Protein 3CQ5 (pdb70)

Nearest PDB structures (foldseek):
  3cq5-assembly2_C  TM=1.002E+00  e=1.050E-75  unclassified
  3cq4-assembly1_A  TM=9.713E-01  e=2.772E-64  unclassified
  3cq4-assembly1_B  TM=9.720E-01  e=6.586E-63  unclassified
  4r8d-assembly1_A  TM=9.903E-01  e=5.812E-59  Mycobacterium tuberculosis H37Rv
  4r5z-assembly2_C  TM=9.223E-01  e=1.295E-32  Mycobacterium tuberculosis H37Rv

Sequence (1094 aa):
KITLSDLPLREELRGEHAYGAPQLNVDIRLNTNENPYPPSEALVADLVATVDKIATELNRYPERDAVELRDELAAYITKQTGVAVTRDNLWAANGSNEILQQLLQAFGGPGRTALGFQPSYSMHPILAKGTHTEFIAVSRGADFRIDMDVALEEIRAKQPDIVFVTTPNNPTGDVTSLDDVERIINVAPGIVIVDEAYAEFSPSPSATTLLEKYPTKLVVSRTMSKAFDFAGGRLGYFVANPAFIDAVMLVRLPYHLSALSQAAAIVALRHSADTLGTVEKLSVERVRVAARLEELGYAVVPSESNFVFFGDFSDQHAAWQAFLDRGVLIRDVGIAGHLRTTIGVPEENDAFLDAAAEIIKLNLMTKITLSDLPLREELRGEHAYGAPQLNVDIRLNTNENPYPPSEALVADLVATVDKIATELNRYPERDAVELRDELAAYITKQTGVAVTRDNLWAANGSNEILQQLLQAFGGPGRTALGFQPSYSMHPILAKGTHTEFIAVSRGADFRIDMDVALEEIRAKQPDIVFVTTPNNPTGDVTSLDDVERIINVAPGIVIVDEAYAEFSPSPSATTLLEKYPTKLVVSRTMSKAFDFAGGRLGYFVANPAFIDAVMLVRLPYHLSALSQAAAIVALRHSADTLGTVEKLSVERVRVAARLEELGYAVVPSESNFVFFGDFSDQHAAWQAFLDRGVLIRDVGIAGHLRTTIGVPEENDAFLDAAAEIIKLNLKITLSDLPLREELRGEHAYGAPQLNVDIRLNTNENPYPPSEALVADLVATVDKIATELNRYPERDAVELRDELAAYITKQTGVAVTRDNLWAANGSNEILQQLLQAFGGPGRTALGFQPSYSMHPILAKGTHTEFIAVSRGADFRIDMDVALEEIRAKQPDIVFVTTPNNPTGDVTSLDDVERIINVAPGIVIVDEAYAEFSPSPSATTLLEKYPTKLVVSRTMSKAFDFAGGRLGYFVANPAFIDAVMLVRLPYHLSALSQAAAIVALRHSADTLGTVEKLSVERVRVAARLEELGYAVVPSESNFVFFGDFSDQHAAWQAFLDRGVLIRDVGIAGHLRTTIGVPEENDAFLDAAAEIIKLNL

Foldseek 3Di:
DDDPVPDPDDPVCPPPDDDDDDPDPFDFEFADQFAFDADDPVLVVQLVVLCVVCVVVQVDQADFQLQVLLQLVQVCCCVVFVQRDGSLQKGKFQALLVVLLLCCLLQFAAPAAEEEEPPFDPVNCVSCVVRRGHYHYHYADPLRHRPLVSLLVCCLVPLGSEYEAEACTPPQAHGDAVVSVVSNQVSRPHAYEYEDQFVLLAPHHDCSVCQVVRQRHYKYKYGCRHLVNPVVLRMIMIGGRSVVVVRSVVPDDGSNAGNSSSSSSSSSSVCRVVSNVSSVVLNVQVVVLQVLCVVLPWAWRDHSGQKTKIFAAQDVVVLQVLLVVLRHHYHDPVDHGITMGGRHHPVSSVSSSVSSNVSVVVRD/DDDDDPVPDPDDPVCPPPDDDDDDPDPFPQEFADQFAFDAPDPQLVVLLVVLCVVCVVPQVDQADFQLQVLLQLVQVVCCVQQVFHDGSLFKGKFQALLVVLLLCCLLQFAAPAAEEEEPPFDPVNCVSCVVRNGHYHYFYDDPLRHRPLVSLLVCCLVPLHSEYEAEACTPPQAHGDALVSVVSNQVSRPHAYEYEDQFVLLAPHHDCSVVQVVRQRHYKYKYGCRHLLNPVVLRMIMIGGRSVVVVSSVVPDDGSRAGNSSSSSSSSSSVCRVVSSVVSVVLNVLQVVLQVLLVVLPWAWNDHSGQKIKIFAAQAVVVLQVLCVVLRHHYHDPVDHGITMGGRHPPVSSVSSSVSSNVSVVVRD/DDDPVPDPDDPVCPPPDDDDDPPDPFDFEFADQFAFDADDPQLVVLLVVLCVVCVVVQVDQADFQLQVLLQLVQVVCCVVQVDHDGSLFKGKFQALLVVLLLLCLLQFAAPAAEEEEPPFDPVNCVSCVVRNGHYDYHYDDPLRHRPLVSLLVCCQVPLGSEYEAEAVTPPQAHGDAVVSVVSNQVSHPHAYEYEDAFVLLAPHHDCVVCQVVRQRHYKYKYGCRHLLNPVVLRMIMIGGRSVVVVSSVVPDDGSRAGPSSSSSSSSSSVCRVVSNVSSVVLNVLVVVLQVLLVVLPWDWNDHSGQKIKIFAAQQVVVLQVLLVVLRHHYHDPVDHGITMGGRYPPVSSVSSSVSSSVSVVVRD

Radius of gyration: 37.48 Å; Cα contacts (8 Å, |Δi|>4): 2319; chains: 3; bounding box: 101×69×91 Å

InterPro domains:
  IPR004839 Aminotransferase, class I/classII, large domain [PF00155] (30-355)
  IPR005861 Histidinol-phosphate aminotransferase family [MF_01023] (10-362)
  IPR005861 Histidinol-phosphate aminotransferase family [TIGR01141] (17-361)
  IPR015421 Pyridoxal phosphate-dependent transferase, major domain [G3DSA:3.40.640.10] (52-272)
  IPR015422 Pyridoxal phosphate-dependent transferase, small domain [G3DSA:3.90.1150.10] (20-358)
  IPR015424 Pyridoxal phosphate-dependent transferase [SSF53383] (30-359)

Structure (mmCIF, N/CA/C/O backbone):
data_3CQ5
#
_entry.id   3CQ5
#
_cell.length_a   195.273
_cell.length_b   85.531
_cell.length_c   89.431
_cell.angle_alpha   90.00
_cell.angle_beta   93.65
_cell.angle_gamma   90.00
#
_symmetry.space_group_name_H-M   'C 1 2 1'
#
loop_
_entity.id
_entity.type
_entity.pdbx_description
1 polymer 'Histidinol-phosphate aminotransferase'
2 non-polymer 'SULFATE ION'
3 non-polymer TRIS-HYDROXYMETHYL-METHYL-AMMONIUM
4 non-polymer "4'-DEOXY-4'-AMINOPYRIDOXAL-5'-PHOSPHATE"
5 water water
#
loop_
_atom_site.group_PDB
_atom_site.id
_atom_site.type_symbol
_atom_site.label_atom_id
_atom_site.label_alt_id
_atom_site.label_comp_id
_atom_site.label_asym_id
_atom_site.label_entity_id
_atom_site.label_seq_id
_atom_site.pdbx_PDB_ins_code
_atom_site.Cartn_x
_atom_site.Cartn_y
_atom_site.Cartn_z
_atom_site.occupancy
_atom_site.B_iso_or_equiv
_atom_site.auth_seq_id
_atom_site.auth_comp_id
_atom_site.auth_asym_id
_atom_site.auth_atom_id
_atom_site.pdbx_PDB_model_num
ATOM 1 N N . LYS A 1 6 ? 26.211 2.656 44.681 1.00 20.00 3 LYS A N 1
ATOM 2 C CA . LYS A 1 6 ? 26.041 1.939 43.423 1.00 20.00 3 LYS A CA 1
ATOM 3 C C . LYS A 1 6 ? 25.267 2.778 42.411 1.00 20.00 3 LYS A C 1
ATOM 4 O O . LYS A 1 6 ? 24.053 2.984 42.581 1.00 42.10 3 LYS A O 1
ATOM 10 N N . ILE A 1 7 ? 25.958 3.318 41.408 1.00 40.15 4 ILE A N 1
ATOM 11 C CA . ILE A 1 7 ? 25.332 4.200 40.422 1.00 39.22 4 ILE A CA 1
ATOM 12 C C . ILE A 1 7 ? 25.197 3.477 39.090 1.00 38.38 4 ILE A C 1
ATOM 13 O O . ILE A 1 7 ? 25.822 2.448 38.860 1.00 38.32 4 ILE A O 1
ATOM 18 N N . THR A 1 8 ? 24.348 4.019 38.228 1.00 37.85 5 THR A N 1
ATOM 19 C CA . THR A 1 8 ? 24.087 3.448 36.913 1.00 37.61 5 THR A CA 1
ATOM 20 C C . THR A 1 8 ? 24.190 4.537 35.865 1.00 36.83 5 THR A C 1
ATOM 21 O O . THR A 1 8 ? 24.325 5.709 36.202 1.00 36.90 5 THR A O 1
ATOM 25 N N . LEU A 1 9 ? 24.084 4.151 34.599 1.00 36.29 6 LEU A N 1
ATOM 26 C CA . LEU A 1 9 ? 24.092 5.119 33.515 1.00 36.30 6 LEU A CA 1
ATOM 27 C C . LEU A 1 9 ? 23.035 6.198 33.733 1.00 36.09 6 LEU A C 1
ATOM 28 O O . LEU A 1 9 ? 23.267 7.351 33.418 1.00 35.64 6 LEU A O 1
ATOM 33 N N . SER A 1 10 ? 21.878 5.836 34.293 1.00 36.40 7 SER A N 1
ATOM 34 C CA . SER A 1 10 ? 20.835 6.835 34.560 1.00 36.29 7 SER A CA 1
ATOM 35 C C . SER A 1 10 ? 21.297 7.946 35.514 1.00 35.94 7 SER A C 1
ATOM 36 O O . SER A 1 10 ? 20.772 9.048 35.451 1.00 36.44 7 SER A O 1
ATOM 39 N N . ASP A 1 11 ? 22.287 7.671 36.367 1.00 35.72 8 ASP A N 1
ATOM 40 C CA . ASP A 1 11 ? 22.828 8.685 37.295 1.00 35.64 8 ASP A CA 1
ATOM 41 C C . ASP A 1 11 ? 23.818 9.692 36.684 1.00 35.60 8 ASP A C 1
ATOM 42 O O . ASP A 1 11 ? 24.137 10.709 37.318 1.00 34.73 8 ASP A O 1
ATOM 47 N N . LEU A 1 12 ? 24.313 9.407 35.477 1.00 34.98 9 LEU A N 1
ATOM 48 C CA . LEU A 1 12 ? 25.252 10.305 34.790 1.00 34.89 9 LEU A CA 1
ATOM 49 C C . LEU A 1 12 ? 24.515 11.281 33.891 1.00 34.66 9 LEU A C 1
ATOM 50 O O . LEU A 1 12 ? 23.476 10.937 33.335 1.00 35.02 9 LEU A O 1
ATOM 55 N N . PRO A 1 13 ? 25.075 12.487 33.688 1.00 34.70 10 PRO A N 1
ATOM 56 C CA . PRO A 1 13 ? 24.403 13.453 32.816 1.00 34.92 10 PRO A CA 1
ATOM 57 C C . PRO A 1 13 ? 24.575 13.186 31.307 1.00 35.06 10 PRO A C 1
ATOM 58 O O . PRO A 1 13 ? 24.981 14.067 30.550 1.00 35.17 10 PRO A O 1
ATOM 62 N N . LEU A 1 14 ? 24.225 11.980 30.880 1.00 34.97 11 LEU A N 1
ATOM 63 C CA . LEU A 1 14 ? 24.225 11.619 29.477 1.00 35.31 11 LEU A CA 1
ATOM 64 C C . LEU A 1 14 ? 23.307 12.530 28.668 1.00 35.87 11 LEU A C 1
ATOM 65 O O . LEU A 1 14 ? 22.295 13.021 29.175 1.00 35.93 11 LEU A O 1
ATOM 70 N N . ARG A 1 15 ? 23.654 12.759 27.409 1.00 36.09 12 ARG A N 1
ATOM 71 C CA . ARG A 1 15 ? 22.762 13.458 26.501 1.00 36.72 12 ARG A CA 1
ATOM 72 C C . ARG A 1 15 ? 21.425 12.713 26.429 1.00 37.48 12 ARG A C 1
ATOM 73 O O . ARG A 1 15 ? 21.400 11.480 26.396 1.00 36.57 12 ARG A O 1
ATOM 81 N N . GLU A 1 16 ? 20.329 13.473 26.393 1.00 38.70 13 GLU A N 1
ATOM 82 C CA . GLU A 1 16 ? 18.975 12.903 26.411 1.00 38.88 13 GLU A CA 1
ATOM 83 C C . GLU A 1 16 ? 18.750 11.944 25.258 1.00 39.04 13 GLU A C 1
ATOM 84 O O . GLU A 1 16 ? 18.224 10.849 25.456 1.00 39.37 13 GLU A O 1
ATOM 90 N N . GLU A 1 17 ? 19.158 12.346 24.059 1.00 39.19 14 GLU A N 1
ATOM 91 C CA . GLU A 1 17 ? 18.941 11.524 22.863 1.00 39.52 14 GLU A CA 1
ATOM 92 C C . GLU A 1 17 ? 19.651 10.169 22.912 1.00 39.24 14 GLU A C 1
ATOM 93 O O . GLU A 1 17 ? 19.376 9.307 22.074 1.00 39.50 14 GLU A O 1
ATOM 99 N N . LEU A 1 18 ? 20.580 9.995 23.852 1.00 38.76 15 LEU A N 1
ATOM 100 C CA . LEU A 1 18 ? 21.274 8.714 24.038 1.00 38.77 15 LEU A CA 1
ATOM 101 C C . LEU A 1 18 ? 20.603 7.792 25.057 1.00 38.61 15 LEU A C 1
ATOM 102 O O . LEU A 1 18 ? 20.945 6.606 25.142 1.00 38.03 15 LEU A O 1
ATOM 107 N N . ARG A 1 19 ? 19.670 8.337 25.833 1.00 38.93 16 ARG A N 1
ATOM 108 C CA . ARG A 1 19 ? 18.878 7.540 26.774 1.00 39.23 16 ARG A CA 1
ATOM 109 C C . ARG A 1 19 ? 18.099 6.497 26.003 1.00 39.33 16 ARG A C 1
ATOM 110 O O . ARG A 1 19 ? 17.516 6.804 24.953 1.00 39.62 16 ARG A O 1
ATOM 118 N N . GLY A 1 20 ? 18.097 5.269 26.515 1.00 39.62 17 GLY A N 1
ATOM 119 C CA . GLY A 1 20 ? 17.371 4.177 25.883 1.00 39.86 17 GLY A CA 1
ATOM 120 C C . GLY A 1 20 ? 17.986 3.623 24.607 1.00 40.26 17 GLY A C 1
ATOM 121 O O . GLY A 1 20 ? 17.333 2.856 23.898 1.00 41.12 17 GLY A O 1
ATOM 122 N N . GLU A 1 21 ? 19.226 4.013 24.294 1.00 40.15 18 GLU A N 1
ATOM 123 C CA . GLU A 1 21 ? 19.902 3.521 23.094 1.00 39.92 18 GLU A CA 1
ATOM 124 C C . GLU A 1 21 ? 20.753 2.323 23.465 1.00 39.48 18 GLU A C 1
ATOM 125 O O . GLU A 1 21 ? 21.014 2.073 24.638 1.00 39.12 18 GLU A O 1
ATOM 131 N N . HIS A 1 22 ? 21.168 1.570 22.456 1.00 39.46 19 HIS A N 1
ATOM 132 C CA . HIS A 1 22 ? 21.955 0.366 22.675 1.00 39.07 19 HIS A CA 1
ATOM 133 C C . HIS A 1 22 ? 23.212 0.431 21.826 1.00 38.19 19 HIS A C 1
ATOM 134 O O . HIS A 1 22 ? 23.222 1.091 20.785 1.00 38.38 19 HIS A O 1
ATOM 141 N N . ALA A 1 23 ? 24.271 -0.235 22.283 1.00 36.93 20 ALA A N 1
ATOM 142 C CA . ALA A 1 23 ? 25.557 -0.212 21.586 1.00 36.19 20 ALA A CA 1
ATOM 143 C C . ALA A 1 23 ? 25.485 -1.082 20.345 1.00 35.57 20 ALA A C 1
ATOM 144 O O . ALA A 1 23 ? 24.970 -2.197 20.397 1.00 35.42 20 ALA A O 1
ATOM 146 N N . TYR A 1 24 ? 26.026 -0.577 19.241 1.00 34.83 21 TYR A N 1
ATOM 147 C CA . TYR A 1 24 ? 25.958 -1.263 17.959 1.00 34.42 21 TYR A CA 1
ATOM 148 C C . TYR A 1 24 ? 26.984 -2.375 17.835 1.00 33.63 21 TYR A C 1
ATOM 149 O O . TYR A 1 24 ? 28.123 -2.235 18.287 1.00 33.44 21 TYR A O 1
ATOM 158 N N . GLY A 1 25 ? 26.574 -3.460 17.178 1.00 32.55 22 GLY A N 1
ATOM 159 C CA . GLY A 1 25 ? 27.484 -4.532 16.807 1.00 32.04 22 GLY A CA 1
ATOM 160 C C . GLY A 1 25 ? 26.849 -5.905 16.935 1.00 31.42 22 GLY A C 1
ATOM 161 O O . GLY A 1 25 ? 26.068 -6.155 17.856 1.00 30.87 22 GLY A O 1
ATOM 162 N N . ALA A 1 26 ? 27.186 -6.795 16.005 1.00 30.71 23 ALA A N 1
ATOM 163 C CA . ALA A 1 26 ? 26.709 -8.172 16.048 1.00 30.46 23 ALA A CA 1
ATOM 164 C C . ALA A 1 26 ? 27.175 -8.848 17.336 1.00 30.21 23 ALA A C 1
ATOM 165 O O . ALA A 1 26 ? 28.245 -8.517 17.854 1.00 29.81 23 ALA A O 1
ATOM 167 N N . PRO A 1 27 ? 26.394 -9.806 17.860 1.00 29.84 24 PRO A N 1
ATOM 168 C CA . PRO A 1 27 ? 26.882 -10.515 19.046 1.00 29.94 24 PRO A CA 1
ATOM 169 C C . PRO A 1 27 ? 28.221 -11.218 18.806 1.00 29.67 24 PRO A C 1
ATOM 170 O O . PRO A 1 27 ? 28.419 -11.836 17.760 1.00 29.24 24 PRO A O 1
ATOM 174 N N . GLN A 1 28 ? 29.137 -11.130 19.770 1.00 30.01 25 GLN A N 1
ATOM 175 C CA . GLN A 1 28 ? 30.457 -11.741 19.612 1.00 30.53 25 GLN A CA 1
ATOM 176 C C . GLN A 1 28 ? 30.408 -13.153 20.174 1.00 30.82 25 GLN A C 1
ATOM 177 O O . GLN A 1 28 ? 30.877 -13.399 21.287 1.00 32.15 25 GLN A O 1
ATOM 183 N N . LEU A 1 29 ? 29.811 -14.067 19.412 1.00 30.32 26 LEU A N 1
ATOM 184 C CA . LEU A 1 29 ? 29.574 -15.428 19.890 1.00 30.34 26 LEU A CA 1
ATOM 185 C C . LEU A 1 29 ? 30.574 -16.428 19.310 1.00 30.19 26 LEU A C 1
ATOM 186 O O . LEU A 1 29 ? 30.702 -16.572 18.093 1.00 30.20 26 LEU A O 1
ATOM 191 N N . ASN A 1 30 ? 31.270 -17.126 20.201 1.00 30.43 27 ASN A N 1
ATOM 192 C CA . ASN A 1 30 ? 32.291 -18.092 19.831 1.00 30.17 27 ASN A CA 1
ATOM 193 C C . ASN A 1 30 ? 31.684 -19.417 19.400 1.00 29.79 27 ASN A C 1
ATOM 194 O O . ASN A 1 30 ? 31.859 -20.423 20.081 1.00 29.79 27 ASN A O 1
ATOM 199 N N . VAL A 1 31 ? 30.930 -19.428 18.306 1.00 28.91 28 VAL A N 1
ATOM 200 C CA . VAL A 1 31 ? 30.455 -20.695 17.749 1.00 28.50 28 VAL A CA 1
ATOM 201 C C . VAL A 1 31 ? 31.386 -21.123 16.613 1.00 28.06 28 VAL A C 1
ATOM 202 O O . VAL A 1 31 ? 32.253 -20.354 16.180 1.00 27.54 28 VAL A O 1
ATOM 206 N N . ASP A 1 32 ? 31.209 -22.354 16.142 1.00 27.92 29 ASP A N 1
ATOM 207 C CA . ASP A 1 32 ? 32.116 -22.953 15.166 1.00 27.88 29 ASP A CA 1
ATOM 208 C C . ASP A 1 32 ? 32.127 -22.232 13.827 1.00 26.64 29 ASP A C 1
ATOM 209 O O . ASP A 1 32 ? 33.173 -22.068 13.211 1.00 26.44 29 ASP A O 1
ATOM 214 N N . ILE A 1 33 ? 30.956 -21.811 13.381 1.00 25.12 30 ILE A N 1
ATOM 215 C CA . ILE A 1 33 ? 30.797 -21.314 12.020 1.00 24.23 30 ILE A CA 1
ATOM 216 C C . ILE A 1 33 ? 30.310 -19.873 12.069 1.00 23.12 30 ILE A C 1
ATOM 217 O O . ILE A 1 33 ? 29.171 -19.606 12.454 1.00 22.96 30 ILE A O 1
ATOM 222 N N . ARG A 1 34 ? 31.183 -18.946 11.682 1.00 22.33 31 ARG A N 1
ATOM 223 C CA . ARG A 1 34 ? 30.889 -17.512 11.800 1.00 22.49 31 ARG A CA 1
ATOM 224 C C . ARG A 1 34 ? 30.817 -16.848 10.448 1.00 21.73 31 ARG A C 1
ATOM 225 O O . ARG A 1 34 ? 31.830 -16.669 9.773 1.00 21.31 31 ARG A O 1
ATOM 233 N N . LEU A 1 35 ? 29.596 -16.486 10.078 1.00 20.96 32 LEU A N 1
ATOM 234 C CA . LEU A 1 35 ? 29.276 -16.037 8.732 1.00 20.29 32 LEU A CA 1
ATOM 235 C C . LEU A 1 35 ? 28.360 -14.833 8.859 1.00 19.67 32 LEU A C 1
ATOM 236 O O . LEU A 1 35 ? 27.338 -14.731 8.172 1.00 20.11 32 LEU A O 1
ATOM 241 N N . ASN A 1 36 ? 28.749 -13.902 9.719 1.00 19.55 33 ASN A N 1
ATOM 242 C CA . ASN A 1 36 ? 27.846 -12.809 10.106 1.00 19.86 33 ASN A CA 1
ATOM 243 C C . ASN A 1 36 ? 28.347 -11.395 9.901 1.00 19.81 33 ASN A C 1
ATOM 244 O O . ASN A 1 36 ? 27.561 -10.478 10.090 1.00 19.49 33 ASN A O 1
ATOM 249 N N . THR A 1 37 ? 29.627 -11.192 9.563 1.00 19.94 34 THR A N 1
ATOM 250 C CA . THR A 1 37 ? 30.152 -9.823 9.431 1.00 20.18 34 THR A CA 1
ATOM 251 C C . THR A 1 37 ? 30.860 -9.511 8.120 1.00 19.79 34 THR A C 1
ATOM 252 O O . THR A 1 37 ? 31.541 -8.492 7.993 1.00 20.02 34 THR A O 1
ATOM 256 N N . ASN A 1 38 ? 30.651 -10.381 7.132 1.00 19.51 35 ASN A N 1
ATOM 257 C CA . ASN A 1 38 ? 31.111 -10.188 5.778 1.00 19.27 35 ASN A CA 1
ATOM 258 C C . ASN A 1 38 ? 32.624 -10.191 5.676 1.00 18.39 35 ASN A C 1
ATOM 259 O O . ASN A 1 38 ? 33.192 -9.674 4.726 1.00 18.07 35 ASN A O 1
ATOM 264 N N . GLU A 1 39 ? 33.278 -10.814 6.650 1.00 18.58 36 GLU A N 1
ATOM 265 C CA . GLU A 1 39 ? 34.713 -10.972 6.598 1.00 19.00 36 GLU A CA 1
ATOM 266 C C . GLU A 1 39 ? 35.072 -11.960 5.507 1.00 18.97 36 GLU A C 1
ATOM 267 O O . GLU A 1 39 ? 34.316 -12.892 5.232 1.00 19.34 36 GLU A O 1
ATOM 273 N N . ASN A 1 40 ? 36.229 -11.755 4.891 1.00 18.41 37 ASN A N 1
ATOM 274 C CA . ASN A 1 40 ? 36.843 -12.753 4.047 1.00 18.40 37 ASN A CA 1
ATOM 275 C C . ASN A 1 40 ? 37.254 -13.914 4.961 1.00 18.32 37 ASN A C 1
ATOM 276 O O . ASN A 1 40 ? 37.922 -13.692 5.972 1.00 18.55 37 ASN A O 1
ATOM 281 N N . PRO A 1 41 ? 36.841 -15.151 4.636 1.00 18.27 38 PRO A N 1
ATOM 282 C CA . PRO A 1 41 ? 37.121 -16.257 5.547 1.00 18.87 38 PRO A CA 1
ATOM 283 C C . PRO A 1 41 ? 38.544 -16.812 5.494 1.00 19.75 38 PRO A C 1
ATOM 284 O O . PRO A 1 41 ? 38.907 -17.645 6.351 1.00 19.34 38 PRO A O 1
ATOM 288 N N . TYR A 1 42 ? 39.337 -16.389 4.513 1.00 20.48 39 TYR A N 1
ATOM 289 C CA . TYR A 1 42 ? 40.705 -16.866 4.376 1.00 20.96 39 TYR A CA 1
ATOM 290 C C . TYR A 1 42 ? 41.665 -16.090 5.271 1.00 21.64 39 TYR A C 1
ATOM 291 O O . TYR A 1 42 ? 41.630 -14.833 5.323 1.00 20.73 39 TYR A O 1
ATOM 300 N N . PRO A 1 43 ? 42.537 -16.817 5.976 1.00 21.65 40 PRO A N 1
ATOM 301 C CA . PRO A 1 43 ? 43.537 -16.101 6.754 1.00 21.74 40 PRO A CA 1
ATOM 302 C C . PRO A 1 43 ? 44.529 -15.381 5.863 1.00 21.22 40 PRO A C 1
ATOM 303 O O . PRO A 1 43 ? 44.753 -15.788 4.724 1.00 21.37 40 PRO A O 1
ATOM 307 N N . PRO A 1 44 ? 45.127 -14.297 6.375 1.00 21.33 41 PRO A N 1
ATOM 308 C CA . PRO A 1 44 ? 46.165 -13.625 5.602 1.00 21.45 41 PRO A CA 1
ATOM 309 C C . PRO A 1 44 ? 47.251 -14.596 5.195 1.00 21.43 41 PRO A C 1
ATOM 310 O O . PRO A 1 44 ? 47.571 -15.517 5.958 1.00 20.77 41 PRO A O 1
ATOM 314 N N . SER A 1 45 ? 47.832 -14.371 4.029 1.00 21.62 42 SER A N 1
ATOM 315 C CA . SER A 1 45 ? 48.832 -15.303 3.484 1.00 22.52 42 SER A CA 1
ATOM 316 C C . SER A 1 45 ? 50.085 -15.345 4.344 1.00 22.88 42 SER A C 1
ATOM 317 O O . SER A 1 45 ? 50.421 -14.368 5.022 1.00 21.36 42 SER A O 1
ATOM 320 N N . GLU A 1 46 ? 50.792 -16.470 4.295 1.00 23.17 43 GLU A N 1
ATOM 321 C CA . GLU A 1 46 ? 52.066 -16.587 4.987 1.00 24.06 43 GLU A CA 1
ATOM 322 C C . GLU A 1 46 ? 53.061 -15.536 4.534 1.00 23.08 43 GLU A C 1
ATOM 323 O O . GLU A 1 46 ? 53.802 -14.989 5.358 1.00 22.37 43 GLU A O 1
ATOM 329 N N . ALA A 1 47 ? 53.083 -15.258 3.233 1.00 22.59 44 ALA A N 1
ATOM 330 C CA . ALA A 1 47 ? 53.989 -14.256 2.682 1.00 22.69 44 ALA A CA 1
ATOM 331 C C . ALA A 1 47 ? 53.664 -12.869 3.264 1.00 22.58 44 ALA A C 1
ATOM 332 O O . ALA A 1 47 ? 54.562 -12.118 3.678 1.00 22.04 44 ALA A O 1
ATOM 334 N N . LEU A 1 48 ? 52.374 -12.550 3.305 1.00 21.65 45 LEU A N 1
ATOM 335 C CA . LEU A 1 48 ? 51.928 -11.262 3.873 1.00 21.59 45 LEU A CA 1
ATOM 336 C C . LEU A 1 48 ? 52.337 -11.181 5.326 1.00 21.53 45 LEU A C 1
ATOM 337 O O . LEU A 1 48 ? 52.923 -10.182 5.754 1.00 21.38 45 LEU A O 1
ATOM 342 N N . VAL A 1 49 ? 52.032 -12.224 6.103 1.00 20.92 46 VAL A N 1
ATOM 343 C CA . VAL A 1 49 ? 52.396 -12.239 7.521 1.00 21.12 46 VAL A CA 1
ATOM 344 C C . VAL A 1 49 ? 53.907 -12.048 7.738 1.00 21.24 46 VAL A C 1
ATOM 345 O O . VAL A 1 49 ? 54.322 -11.233 8.574 1.00 20.17 46 VAL A O 1
ATOM 349 N N . ALA A 1 50 ? 54.736 -12.767 6.985 1.00 21.30 47 ALA A N 1
ATOM 350 C CA . ALA A 1 50 ? 56.186 -12.655 7.155 1.00 21.68 47 ALA A CA 1
ATOM 351 C C . ALA A 1 50 ? 56.665 -11.241 6.860 1.00 21.74 47 ALA A C 1
ATOM 352 O O . ALA A 1 50 ? 57.537 -10.719 7.551 1.00 21.44 47 ALA A O 1
ATOM 354 N N . ASP A 1 51 ? 56.085 -10.639 5.828 1.00 22.10 48 ASP A N 1
ATOM 355 C CA . ASP A 1 51 ? 56.390 -9.256 5.453 1.00 21.97 48 ASP A CA 1
ATOM 356 C C . ASP A 1 51 ? 55.992 -8.310 6.595 1.00 21.55 48 ASP A C 1
ATOM 357 O O . ASP A 1 51 ? 56.754 -7.409 6.976 1.00 22.23 48 ASP A O 1
ATOM 362 N N . LEU A 1 52 ? 54.815 -8.527 7.165 1.00 21.42 49 LEU A N 1
ATOM 363 C CA . LEU A 1 52 ? 54.362 -7.709 8.282 1.00 21.65 49 LEU A CA 1
ATOM 364 C C . LEU A 1 52 ? 55.306 -7.835 9.480 1.00 21.88 49 LEU A C 1
ATOM 365 O O . LEU A 1 52 ? 55.695 -6.843 10.115 1.00 20.34 49 LEU A O 1
ATOM 370 N N . VAL A 1 53 ? 55.673 -9.072 9.809 1.00 21.12 50 VAL A N 1
ATOM 371 C CA . VAL A 1 53 ? 56.550 -9.302 10.941 1.00 21.58 50 VAL A CA 1
ATOM 372 C C . VAL A 1 53 ? 57.889 -8.561 10.763 1.00 21.69 50 VAL A C 1
ATOM 373 O O . VAL A 1 53 ? 58.378 -7.906 11.700 1.00 22.10 50 VAL A O 1
ATOM 377 N N . ALA A 1 54 ? 58.465 -8.650 9.572 1.00 22.16 51 ALA A N 1
ATOM 378 C CA . ALA A 1 54 ? 59.742 -8.011 9.267 1.00 22.35 51 ALA A CA 1
ATOM 379 C C . ALA A 1 54 ? 59.594 -6.480 9.310 1.00 22.96 51 ALA A C 1
ATOM 380 O O . ALA A 1 54 ? 60.447 -5.775 9.826 1.00 21.98 51 ALA A O 1
ATOM 382 N N . THR A 1 55 ? 58.472 -5.996 8.798 1.00 22.47 52 THR A N 1
ATOM 383 C CA . THR A 1 55 ? 58.166 -4.570 8.803 1.00 23.16 52 THR A CA 1
ATOM 384 C C . THR A 1 55 ? 58.054 -4.023 10.233 1.00 23.58 52 THR A C 1
ATOM 385 O O . THR A 1 55 ? 58.682 -3.011 10.561 1.00 23.76 52 THR A O 1
ATOM 389 N N . VAL A 1 56 ? 57.287 -4.698 11.088 1.00 24.22 53 VAL A N 1
ATOM 390 C CA . VAL A 1 56 ? 57.163 -4.284 12.489 1.00 25.04 53 VAL A CA 1
ATOM 391 C C . VAL A 1 56 ? 58.527 -4.272 13.177 1.00 26.02 53 VAL A C 1
ATOM 392 O O . VAL A 1 56 ? 58.836 -3.354 13.955 1.00 25.28 53 VAL A O 1
ATOM 396 N N . ASP A 1 57 ? 59.350 -5.281 12.877 1.00 26.81 54 ASP A N 1
ATOM 397 C CA . ASP A 1 57 ? 60.675 -5.393 13.468 1.00 27.46 54 ASP A CA 1
ATOM 398 C C . ASP A 1 57 ? 61.517 -4.179 13.089 1.00 27.94 54 ASP A C 1
ATOM 399 O O . ASP A 1 57 ? 62.286 -3.689 13.907 1.00 28.30 54 ASP A O 1
ATOM 404 N N . LYS A 1 58 ? 61.342 -3.692 11.865 1.00 27.93 55 LYS A N 1
ATOM 405 C CA . LYS A 1 58 ? 62.061 -2.513 11.379 1.00 28.17 55 LYS A CA 1
ATOM 406 C C . LYS A 1 58 ? 61.549 -1.230 12.025 1.00 27.85 55 LYS A C 1
ATOM 407 O O . LYS A 1 58 ? 62.354 -0.397 12.449 1.00 28.09 55 LYS A O 1
ATOM 413 N N . ILE A 1 59 ? 60.228 -1.052 12.087 1.00 26.35 56 ILE A N 1
ATOM 414 C CA . ILE A 1 59 ? 59.678 0.247 12.527 1.00 26.27 56 ILE A CA 1
ATOM 415 C C . ILE A 1 59 ? 59.388 0.358 14.031 1.00 25.28 56 ILE A C 1
ATOM 416 O O . ILE A 1 59 ? 59.132 1.464 14.533 1.00 24.27 56 ILE A O 1
ATOM 421 N N . ALA A 1 60 ? 59.438 -0.763 14.752 1.00 23.58 57 ALA A N 1
ATOM 422 C CA . ALA A 1 60 ? 59.080 -0.763 16.165 1.00 24.01 57 ALA A CA 1
ATOM 423 C C . ALA A 1 60 ? 59.955 0.175 16.988 1.00 23.11 57 ALA A C 1
ATOM 424 O O . ALA A 1 60 ? 59.488 0.704 17.996 1.00 22.84 57 ALA A O 1
ATOM 426 N N . THR A 1 61 ? 61.198 0.400 16.563 1.00 22.93 58 THR A N 1
ATOM 427 C CA . THR A 1 61 ? 62.105 1.250 17.341 1.00 23.65 58 THR A CA 1
ATOM 428 C C . THR A 1 61 ? 61.731 2.736 17.234 1.00 23.28 58 THR A C 1
ATOM 429 O O . THR A 1 61 ? 62.330 3.575 17.902 1.00 23.56 58 THR A O 1
ATOM 433 N N . GLU A 1 62 ? 60.749 3.055 16.391 1.00 23.05 59 GLU A N 1
ATOM 434 C CA . GLU A 1 62 ? 60.245 4.421 16.292 1.00 22.25 59 GLU A CA 1
ATOM 435 C 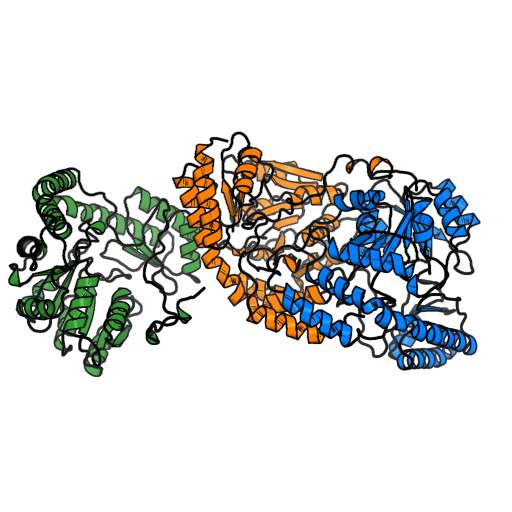C . GLU A 1 62 ? 58.855 4.606 16.902 1.00 20.69 59 GLU A C 1
ATOM 436 O O . GLU A 1 62 ? 58.261 5.676 16.748 1.00 18.96 59 GLU A O 1
ATOM 442 N N . LEU A 1 63 ? 58.351 3.600 17.623 1.00 19.37 60 LEU A N 1
ATOM 443 C CA . LEU A 1 63 ? 56.990 3.658 18.179 1.00 19.03 60 LEU A CA 1
ATOM 444 C C . LEU A 1 63 ? 56.829 4.703 19.298 1.00 18.42 60 LEU A C 1
ATOM 445 O O . LEU A 1 63 ? 55.712 5.048 19.668 1.00 17.26 60 LEU A O 1
ATOM 450 N N . ASN A 1 64 ? 57.943 5.212 19.814 1.00 17.53 61 ASN A N 1
ATOM 451 C CA . ASN A 1 64 ? 57.889 6.331 20.749 1.00 18.18 61 ASN A CA 1
ATOM 452 C C . ASN A 1 64 ? 57.468 7.649 20.098 1.00 17.76 61 ASN A C 1
ATOM 453 O O . ASN A 1 64 ? 57.087 8.587 20.796 1.00 17.81 61 ASN A O 1
ATOM 458 N N . ARG A 1 65 ? 57.558 7.712 18.775 1.00 17.45 62 ARG A N 1
ATOM 459 C CA . ARG A 1 65 ? 57.250 8.918 18.018 1.00 17.83 62 ARG A CA 1
ATOM 460 C C . ARG A 1 65 ? 55.846 8.861 17.465 1.00 17.87 62 ARG A C 1
ATOM 461 O O . ARG A 1 65 ? 55.355 7.782 17.074 1.00 16.06 62 ARG A O 1
ATOM 469 N N . TYR A 1 66 ? 55.194 10.022 17.389 1.00 17.24 63 TYR A N 1
ATOM 470 C CA . TYR A 1 66 ? 53.936 10.093 16.691 1.00 17.82 63 TYR A CA 1
ATOM 471 C C . TYR A 1 66 ? 54.118 9.561 15.257 1.00 17.63 63 TYR A C 1
ATOM 472 O O . TYR A 1 66 ? 55.208 9.702 14.648 1.00 16.42 63 TYR A O 1
ATOM 481 N N . PRO A 1 67 ? 53.057 8.962 14.707 1.00 18.34 64 PRO A N 1
ATOM 482 C CA . PRO A 1 67 ? 53.134 8.471 13.342 1.00 19.08 64 PRO A CA 1
ATOM 483 C C . PRO A 1 67 ? 53.130 9.613 12.354 1.00 20.05 64 PRO A C 1
ATOM 484 O O . PRO A 1 67 ? 52.905 10.756 12.733 1.00 19.97 64 PRO A O 1
ATOM 488 N N . GLU A 1 68 ? 53.365 9.308 11.084 1.00 21.20 65 GLU A N 1
ATOM 489 C CA . GLU A 1 68 ? 53.269 10.329 10.066 1.00 21.13 65 GLU A CA 1
ATOM 490 C C . GLU A 1 68 ? 51.811 10.773 9.989 1.00 20.94 65 GLU A C 1
ATOM 491 O O . GLU A 1 68 ? 50.912 9.976 9.767 1.00 20.40 65 GLU A O 1
ATOM 497 N N . ARG A 1 69 ? 51.575 12.067 10.203 1.00 20.15 66 ARG A N 1
ATOM 498 C CA . ARG A 1 69 ? 50.229 12.548 10.446 1.00 20.05 66 ARG A CA 1
ATOM 499 C C . ARG A 1 69 ? 49.329 12.399 9.235 1.00 19.09 66 ARG A C 1
ATOM 500 O O . ARG A 1 69 ? 48.145 12.130 9.370 1.00 18.61 66 ARG A O 1
ATOM 508 N N . ASP A 1 70 ? 49.894 12.620 8.058 1.00 19.21 67 ASP A N 1
ATOM 509 C CA . ASP A 1 70 ? 49.106 12.629 6.829 1.00 19.49 67 ASP A CA 1
ATOM 510 C C . ASP A 1 70 ? 49.096 11.315 6.071 1.00 19.48 67 ASP A C 1
ATOM 511 O O . ASP A 1 70 ? 48.530 11.243 4.999 1.00 19.08 67 ASP A O 1
ATOM 516 N N . ALA A 1 71 ? 49.754 10.293 6.604 1.00 19.54 68 ALA A N 1
ATOM 517 C CA . ALA A 1 71 ? 49.742 8.955 5.986 1.00 19.58 68 ALA A CA 1
ATOM 518 C C . ALA A 1 71 ? 50.089 8.957 4.497 1.00 19.45 68 ALA A C 1
ATOM 519 O O . ALA A 1 71 ? 49.489 8.237 3.697 1.00 18.38 68 ALA A O 1
ATOM 521 N N . VAL A 1 72 ? 51.097 9.736 4.122 1.00 19.42 69 VAL A N 1
ATOM 522 C CA . VAL A 1 72 ? 51.405 9.950 2.708 1.00 20.48 69 VAL A CA 1
ATOM 523 C C . VAL A 1 72 ? 51.768 8.648 1.984 1.00 20.41 69 VAL A C 1
ATOM 524 O O . VAL A 1 72 ? 51.283 8.390 0.881 1.00 18.91 69 VAL A O 1
ATOM 528 N N . GLU A 1 73 ? 52.598 7.820 2.613 1.00 20.14 70 GLU A N 1
ATOM 529 C CA . GLU A 1 73 ? 53.069 6.608 1.939 1.00 20.21 70 GLU A CA 1
ATOM 530 C C . GLU A 1 73 ? 51.891 5.669 1.706 1.00 18.92 70 GLU A C 1
ATOM 531 O O . GLU A 1 73 ? 51.761 5.095 0.632 1.00 18.52 70 GLU A O 1
ATOM 537 N N . LEU A 1 74 ? 51.051 5.514 2.729 1.00 17.90 71 LEU A N 1
ATOM 538 C CA . LEU A 1 74 ? 49.842 4.700 2.633 1.00 18.02 71 LEU A CA 1
ATOM 539 C C . LEU A 1 74 ? 48.946 5.187 1.511 1.00 17.95 71 LEU A C 1
ATOM 540 O O . LEU A 1 74 ? 48.429 4.407 0.703 1.00 17.48 71 LEU A O 1
ATOM 545 N N . ARG A 1 75 ? 48.751 6.500 1.462 1.00 18.53 72 ARG A N 1
ATOM 546 C CA . ARG A 1 75 ? 47.919 7.084 0.427 1.00 18.59 72 ARG A CA 1
ATOM 547 C C . ARG A 1 75 ? 48.512 6.863 -0.974 1.00 19.14 72 ARG A C 1
ATOM 548 O O . ARG A 1 75 ? 47.756 6.700 -1.927 1.00 18.70 72 ARG A O 1
ATOM 556 N N . ASP A 1 76 ? 49.843 6.845 -1.102 1.00 18.81 73 ASP A N 1
ATOM 557 C CA . ASP A 1 76 ? 50.492 6.567 -2.387 1.00 19.15 73 ASP A CA 1
ATOM 558 C C . ASP A 1 76 ? 50.112 5.148 -2.845 1.00 18.71 73 ASP A C 1
ATOM 559 O O . ASP A 1 76 ? 49.738 4.915 -3.984 1.00 17.56 73 ASP A O 1
ATOM 564 N N . GLU A 1 77 ? 50.235 4.214 -1.925 1.00 18.67 74 GLU A N 1
ATOM 565 C CA . GLU A 1 77 ? 49.966 2.803 -2.221 1.00 19.12 74 GLU A CA 1
ATOM 566 C C . GLU A 1 77 ? 48.480 2.510 -2.420 1.00 18.33 74 GLU A C 1
ATOM 567 O O . GLU A 1 77 ? 48.113 1.732 -3.294 1.00 17.89 74 GLU A O 1
ATOM 573 N N . LEU A 1 78 ? 47.614 3.188 -1.680 1.00 18.64 75 LEU A N 1
ATOM 574 C CA . LEU A 1 78 ? 46.187 3.105 -1.950 1.00 18.09 75 LEU A CA 1
ATOM 575 C C . LEU A 1 78 ? 45.872 3.637 -3.358 1.00 18.41 75 LEU A C 1
ATOM 576 O O . LEU A 1 78 ? 45.076 3.041 -4.091 1.00 18.20 75 LEU A O 1
ATOM 581 N N . ALA A 1 79 ? 46.522 4.735 -3.744 1.00 18.52 76 ALA A N 1
ATOM 582 C CA . ALA A 1 79 ? 46.272 5.341 -5.069 1.00 19.20 76 ALA A CA 1
ATOM 583 C C . ALA A 1 79 ? 46.753 4.418 -6.179 1.00 19.53 76 ALA A C 1
ATOM 584 O O . ALA A 1 79 ? 46.106 4.295 -7.235 1.00 18.99 76 ALA A O 1
ATOM 586 N N . ALA A 1 80 ? 47.874 3.751 -5.929 1.00 19.50 77 ALA A N 1
ATOM 587 C CA . ALA A 1 80 ? 48.411 2.785 -6.886 1.00 19.65 77 ALA A CA 1
ATOM 588 C C . ALA A 1 80 ? 47.448 1.600 -7.059 1.00 19.96 77 ALA A C 1
ATOM 589 O O . ALA A 1 80 ? 47.214 1.153 -8.188 1.00 19.43 77 ALA A O 1
ATOM 591 N N . TYR A 1 81 ? 46.879 1.118 -5.957 1.00 19.57 78 TYR A N 1
ATOM 592 C CA . TYR A 1 81 ? 45.874 0.061 -6.009 1.00 19.92 78 TYR A CA 1
ATOM 593 C C . TYR A 1 81 ? 44.661 0.505 -6.814 1.00 20.47 78 TYR A C 1
ATOM 594 O O . TYR A 1 81 ? 44.214 -0.192 -7.726 1.00 19.62 78 TYR A O 1
ATOM 603 N N . ILE A 1 82 ? 44.116 1.669 -6.478 1.00 19.87 79 ILE A N 1
ATOM 604 C CA . ILE A 1 82 ? 42.915 2.123 -7.143 1.00 20.63 79 ILE A CA 1
ATOM 605 C C . ILE A 1 82 ? 43.173 2.346 -8.629 1.00 21.14 79 ILE A C 1
ATOM 606 O O . ILE A 1 82 ? 42.328 2.002 -9.465 1.00 21.06 79 ILE A O 1
ATOM 611 N N . THR A 1 83 ? 44.337 2.892 -8.964 1.00 21.82 80 THR A N 1
ATOM 612 C CA . THR A 1 83 ? 44.693 3.102 -10.375 1.00 22.97 80 THR A CA 1
ATOM 613 C C . THR A 1 83 ? 44.682 1.772 -11.149 1.00 23.79 80 THR A C 1
ATOM 614 O O . THR A 1 83 ? 44.125 1.685 -12.241 1.00 23.23 80 THR A O 1
ATOM 618 N N . LYS A 1 84 ? 45.278 0.739 -10.557 1.00 25.22 81 LYS A N 1
ATOM 619 C CA . LYS A 1 84 ? 45.339 -0.584 -11.189 1.00 26.02 81 LYS A CA 1
ATOM 620 C C . LYS A 1 84 ? 43.976 -1.276 -11.200 1.00 26.04 81 LYS A C 1
ATOM 621 O O . LYS A 1 84 ? 43.572 -1.863 -12.207 1.00 25.69 81 LYS A O 1
ATOM 627 N N . GLN A 1 85 ? 43.281 -1.218 -10.073 1.00 25.64 82 GLN A N 1
ATOM 628 C CA . GLN A 1 85 ? 42.021 -1.951 -9.885 1.00 26.20 82 GLN A CA 1
ATOM 629 C C . GLN A 1 85 ? 40.880 -1.384 -10.731 1.00 26.20 82 GLN A C 1
ATOM 630 O O . GLN A 1 85 ? 40.104 -2.138 -11.309 1.00 26.40 82 GLN A O 1
ATOM 636 N N . THR A 1 86 ? 40.770 -0.057 -10.783 1.00 26.19 83 THR A N 1
ATOM 637 C CA . THR A 1 86 ? 39.649 0.598 -11.455 1.00 26.45 83 THR A CA 1
ATOM 638 C C . THR A 1 86 ? 39.994 1.210 -12.805 1.00 26.55 83 THR A C 1
ATOM 639 O O . THR A 1 86 ? 39.091 1.586 -13.563 1.00 26.27 83 THR A O 1
ATOM 643 N N . GLY A 1 87 ? 41.286 1.356 -13.096 1.00 26.96 84 GLY A N 1
ATOM 644 C CA . GLY A 1 87 ? 41.749 1.990 -14.337 1.00 27.16 84 GLY A CA 1
ATOM 645 C C . GLY A 1 87 ? 41.677 3.511 -14.378 1.00 27.75 84 GLY A C 1
ATOM 646 O O . GLY A 1 87 ? 41.948 4.127 -15.417 1.00 28.45 84 GLY A O 1
ATOM 647 N N . VAL A 1 88 ? 41.334 4.126 -13.251 1.00 27.20 85 VAL A N 1
ATOM 648 C CA . VAL A 1 88 ? 41.274 5.572 -13.135 1.00 26.52 85 VAL A CA 1
ATOM 649 C C . VAL A 1 88 ? 42.558 6.057 -12.478 1.00 26.44 85 VAL A C 1
ATOM 650 O O . VAL A 1 88 ? 42.840 5.716 -11.325 1.00 25.42 85 VAL A O 1
ATOM 654 N N . ALA A 1 89 ? 43.336 6.860 -13.206 1.00 25.65 86 ALA A N 1
ATOM 655 C CA . ALA A 1 89 ? 44.588 7.388 -12.678 1.00 25.50 86 ALA A CA 1
ATOM 656 C C . ALA A 1 89 ? 44.310 8.324 -11.504 1.00 24.96 86 ALA A C 1
ATOM 657 O O . ALA A 1 89 ? 43.592 9.315 -11.635 1.00 24.07 86 ALA A O 1
ATOM 659 N N . VAL A 1 90 ? 44.833 7.954 -10.333 1.00 23.93 87 VAL A N 1
ATOM 660 C CA . VAL A 1 90 ? 44.751 8.788 -9.136 1.00 23.27 87 VAL A CA 1
ATOM 661 C C . VAL A 1 90 ? 46.094 8.738 -8.411 1.00 22.95 87 VAL A C 1
ATOM 662 O O . VAL A 1 90 ? 46.938 7.885 -8.708 1.00 22.20 87 VAL A O 1
ATOM 666 N N . THR A 1 91 ? 46.287 9.693 -7.508 1.00 22.93 88 THR A N 1
ATOM 667 C CA . THR A 1 91 ? 47.494 9.832 -6.710 1.00 22.91 88 THR A CA 1
ATOM 668 C C . THR A 1 91 ? 47.094 9.976 -5.248 1.00 22.50 88 THR A C 1
ATOM 669 O O . THR A 1 91 ? 45.900 10.011 -4.917 1.00 21.23 88 THR A O 1
ATOM 673 N N . ARG A 1 92 ? 48.082 10.097 -4.368 1.00 22.31 89 ARG A N 1
ATOM 674 C CA . ARG A 1 92 ? 47.809 10.341 -2.966 1.00 23.13 89 ARG A CA 1
ATOM 675 C C . ARG A 1 92 ? 46.920 11.550 -2.742 1.00 22.28 89 ARG A C 1
ATOM 676 O O . ARG A 1 92 ? 46.204 11.593 -1.745 1.00 20.64 89 ARG A O 1
ATOM 684 N N . ASP A 1 93 ? 46.968 12.536 -3.651 1.00 22.28 90 ASP A N 1
ATOM 685 C CA . ASP A 1 93 ? 46.147 13.732 -3.491 1.00 22.48 90 ASP A CA 1
ATOM 686 C C . ASP A 1 93 ? 44.651 13.395 -3.516 1.00 21.99 90 ASP A C 1
ATOM 687 O O . ASP A 1 93 ? 43.860 14.136 -2.956 1.00 21.50 90 ASP A O 1
ATOM 692 N N . ASN A 1 94 ? 44.272 12.294 -4.177 1.00 20.76 91 ASN A N 1
ATOM 693 C CA . ASN A 1 94 ? 42.865 11.867 -4.276 1.00 20.92 91 ASN A CA 1
ATOM 694 C C . ASN A 1 94 ? 42.437 10.871 -3.184 1.00 20.50 91 ASN A C 1
ATOM 695 O O . ASN A 1 94 ? 41.288 10.452 -3.138 1.00 19.66 91 ASN A O 1
ATOM 700 N N . LEU A 1 95 ? 43.365 10.480 -2.326 1.00 19.93 92 LEU A N 1
ATOM 701 C CA . LEU A 1 95 ? 43.113 9.388 -1.375 1.00 19.70 92 LEU A CA 1
ATOM 702 C C . LEU A 1 95 ? 43.186 9.857 0.049 1.00 18.90 92 LEU A C 1
ATOM 703 O O . LEU A 1 95 ? 44.020 10.699 0.395 1.00 18.45 92 LEU A O 1
ATOM 708 N N . TRP A 1 96 ? 42.342 9.273 0.890 1.00 17.68 93 TRP A N 1
ATOM 709 C CA . TRP A 1 96 ? 42.357 9.577 2.293 1.00 17.04 93 TRP A CA 1
ATOM 710 C C . TRP A 1 96 ? 42.017 8.325 3.064 1.00 16.82 93 TRP A C 1
ATOM 711 O O . TRP A 1 96 ? 41.074 7.633 2.672 1.00 15.62 93 TRP A O 1
ATOM 722 N N . ALA A 1 97 ? 42.761 8.059 4.139 1.00 16.37 94 ALA A N 1
ATOM 723 C CA . ALA A 1 97 ? 42.600 6.849 4.957 1.00 17.01 94 ALA A CA 1
ATOM 724 C C . ALA A 1 97 ? 42.247 7.146 6.401 1.00 17.11 94 ALA A C 1
ATOM 725 O O . ALA A 1 97 ? 42.639 8.172 6.965 1.00 16.17 94 ALA A O 1
ATOM 727 N N . ALA A 1 98 ? 41.500 6.233 7.019 1.00 16.62 95 ALA A N 1
ATOM 728 C CA . ALA A 1 98 ? 41.142 6.354 8.421 1.00 17.28 95 ALA A CA 1
ATOM 729 C C . ALA A 1 98 ? 40.934 4.952 9.017 1.00 17.55 95 ALA A C 1
ATOM 730 O O . ALA A 1 98 ? 41.092 3.946 8.296 1.00 17.48 95 ALA A O 1
ATOM 732 N N . ASN A 1 99 ? 40.568 4.910 10.292 1.00 18.04 96 ASN A N 1
ATOM 733 C CA . ASN A 1 99 ? 40.359 3.649 11.024 1.00 18.68 96 ASN A CA 1
ATOM 734 C C . ASN A 1 99 ? 39.027 3.023 10.657 1.00 18.74 96 ASN A C 1
ATOM 735 O O . ASN A 1 99 ? 38.028 3.207 11.346 1.00 18.74 96 ASN A O 1
ATOM 740 N N . GLY A 1 100 ? 39.027 2.285 9.558 1.00 19.13 97 GLY A N 1
ATOM 741 C CA . GLY A 1 100 ? 37.804 1.721 9.007 1.00 19.86 97 GLY A CA 1
ATOM 742 C C . GLY A 1 100 ? 36.991 2.729 8.216 1.00 20.78 97 GLY A C 1
ATOM 743 O O . GLY A 1 100 ? 37.138 3.951 8.387 1.00 19.47 97 GLY A O 1
ATOM 744 N N . SER A 1 101 ? 36.150 2.210 7.316 1.00 21.79 98 SER A N 1
ATOM 745 C CA . SER A 1 101 ? 35.077 3.006 6.698 1.00 22.96 98 SER A CA 1
ATOM 746 C C . SER A 1 101 ? 34.260 3.766 7.681 1.00 23.35 98 SER A C 1
ATOM 747 O O . SER A 1 101 ? 33.770 4.854 7.363 1.00 24.22 98 SER A O 1
ATOM 750 N N . ASN A 1 102 ? 34.059 3.192 8.861 1.00 23.95 99 ASN A N 1
ATOM 751 C CA . ASN A 1 102 ? 33.276 3.870 9.881 1.00 24.07 99 ASN A CA 1
ATOM 752 C C . ASN A 1 102 ? 33.867 5.241 10.207 1.00 23.83 99 ASN A C 1
ATOM 753 O O . ASN A 1 102 ? 33.114 6.215 10.337 1.00 23.57 99 ASN A O 1
ATOM 758 N N . GLU A 1 103 ? 35.192 5.324 10.355 1.00 22.22 100 GLU A N 1
ATOM 759 C CA . GLU A 1 103 ? 35.812 6.626 10.634 1.00 22.11 100 GLU A CA 1
ATOM 760 C C . GLU A 1 103 ? 35.805 7.535 9.398 1.00 21.30 100 GLU A C 1
ATOM 761 O O . GLU A 1 103 ? 35.610 8.741 9.533 1.00 20.74 100 GLU A O 1
ATOM 767 N N . ILE A 1 104 ? 36.009 6.966 8.212 1.00 20.35 101 ILE A N 1
ATOM 768 C CA . ILE A 1 104 ? 35.910 7.722 6.972 1.00 20.57 101 ILE A CA 1
ATOM 769 C C . ILE A 1 104 ? 34.550 8.408 6.874 1.00 21.19 101 ILE A C 1
ATOM 770 O O . ILE A 1 104 ? 34.446 9.615 6.592 1.00 19.21 101 ILE A O 1
ATOM 775 N N . LEU A 1 105 ? 33.508 7.618 7.108 1.00 20.99 102 LEU A N 1
ATOM 776 C CA . LEU A 1 105 ? 32.125 8.117 7.012 1.00 21.56 102 LEU A CA 1
ATOM 777 C C . LEU A 1 105 ? 31.809 9.127 8.109 1.00 21.63 102 LEU A C 1
ATOM 778 O O . LEU A 1 105 ? 31.123 10.147 7.847 1.00 22.05 102 LEU A O 1
ATOM 783 N N . GLN A 1 106 ? 32.303 8.876 9.313 1.00 21.64 103 GLN A N 1
ATOM 784 C CA . GLN A 1 106 ? 32.176 9.842 10.423 1.00 22.13 103 GLN A CA 1
ATOM 785 C C . GLN A 1 106 ? 32.764 11.199 10.029 1.00 22.14 103 GLN A C 1
ATOM 786 O O . GLN A 1 106 ? 32.138 12.241 10.240 1.00 22.55 103 GLN A O 1
ATOM 792 N N . GLN A 1 107 ? 33.982 11.180 9.490 1.00 21.54 104 GLN A N 1
ATOM 793 C CA . GLN A 1 107 ? 34.676 12.400 9.095 1.00 21.41 104 GLN A CA 1
ATOM 794 C C . GLN A 1 107 ? 33.936 13.151 7.990 1.00 22.02 104 GLN A C 1
ATOM 795 O O . GLN A 1 107 ? 33.814 14.376 8.029 1.00 22.57 104 GLN A O 1
ATOM 801 N N . LEU A 1 108 ? 33.430 12.416 7.017 1.00 22.11 105 LEU A N 1
ATOM 802 C CA . LEU A 1 108 ? 32.704 13.017 5.914 1.00 22.13 105 LEU A CA 1
ATOM 803 C C . LEU A 1 108 ? 31.405 13.648 6.422 1.00 22.54 105 LEU A C 1
ATOM 804 O O . LEU A 1 108 ? 31.037 14.735 5.985 1.00 22.22 105 LEU A O 1
ATOM 809 N N . LEU A 1 109 ? 30.717 12.954 7.330 1.00 22.83 106 LEU A N 1
ATOM 810 C CA . LEU A 1 109 ? 29.504 13.496 7.959 1.00 24.21 106 LEU A CA 1
ATOM 811 C C . LEU A 1 109 ? 29.782 14.745 8.783 1.00 24.99 106 LEU A C 1
ATOM 812 O O . LEU A 1 109 ? 28.974 15.680 8.784 1.00 25.64 106 LEU A O 1
ATOM 817 N N . GLN A 1 110 ? 30.915 14.768 9.479 1.00 25.59 107 GLN A N 1
ATOM 818 C CA . GLN A 1 110 ? 31.314 15.952 10.236 1.00 26.19 107 GLN A CA 1
ATOM 819 C C . GLN A 1 110 ? 31.568 17.156 9.349 1.00 26.25 107 GLN A C 1
ATOM 820 O O . GLN A 1 110 ? 31.189 18.275 9.706 1.00 26.44 107 GLN A O 1
ATOM 826 N N . ALA A 1 111 ? 32.234 16.935 8.218 1.00 25.94 108 ALA A N 1
ATOM 827 C CA . ALA A 1 111 ? 32.599 18.021 7.308 1.00 25.91 108 ALA A CA 1
ATOM 828 C C . ALA A 1 111 ? 31.422 18.501 6.444 1.00 25.92 108 ALA A C 1
ATOM 829 O O . ALA A 1 111 ? 31.343 19.689 6.115 1.00 25.15 108 ALA A O 1
ATOM 831 N N . PHE A 1 112 ? 30.527 17.577 6.085 1.00 25.75 109 PHE A N 1
ATOM 832 C CA . PHE A 1 112 ? 29.476 17.839 5.096 1.00 26.20 109 PHE A CA 1
ATOM 833 C C . PHE A 1 112 ? 28.031 17.637 5.572 1.00 26.55 109 PHE A C 1
ATOM 834 O O . PHE A 1 112 ? 27.111 18.036 4.865 1.00 26.27 109 PHE A O 1
ATOM 842 N N . GLY A 1 113 ? 27.856 17.026 6.741 1.00 26.85 110 GLY A N 1
ATOM 843 C CA . GLY A 1 113 ? 26.555 16.827 7.374 1.00 27.44 110 GLY A CA 1
ATOM 844 C C . GLY A 1 113 ? 26.486 17.686 8.617 1.00 27.87 110 GLY A C 1
ATOM 845 O O . GLY A 1 113 ? 26.839 18.862 8.574 1.00 28.47 110 GLY A O 1
ATOM 846 N N . GLY A 1 114 ? 26.048 17.109 9.721 1.00 28.13 111 GLY A N 1
ATOM 847 C CA . GLY A 1 114 ? 26.028 17.811 10.996 1.00 28.80 111 GLY A CA 1
ATOM 848 C C . GLY A 1 114 ? 24.741 18.594 11.231 1.00 29.15 111 GLY A C 1
ATOM 849 O O . GLY A 1 114 ? 23.829 18.555 10.405 1.00 28.36 111 GLY A O 1
ATOM 850 N N . PRO A 1 115 ? 24.671 19.308 12.367 1.00 29.80 112 PRO A N 1
ATOM 851 C CA . PRO A 1 115 ? 23.489 20.076 12.769 1.00 30.26 112 PRO A CA 1
ATOM 852 C C . PRO A 1 115 ? 22.917 20.921 11.648 1.00 30.55 112 PRO A C 1
ATOM 853 O O . PRO A 1 115 ? 23.648 21.645 10.972 1.00 30.79 112 PRO A O 1
ATOM 857 N N . GLY A 1 116 ? 21.607 20.818 11.444 1.00 30.88 113 GLY A N 1
ATOM 858 C CA . GLY A 1 116 ? 20.934 21.587 10.402 1.00 30.77 113 GLY A CA 1
ATOM 859 C C . GLY A 1 116 ? 21.004 20.948 9.029 1.00 30.95 113 GLY A C 1
ATOM 860 O O . GLY A 1 116 ? 20.433 21.461 8.078 1.00 30.77 113 GLY A O 1
ATOM 861 N N . ARG A 1 117 ? 21.703 19.819 8.913 1.00 30.92 114 ARG A N 1
ATOM 862 C CA . ARG A 1 117 ? 21.844 19.151 7.624 1.00 30.35 114 ARG A CA 1
ATOM 863 C C . ARG A 1 117 ? 21.269 17.745 7.649 1.00 30.15 114 ARG A C 1
ATOM 864 O O . ARG A 1 117 ? 20.951 17.202 8.706 1.00 29.23 114 ARG A O 1
ATOM 872 N N . THR A 1 118 ? 21.124 17.176 6.455 1.00 30.02 115 THR A N 1
ATOM 873 C CA . THR A 1 118 ? 20.451 15.907 6.272 1.00 29.98 115 THR A CA 1
ATOM 874 C C . THR A 1 118 ? 21.259 14.962 5.382 1.00 29.91 115 THR A C 1
ATOM 875 O O . THR A 1 118 ? 21.973 15.391 4.474 1.00 29.86 115 THR A O 1
ATOM 879 N N . ALA A 1 119 ? 21.141 13.672 5.666 1.00 29.28 116 ALA A N 1
ATOM 880 C CA . ALA A 1 119 ? 21.698 12.637 4.814 1.00 29.30 116 ALA A CA 1
ATOM 881 C C . ALA A 1 119 ? 20.556 11.715 4.396 1.00 28.75 116 ALA A C 1
ATOM 882 O O . ALA A 1 119 ? 19.735 11.354 5.223 1.00 29.28 116 ALA A O 1
ATOM 884 N N . LEU A 1 120 ? 20.527 11.331 3.124 1.00 28.32 117 LEU A N 1
ATOM 885 C CA . LEU A 1 120 ? 19.483 10.457 2.599 1.00 28.05 117 LEU A CA 1
ATOM 886 C C . LEU A 1 120 ? 20.062 9.104 2.170 1.00 27.57 117 LEU A C 1
ATOM 887 O O . LEU A 1 120 ? 21.112 9.041 1.542 1.00 26.47 117 LEU A O 1
ATOM 892 N N . GLY A 1 121 ? 19.373 8.030 2.537 1.00 26.96 118 GLY A N 1
ATOM 893 C CA . GLY A 1 121 ? 19.774 6.678 2.169 1.00 27.37 118 GLY A CA 1
ATOM 894 C C . GLY A 1 121 ? 18.578 5.888 1.679 1.00 27.59 118 GLY A C 1
ATOM 895 O O . GLY A 1 121 ? 17.427 6.291 1.897 1.00 27.58 118 GLY A O 1
ATOM 896 N N . PHE A 1 122 ? 18.869 4.752 1.054 1.00 27.36 119 PHE A N 1
ATOM 897 C CA . PHE A 1 122 ? 17.871 3.920 0.408 1.00 27.61 119 PHE A CA 1
ATOM 898 C C . PHE A 1 122 ? 17.776 2.614 1.173 1.00 27.81 119 PHE A C 1
ATOM 899 O O . PHE A 1 122 ? 18.601 1.727 1.006 1.00 27.66 119 PHE A O 1
ATOM 907 N N . GLN A 1 123 ? 16.770 2.525 2.040 1.00 27.70 120 GLN A N 1
ATOM 908 C CA . GLN A 1 123 ? 16.642 1.408 2.965 1.00 27.48 120 GLN A CA 1
ATOM 909 C C . GLN A 1 123 ? 15.881 0.235 2.347 1.00 26.85 120 GLN A C 1
ATOM 910 O O . GLN A 1 123 ? 14.913 0.434 1.585 1.00 26.58 120 GLN A O 1
ATOM 916 N N . PRO A 1 124 ? 16.302 -0.993 2.680 1.00 26.11 121 PRO A N 1
ATOM 917 C CA . PRO A 1 124 ? 17.368 -1.304 3.637 1.00 25.11 121 PRO A CA 1
ATOM 918 C C . PRO A 1 124 ? 18.787 -1.198 3.064 1.00 24.96 121 PRO A C 1
ATOM 919 O O . PRO A 1 124 ? 19.050 -1.684 1.977 1.00 23.58 121 PRO A O 1
ATOM 923 N N . SER A 1 125 ? 19.682 -0.572 3.820 1.00 23.95 122 SER A N 1
ATOM 924 C CA . SER A 1 125 ? 21.101 -0.513 3.471 1.00 23.80 122 SER A CA 1
ATOM 925 C C . SER A 1 125 ? 21.943 -0.587 4.746 1.00 23.84 122 SER A C 1
ATOM 926 O O . SER A 1 125 ? 21.448 -0.995 5.787 1.00 23.67 122 SER A O 1
ATOM 929 N N . TYR A 1 126 ? 23.216 -0.220 4.666 1.00 23.64 123 TYR A N 1
ATOM 930 C CA . TYR A 1 126 ? 24.131 -0.446 5.779 1.00 24.19 123 TYR A CA 1
ATOM 931 C C . TYR A 1 126 ? 23.635 0.259 7.029 1.00 24.32 123 TYR A C 1
ATOM 932 O O . TYR A 1 126 ? 23.410 1.462 7.012 1.00 23.99 123 TYR A O 1
ATOM 941 N N . SER A 1 127 ? 23.492 -0.476 8.118 1.00 25.11 124 SER A N 1
ATOM 942 C CA . SER A 1 127 ? 22.893 0.095 9.326 1.00 26.28 124 SER A CA 1
ATOM 943 C C . SER A 1 127 ? 23.753 1.174 9.971 1.00 26.14 124 SER A C 1
ATOM 944 O O . SER A 1 127 ? 23.238 2.019 10.700 1.00 26.40 124 SER A O 1
ATOM 947 N N . MET A 1 128 ? 25.056 1.194 9.699 1.00 25.29 125 MET A N 1
ATOM 948 C CA . MET A 1 128 ? 25.861 2.258 10.284 1.00 25.52 125 MET A CA 1
ATOM 949 C C . MET A 1 128 ? 25.611 3.612 9.617 1.00 24.87 125 MET A C 1
ATOM 950 O O . MET A 1 128 ? 25.891 4.645 10.222 1.00 24.84 125 MET A O 1
ATOM 955 N N . HIS A 1 129 ? 25.050 3.647 8.405 1.00 24.18 126 HIS A N 1
ATOM 956 C CA . HIS A 1 129 ? 24.835 4.945 7.770 1.00 24.33 126 HIS A CA 1
ATOM 957 C C . HIS A 1 129 ? 23.928 5.856 8.636 1.00 24.65 126 HIS A C 1
ATOM 958 O O . HIS A 1 129 ? 24.323 6.965 8.994 1.00 23.25 126 HIS A O 1
ATOM 965 N N . PRO A 1 130 ? 22.717 5.394 8.980 1.00 25.19 127 PRO A N 1
ATOM 966 C CA . PRO A 1 130 ? 21.853 6.227 9.833 1.00 25.39 127 PRO A CA 1
ATOM 967 C C . PRO A 1 130 ? 22.392 6.435 11.262 1.00 25.72 127 PRO A C 1
ATOM 968 O O . PRO A 1 130 ? 22.147 7.488 11.868 1.00 26.25 127 PRO A O 1
ATOM 972 N N . ILE A 1 131 ? 23.128 5.452 11.772 1.00 25.62 128 ILE A N 1
ATOM 973 C CA . ILE A 1 131 ? 23.734 5.518 13.103 1.00 26.17 128 ILE A CA 1
ATOM 974 C C . ILE A 1 131 ? 24.802 6.590 13.146 1.00 26.56 128 ILE A C 1
ATOM 975 O O . ILE A 1 131 ? 24.827 7.403 14.068 1.00 26.05 128 ILE A O 1
ATOM 980 N N . LEU A 1 132 ? 25.672 6.599 12.136 1.00 26.68 129 LEU A N 1
ATOM 981 C CA . LEU A 1 132 ? 26.691 7.625 12.011 1.00 27.14 129 LEU A CA 1
ATOM 982 C C . LEU A 1 132 ? 26.086 8.997 11.752 1.00 27.25 129 LEU A C 1
ATOM 983 O O . LEU A 1 132 ? 26.582 9.989 12.264 1.00 27.03 129 LEU A O 1
ATOM 988 N N . ALA A 1 133 ? 25.014 9.060 10.966 1.00 27.44 130 ALA A N 1
ATOM 989 C CA . ALA A 1 133 ? 24.302 10.321 10.761 1.00 28.40 130 ALA A CA 1
ATOM 990 C C . ALA A 1 133 ? 23.842 10.875 12.117 1.00 29.04 130 ALA A C 1
ATOM 991 O O . ALA A 1 133 ? 24.140 12.016 12.462 1.00 28.76 130 ALA A O 1
ATOM 993 N N . LYS A 1 134 ? 23.131 10.052 12.880 1.00 30.48 131 LYS A N 1
ATOM 994 C CA . LYS A 1 134 ? 22.662 10.460 14.206 1.00 30.83 131 LYS A CA 1
ATOM 995 C C . LYS A 1 134 ? 23.837 10.875 15.099 1.00 31.03 131 LYS A C 1
ATOM 996 O O . LYS A 1 134 ? 23.797 11.929 15.737 1.00 30.51 131 LYS A O 1
ATOM 1002 N N . GLY A 1 135 ? 24.882 10.048 1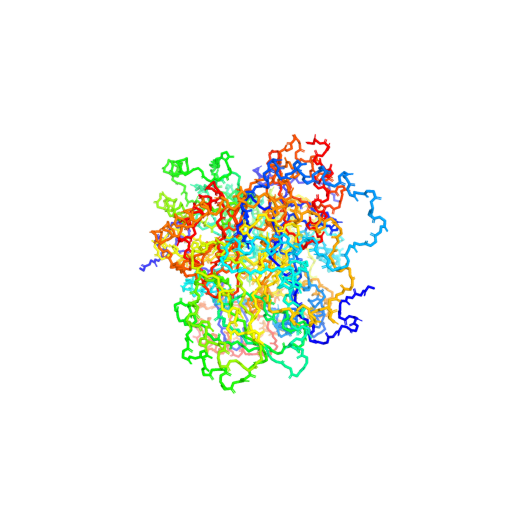5.123 1.00 30.74 132 GLY A N 1
ATOM 1003 C CA . GLY A 1 135 ? 26.062 10.299 15.953 1.00 30.60 132 GLY A CA 1
ATOM 1004 C C . GLY A 1 135 ? 26.773 11.607 15.658 1.00 30.60 132 GLY A C 1
ATOM 1005 O O . GLY A 1 135 ? 27.462 12.143 16.520 1.00 31.60 132 GLY A O 1
ATOM 1006 N N . THR A 1 136 ? 26.626 12.103 14.436 1.00 29.81 133 THR A N 1
ATOM 1007 C CA . THR A 1 136 ? 27.172 13.386 14.028 1.00 29.44 133 THR A CA 1
ATOM 1008 C C . THR A 1 136 ? 26.085 14.477 13.991 1.00 29.47 133 THR A C 1
ATOM 1009 O O . THR A 1 136 ? 26.334 15.577 13.533 1.00 28.47 133 THR A O 1
ATOM 1013 N N . HIS A 1 137 ? 24.892 14.153 14.484 1.00 30.27 134 HIS A N 1
ATOM 1014 C CA . HIS A 1 137 ? 23.753 15.084 14.518 1.00 30.83 134 HIS A CA 1
ATOM 1015 C C . HIS A 1 137 ? 23.287 15.495 13.129 1.00 31.21 134 HIS A C 1
ATOM 1016 O O . HIS A 1 137 ? 22.861 16.620 12.915 1.00 30.96 134 HIS A O 1
ATOM 1023 N N . THR A 1 138 ? 23.391 14.551 12.199 1.00 30.85 135 THR A N 1
ATOM 1024 C CA . THR A 1 138 ? 22.885 14.688 10.861 1.00 31.37 135 THR A CA 1
ATOM 1025 C C . THR A 1 138 ? 21.560 13.939 10.826 1.00 31.67 135 THR A C 1
ATOM 1026 O O . THR A 1 138 ? 21.487 12.783 11.235 1.00 31.29 135 THR A O 1
ATOM 1030 N N . GLU A 1 139 ? 20.513 14.615 10.369 1.00 32.74 136 GLU A N 1
ATOM 1031 C CA . GLU A 1 139 ? 19.193 13.999 10.263 1.00 32.99 136 GLU A CA 1
ATOM 1032 C C . GLU A 1 139 ? 19.260 12.983 9.138 1.00 32.62 136 GLU A C 1
ATOM 1033 O O . GLU A 1 139 ? 19.808 13.278 8.086 1.00 32.56 136 GLU A O 1
ATOM 1039 N N . PHE A 1 140 ? 18.729 11.785 9.363 1.00 32.64 137 PHE A N 1
ATOM 1040 C CA . PHE A 1 140 ? 18.710 10.760 8.326 1.00 32.64 137 PHE A CA 1
ATOM 1041 C C . PHE A 1 140 ? 17.332 10.694 7.657 1.00 32.88 137 PHE A C 1
ATOM 1042 O O . PHE A 1 140 ? 16.310 10.636 8.337 1.00 32.91 137 PHE A O 1
ATOM 1050 N N . ILE A 1 141 ? 17.316 10.752 6.330 1.00 32.54 138 ILE A N 1
ATOM 1051 C CA . ILE A 1 141 ? 16.092 10.550 5.554 1.00 32.58 138 ILE A CA 1
ATOM 1052 C C . ILE A 1 141 ? 16.128 9.185 4.888 1.00 32.45 138 ILE A C 1
ATOM 1053 O O . ILE A 1 141 ? 17.010 8.913 4.061 1.00 31.40 138 ILE A O 1
ATOM 1058 N N . ALA A 1 142 ? 15.165 8.336 5.246 1.00 32.26 139 ALA A N 1
ATOM 1059 C CA . ALA A 1 142 ? 15.058 6.982 4.710 1.00 32.36 139 ALA A CA 1
ATOM 1060 C C . ALA A 1 142 ? 14.105 6.943 3.524 1.00 32.45 139 ALA A C 1
ATOM 1061 O O . ALA A 1 142 ? 12.935 7.287 3.656 1.00 32.96 139 ALA A O 1
ATOM 1063 N N . VAL A 1 143 ? 14.610 6.524 2.372 1.00 32.09 140 VAL A N 1
ATOM 1064 C CA . VAL A 1 143 ? 13.795 6.307 1.181 1.00 31.70 140 VAL A CA 1
ATOM 1065 C C . VAL A 1 143 ? 13.753 4.805 0.950 1.00 31.45 140 VAL A C 1
ATOM 1066 O O . VAL A 1 143 ? 14.795 4.145 0.971 1.00 30.42 140 VAL A O 1
ATOM 1070 N N . SER A 1 144 ? 12.557 4.245 0.763 1.00 30.80 141 SER A N 1
ATOM 1071 C CA . SER A 1 144 ? 12.441 2.798 0.602 1.00 30.52 141 SER A CA 1
ATOM 1072 C C . SER A 1 144 ? 12.929 2.324 -0.760 1.00 29.59 141 SER A C 1
ATOM 1073 O O . SER A 1 144 ? 12.603 2.908 -1.796 1.00 28.68 141 SER A O 1
ATOM 1076 N N . ARG A 1 145 ? 13.716 1.255 -0.751 1.00 28.98 142 ARG A N 1
ATOM 1077 C CA . ARG A 1 145 ? 13.981 0.495 -1.957 1.00 29.04 142 ARG A CA 1
ATOM 1078 C C . ARG A 1 145 ? 12.682 -0.216 -2.407 1.00 29.17 142 ARG A C 1
ATOM 1079 O O . ARG A 1 145 ? 11.718 -0.267 -1.652 1.00 29.33 142 ARG A O 1
ATOM 1087 N N . GLY A 1 146 ? 12.670 -0.735 -3.628 1.00 29.50 143 GLY A N 1
ATOM 1088 C CA . GLY A 1 146 ? 11.475 -1.387 -4.183 1.00 30.38 143 GLY A CA 1
ATOM 1089 C C . GLY A 1 146 ? 11.264 -2.778 -3.621 1.00 30.80 143 GLY A C 1
ATOM 1090 O O . GLY A 1 146 ? 12.079 -3.272 -2.836 1.00 30.69 143 GLY A O 1
ATOM 1091 N N . ALA A 1 147 ? 10.173 -3.431 -4.037 1.00 31.10 144 ALA A N 1
ATOM 1092 C CA . ALA A 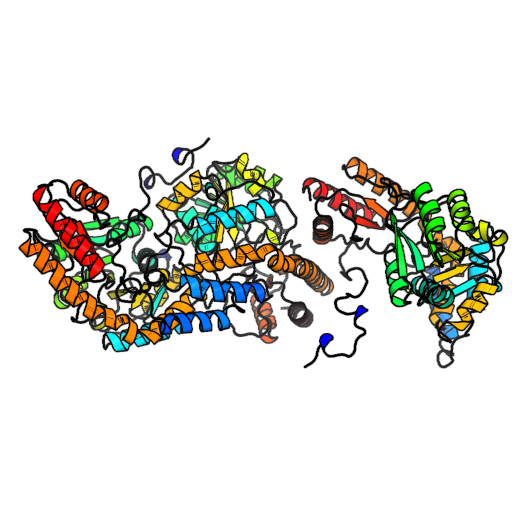1 147 ? 9.860 -4.781 -3.565 1.00 30.97 144 ALA A CA 1
ATOM 1093 C C . ALA A 1 147 ? 10.937 -5.802 -3.929 1.00 30.97 144 ALA A C 1
ATOM 1094 O O . ALA A 1 147 ? 11.086 -6.818 -3.254 1.00 31.86 144 ALA A O 1
ATOM 1096 N N . ASP A 1 148 ? 11.686 -5.543 -4.991 1.00 30.46 145 ASP A N 1
ATOM 1097 C CA . ASP A 1 148 ? 12.808 -6.392 -5.358 1.00 30.00 145 ASP A CA 1
ATOM 1098 C C . ASP A 1 148 ? 14.099 -6.044 -4.581 1.00 29.75 145 ASP A C 1
ATOM 1099 O O . ASP A 1 148 ? 15.157 -6.581 -4.872 1.00 28.50 145 ASP A O 1
ATOM 1104 N N . PHE A 1 149 ? 13.991 -5.123 -3.629 1.00 29.62 146 PHE A N 1
ATOM 1105 C CA . PHE A 1 149 ? 15.121 -4.677 -2.781 1.00 29.89 146 PHE A CA 1
ATOM 1106 C C . PHE A 1 149 ? 16.178 -3.843 -3.509 1.00 29.91 146 PHE A C 1
ATOM 1107 O O . PHE A 1 149 ? 17.193 -3.483 -2.907 1.00 29.24 146 PHE A O 1
ATOM 1115 N N . ARG A 1 150 ? 15.917 -3.507 -4.772 1.00 29.52 147 ARG A N 1
ATOM 1116 C CA . ARG A 1 150 ? 16.752 -2.581 -5.532 1.00 30.34 147 ARG A CA 1
ATOM 1117 C C . ARG A 1 150 ? 16.251 -1.153 -5.346 1.00 30.10 147 ARG A C 1
ATOM 1118 O O . ARG A 1 150 ? 15.125 -0.930 -4.917 1.00 29.62 147 ARG A O 1
ATOM 1126 N N . ILE A 1 151 ? 17.085 -0.175 -5.676 1.00 30.11 148 ILE A N 1
ATOM 1127 C CA . ILE A 1 151 ? 16.664 1.208 -5.594 1.00 30.62 148 ILE A CA 1
ATOM 1128 C C . ILE A 1 151 ? 15.554 1.437 -6.617 1.00 31.36 148 ILE A C 1
ATOM 1129 O O . ILE A 1 151 ? 15.695 1.068 -7.782 1.00 31.53 148 ILE A O 1
ATOM 1134 N N . ASP A 1 152 ? 14.436 1.989 -6.158 1.00 31.96 149 ASP A N 1
ATOM 1135 C CA . ASP A 1 152 ? 13.368 2.411 -7.068 1.00 32.46 149 ASP A CA 1
ATOM 1136 C C . ASP A 1 152 ? 13.737 3.820 -7.508 1.00 32.36 149 ASP A C 1
ATOM 1137 O O . ASP A 1 152 ? 13.619 4.761 -6.739 1.00 31.92 149 ASP A O 1
ATOM 1142 N N . MET A 1 153 ? 14.207 3.947 -8.743 1.00 33.08 150 MET A N 1
ATOM 1143 C CA . MET A 1 153 ? 14.813 5.198 -9.192 1.00 33.84 150 MET A CA 1
ATOM 1144 C C . MET A 1 153 ? 13.812 6.336 -9.261 1.00 34.86 150 MET A C 1
ATOM 1145 O O . MET A 1 153 ? 14.148 7.475 -8.937 1.00 35.21 150 MET A O 1
ATOM 1150 N N . ASP A 1 154 ? 12.579 6.045 -9.660 1.00 35.79 151 ASP A N 1
ATOM 1151 C CA . ASP A 1 154 ? 11.560 7.098 -9.700 1.00 36.10 151 ASP A CA 1
ATOM 1152 C C . ASP A 1 154 ? 11.362 7.720 -8.325 1.00 36.44 151 ASP A C 1
ATOM 1153 O O . ASP A 1 154 ? 11.339 8.946 -8.202 1.00 36.79 151 ASP A O 1
ATOM 1158 N N . VAL A 1 155 ? 11.229 6.883 -7.299 1.00 36.51 152 VAL A N 1
ATOM 1159 C CA . VAL A 1 155 ? 11.041 7.380 -5.932 1.00 36.81 152 VAL A CA 1
ATOM 1160 C C . VAL A 1 155 ? 12.320 8.064 -5.458 1.00 36.85 152 VAL A C 1
ATOM 1161 O O . VAL A 1 155 ? 12.259 9.143 -4.876 1.00 36.19 152 VAL A O 1
ATOM 1165 N N . ALA A 1 156 ? 13.468 7.449 -5.742 1.00 36.70 153 ALA A N 1
ATOM 1166 C CA . ALA A 1 156 ? 14.759 8.009 -5.335 1.00 36.88 153 ALA A CA 1
ATOM 1167 C C . ALA A 1 156 ? 14.924 9.439 -5.833 1.00 36.69 153 ALA A C 1
ATOM 1168 O O . ALA A 1 156 ? 15.222 10.343 -5.056 1.00 35.81 153 ALA A O 1
ATOM 1170 N N . LEU A 1 157 ? 14.729 9.627 -7.134 1.00 36.99 154 LEU A N 1
ATOM 1171 C CA . LEU A 1 157 ? 14.971 10.920 -7.764 1.00 37.65 154 LEU A CA 1
ATOM 1172 C C . LEU A 1 157 ? 13.952 11.954 -7.290 1.00 38.40 154 LEU A C 1
ATOM 1173 O O . LEU A 1 157 ? 14.307 13.101 -7.024 1.00 37.74 154 LEU A O 1
ATOM 1178 N N . GLU A 1 158 ? 12.695 11.536 -7.165 1.00 39.23 155 GLU A N 1
ATOM 1179 C CA . GLU A 1 158 ? 11.637 12.409 -6.641 1.00 39.60 155 GLU A CA 1
ATOM 1180 C C . GLU A 1 158 ? 11.955 12.901 -5.230 1.00 39.69 155 GLU A C 1
ATOM 1181 O O . GLU A 1 158 ? 11.790 14.077 -4.925 1.00 39.32 155 GLU A O 1
ATOM 1187 N N . GLU A 1 159 ? 12.407 11.992 -4.371 1.00 39.79 156 GLU A N 1
ATOM 1188 C CA . GLU A 1 159 ? 12.656 12.319 -2.973 1.00 39.37 156 GLU A CA 1
ATOM 1189 C C . GLU A 1 159 ? 13.906 13.194 -2.809 1.00 38.72 156 GLU A C 1
ATOM 1190 O O . GLU A 1 159 ? 13.924 14.099 -1.975 1.00 38.46 156 GLU A O 1
ATOM 1196 N N . ILE A 1 160 ? 14.938 12.931 -3.601 1.00 38.04 157 ILE A N 1
ATOM 1197 C CA . ILE A 1 160 ? 16.132 13.787 -3.608 1.00 38.07 157 ILE A CA 1
ATOM 1198 C C . ILE A 1 160 ? 15.749 15.199 -4.064 1.00 38.12 157 ILE A C 1
ATOM 1199 O O . ILE A 1 160 ? 16.147 16.199 -3.457 1.00 37.54 157 ILE A O 1
ATOM 1204 N N . ARG A 1 161 ? 14.959 15.269 -5.131 1.00 38.34 158 ARG A N 1
ATOM 1205 C CA . ARG A 1 161 ? 14.486 16.552 -5.648 1.00 38.61 158 ARG A CA 1
ATOM 1206 C C . ARG A 1 161 ? 13.676 17.317 -4.610 1.00 38.36 158 ARG A C 1
ATOM 1207 O O . ARG A 1 161 ? 13.845 18.522 -4.459 1.00 38.99 158 ARG A O 1
ATOM 1215 N N . ALA A 1 162 ? 12.824 16.609 -3.882 1.00 38.14 159 ALA A N 1
ATOM 1216 C CA . ALA A 1 162 ? 11.937 17.229 -2.907 1.00 38.10 159 ALA A CA 1
ATOM 1217 C C . ALA A 1 162 ? 12.648 17.630 -1.615 1.00 38.24 159 ALA A C 1
ATOM 1218 O O . ALA A 1 162 ? 12.332 18.672 -1.033 1.00 38.03 159 ALA A O 1
ATOM 1220 N N . LYS A 1 163 ? 13.590 16.800 -1.163 1.00 37.46 160 LYS A N 1
ATOM 1221 C CA . LYS A 1 163 ? 14.249 17.004 0.135 1.00 36.80 160 LYS A CA 1
ATOM 1222 C C . LYS A 1 163 ? 15.569 17.792 0.046 1.00 35.90 160 LYS A C 1
ATOM 1223 O O . LYS A 1 163 ? 16.011 18.364 1.041 1.00 35.78 160 LYS A O 1
ATOM 1229 N N . GLN A 1 164 ? 16.185 17.825 -1.136 1.00 34.46 161 GLN A N 1
ATOM 1230 C CA . GLN A 1 164 ? 17.474 18.479 -1.325 1.00 33.60 161 GLN A CA 1
ATOM 1231 C C . GLN A 1 164 ? 18.452 18.092 -0.205 1.00 32.47 161 GLN A C 1
ATOM 1232 O O . GLN A 1 164 ? 18.958 18.952 0.508 1.00 31.92 161 GLN A O 1
ATOM 1238 N N . PRO A 1 165 ? 18.721 16.789 -0.047 1.00 30.86 162 PRO A N 1
ATOM 1239 C CA . PRO A 1 165 ? 19.583 16.360 1.064 1.00 29.86 162 PRO A CA 1
ATOM 1240 C C . PRO A 1 165 ? 21.028 16.822 0.870 1.00 28.80 162 PRO A C 1
ATOM 1241 O O . PRO A 1 165 ? 21.496 16.939 -0.253 1.00 28.32 162 PRO A O 1
ATOM 1245 N N . ASP A 1 166 ? 21.715 17.087 1.974 1.00 28.05 163 ASP A N 1
ATOM 1246 C CA . ASP A 1 166 ? 23.103 17.554 1.938 1.00 27.17 163 ASP A CA 1
ATOM 1247 C C . ASP A 1 166 ? 24.059 16.427 1.536 1.00 25.99 163 ASP A C 1
ATOM 1248 O O . ASP A 1 166 ? 25.056 16.648 0.852 1.00 25.49 163 ASP A O 1
ATOM 1253 N N . ILE A 1 167 ? 23.723 15.225 1.967 1.00 24.96 164 ILE A N 1
ATOM 1254 C CA . ILE A 1 167 ? 24.457 14.008 1.594 1.00 24.59 164 ILE A CA 1
ATOM 1255 C C . ILE A 1 167 ? 23.474 12.946 1.105 1.00 24.24 164 ILE A C 1
ATOM 1256 O O . ILE A 1 167 ? 22.432 12.765 1.720 1.00 24.47 164 ILE A O 1
ATOM 1261 N N . VAL A 1 168 ? 23.814 12.243 0.019 1.00 23.74 165 VAL A N 1
ATOM 1262 C CA . VAL A 1 168 ? 23.101 11.021 -0.385 1.00 23.60 165 VAL A CA 1
ATOM 1263 C C . VAL A 1 168 ? 24.059 9.827 -0.299 1.00 23.57 165 VAL A C 1
ATOM 1264 O O . VAL A 1 168 ? 25.151 9.883 -0.862 1.00 22.98 165 VAL A O 1
ATOM 1268 N N . PHE A 1 169 ? 23.645 8.769 0.402 1.00 23.26 166 PHE A N 1
ATOM 1269 C CA . PHE A 1 169 ? 24.397 7.513 0.429 1.00 22.82 166 PHE A CA 1
ATOM 1270 C C . PHE A 1 169 ? 23.843 6.575 -0.643 1.00 22.84 166 PHE A C 1
ATOM 1271 O O . PHE A 1 169 ? 22.633 6.360 -0.705 1.00 22.22 166 PHE A O 1
ATOM 1279 N N . VAL A 1 170 ? 24.730 6.017 -1.462 1.00 22.38 167 VAL A N 1
ATOM 1280 C CA . VAL A 1 170 ? 24.416 4.889 -2.347 1.00 21.97 167 VAL A CA 1
ATOM 1281 C C . VAL A 1 170 ? 25.426 3.778 -2.078 1.00 21.63 167 VAL A C 1
ATOM 1282 O O . VAL A 1 170 ? 26.625 3.948 -2.301 1.00 20.80 167 VAL A O 1
ATOM 1286 N N . THR A 1 171 ? 24.935 2.643 -1.593 1.00 21.36 168 THR A N 1
ATOM 1287 C CA . THR A 1 171 ? 25.793 1.520 -1.292 1.00 21.37 168 THR A CA 1
ATOM 1288 C C . THR A 1 171 ? 25.674 0.525 -2.423 1.00 21.47 168 THR A C 1
ATOM 1289 O O . THR A 1 171 ? 24.582 0.009 -2.688 1.00 21.76 168 THR A O 1
ATOM 1293 N N . THR A 1 172 ? 26.787 0.259 -3.100 1.00 21.09 169 THR A N 1
ATOM 1294 C CA . THR A 1 172 ? 26.776 -0.626 -4.259 1.00 20.82 169 THR A CA 1
ATOM 1295 C C . THR A 1 172 ? 28.094 -1.376 -4.404 1.00 20.56 169 THR A C 1
ATOM 1296 O O . THR A 1 172 ? 29.149 -0.751 -4.491 1.00 20.14 169 THR A O 1
ATOM 1300 N N . PRO A 1 173 ? 28.047 -2.725 -4.376 1.00 20.24 170 PRO A N 1
ATOM 1301 C CA . PRO A 1 173 ? 26.914 -3.609 -4.050 1.00 20.44 170 PRO A CA 1
ATOM 1302 C C . PRO A 1 173 ? 26.290 -3.272 -2.693 1.00 20.98 170 PRO A C 1
ATOM 1303 O O . PRO A 1 173 ? 27.003 -2.876 -1.771 1.00 20.05 170 PRO A O 1
ATOM 1307 N N . ASN A 1 174 ? 24.967 -3.410 -2.570 1.00 21.28 171 ASN A N 1
ATOM 1308 C CA . ASN A 1 174 ? 24.292 -3.047 -1.338 1.00 21.38 171 ASN A CA 1
ATOM 1309 C C . ASN A 1 174 ? 24.457 -4.084 -0.231 1.00 21.67 171 ASN A C 1
ATOM 1310 O O . ASN A 1 174 ? 24.387 -5.274 -0.484 1.00 21.26 171 ASN A O 1
ATOM 1315 N N . ASN A 1 175 ? 24.644 -3.594 0.984 1.00 22.06 172 ASN A N 1
ATOM 1316 C CA . ASN A 1 175 ? 24.513 -4.379 2.204 1.00 21.98 172 ASN A CA 1
ATOM 1317 C C . ASN A 1 175 ? 23.190 -3.955 2.837 1.00 21.76 172 ASN A C 1
ATOM 1318 O O . ASN A 1 175 ? 23.025 -2.778 3.185 1.00 21.86 172 ASN A O 1
ATOM 1323 N N . PRO A 1 176 ? 22.251 -4.896 3.051 1.00 21.97 173 PRO A N 1
ATOM 1324 C CA . PRO A 1 176 ? 22.316 -6.363 3.027 1.00 22.07 173 PRO A CA 1
ATOM 1325 C C . PRO A 1 176 ? 21.857 -7.119 1.779 1.00 22.15 173 PRO A C 1
ATOM 1326 O O . PRO A 1 176 ? 21.986 -8.348 1.738 1.00 22.03 173 PRO A O 1
ATOM 1330 N N . THR A 1 177 ? 21.359 -6.422 0.768 1.00 22.18 174 THR A N 1
ATOM 1331 C CA . THR A 1 177 ? 20.616 -7.081 -0.312 1.00 22.77 174 THR A CA 1
ATOM 1332 C C . THR A 1 177 ? 21.482 -7.661 -1.419 1.00 23.42 174 THR A C 1
ATOM 1333 O O . THR A 1 177 ? 21.094 -8.636 -2.065 1.00 23.83 174 THR A O 1
ATOM 1337 N N . GLY A 1 178 ? 22.641 -7.049 -1.661 1.00 23.44 175 GLY A N 1
ATOM 1338 C CA . GLY A 1 178 ? 23.649 -7.584 -2.569 1.00 23.78 175 GLY A CA 1
ATOM 1339 C C . GLY A 1 178 ? 23.654 -7.021 -3.991 1.00 23.89 175 GLY A C 1
ATOM 1340 O O . GLY A 1 178 ? 24.529 -7.355 -4.777 1.00 23.88 175 GLY A O 1
ATOM 1341 N N . ASP A 1 179 ? 22.685 -6.171 -4.307 1.00 24.17 176 ASP A N 1
ATOM 1342 C CA . ASP A 1 179 ? 22.502 -5.658 -5.664 1.00 24.55 176 ASP A CA 1
ATOM 1343 C C . ASP A 1 179 ? 23.388 -4.447 -5.959 1.00 24.47 176 ASP A C 1
ATOM 1344 O O . ASP A 1 179 ? 23.690 -3.633 -5.072 1.00 23.31 176 ASP A O 1
ATOM 1349 N N . VAL A 1 180 ? 23.784 -4.358 -7.220 1.00 24.36 177 VAL A N 1
ATOM 1350 C CA . VAL A 1 180 ? 24.581 -3.264 -7.735 1.00 24.82 177 VAL A CA 1
ATOM 1351 C C . VAL A 1 180 ? 23.619 -2.237 -8.327 1.00 25.22 177 VAL A C 1
ATOM 1352 O O . VAL A 1 180 ? 22.687 -2.585 -9.061 1.00 25.35 177 VAL A O 1
ATOM 1356 N N . THR A 1 181 ? 23.831 -0.979 -7.983 1.00 24.78 178 THR A N 1
ATOM 1357 C CA . THR A 1 181 ? 23.163 0.121 -8.653 1.00 24.92 178 THR A CA 1
ATOM 1358 C C . THR A 1 181 ? 24.077 0.546 -9.809 1.00 24.93 178 THR A C 1
ATOM 1359 O O . THR A 1 181 ? 25.249 0.847 -9.589 1.00 23.80 178 THR A O 1
ATOM 1363 N N . SER A 1 182 ? 23.568 0.522 -11.044 1.00 24.50 179 SER A N 1
ATOM 1364 C CA . SER A 1 182 ? 24.421 0.732 -12.215 1.00 24.87 179 SER A CA 1
ATOM 1365 C C . SER A 1 182 ? 25.015 2.126 -12.149 1.00 24.53 179 SER A C 1
ATOM 1366 O O . SER A 1 182 ? 24.423 3.010 -11.546 1.00 23.89 179 SER A O 1
ATOM 1369 N N . LEU A 1 183 ? 26.143 2.339 -12.807 1.00 25.55 180 LEU A N 1
ATOM 1370 C CA . LEU A 1 183 ? 26.735 3.680 -12.830 1.00 26.02 180 LEU A CA 1
ATOM 1371 C C . LEU A 1 183 ? 25.800 4.709 -13.488 1.00 26.61 180 LEU A C 1
ATOM 1372 O O . LEU A 1 183 ? 25.772 5.867 -13.073 1.00 26.21 180 LEU A O 1
ATOM 1377 N N . ASP A 1 184 ? 25.027 4.296 -14.494 1.00 27.50 181 ASP A N 1
ATOM 1378 C CA . ASP A 1 184 ? 24.023 5.200 -15.091 1.00 27.74 181 ASP A CA 1
ATOM 1379 C C . ASP A 1 184 ? 23.034 5.682 -14.064 1.00 28.08 181 ASP A C 1
ATOM 1380 O O . ASP A 1 184 ? 22.668 6.862 -14.048 1.00 27.50 181 ASP A O 1
ATOM 1385 N N . ASP A 1 185 ? 22.599 4.778 -13.189 1.00 27.34 182 ASP A N 1
ATOM 1386 C CA . ASP A 1 185 ? 21.678 5.158 -12.138 1.00 27.64 182 ASP A CA 1
ATOM 1387 C C . ASP A 1 185 ? 22.360 6.033 -11.085 1.00 27.38 182 ASP A C 1
ATOM 1388 O O . ASP A 1 185 ? 21.768 6.994 -10.598 1.00 27.13 182 ASP A O 1
ATOM 1393 N N . VAL A 1 186 ? 23.610 5.715 -10.765 1.00 27.21 183 VAL A N 1
ATOM 1394 C CA . VAL A 1 186 ? 24.394 6.553 -9.854 1.00 27.19 183 VAL A CA 1
ATOM 1395 C C . VAL A 1 186 ? 24.511 7.964 -10.431 1.00 27.42 183 VAL A C 1
ATOM 1396 O O . VAL A 1 186 ? 24.354 8.930 -9.704 1.00 27.47 183 VAL A O 1
ATOM 1400 N N . GLU A 1 187 ? 24.764 8.077 -11.730 1.00 27.97 184 GLU A N 1
ATOM 1401 C CA . GLU A 1 187 ? 24.828 9.402 -12.383 1.00 28.96 184 GLU A CA 1
ATOM 1402 C C . GLU A 1 187 ? 23.527 10.185 -12.282 1.00 29.07 184 GLU A C 1
ATOM 1403 O O . GLU A 1 187 ? 23.546 11.405 -12.093 1.00 28.89 184 GLU A O 1
ATOM 1409 N N . ARG A 1 188 ? 22.399 9.492 -12.415 1.00 29.44 185 ARG A N 1
ATOM 1410 C CA . ARG A 1 188 ? 21.090 10.143 -12.300 1.00 29.40 185 ARG A CA 1
ATOM 1411 C C . ARG A 1 188 ? 20.894 10.711 -10.899 1.00 29.19 185 ARG A C 1
ATOM 1412 O O . ARG A 1 188 ? 20.387 11.815 -10.723 1.00 28.97 185 ARG A O 1
ATOM 1420 N N . ILE A 1 189 ? 21.326 9.945 -9.903 1.00 28.43 186 ILE A N 1
ATOM 1421 C CA . ILE A 1 189 ? 21.283 10.364 -8.519 1.00 28.12 186 ILE A CA 1
ATOM 1422 C C . ILE A 1 189 ? 22.220 11.556 -8.255 1.00 28.15 186 ILE A C 1
ATOM 1423 O O . ILE A 1 189 ? 21.818 12.521 -7.604 1.00 27.84 186 ILE A O 1
ATOM 1428 N N . ILE A 1 190 ? 23.446 11.496 -8.765 1.00 28.04 187 ILE A N 1
ATOM 1429 C CA . ILE A 1 190 ? 24.421 12.562 -8.514 1.00 28.77 187 ILE A CA 1
ATOM 1430 C C . ILE A 1 190 ? 23.901 13.865 -9.115 1.00 29.68 187 ILE A C 1
ATOM 1431 O O . ILE A 1 190 ? 24.019 14.921 -8.517 1.00 29.53 187 ILE A O 1
ATOM 1436 N N . ASN A 1 191 ? 23.306 13.769 -10.290 1.00 30.52 188 ASN A N 1
ATOM 1437 C CA . ASN A 1 191 ? 22.824 14.955 -10.984 1.00 31.41 188 ASN A CA 1
ATOM 1438 C C . ASN A 1 191 ? 21.736 15.711 -10.228 1.00 31.69 188 ASN A C 1
ATOM 1439 O O . ASN A 1 191 ? 21.760 16.934 -10.200 1.00 33.05 188 ASN A O 1
ATOM 1444 N N . VAL A 1 192 ? 20.822 15.004 -9.568 1.00 31.64 189 VAL A N 1
ATOM 1445 C CA . VAL A 1 192 ? 19.783 15.664 -8.756 1.00 31.17 189 VAL A CA 1
ATOM 1446 C C . VAL A 1 192 ? 20.258 16.022 -7.345 1.00 31.23 189 VAL A C 1
ATOM 1447 O O . VAL A 1 192 ? 19.724 16.930 -6.726 1.00 30.63 189 VAL A O 1
ATOM 1451 N N . ALA A 1 193 ? 21.258 15.302 -6.833 1.00 30.85 190 ALA A N 1
ATOM 1452 C CA . ALA A 1 193 ? 21.792 15.581 -5.502 1.00 30.33 190 ALA A CA 1
ATOM 1453 C C . ALA A 1 193 ? 22.455 16.962 -5.499 1.00 30.03 190 ALA A C 1
ATOM 1454 O O . ALA A 1 193 ? 23.332 17.219 -6.322 1.00 30.35 190 ALA A O 1
ATOM 1456 N N . PRO A 1 194 ? 22.050 17.842 -4.573 1.00 29.87 191 PRO A N 1
ATOM 1457 C CA . PRO A 1 194 ? 22.601 19.196 -4.509 1.00 29.71 191 PRO A CA 1
ATOM 1458 C C . PRO A 1 194 ? 23.930 19.328 -3.757 1.00 29.77 191 PRO A C 1
ATOM 1459 O O . PRO A 1 194 ? 24.653 20.310 -3.966 1.00 29.71 191 PRO A O 1
ATOM 1463 N N . GLY A 1 195 ? 24.232 18.384 -2.864 1.00 28.74 192 GLY A N 1
ATOM 1464 C CA . GLY A 1 195 ? 25.415 18.495 -1.995 1.00 27.71 192 GLY A CA 1
ATOM 1465 C C . GLY A 1 195 ? 26.528 17.537 -2.394 1.00 26.70 192 GLY A C 1
ATOM 1466 O O . GLY A 1 195 ? 27.206 17.749 -3.392 1.00 26.54 192 GLY A O 1
ATOM 1467 N N . ILE A 1 196 ? 26.706 16.475 -1.610 1.00 25.43 193 ILE A N 1
ATOM 1468 C CA . ILE A 1 196 ? 27.615 15.408 -1.992 1.00 24.62 193 ILE A CA 1
ATOM 1469 C C . ILE A 1 196 ? 26.879 14.072 -2.051 1.00 23.79 193 ILE A C 1
ATOM 1470 O O . ILE A 1 196 ? 25.800 13.895 -1.456 1.00 23.48 193 ILE A O 1
ATOM 1475 N N . VAL A 1 197 ? 27.465 13.159 -2.811 1.00 22.83 194 VAL A N 1
ATOM 1476 C CA . VAL A 1 197 ? 27.025 11.783 -2.854 1.00 22.12 194 VAL A CA 1
ATOM 1477 C C . VAL A 1 197 ? 28.204 10.920 -2.422 1.00 21.57 194 VAL A C 1
ATOM 1478 O O . VAL A 1 197 ? 29.292 11.007 -2.999 1.00 21.14 194 VAL A O 1
ATOM 1482 N N . ILE A 1 198 ? 27.974 10.126 -1.393 1.00 21.14 195 ILE A N 1
ATOM 1483 C CA . ILE A 1 198 ? 28.921 9.107 -0.963 1.00 20.87 195 ILE A CA 1
ATOM 1484 C C . ILE A 1 198 ? 28.485 7.769 -1.533 1.00 20.54 195 ILE A C 1
ATOM 1485 O O . ILE A 1 198 ? 27.474 7.195 -1.095 1.00 20.40 195 ILE A O 1
ATOM 1490 N N . VAL A 1 199 ? 29.251 7.264 -2.493 1.00 20.24 196 VAL A N 1
ATOM 1491 C CA . VAL A 1 199 ? 29.033 5.904 -3.002 1.00 20.01 196 VAL A CA 1
ATOM 1492 C C . VAL A 1 199 ? 29.898 4.951 -2.172 1.00 19.70 196 VAL A C 1
ATOM 1493 O O . VAL A 1 199 ? 31.119 4.997 -2.236 1.00 19.70 196 VAL A O 1
ATOM 1497 N N . ASP A 1 200 ? 29.245 4.121 -1.370 1.00 18.96 197 ASP A N 1
ATOM 1498 C CA . ASP A 1 200 ? 29.924 3.202 -0.465 1.00 18.43 197 ASP A CA 1
ATOM 1499 C C . ASP A 1 200 ? 30.171 1.903 -1.227 1.00 18.48 197 ASP A C 1
ATOM 1500 O O . ASP A 1 200 ? 29.258 1.071 -1.438 1.00 17.87 197 ASP A O 1
ATOM 1505 N N . GLU A 1 201 ? 31.411 1.771 -1.659 1.00 17.49 198 GLU A N 1
ATOM 1506 C CA . GLU A 1 201 ? 31.890 0.632 -2.434 1.00 17.93 198 GLU A CA 1
ATOM 1507 C C . GLU A 1 201 ? 32.662 -0.369 -1.577 1.00 17.33 198 GLU A C 1
ATOM 1508 O O . GLU A 1 201 ? 33.610 -0.987 -2.041 1.00 16.73 198 GLU A O 1
ATOM 1514 N N . ALA A 1 202 ? 32.216 -0.564 -0.340 1.00 17.24 199 ALA A N 1
ATOM 1515 C CA . ALA A 1 202 ? 32.795 -1.574 0.555 1.00 17.53 199 ALA A CA 1
ATOM 1516 C C . ALA A 1 202 ? 32.956 -2.959 -0.108 1.00 17.63 199 ALA A C 1
ATOM 1517 O O . ALA A 1 202 ? 33.916 -3.688 0.185 1.00 17.46 199 ALA A O 1
ATOM 1519 N N . TYR A 1 203 ? 32.013 -3.332 -0.978 1.00 17.80 200 TYR A N 1
ATOM 1520 C CA . TYR A 1 203 ? 32.015 -4.658 -1.626 1.00 18.34 200 TYR A CA 1
ATOM 1521 C C . TYR A 1 203 ? 32.373 -4.641 -3.121 1.00 18.93 200 TYR A C 1
ATOM 1522 O O . TYR A 1 203 ? 32.202 -5.643 -3.813 1.00 19.51 200 TYR A O 1
ATOM 1531 N N . ALA A 1 204 ? 32.938 -3.524 -3.601 1.00 19.49 201 ALA A N 1
ATOM 1532 C CA . ALA A 1 204 ? 33.188 -3.330 -5.029 1.00 19.80 201 ALA A CA 1
ATOM 1533 C C . ALA A 1 204 ? 34.053 -4.417 -5.671 1.00 19.72 201 ALA A C 1
ATOM 1534 O O . ALA A 1 204 ? 33.789 -4.809 -6.804 1.00 20.57 201 ALA A O 1
ATOM 1536 N N . GLU A 1 205 ? 35.050 -4.919 -4.948 1.00 19.86 202 GLU A N 1
ATOM 1537 C CA . GLU A 1 205 ? 35.956 -5.955 -5.481 1.00 20.21 202 GLU A CA 1
ATOM 1538 C C . GLU A 1 205 ? 35.203 -7.242 -5.859 1.00 20.61 202 GLU A C 1
ATOM 1539 O O . GLU A 1 205 ? 35.717 -8.052 -6.637 1.00 19.98 202 GLU A O 1
ATOM 1545 N N . PHE A 1 206 ? 34.018 -7.445 -5.296 1.00 19.68 203 PHE A N 1
ATOM 1546 C CA . PHE A 1 206 ? 33.226 -8.654 -5.619 1.00 21.07 203 PHE A CA 1
ATOM 1547 C C . PHE A 1 206 ? 32.400 -8.523 -6.893 1.00 22.13 203 PHE A C 1
ATOM 1548 O O . PHE A 1 206 ? 31.789 -9.502 -7.334 1.00 22.41 203 PHE A O 1
ATOM 1556 N N . SER A 1 207 ? 32.357 -7.323 -7.463 1.00 22.87 204 SER A N 1
ATOM 1557 C CA . SER A 1 207 ? 31.574 -7.075 -8.667 1.00 23.35 204 SER A CA 1
ATOM 1558 C C . SER A 1 207 ? 32.507 -6.738 -9.810 1.00 24.11 204 SER A C 1
ATOM 1559 O O . SER A 1 207 ? 33.334 -5.853 -9.661 1.00 24.14 204 SER A O 1
ATOM 1562 N N . PRO A 1 208 ? 32.381 -7.441 -10.948 1.00 24.71 205 PRO A N 1
ATOM 1563 C CA . PRO A 1 208 ? 33.215 -7.079 -12.105 1.00 24.97 205 PRO A CA 1
ATOM 1564 C C . PRO A 1 208 ? 32.845 -5.770 -12.806 1.00 24.94 205 PRO A C 1
ATOM 1565 O O . PRO A 1 208 ? 33.578 -5.333 -13.681 1.00 25.06 205 PRO A O 1
ATOM 1569 N N . SER A 1 209 ? 31.711 -5.175 -12.463 1.00 25.11 206 SER A N 1
ATOM 1570 C CA . SER A 1 209 ? 31.294 -3.933 -13.103 1.00 25.42 206 SER A CA 1
ATOM 1571 C C . SER A 1 209 ? 32.143 -2.754 -12.587 1.00 25.42 206 SER A C 1
ATOM 1572 O O . SER A 1 209 ? 32.769 -2.858 -11.520 1.00 24.12 206 SER A O 1
ATOM 1575 N N . PRO A 1 210 ? 32.245 -1.679 -13.391 1.00 24.65 207 PRO A N 1
ATOM 1576 C CA . PRO A 1 210 ? 33.171 -0.584 -13.069 1.00 24.59 207 PRO A CA 1
ATOM 1577 C C . PRO A 1 210 ? 32.876 0.195 -11.775 1.00 23.71 207 PRO A C 1
ATOM 1578 O O . PRO A 1 210 ? 31.728 0.351 -11.376 1.00 22.94 207 PRO A O 1
ATOM 1582 N N . SER A 1 211 ? 33.942 0.668 -11.143 1.00 23.09 208 SER A N 1
ATOM 1583 C CA . SER A 1 211 ? 33.848 1.466 -9.935 1.00 23.44 208 SER A CA 1
ATOM 1584 C C . SER A 1 211 ? 33.307 2.853 -10.259 1.00 23.36 208 SER A C 1
ATOM 1585 O O . SER A 1 211 ? 33.533 3.367 -11.363 1.00 23.02 208 SER A O 1
ATOM 1588 N N . ALA A 1 212 ? 32.600 3.442 -9.297 1.00 23.80 209 ALA A N 1
ATOM 1589 C CA . ALA A 1 212 ? 32.231 4.862 -9.350 1.00 23.41 209 ALA A CA 1
ATOM 1590 C C . ALA A 1 212 ? 33.438 5.806 -9.393 1.00 23.82 209 ALA A C 1
ATOM 1591 O O . ALA A 1 212 ? 33.258 7.009 -9.641 1.00 22.92 209 ALA A O 1
ATOM 1593 N N . THR A 1 213 ? 34.651 5.296 -9.176 1.00 23.39 210 THR A N 1
ATOM 1594 C CA . THR A 1 213 ? 35.853 6.112 -9.414 1.00 23.39 210 THR A CA 1
ATOM 1595 C C . THR A 1 213 ? 35.880 6.635 -10.856 1.00 23.55 210 THR A C 1
ATOM 1596 O O . THR A 1 213 ? 36.462 7.691 -11.130 1.00 22.58 210 THR A O 1
ATOM 1600 N N . THR A 1 214 ? 35.233 5.908 -11.771 1.00 23.65 211 THR A N 1
ATOM 1601 C CA . THR A 1 214 ? 35.201 6.309 -13.180 1.00 23.80 211 THR A CA 1
ATOM 1602 C C . THR A 1 214 ? 34.343 7.557 -13.412 1.00 24.42 211 THR A C 1
ATOM 1603 O O . THR A 1 214 ? 34.380 8.133 -14.506 1.00 24.26 211 THR A O 1
ATOM 1607 N N . LEU A 1 215 ? 33.572 7.960 -12.404 1.00 24.13 212 LEU A N 1
ATOM 1608 C CA . LEU A 1 215 ? 32.702 9.147 -12.501 1.00 24.42 212 LEU A CA 1
ATOM 1609 C C . LEU A 1 215 ? 33.307 10.382 -11.828 1.00 24.82 212 LEU A C 1
ATOM 1610 O O . LEU A 1 215 ? 32.720 11.464 -11.881 1.00 24.42 212 LEU A O 1
ATOM 1615 N N . LEU A 1 216 ? 34.459 10.219 -11.176 1.00 25.00 213 LEU A N 1
ATOM 1616 C CA . LEU A 1 216 ? 35.023 11.289 -10.352 1.00 26.16 213 LEU A CA 1
ATOM 1617 C C . LEU A 1 216 ? 35.414 12.524 -11.166 1.00 27.29 213 LEU A C 1
ATOM 1618 O O . LEU A 1 216 ? 35.209 13.658 -10.729 1.00 27.57 213 LEU A O 1
ATOM 1623 N N . GLU A 1 217 ? 35.987 12.283 -12.337 1.00 29.21 214 GLU A N 1
ATOM 1624 C CA . GLU A 1 217 ? 36.385 13.355 -13.253 1.00 30.09 214 GLU A CA 1
ATOM 1625 C C . GLU A 1 217 ? 35.199 14.227 -13.656 1.00 30.34 214 GLU A C 1
ATOM 1626 O O . GLU A 1 217 ? 35.353 15.433 -13.807 1.00 29.77 214 GLU A O 1
ATOM 1632 N N . LYS A 1 218 ? 34.031 13.605 -13.812 1.00 30.60 215 LYS A N 1
ATOM 1633 C CA . LYS A 1 218 ? 32.802 14.282 -14.251 1.00 30.57 215 LYS A CA 1
ATOM 1634 C C . LYS A 1 218 ? 32.060 15.018 -13.125 1.00 30.49 215 LYS A C 1
ATOM 1635 O O . LYS A 1 218 ? 31.381 16.022 -13.385 1.00 29.74 215 LYS A O 1
ATOM 1641 N N . TYR A 1 219 ? 32.188 14.550 -11.878 1.00 29.19 216 TYR A N 1
ATOM 1642 C CA . TYR A 1 219 ? 31.439 15.135 -10.758 1.00 28.89 216 TYR A CA 1
ATOM 1643 C C . TYR A 1 219 ? 32.333 15.482 -9.556 1.00 28.17 216 TYR A C 1
ATOM 1644 O O . TYR A 1 219 ? 32.059 15.053 -8.442 1.00 26.66 216 TYR A O 1
ATOM 1653 N N . PRO A 1 220 ? 33.379 16.303 -9.777 1.00 27.73 217 PRO A N 1
ATOM 1654 C CA . PRO A 1 220 ? 34.368 16.531 -8.715 1.00 27.56 217 PRO A CA 1
ATOM 1655 C C . PRO A 1 220 ? 33.846 17.243 -7.473 1.00 27.34 217 PRO A C 1
ATOM 1656 O O . PRO A 1 220 ? 34.379 17.035 -6.378 1.00 26.27 217 PRO A O 1
ATOM 1660 N N . THR A 1 221 ? 32.812 18.068 -7.611 1.00 26.86 218 THR A N 1
ATOM 1661 C CA . THR A 1 221 ? 32.295 18.792 -6.453 1.00 26.53 218 THR A CA 1
ATOM 1662 C C . THR A 1 221 ? 31.296 17.987 -5.624 1.00 26.45 218 THR A C 1
ATOM 1663 O O . THR A 1 221 ? 30.916 18.422 -4.538 1.00 26.39 218 THR A O 1
ATOM 1667 N N . LYS A 1 222 ? 30.888 16.816 -6.123 1.00 25.98 219 LYS A N 1
ATOM 1668 C CA . LYS A 1 222 ? 29.811 16.031 -5.508 1.00 25.42 219 LYS A CA 1
ATOM 1669 C C . LYS A 1 222 ? 30.239 14.658 -4.999 1.00 24.56 219 LYS A C 1
ATOM 1670 O O . LYS A 1 222 ? 29.832 14.243 -3.921 1.00 24.63 219 LYS A O 1
ATOM 1676 N N . LEU A 1 223 ? 31.060 13.967 -5.779 1.00 23.48 220 LEU A N 1
ATOM 1677 C CA . LEU A 1 223 ? 31.235 12.512 -5.611 1.00 22.82 220 LEU A CA 1
ATOM 1678 C C . LEU A 1 223 ? 32.436 12.116 -4.755 1.00 21.83 220 LEU A C 1
ATOM 1679 O O . LEU A 1 223 ? 33.574 12.514 -5.035 1.00 20.53 220 LEU A O 1
ATOM 1684 N N . VAL A 1 224 ? 32.159 11.303 -3.741 1.00 21.13 221 VAL A N 1
ATOM 1685 C CA . VAL A 1 224 ? 33.189 10.666 -2.908 1.00 21.08 221 VAL A CA 1
ATOM 1686 C C . VAL A 1 224 ? 32.924 9.162 -2.941 1.00 20.38 221 VAL A C 1
ATOM 1687 O O . VAL A 1 224 ? 31.805 8.745 -2.714 1.00 20.29 221 VAL A O 1
ATOM 1691 N N . VAL A 1 225 ? 33.946 8.372 -3.242 1.00 19.03 222 VAL A N 1
ATOM 1692 C CA . VAL A 1 225 ? 33.807 6.913 -3.320 1.00 18.75 222 VAL A CA 1
ATOM 1693 C C . VAL A 1 225 ? 34.516 6.298 -2.099 1.00 18.42 222 VAL A C 1
ATOM 1694 O O . VAL A 1 225 ? 35.720 6.453 -1.942 1.00 17.24 222 VAL A O 1
ATOM 1698 N N . SER A 1 226 ? 33.746 5.615 -1.255 1.00 18.10 223 SER A N 1
ATOM 1699 C CA . SER A 1 226 ? 34.237 5.026 -0.011 1.00 17.87 223 SER A CA 1
ATOM 1700 C C . SER A 1 226 ? 34.570 3.555 -0.245 1.00 18.02 223 SER A C 1
ATOM 1701 O O . SER A 1 226 ? 33.814 2.835 -0.925 1.00 16.43 223 SER A O 1
ATOM 1704 N N . ARG A 1 227 ? 35.693 3.129 0.335 1.00 17.04 224 ARG A N 1
ATOM 1705 C CA . ARG A 1 227 ? 36.222 1.785 0.132 1.00 17.27 224 ARG A CA 1
ATOM 1706 C C . ARG A 1 227 ? 36.776 1.273 1.470 1.00 16.59 224 ARG A C 1
ATOM 1707 O O . ARG A 1 227 ? 37.001 2.043 2.415 1.00 15.52 224 ARG A O 1
ATOM 1715 N N . THR A 1 228 ? 37.033 -0.017 1.548 1.00 16.78 225 THR A N 1
ATOM 1716 C CA . THR A 1 228 ? 37.576 -0.584 2.772 1.00 17.16 225 THR A CA 1
ATOM 1717 C C . THR A 1 228 ? 38.524 -1.729 2.469 1.00 16.87 225 THR A C 1
ATOM 1718 O O . THR A 1 228 ? 38.451 -2.345 1.421 1.00 16.59 225 THR A O 1
ATOM 1722 N N . MET A 1 229 ? 39.386 -2.021 3.426 1.00 16.91 226 MET A N 1
ATOM 1723 C CA . MET A 1 229 ? 40.223 -3.213 3.362 1.00 17.49 226 MET A CA 1
ATOM 1724 C C . MET A 1 229 ? 39.652 -4.377 4.188 1.00 16.87 226 MET A C 1
ATOM 1725 O O . MET A 1 229 ? 40.294 -5.411 4.321 1.00 18.41 226 MET A O 1
ATOM 1730 N N . SER A 1 230 ? 38.450 -4.211 4.711 1.00 16.99 227 SER A N 1
ATOM 1731 C CA . SER A 1 230 ? 37.850 -5.171 5.640 1.00 17.78 227 SER A CA 1
ATOM 1732 C C . SER A 1 230 ? 37.221 -6.402 5.018 1.00 18.00 227 SER A C 1
ATOM 1733 O O . SER A 1 230 ? 37.027 -7.414 5.710 1.00 17.72 227 SER A O 1
ATOM 1736 N N . LYS A 1 231 ? 36.861 -6.313 3.743 1.00 17.70 228 LYS A N 1
ATOM 1737 C CA . LYS A 1 231 ? 36.018 -7.329 3.134 1.00 18.18 228 LYS A CA 1
ATOM 1738 C C . LYS A 1 231 ? 36.839 -8.175 2.175 1.00 17.69 228 LYS A C 1
ATOM 1739 O O . LYS A 1 231 ? 37.601 -9.025 2.622 1.00 16.89 228 LYS A O 1
ATOM 1745 N N . ALA A 1 232 ? 36.737 -7.935 0.867 1.00 18.35 229 ALA A N 1
ATOM 1746 C CA . ALA A 1 232 ? 37.572 -8.669 -0.101 1.00 18.37 229 ALA A CA 1
ATOM 1747 C C . ALA A 1 232 ? 39.057 -8.610 0.261 1.00 18.46 229 ALA A C 1
ATOM 1748 O O . ALA A 1 232 ? 39.777 -9.606 0.130 1.00 17.60 229 ALA A O 1
ATOM 1750 N N . PHE A 1 233 ? 39.506 -7.437 0.724 1.00 18.68 230 PHE A N 1
ATOM 1751 C CA . PHE A 1 233 ? 40.905 -7.222 1.062 1.00 18.14 230 PHE A CA 1
ATOM 1752 C C . PHE A 1 233 ? 41.384 -7.960 2.329 1.00 18.20 230 PHE A C 1
ATOM 1753 O O . PHE A 1 233 ? 42.573 -7.909 2.652 1.00 19.18 230 PHE A O 1
ATOM 1761 N N . ASP A 1 234 ? 40.487 -8.658 3.032 1.00 18.29 231 ASP A N 1
ATOM 1762 C CA . ASP A 1 234 ? 40.904 -9.715 3.958 1.00 18.21 231 ASP A CA 1
ATOM 1763 C C . ASP A 1 234 ? 41.673 -9.119 5.145 1.00 18.06 231 ASP A C 1
ATOM 1764 O O . ASP A 1 234 ? 42.624 -9.724 5.652 1.00 18.10 231 ASP A O 1
ATOM 1769 N N . PHE A 1 235 ? 41.265 -7.930 5.579 1.00 17.60 232 PHE A N 1
ATOM 1770 C CA . PHE A 1 235 ? 42.059 -7.169 6.537 1.00 17.55 232 PHE A CA 1
ATOM 1771 C C . PHE A 1 235 ? 41.204 -6.347 7.516 1.00 17.51 232 PHE A C 1
ATOM 1772 O O . PHE A 1 235 ? 41.613 -5.263 7.957 1.00 16.97 232 PHE A O 1
ATOM 1780 N N . ALA A 1 236 ? 40.049 -6.886 7.907 1.00 16.74 233 ALA A N 1
ATOM 1781 C CA . ALA A 1 236 ? 39.155 -6.194 8.827 1.00 17.08 233 ALA A CA 1
ATOM 1782 C C . ALA A 1 236 ? 39.808 -5.878 10.158 1.00 16.85 233 ALA A C 1
ATOM 1783 O O . ALA A 1 236 ? 39.487 -4.869 10.773 1.00 17.24 233 ALA A O 1
ATOM 1785 N N . GLY A 1 237 ? 40.701 -6.744 10.608 1.00 16.81 234 GLY A N 1
ATOM 1786 C CA . GLY A 1 237 ? 41.415 -6.531 11.860 1.00 16.79 234 GLY A CA 1
ATOM 1787 C C . GLY A 1 237 ? 42.353 -5.326 11.847 1.00 16.84 234 GLY A C 1
ATOM 1788 O O . GLY A 1 237 ? 42.693 -4.792 12.908 1.00 17.16 234 GLY A O 1
ATOM 1789 N N . GLY A 1 238 ? 42.766 -4.925 10.651 1.00 17.30 235 GLY A N 1
ATOM 1790 C CA . GLY A 1 238 ? 43.649 -3.782 10.434 1.00 17.72 235 GLY A CA 1
ATOM 1791 C C . GLY A 1 238 ? 42.934 -2.439 10.458 1.00 18.12 235 GLY A C 1
ATOM 1792 O O . GLY A 1 238 ? 43.584 -1.420 10.558 1.00 18.30 235 GLY A O 1
ATOM 1793 N N . ARG A 1 239 ? 41.601 -2.459 10.432 1.00 17.95 236 ARG A N 1
ATOM 1794 C CA . ARG A 1 239 ? 40.760 -1.256 10.484 1.00 17.36 236 ARG A CA 1
ATOM 1795 C C . ARG A 1 239 ? 41.284 -0.159 9.562 1.00 17.75 236 ARG A C 1
ATOM 1796 O O . ARG A 1 239 ? 41.821 0.864 10.022 1.00 17.64 236 ARG A O 1
ATOM 1804 N N . LEU A 1 240 ? 41.110 -0.362 8.262 1.00 16.93 237 LEU A N 1
ATOM 1805 C CA . LEU A 1 240 ? 41.599 0.593 7.281 1.00 16.75 237 LEU A CA 1
ATOM 1806 C C . LEU A 1 240 ? 40.533 0.830 6.235 1.00 16.72 237 LEU A C 1
ATOM 1807 O O . LEU A 1 240 ? 40.299 -0.020 5.375 1.00 16.40 237 LEU A O 1
ATOM 1812 N N . GLY A 1 241 ? 39.898 1.999 6.322 1.00 16.37 238 GLY A N 1
ATOM 1813 C CA . GLY A 1 241 ? 38.974 2.456 5.326 1.00 16.65 238 GLY A CA 1
ATOM 1814 C C . GLY A 1 241 ? 39.589 3.619 4.597 1.00 16.48 238 GLY A C 1
ATOM 1815 O O . GLY A 1 241 ? 40.508 4.260 5.107 1.00 16.32 238 GLY A O 1
ATOM 1816 N N . TYR A 1 242 ? 39.076 3.906 3.416 1.00 16.21 239 TYR A N 1
ATOM 1817 C CA . TYR A 1 242 ? 39.594 5.020 2.659 1.00 16.64 239 TYR A CA 1
ATOM 1818 C C . TYR A 1 242 ? 38.558 5.550 1.691 1.00 17.37 239 TYR A C 1
ATOM 1819 O O . TYR A 1 242 ? 37.521 4.912 1.455 1.00 16.39 239 TYR A O 1
ATOM 1828 N N . PHE A 1 243 ? 38.788 6.761 1.199 1.00 17.48 240 PHE A N 1
ATOM 1829 C CA . PHE A 1 243 ? 38.008 7.271 0.086 1.00 17.42 240 PHE A CA 1
ATOM 1830 C C . PHE A 1 243 ? 38.884 7.791 -1.032 1.00 17.80 240 PHE A C 1
ATOM 1831 O O . PHE A 1 243 ? 40.073 8.074 -0.837 1.00 18.18 240 PHE A O 1
ATOM 1839 N N . VAL A 1 244 ? 38.279 7.858 -2.214 1.00 18.32 241 VAL A N 1
ATOM 1840 C CA . VAL A 1 244 ? 38.884 8.393 -3.426 1.00 18.46 241 VAL A CA 1
ATOM 1841 C C . VAL A 1 244 ? 37.977 9.553 -3.876 1.00 19.18 241 VAL A C 1
ATOM 1842 O O . VAL A 1 244 ? 36.775 9.386 -4.037 1.00 18.29 241 VAL A O 1
ATOM 1846 N N . ALA A 1 245 ? 38.556 10.730 -4.075 1.00 19.59 242 ALA A N 1
ATOM 1847 C CA . ALA A 1 245 ? 37.761 11.892 -4.460 1.00 19.98 242 ALA A CA 1
ATOM 1848 C C . ALA A 1 245 ? 38.656 12.966 -5.041 1.00 20.59 242 ALA A C 1
ATOM 1849 O O . ALA A 1 245 ? 39.861 12.788 -5.142 1.00 19.67 242 ALA A O 1
ATOM 1851 N N . ASN A 1 246 ? 38.058 14.073 -5.450 1.00 20.84 243 ASN A N 1
ATOM 1852 C CA . ASN A 1 246 ? 38.850 15.242 -5.852 1.00 21.13 243 ASN A CA 1
ATOM 1853 C C . ASN A 1 246 ? 39.692 15.684 -4.656 1.00 20.83 243 ASN A C 1
ATOM 1854 O O . ASN A 1 246 ? 39.255 15.548 -3.529 1.00 20.19 243 ASN A O 1
ATOM 1859 N N . PRO A 1 247 ? 40.919 16.188 -4.888 1.00 21.33 244 PRO A N 1
ATOM 1860 C CA . PRO A 1 247 ? 41.771 16.542 -3.745 1.00 21.38 244 PRO A CA 1
ATOM 1861 C C . PRO A 1 247 ? 41.174 17.570 -2.785 1.00 21.77 244 PRO A C 1
ATOM 1862 O O . PRO A 1 247 ? 41.572 17.632 -1.629 1.00 21.13 244 PRO A O 1
ATOM 1866 N N . ALA A 1 248 ? 40.204 18.354 -3.248 1.00 21.79 245 ALA A N 1
ATOM 1867 C CA . ALA A 1 248 ? 39.501 19.273 -2.373 1.00 22.21 245 ALA A CA 1
ATOM 1868 C C . ALA A 1 248 ? 38.892 18.554 -1.166 1.00 22.41 245 ALA A C 1
ATOM 1869 O O . ALA A 1 248 ? 38.853 19.105 -0.063 1.00 22.00 245 ALA A O 1
ATOM 1871 N N . PHE A 1 249 ? 38.434 17.310 -1.363 1.00 22.14 246 PHE A N 1
ATOM 1872 C CA . PHE A 1 249 ? 37.845 16.548 -0.258 1.00 21.98 246 PHE A CA 1
ATOM 1873 C C . PHE A 1 249 ? 38.853 16.173 0.828 1.00 21.45 246 PHE A C 1
ATOM 1874 O O . PHE A 1 249 ? 38.487 16.021 1.986 1.00 21.13 246 PHE A O 1
ATOM 1882 N N . ILE A 1 250 ? 40.123 16.034 0.463 1.00 21.93 247 ILE A N 1
ATOM 1883 C CA . ILE A 1 250 ? 41.147 15.755 1.453 1.00 22.24 247 ILE A CA 1
ATOM 1884 C C . ILE A 1 250 ? 41.312 17.003 2.317 1.00 22.37 247 ILE A C 1
ATOM 1885 O O . ILE A 1 250 ? 41.392 16.910 3.538 1.00 22.03 247 ILE A O 1
ATOM 1890 N N . ASP A 1 251 ? 41.346 18.175 1.684 1.00 23.50 248 ASP A N 1
ATOM 1891 C CA . ASP A 1 251 ? 41.442 19.420 2.452 1.00 23.32 248 ASP A CA 1
ATOM 1892 C C . ASP A 1 251 ? 40.295 19.516 3.454 1.00 23.25 248 ASP A C 1
ATOM 1893 O O . ASP A 1 251 ? 40.493 19.907 4.608 1.00 23.18 248 ASP A O 1
ATOM 1898 N N . ALA A 1 252 ? 39.102 19.118 3.021 1.00 22.65 249 ALA A N 1
ATOM 1899 C CA . ALA A 1 252 ? 37.918 19.181 3.867 1.00 22.67 249 ALA A CA 1
ATOM 1900 C C . ALA A 1 252 ? 38.068 18.322 5.135 1.00 22.33 249 ALA A C 1
ATOM 1901 O O . ALA A 1 252 ? 37.938 18.802 6.260 1.00 20.82 249 ALA A O 1
ATOM 1903 N N . VAL A 1 253 ? 38.384 17.051 4.950 1.00 22.22 250 VAL A N 1
ATOM 1904 C CA . VAL A 1 253 ? 38.427 16.127 6.085 1.00 22.60 250 VAL A CA 1
ATOM 1905 C C . VAL A 1 253 ? 39.625 16.382 6.996 1.00 22.39 250 VAL A C 1
ATOM 1906 O O . VAL A 1 253 ? 39.572 16.062 8.176 1.00 21.79 250 VAL A O 1
ATOM 1910 N N . MET A 1 254 ? 40.684 17.000 6.469 1.00 23.20 251 MET A N 1
ATOM 1911 C CA . MET A 1 254 ? 41.811 17.402 7.313 1.00 23.63 251 MET A CA 1
ATOM 1912 C C . MET A 1 254 ? 41.411 18.407 8.414 1.00 23.02 251 MET A C 1
ATOM 1913 O O . MET A 1 254 ? 42.084 18.515 9.439 1.00 21.49 251 MET A O 1
ATOM 1918 N N . LEU A 1 255 ? 40.303 19.112 8.198 1.00 22.63 252 LEU A N 1
ATOM 1919 C CA . LEU A 1 255 ? 39.742 20.041 9.179 1.00 23.01 252 LEU A CA 1
ATOM 1920 C C . LEU A 1 255 ? 38.976 19.381 10.333 1.00 23.34 252 LEU A C 1
ATOM 1921 O O . LEU A 1 255 ? 38.755 20.002 11.389 1.00 23.62 252 LEU A O 1
ATOM 1926 N N . VAL A 1 256 ? 38.547 18.136 10.142 1.00 22.21 253 VAL A N 1
ATOM 1927 C CA . VAL A 1 256 ? 37.755 17.443 11.152 1.00 21.73 253 VAL A CA 1
ATOM 1928 C C . VAL A 1 256 ? 38.445 16.179 11.702 1.00 21.19 253 VAL A C 1
ATOM 1929 O O . VAL A 1 256 ? 38.133 15.733 12.802 1.00 20.02 253 VAL A O 1
ATOM 1933 N N . ARG A 1 257 ? 39.383 15.614 10.953 1.00 20.68 254 ARG A N 1
ATOM 1934 C CA . ARG A 1 257 ? 40.078 14.420 11.426 1.00 20.63 254 ARG A CA 1
ATOM 1935 C C . ARG A 1 257 ? 40.819 14.706 12.730 1.00 20.62 254 ARG A C 1
ATOM 1936 O O . ARG A 1 257 ? 41.334 15.814 12.942 1.00 20.48 254 ARG A O 1
ATOM 1944 N N . LEU A 1 258 ? 40.865 13.715 13.608 1.00 20.34 255 LEU A N 1
ATOM 1945 C CA . LEU A 1 258 ? 41.687 13.806 14.811 1.00 20.08 255 LEU A CA 1
ATOM 1946 C C . LEU A 1 258 ? 43.161 13.743 14.393 1.00 20.06 255 LEU A C 1
ATOM 1947 O O . LEU A 1 258 ? 43.535 12.880 13.583 1.00 19.21 255 LEU A O 1
ATOM 1952 N N . PRO A 1 259 ? 43.996 14.644 14.930 1.00 20.26 256 PRO A N 1
ATOM 1953 C CA . PRO A 1 259 ? 45.390 14.626 14.501 1.00 20.25 256 PRO A CA 1
ATOM 1954 C C . PRO A 1 259 ? 46.032 13.293 14.892 1.00 19.32 256 PRO A C 1
ATOM 1955 O O . PRO A 1 259 ? 45.856 12.861 16.012 1.00 19.25 256 PRO A O 1
ATOM 1959 N N . TYR A 1 260 ? 46.763 12.695 13.958 1.00 18.72 257 TYR A N 1
ATOM 1960 C CA . TYR A 1 260 ? 47.442 11.411 14.125 1.00 19.20 257 TYR A CA 1
ATOM 1961 C C . TYR A 1 260 ? 46.428 10.286 14.373 1.00 18.64 257 TYR A C 1
ATOM 1962 O O . TYR A 1 260 ? 46.676 9.384 15.151 1.00 19.83 257 TYR A O 1
ATOM 1971 N N . HIS A 1 261 ? 45.303 10.355 13.690 1.00 18.71 258 HIS A N 1
ATOM 1972 C CA . HIS A 1 261 ? 44.218 9.386 13.886 1.00 18.80 258 HIS A CA 1
ATOM 1973 C C . HIS A 1 261 ? 44.619 7.954 13.502 1.00 19.00 258 HIS A C 1
ATOM 1974 O O . HIS A 1 261 ? 44.033 6.997 14.001 1.00 19.71 258 HIS A O 1
ATOM 1981 N N . LEU A 1 262 ? 45.613 7.825 12.629 1.00 18.99 259 LEU A N 1
ATOM 1982 C CA . LEU A 1 262 ? 46.050 6.539 12.100 1.00 18.90 259 LEU A CA 1
ATOM 1983 C C . LEU A 1 262 ? 47.431 6.167 12.669 1.00 18.73 259 LEU A C 1
ATOM 1984 O O . LEU A 1 262 ? 48.430 6.862 12.453 1.00 17.02 259 LEU A O 1
ATOM 1989 N N . SER A 1 263 ? 47.486 5.088 13.434 1.00 17.28 260 SER A N 1
ATOM 1990 C CA . SER A 1 263 ? 48.732 4.684 14.085 1.00 17.80 260 SER A CA 1
ATOM 1991 C C . SER A 1 263 ? 49.821 4.282 13.088 1.00 17.63 260 SER A C 1
ATOM 1992 O O . SER A 1 263 ? 49.552 3.982 11.919 1.00 16.37 260 SER A O 1
ATOM 1995 N N . ALA A 1 264 ? 51.053 4.243 13.591 1.00 17.62 261 ALA A N 1
ATOM 1996 C CA . ALA A 1 264 ? 52.198 3.823 12.816 1.00 17.78 261 ALA A CA 1
ATOM 1997 C C . ALA A 1 264 ? 51.997 2.380 12.331 1.00 18.00 261 ALA A C 1
ATOM 1998 O O . ALA A 1 264 ? 52.254 2.076 11.169 1.00 17.57 261 ALA A O 1
ATOM 2000 N N . LEU A 1 265 ? 51.542 1.505 13.220 1.00 18.16 262 LEU A N 1
ATOM 2001 C CA . LEU A 1 265 ? 51.357 0.104 12.847 1.00 18.69 262 LEU A CA 1
ATOM 2002 C C . LEU A 1 265 ? 50.196 -0.049 11.878 1.00 18.36 262 LEU A C 1
ATOM 2003 O O . LEU A 1 265 ? 50.277 -0.876 10.993 1.00 17.98 262 LEU A O 1
ATOM 2008 N N . SER A 1 266 ? 49.127 0.737 12.043 1.00 17.90 263 SER A N 1
ATOM 2009 C CA . SER A 1 266 ? 47.993 0.693 11.111 1.00 18.34 263 SER A CA 1
ATOM 2010 C C . SER A 1 266 ? 48.421 1.051 9.715 1.00 18.36 263 SER A C 1
ATOM 2011 O O . SER A 1 266 ? 48.053 0.367 8.739 1.00 17.91 263 SER A O 1
ATOM 2014 N N . GLN A 1 267 ? 49.207 2.126 9.605 1.00 17.41 264 GLN A N 1
ATOM 2015 C CA . GLN A 1 267 ? 49.742 2.523 8.318 1.00 17.22 264 GLN A CA 1
ATOM 2016 C C . GLN A 1 267 ? 50.690 1.464 7.726 1.00 17.15 264 GLN A C 1
ATOM 2017 O O . GLN A 1 267 ? 50.571 1.098 6.568 1.00 16.72 264 GLN A O 1
ATOM 2023 N N . ALA A 1 268 ? 51.611 0.965 8.535 1.00 16.95 265 ALA A N 1
ATOM 2024 C CA . ALA A 1 268 ? 52.643 0.066 8.028 1.00 17.25 265 ALA A CA 1
ATOM 2025 C C . ALA A 1 268 ? 52.010 -1.279 7.623 1.00 17.45 265 ALA A C 1
ATOM 2026 O O . ALA A 1 268 ? 52.363 -1.853 6.590 1.00 17.26 265 ALA A O 1
ATOM 2028 N N . ALA A 1 269 ? 51.032 -1.727 8.407 1.00 16.53 266 ALA A N 1
ATOM 2029 C CA . ALA A 1 269 ? 50.346 -3.003 8.125 1.00 17.03 266 ALA A CA 1
ATOM 2030 C C . ALA A 1 269 ? 49.559 -2.948 6.829 1.00 17.12 266 ALA A C 1
ATOM 2031 O O . ALA A 1 269 ? 49.565 -3.899 6.044 1.00 17.01 266 ALA A O 1
ATOM 2033 N N . ALA A 1 270 ? 48.846 -1.843 6.616 1.00 16.57 267 ALA A N 1
ATOM 2034 C CA . ALA A 1 270 ? 48.080 -1.662 5.399 1.00 16.93 267 ALA A CA 1
ATOM 2035 C C . ALA A 1 270 ? 48.974 -1.582 4.162 1.00 17.05 267 ALA A C 1
ATOM 2036 O O . ALA A 1 270 ? 48.627 -2.096 3.091 1.00 17.18 267 ALA A O 1
ATOM 2038 N N . ILE A 1 271 ? 50.113 -0.914 4.298 1.00 16.74 268 ILE A N 1
ATOM 2039 C CA . ILE A 1 271 ? 51.104 -0.846 3.224 1.00 17.27 268 ILE A CA 1
ATOM 2040 C C . ILE A 1 271 ? 51.558 -2.266 2.868 1.00 18.06 268 ILE A C 1
ATOM 2041 O O . ILE A 1 271 ? 51.562 -2.652 1.691 1.00 19.11 268 ILE A O 1
ATOM 2046 N N . VAL A 1 272 ? 51.869 -3.050 3.889 1.00 17.80 269 VAL A N 1
ATOM 2047 C CA . VAL A 1 272 ? 52.224 -4.449 3.651 1.00 17.45 269 VAL A CA 1
ATOM 2048 C C . VAL A 1 272 ? 51.081 -5.175 2.914 1.00 17.40 269 VAL A C 1
ATOM 2049 O O . VAL A 1 272 ? 51.304 -5.804 1.879 1.00 18.24 269 VAL A O 1
ATOM 2053 N N . ALA A 1 273 ? 49.857 -5.071 3.419 1.00 17.51 270 ALA A N 1
ATOM 2054 C CA . ALA A 1 273 ? 48.730 -5.759 2.794 1.00 17.43 270 ALA A CA 1
ATOM 2055 C C . ALA A 1 273 ? 48.594 -5.332 1.331 1.00 17.83 270 ALA A C 1
ATOM 2056 O O . ALA A 1 273 ? 48.387 -6.155 0.422 1.00 17.04 270 ALA A O 1
ATOM 2058 N N . LEU A 1 274 ? 48.776 -4.039 1.073 1.00 17.44 271 LEU A N 1
ATOM 2059 C CA . LEU A 1 274 ? 48.646 -3.534 -0.284 1.00 18.96 271 LEU A CA 1
ATOM 2060 C C . LEU A 1 274 ? 49.660 -4.138 -1.272 1.00 19.53 271 LEU A C 1
ATOM 2061 O O . LEU A 1 274 ? 49.329 -4.399 -2.428 1.00 19.64 271 LEU A O 1
ATOM 2066 N N . ARG A 1 275 ? 50.890 -4.372 -0.833 1.00 20.78 272 ARG A N 1
ATOM 2067 C CA . ARG A 1 275 ? 51.857 -4.969 -1.747 1.00 21.88 272 ARG A CA 1
ATOM 2068 C C . ARG A 1 275 ? 51.665 -6.469 -1.971 1.00 22.37 272 ARG A C 1
ATOM 2069 O O . ARG A 1 275 ? 52.385 -7.049 -2.775 1.00 22.11 272 ARG A O 1
ATOM 2077 N N . HIS A 1 276 ? 50.684 -7.069 -1.289 1.00 21.75 273 HIS A N 1
ATOM 2078 C CA . HIS A 1 276 ? 50.294 -8.464 -1.502 1.00 22.10 273 HIS A CA 1
ATOM 2079 C C . HIS A 1 276 ? 48.865 -8.579 -2.072 1.00 21.91 273 HIS A C 1
ATOM 2080 O O . HIS A 1 276 ? 48.242 -9.643 -2.015 1.00 22.11 273 HIS A O 1
ATOM 2087 N N . SER A 1 277 ? 48.363 -7.486 -2.642 1.00 22.31 274 SER A N 1
ATOM 2088 C CA . SER A 1 277 ? 46.979 -7.409 -3.079 1.00 22.36 274 SER A CA 1
ATOM 2089 C C . SER A 1 277 ? 46.626 -8.440 -4.145 1.00 22.70 274 SER A C 1
ATOM 2090 O O . SER A 1 277 ? 45.558 -9.025 -4.082 1.00 21.50 274 SER A O 1
ATOM 2093 N N . ALA A 1 278 ? 47.489 -8.655 -5.133 1.00 23.01 275 ALA A N 1
ATOM 2094 C CA . ALA A 1 278 ? 47.119 -9.592 -6.215 1.00 23.63 275 ALA A CA 1
ATOM 2095 C C . ALA A 1 278 ? 46.863 -11.005 -5.678 1.00 23.94 275 ALA A C 1
ATOM 2096 O O . ALA A 1 278 ? 45.842 -11.636 -5.999 1.00 24.06 275 ALA A O 1
ATOM 2098 N N . ASP A 1 279 ? 47.765 -11.493 -4.835 1.00 24.37 276 ASP A N 1
ATOM 2099 C CA . ASP A 1 279 ? 47.595 -12.802 -4.228 1.00 23.96 276 ASP A CA 1
ATOM 2100 C C . ASP A 1 279 ? 46.356 -12.844 -3.326 1.00 23.50 276 ASP A C 1
ATOM 2101 O O . ASP A 1 279 ? 45.530 -13.731 -3.447 1.00 22.93 276 ASP A O 1
ATOM 2106 N N . THR A 1 280 ? 46.248 -11.896 -2.401 1.00 21.49 277 THR A N 1
ATOM 2107 C CA . THR A 1 280 ? 45.103 -11.860 -1.486 1.00 21.27 277 THR A CA 1
ATOM 2108 C C . THR A 1 280 ? 43.782 -11.824 -2.231 1.00 20.82 277 THR A C 1
ATOM 2109 O O . THR A 1 280 ? 42.855 -12.584 -1.917 1.00 21.08 277 THR A O 1
ATOM 2113 N N . LEU A 1 281 ? 43.672 -10.949 -3.219 1.00 20.76 278 LEU A N 1
ATOM 2114 C CA . LEU A 1 281 ? 42.374 -10.728 -3.872 1.00 21.34 278 LEU A CA 1
ATOM 2115 C C . LEU A 1 281 ? 41.974 -11.868 -4.804 1.00 21.26 278 LEU A C 1
ATOM 2116 O O . LEU A 1 281 ? 40.847 -11.925 -5.272 1.00 20.94 278 LEU A O 1
ATOM 2121 N N . GLY A 1 282 ? 42.900 -12.786 -5.045 1.00 21.61 279 GLY A N 1
ATOM 2122 C CA . GLY A 1 282 ? 42.590 -14.031 -5.727 1.00 21.92 279 GLY A CA 1
ATOM 2123 C C . GLY A 1 282 ? 41.464 -14.785 -5.051 1.00 22.44 279 GLY A C 1
ATOM 2124 O O . GLY A 1 282 ? 40.731 -15.525 -5.714 1.00 22.10 279 GLY A O 1
ATOM 2125 N N . THR A 1 283 ? 41.326 -14.592 -3.735 1.00 21.69 280 THR A N 1
ATOM 2126 C CA . THR A 1 283 ? 40.237 -15.188 -2.974 1.00 21.94 280 THR A CA 1
ATOM 2127 C C . THR A 1 283 ? 38.845 -14.766 -3.434 1.00 22.26 280 THR A C 1
ATOM 2128 O O . THR A 1 283 ? 37.894 -15.481 -3.187 1.00 22.10 280 THR A O 1
ATOM 2132 N N . VAL A 1 284 ? 38.713 -13.628 -4.109 1.00 21.56 281 VAL A N 1
ATOM 2133 C CA . VAL A 1 284 ? 37.407 -13.203 -4.624 1.00 22.15 281 VAL A CA 1
ATOM 2134 C C . VAL A 1 284 ? 36.808 -14.229 -5.611 1.00 22.03 281 VAL A C 1
ATOM 2135 O O . VAL A 1 284 ? 35.591 -14.408 -5.649 1.00 21.32 281 VAL A O 1
ATOM 2139 N N . GLU A 1 285 ? 37.672 -14.897 -6.373 1.00 22.40 282 GLU A N 1
ATOM 2140 C CA . GLU A 1 285 ? 37.257 -15.874 -7.390 1.00 23.17 282 GLU A CA 1
ATOM 2141 C C . GLU A 1 285 ? 36.610 -17.079 -6.682 1.00 22.91 282 GLU A C 1
ATOM 2142 O O . GLU A 1 285 ? 35.491 -17.498 -6.999 1.00 22.38 282 GLU A O 1
ATOM 2148 N N . LYS A 1 286 ? 37.320 -17.611 -5.694 1.00 22.64 283 LYS A N 1
ATOM 2149 C CA . LYS A 1 286 ? 36.799 -18.714 -4.895 1.00 23.32 283 LYS A CA 1
ATOM 2150 C C . LYS A 1 286 ? 35.488 -18.359 -4.234 1.00 22.09 283 LYS A C 1
ATOM 2151 O O . LYS A 1 286 ? 34.543 -19.148 -4.253 1.00 20.56 283 LYS A O 1
ATOM 2157 N N . LEU A 1 287 ? 35.425 -17.167 -3.644 1.00 21.16 284 LEU A N 1
ATOM 2158 C CA . LEU A 1 287 ? 34.213 -16.742 -2.949 1.00 21.37 284 LEU A CA 1
ATOM 2159 C C . LEU A 1 287 ? 33.035 -16.570 -3.900 1.00 21.38 284 LEU A C 1
ATOM 2160 O O . LEU A 1 287 ? 31.893 -16.910 -3.559 1.00 20.48 284 LEU A O 1
ATOM 2165 N N . SER A 1 288 ? 33.295 -16.047 -5.097 1.00 21.37 285 SER A N 1
ATOM 2166 C CA . SER A 1 288 ? 32.213 -15.895 -6.083 1.00 22.11 285 SER A CA 1
ATOM 2167 C C . SER A 1 288 ? 31.609 -17.251 -6.474 1.00 21.66 285 SER A C 1
ATOM 2168 O O . SER A 1 288 ? 30.387 -17.376 -6.599 1.00 22.18 285 SER A O 1
ATOM 2171 N N . VAL A 1 289 ? 32.455 -18.262 -6.646 1.00 20.89 286 VAL A N 1
ATOM 2172 C CA . VAL A 1 289 ? 31.988 -19.610 -7.007 1.00 21.47 286 VAL A CA 1
ATOM 2173 C C . VAL A 1 289 ? 31.148 -20.225 -5.861 1.00 21.01 286 VAL A C 1
ATOM 2174 O O . VAL A 1 289 ? 30.100 -20.831 -6.085 1.00 20.24 286 VAL A O 1
ATOM 2178 N N . GLU A 1 290 ? 31.595 -20.046 -4.626 1.00 20.86 287 GLU A N 1
ATOM 2179 C CA . GLU A 1 290 ? 30.822 -20.502 -3.477 1.00 21.60 287 GLU A CA 1
ATOM 2180 C C . GLU A 1 290 ? 29.525 -19.708 -3.296 1.00 21.55 287 GLU A C 1
ATOM 2181 O O . GLU A 1 290 ? 28.511 -20.273 -2.887 1.00 21.59 287 GLU A O 1
ATOM 2187 N N . ARG A 1 291 ? 29.526 -18.418 -3.630 1.00 21.37 288 ARG A N 1
ATOM 2188 C CA . ARG A 1 291 ? 28.283 -17.653 -3.577 1.00 21.49 288 ARG A CA 1
ATOM 2189 C C . ARG A 1 291 ? 27.242 -18.257 -4.514 1.00 20.70 288 ARG A C 1
ATOM 2190 O O . ARG A 1 291 ? 26.062 -18.371 -4.168 1.00 19.94 288 ARG A O 1
ATOM 2198 N N . VAL A 1 292 ? 27.688 -18.595 -5.719 1.00 20.67 289 VAL A N 1
ATOM 2199 C CA . VAL A 1 292 ? 26.808 -19.219 -6.718 1.00 20.95 289 VAL A CA 1
ATOM 2200 C C . VAL A 1 292 ? 26.251 -20.534 -6.180 1.00 21.27 289 VAL A C 1
ATOM 2201 O O . VAL A 1 292 ? 25.039 -20.780 -6.258 1.00 21.51 289 VAL A O 1
ATOM 2205 N N . ARG A 1 293 ? 27.124 -21.356 -5.606 1.00 21.60 290 ARG A N 1
ATOM 2206 C CA . ARG A 1 293 ? 26.700 -22.646 -5.053 1.00 21.92 290 ARG A CA 1
ATOM 2207 C C . ARG A 1 293 ? 25.722 -22.494 -3.889 1.00 21.61 290 ARG A C 1
ATOM 2208 O O . ARG A 1 293 ? 24.698 -23.214 -3.811 1.00 20.89 290 ARG A O 1
ATOM 2216 N N . VAL A 1 294 ? 26.030 -21.585 -2.965 1.00 20.96 291 VAL A N 1
ATOM 2217 C CA . VAL A 1 294 ? 25.157 -21.369 -1.812 1.00 21.14 291 VAL A CA 1
ATOM 2218 C C . VAL A 1 294 ? 23.790 -20.847 -2.202 1.00 21.19 291 VAL A C 1
ATOM 2219 O O . VAL A 1 294 ? 22.756 -21.362 -1.729 1.00 21.17 291 VAL A O 1
ATOM 2223 N N . ALA A 1 295 ? 23.770 -19.848 -3.075 1.00 21.54 292 ALA A N 1
ATOM 2224 C CA . ALA A 1 295 ? 22.521 -19.269 -3.556 1.00 22.08 292 ALA A CA 1
ATOM 2225 C C . ALA A 1 295 ? 21.647 -20.336 -4.248 1.00 22.39 292 ALA A C 1
ATOM 2226 O O . ALA A 1 295 ? 20.438 -20.421 -3.991 1.00 23.72 292 ALA A O 1
ATOM 2228 N N . ALA A 1 296 ? 22.263 -21.136 -5.110 1.00 23.28 293 ALA A N 1
ATOM 2229 C CA . ALA A 1 296 ? 21.540 -22.173 -5.849 1.00 23.77 293 ALA A CA 1
ATOM 2230 C C . ALA A 1 296 ? 20.996 -23.226 -4.864 1.00 24.49 293 ALA A C 1
ATOM 2231 O O . ALA A 1 296 ? 19.850 -23.661 -4.986 1.00 24.88 293 ALA A O 1
ATOM 2233 N N . ARG A 1 297 ? 21.807 -23.627 -3.890 1.00 24.78 294 ARG A N 1
ATOM 2234 C CA . ARG A 1 297 ? 21.343 -24.625 -2.910 1.00 24.80 294 ARG A CA 1
ATOM 2235 C C . ARG A 1 297 ? 20.189 -24.092 -2.057 1.00 24.93 294 ARG A C 1
ATOM 2236 O O . ARG A 1 297 ? 19.191 -24.799 -1.830 1.00 25.16 294 ARG A O 1
ATOM 2244 N N . LEU A 1 298 ? 20.282 -22.847 -1.597 1.00 24.32 295 LEU A N 1
ATOM 2245 C CA . LEU A 1 298 ? 19.163 -22.233 -0.884 1.00 24.61 295 LEU A CA 1
ATOM 2246 C C . LEU A 1 298 ? 17.865 -22.231 -1.703 1.00 25.79 295 LEU A C 1
ATOM 2247 O O . LEU A 1 298 ? 16.772 -22.489 -1.168 1.00 24.69 295 LEU A O 1
ATOM 2252 N N . GLU A 1 299 ? 17.991 -21.940 -2.997 1.00 26.52 296 GLU A N 1
ATOM 2253 C CA . GLU A 1 299 ? 16.830 -21.932 -3.892 1.00 27.80 296 GLU A CA 1
ATOM 2254 C C . GLU A 1 299 ? 16.265 -23.341 -4.052 1.00 28.01 296 GLU A C 1
ATOM 2255 O O . GLU A 1 299 ? 15.049 -23.522 -4.021 1.00 29.04 296 GLU A O 1
ATOM 2261 N N . GLU A 1 300 ? 17.148 -24.320 -4.193 1.00 28.97 297 GLU A N 1
ATOM 2262 C CA . GLU A 1 300 ? 16.758 -25.737 -4.319 1.00 29.76 297 GLU A CA 1
ATOM 2263 C C . GLU A 1 300 ? 16.012 -26.212 -3.078 1.00 29.90 297 GLU A C 1
ATOM 2264 O O . GLU A 1 300 ? 15.036 -26.975 -3.165 1.00 29.96 297 GLU A O 1
ATOM 2270 N N . LEU A 1 301 ? 16.476 -25.749 -1.921 1.00 29.08 298 LEU A N 1
ATOM 2271 C CA . LEU A 1 301 ? 15.858 -26.075 -0.633 1.00 29.05 298 LEU A CA 1
ATOM 2272 C C . LEU A 1 301 ? 14.452 -25.528 -0.498 1.00 28.55 298 LEU A C 1
ATOM 2273 O O . LEU A 1 301 ? 13.619 -26.122 0.193 1.00 28.87 298 LEU A O 1
ATOM 2278 N N . GLY A 1 302 ? 14.190 -24.395 -1.140 1.00 28.02 299 GLY A N 1
ATOM 2279 C CA . GLY A 1 302 ? 12.900 -23.733 -1.066 1.00 27.67 299 GLY A CA 1
ATOM 2280 C C . GLY A 1 302 ? 12.928 -22.288 -0.622 1.00 27.63 299 GLY A C 1
ATOM 2281 O O . GLY A 1 302 ? 11.878 -21.661 -0.498 1.00 27.40 299 GLY A O 1
ATOM 2282 N N . TYR A 1 303 ? 14.117 -21.731 -0.377 1.00 27.23 300 TYR A N 1
ATOM 2283 C CA . TYR A 1 303 ? 14.202 -20.362 0.119 1.00 26.54 300 TYR A CA 1
ATOM 2284 C C . TYR A 1 303 ? 14.035 -19.341 -1.000 1.00 26.45 300 TYR A C 1
ATOM 2285 O O . TYR A 1 303 ? 14.383 -19.619 -2.146 1.00 26.99 300 TYR A O 1
ATOM 2294 N N . ALA A 1 304 ? 13.507 -18.169 -0.650 1.00 26.52 301 ALA A N 1
ATOM 2295 C CA . ALA A 1 304 ? 13.503 -17.021 -1.546 1.00 26.69 301 ALA A CA 1
ATOM 2296 C C . ALA A 1 304 ? 14.859 -16.329 -1.399 1.00 27.01 301 ALA A C 1
ATOM 2297 O O . ALA A 1 304 ? 15.194 -15.857 -0.302 1.00 27.94 301 ALA A O 1
ATOM 2299 N N . VAL A 1 305 ? 15.644 -16.310 -2.472 1.00 26.77 302 VAL A N 1
ATOM 2300 C CA . VAL A 1 305 ? 17.004 -15.756 -2.441 1.00 26.11 302 VAL A CA 1
ATOM 2301 C C . VAL A 1 305 ? 17.064 -14.506 -3.299 1.00 26.38 302 VAL A C 1
ATOM 2302 O O . VAL A 1 305 ? 16.641 -14.534 -4.449 1.00 26.59 302 VAL A O 1
ATOM 2306 N N . VAL A 1 306 ? 17.598 -13.415 -2.747 1.00 25.87 303 VAL A N 1
ATOM 2307 C CA . VAL A 1 306 ? 17.818 -12.183 -3.514 1.00 25.57 303 VAL A CA 1
ATOM 2308 C C . VAL A 1 306 ? 19.163 -12.282 -4.246 1.00 25.33 303 VAL A C 1
ATOM 2309 O O . VAL A 1 306 ? 20.170 -12.672 -3.643 1.00 24.14 303 VAL A O 1
ATOM 2313 N N . PRO A 1 307 ? 19.181 -12.002 -5.574 1.00 25.28 304 PRO A N 1
ATOM 2314 C CA . PRO A 1 307 ? 20.429 -12.073 -6.331 1.00 24.74 304 PRO A CA 1
ATOM 2315 C C . PRO A 1 307 ? 21.485 -11.146 -5.754 1.00 24.46 304 PRO A C 1
ATOM 2316 O O . PRO A 1 307 ? 21.162 -10.034 -5.342 1.00 24.98 304 PRO A O 1
ATOM 2320 N N . SER A 1 308 ? 22.716 -11.624 -5.676 1.00 24.17 305 SER A N 1
ATOM 2321 C CA . SER A 1 308 ? 23.794 -10.866 -5.036 1.00 23.91 305 SER A CA 1
ATOM 2322 C C . SER A 1 308 ? 25.053 -10.794 -5.876 1.00 23.58 305 SER A C 1
ATOM 2323 O O . SER A 1 308 ? 25.433 -11.770 -6.533 1.00 23.10 305 SER A O 1
ATOM 2326 N N . GLU A 1 309 ? 25.713 -9.635 -5.810 1.00 23.36 306 GLU A N 1
ATOM 2327 C CA . GLU A 1 309 ? 27.025 -9.426 -6.421 1.00 24.63 306 GLU A CA 1
ATOM 2328 C C . GLU A 1 309 ? 28.084 -9.173 -5.331 1.00 24.11 306 GLU A C 1
ATOM 2329 O O . GLU A 1 309 ? 29.109 -8.532 -5.577 1.00 24.71 306 GLU A O 1
ATOM 2335 N N . SER A 1 310 ? 27.831 -9.666 -4.120 1.00 23.54 307 SER A N 1
ATOM 2336 C CA . SER A 1 310 ? 28.738 -9.423 -2.981 1.00 22.97 307 SER A CA 1
ATOM 2337 C C . SER A 1 310 ? 29.317 -10.716 -2.423 1.00 22.34 307 SER A C 1
ATOM 2338 O O . SER A 1 310 ? 29.373 -11.735 -3.120 1.00 22.35 307 SER A O 1
ATOM 2341 N N . ASN A 1 311 ? 29.783 -10.685 -1.168 1.00 20.53 308 ASN A N 1
ATOM 2342 C CA . ASN A 1 311 ? 30.246 -11.917 -0.521 1.00 20.79 308 ASN A CA 1
ATOM 2343 C C . ASN A 1 311 ? 29.236 -12.394 0.525 1.00 20.29 308 ASN A C 1
ATOM 2344 O O . ASN A 1 311 ? 29.611 -13.062 1.499 1.00 18.51 308 ASN A O 1
ATOM 2349 N N . PHE A 1 312 ? 27.966 -12.047 0.294 1.00 20.36 309 PHE A N 1
ATOM 2350 C CA . PHE A 1 312 ? 26.872 -12.466 1.165 1.00 20.79 309 PHE A CA 1
ATOM 2351 C C . PHE A 1 312 ? 25.586 -12.652 0.373 1.00 20.98 309 PHE A C 1
ATOM 2352 O O . PHE A 1 312 ? 25.433 -12.128 -0.756 1.00 21.23 309 PHE A O 1
ATOM 2360 N N . VAL A 1 313 ? 24.656 -13.383 0.985 1.00 20.55 310 VAL A N 1
ATOM 2361 C CA . VAL A 1 313 ? 23.381 -13.692 0.366 1.00 20.68 310 VAL A CA 1
ATOM 2362 C C . VAL A 1 313 ? 22.257 -13.378 1.343 1.00 20.85 310 VAL A C 1
ATOM 2363 O O . VAL A 1 313 ? 22.300 -13.762 2.511 1.00 21.15 310 VAL A O 1
ATOM 2367 N N . PHE A 1 314 ? 21.278 -12.650 0.843 1.00 21.04 311 PHE A N 1
ATOM 2368 C CA . PHE A 1 314 ? 20.118 -12.202 1.581 1.00 21.37 311 PHE A CA 1
ATOM 2369 C C . PHE A 1 314 ? 18.984 -13.150 1.182 1.00 21.90 311 PHE A C 1
ATOM 2370 O O . PHE A 1 314 ? 18.684 -13.294 -0.012 1.00 21.26 311 PHE A O 1
ATOM 2378 N N . PHE A 1 315 ? 18.382 -13.820 2.162 1.00 21.85 312 PHE A N 1
ATOM 2379 C CA . PHE A 1 315 ? 17.396 -14.850 1.869 1.00 22.73 312 PHE A CA 1
ATOM 2380 C C . PHE A 1 315 ? 16.269 -14.881 2.898 1.00 23.69 312 PHE A C 1
ATOM 2381 O O . PHE A 1 315 ? 16.414 -14.385 4.021 1.00 23.07 312 PHE A O 1
ATOM 2389 N N . GLY A 1 316 ? 15.159 -15.486 2.479 1.00 24.75 313 GLY A N 1
ATOM 2390 C CA . GLY A 1 316 ? 13.902 -15.508 3.231 1.00 25.28 313 GLY A CA 1
ATOM 2391 C C . GLY A 1 316 ? 13.066 -16.712 2.826 1.00 26.49 313 GLY A C 1
ATOM 2392 O O . GLY A 1 316 ? 13.574 -17.583 2.139 1.00 25.59 313 GLY A O 1
ATOM 2393 N N . ASP A 1 317 ? 11.786 -16.786 3.210 1.00 28.23 314 ASP A N 1
ATOM 2394 C CA . ASP A 1 317 ? 11.061 -15.765 3.940 1.00 30.03 314 ASP A CA 1
ATOM 2395 C C . ASP A 1 317 ? 10.463 -16.330 5.222 1.00 30.42 314 ASP A C 1
ATOM 2396 O O . ASP A 1 317 ? 9.494 -17.082 5.176 1.00 31.80 314 ASP A O 1
ATOM 2401 N N . PHE A 1 318 ? 11.024 -15.958 6.363 1.00 30.09 315 PHE A N 1
ATOM 2402 C CA . PHE A 1 318 ? 10.580 -16.491 7.646 1.00 30.21 315 PHE A CA 1
ATOM 2403 C C . PHE A 1 318 ? 9.443 -15.657 8.225 1.00 30.40 315 PHE A C 1
ATOM 2404 O O . PHE A 1 318 ? 9.358 -14.462 7.972 1.00 30.63 315 PHE A O 1
ATOM 2412 N N . SER A 1 319 ? 8.571 -16.284 9.013 1.00 30.96 316 SER A N 1
ATOM 2413 C CA . SER A 1 319 ? 7.577 -15.527 9.781 1.00 31.22 316 SER A CA 1
ATOM 2414 C C . SER A 1 319 ? 8.241 -14.761 10.900 1.00 31.17 316 SER A C 1
ATOM 2415 O O . SER A 1 319 ? 7.857 -13.640 11.197 1.00 31.68 316 SER A O 1
ATOM 2418 N N . ASP A 1 320 ? 9.234 -15.382 11.530 1.00 31.07 317 ASP A N 1
ATOM 2419 C CA . ASP A 1 320 ? 9.997 -14.760 12.591 1.00 30.73 317 ASP A CA 1
ATOM 2420 C C . ASP A 1 320 ? 11.463 -15.007 12.260 1.00 30.16 317 ASP A C 1
ATOM 2421 O O . ASP A 1 320 ? 11.977 -16.096 12.533 1.00 29.81 317 ASP A O 1
ATOM 2426 N N . GLN A 1 321 ? 12.119 -14.008 11.649 1.00 29.71 318 GLN A N 1
ATOM 2427 C CA . GLN A 1 321 ? 13.521 -14.149 11.199 1.00 29.58 318 GLN A CA 1
ATOM 2428 C C . GLN A 1 321 ? 14.419 -14.393 12.375 1.00 28.18 318 GLN A C 1
ATOM 2429 O O . GLN A 1 321 ? 15.408 -15.100 12.259 1.00 27.24 318 GLN A O 1
ATOM 2435 N N . HIS A 1 322 ? 14.117 -13.738 13.489 1.00 27.68 319 HIS A N 1
ATOM 2436 C CA . HIS A 1 322 ? 14.988 -13.857 14.645 1.00 27.30 319 HIS A CA 1
ATOM 2437 C C . HIS A 1 322 ? 14.935 -15.240 15.272 1.00 27.02 319 HIS A C 1
ATOM 2438 O O . HIS A 1 322 ? 15.925 -15.682 15.853 1.00 26.29 319 HIS A O 1
ATOM 2445 N N . ALA A 1 323 ? 13.783 -15.902 15.188 1.00 25.90 320 ALA A N 1
ATOM 2446 C CA . ALA A 1 323 ? 13.678 -17.295 15.602 1.00 25.24 320 ALA A CA 1
ATOM 2447 C C . ALA A 1 323 ? 14.513 -18.177 14.686 1.00 24.15 320 ALA A C 1
ATOM 2448 O O . ALA A 1 323 ? 15.199 -19.086 15.138 1.00 23.73 320 ALA A O 1
ATOM 2450 N N . ALA A 1 324 ? 14.452 -17.900 13.384 1.00 23.56 321 ALA A N 1
ATOM 2451 C CA . ALA A 1 324 ? 15.241 -18.635 12.392 1.00 23.38 321 ALA A CA 1
ATOM 2452 C C . ALA A 1 324 ? 16.730 -18.440 12.678 1.00 22.12 321 ALA A C 1
ATOM 2453 O O . ALA A 1 324 ? 17.522 -19.384 12.611 1.00 22.04 321 ALA A O 1
ATOM 2455 N N . TRP A 1 325 ? 17.102 -17.195 12.951 1.00 22.46 322 TRP A N 1
ATOM 2456 C CA . TRP A 1 325 ? 18.473 -16.847 13.319 1.00 22.38 322 TRP A CA 1
ATOM 2457 C C . TRP A 1 325 ? 18.943 -17.680 14.521 1.00 21.84 322 TRP A C 1
ATOM 2458 O O . TRP A 1 325 ? 19.998 -18.290 14.486 1.00 21.81 322 TRP A O 1
ATOM 2469 N N . GLN A 1 326 ? 18.137 -17.704 15.572 1.00 22.29 323 GLN A N 1
ATOM 2470 C CA . GLN A 1 326 ? 18.451 -18.543 16.757 1.00 22.32 323 GLN A CA 1
ATOM 2471 C C . GLN A 1 326 ? 18.541 -20.010 16.394 1.00 21.96 323 GLN A C 1
ATOM 2472 O O . GLN A 1 326 ? 19.401 -20.712 16.911 1.00 22.56 323 GLN A O 1
ATOM 2478 N N . ALA A 1 327 ? 17.693 -20.480 15.470 1.00 22.60 324 ALA A N 1
ATOM 2479 C CA . ALA A 1 327 ? 17.760 -21.872 15.030 1.00 21.74 324 ALA A CA 1
ATOM 2480 C C . ALA A 1 327 ? 19.070 -22.190 14.315 1.00 21.55 324 ALA A C 1
ATOM 2481 O O . ALA A 1 327 ? 19.627 -23.268 14.493 1.00 21.33 324 ALA A O 1
ATOM 2483 N N . PHE A 1 328 ? 19.580 -21.260 13.504 1.00 21.07 325 PHE A N 1
ATOM 2484 C CA . PHE A 1 328 ? 20.920 -21.438 12.931 1.00 21.30 325 PHE A CA 1
ATOM 2485 C C . PHE A 1 328 ? 21.970 -21.471 14.044 1.00 20.78 325 PHE A C 1
ATOM 2486 O O . PHE A 1 328 ? 22.875 -22.309 14.033 1.00 20.34 325 PHE A O 1
ATOM 2494 N N . LEU A 1 329 ? 21.843 -20.549 14.986 1.00 21.56 326 LEU A N 1
ATOM 2495 C CA . LEU A 1 329 ? 22.807 -20.411 16.083 1.00 21.99 326 LEU A CA 1
ATOM 2496 C C . LEU A 1 329 ? 22.856 -21.685 16.948 1.00 22.22 326 LEU A C 1
ATOM 2497 O O . LEU A 1 329 ? 23.952 -22.159 17.300 1.00 22.96 326 LEU A O 1
ATOM 2502 N N . ASP A 1 330 ? 21.683 -22.250 17.246 1.00 23.28 327 ASP A N 1
ATOM 2503 C CA . ASP A 1 330 ? 21.579 -23.536 17.961 1.00 22.93 327 ASP A CA 1
ATOM 2504 C C . ASP A 1 330 ? 22.365 -24.631 17.253 1.00 23.71 327 ASP A C 1
ATOM 2505 O O . ASP A 1 330 ? 22.857 -25.564 17.902 1.00 24.46 327 ASP A O 1
ATOM 2510 N N . ARG A 1 331 ? 22.498 -24.514 15.928 1.00 23.04 328 ARG A N 1
ATOM 2511 C CA . ARG A 1 331 ? 23.211 -25.498 15.109 1.00 23.25 328 ARG A CA 1
ATOM 2512 C C . ARG A 1 331 ? 24.671 -25.148 14.874 1.00 22.63 328 ARG A C 1
ATOM 2513 O O . ARG A 1 331 ? 25.337 -25.787 14.083 1.00 23.66 328 ARG A O 1
ATOM 2521 N N . GLY A 1 332 ? 25.164 -24.135 15.585 1.00 22.41 329 GLY A N 1
ATOM 2522 C CA . GLY A 1 332 ? 26.564 -23.739 15.544 1.00 22.18 329 GLY A CA 1
ATOM 2523 C C . GLY A 1 332 ? 26.898 -22.772 14.417 1.00 21.82 329 GLY A C 1
ATOM 2524 O O . GLY A 1 332 ? 28.066 -22.602 14.091 1.00 21.42 329 GLY A O 1
ATOM 2525 N N . VAL A 1 333 ? 25.871 -22.165 13.818 1.00 21.42 330 VAL A N 1
ATOM 2526 C CA . VAL A 1 333 ? 26.048 -21.277 12.653 1.00 20.84 330 VAL A CA 1
ATOM 2527 C C . VAL A 1 333 ? 25.569 -19.862 12.973 1.00 20.76 330 VAL A C 1
ATOM 2528 O O . VAL A 1 333 ? 24.382 -19.635 13.241 1.00 22.32 330 VAL A O 1
ATOM 2532 N N . LEU A 1 334 ? 26.494 -18.907 12.952 1.00 20.33 331 LEU A N 1
ATOM 2533 C CA . LEU A 1 334 ? 26.196 -17.523 13.310 1.00 19.89 331 LEU A CA 1
ATOM 2534 C C . LEU A 1 334 ? 26.087 -16.711 12.017 1.00 20.16 331 LEU A C 1
ATOM 2535 O O . LEU A 1 334 ? 27.089 -16.483 11.326 1.00 19.16 331 LEU A O 1
ATOM 2540 N N . ILE A 1 335 ? 24.869 -16.296 11.689 1.00 19.86 332 ILE A N 1
ATOM 2541 C CA . ILE A 1 335 ? 24.643 -15.419 10.541 1.00 20.12 332 ILE A CA 1
ATOM 2542 C C . ILE A 1 335 ? 24.070 -14.122 11.079 1.00 20.82 332 ILE A C 1
ATOM 2543 O O . ILE A 1 335 ? 24.154 -13.871 12.283 1.00 20.00 332 ILE A O 1
ATOM 2548 N N . ARG A 1 336 ? 23.566 -13.258 10.202 1.00 22.08 333 ARG A N 1
ATOM 2549 C CA . ARG A 1 336 ? 23.268 -11.904 10.590 1.00 22.60 333 ARG A CA 1
ATOM 2550 C C . ARG A 1 336 ? 21.774 -11.651 10.459 1.00 23.18 333 ARG A C 1
ATOM 2551 O O . ARG A 1 336 ? 21.173 -11.857 9.395 1.00 23.06 333 ARG A O 1
ATOM 2559 N N . ASP A 1 337 ? 21.181 -11.224 11.564 1.00 24.07 334 ASP A N 1
ATOM 2560 C CA . ASP A 1 337 ? 19.820 -10.726 11.556 1.00 24.61 334 ASP A CA 1
ATOM 2561 C C . ASP A 1 337 ? 19.986 -9.238 11.400 1.00 25.35 334 ASP A C 1
ATOM 2562 O O . ASP A 1 337 ? 20.441 -8.550 12.314 1.00 26.36 334 ASP A O 1
ATOM 2567 N N . VAL A 1 338 ? 19.604 -8.735 10.235 1.00 26.09 335 VAL A N 1
ATOM 2568 C CA . VAL A 1 338 ? 19.807 -7.340 9.884 1.00 26.65 335 VAL A CA 1
ATOM 2569 C C . VAL A 1 338 ? 18.560 -6.492 10.172 1.00 27.36 335 VAL A C 1
ATOM 2570 O O . VAL A 1 338 ? 18.428 -5.366 9.672 1.00 27.73 335 VAL A O 1
ATOM 2574 N N . GLY A 1 339 ? 17.666 -7.012 11.005 1.00 27.62 336 GLY A N 1
ATOM 2575 C CA . GLY A 1 339 ? 16.489 -6.264 11.424 1.00 28.29 336 GLY A CA 1
ATOM 2576 C C . GLY A 1 339 ? 15.451 -6.086 10.327 1.00 28.57 336 GLY A C 1
ATOM 2577 O O . GLY A 1 339 ? 14.634 -5.176 10.405 1.00 29.85 336 GLY A O 1
ATOM 2578 N N . ILE A 1 340 ? 15.474 -6.967 9.329 1.00 28.96 337 ILE A N 1
ATOM 2579 C CA . ILE A 1 340 ? 14.540 -6.922 8.199 1.00 28.63 337 ILE A CA 1
ATOM 2580 C C . ILE A 1 340 ? 13.583 -8.099 8.237 1.00 28.51 337 ILE A C 1
ATOM 2581 O O . ILE A 1 340 ? 13.995 -9.258 8.185 1.00 27.98 337 ILE A O 1
ATOM 2586 N N . ALA A 1 341 ? 12.290 -7.781 8.295 1.00 28.69 338 ALA A N 1
ATOM 2587 C CA . ALA A 1 341 ? 11.225 -8.781 8.336 1.00 28.30 338 ALA A CA 1
ATOM 2588 C C . ALA A 1 341 ? 11.384 -9.880 7.303 1.00 28.33 338 ALA A C 1
ATOM 2589 O O . ALA A 1 341 ? 11.602 -9.625 6.115 1.00 29.14 338 ALA A O 1
ATOM 2591 N N . GLY A 1 342 ? 11.268 -11.118 7.780 1.00 27.41 339 GLY A N 1
ATOM 2592 C CA . GLY A 1 342 ? 11.381 -12.311 6.966 1.00 26.53 339 GLY A CA 1
ATOM 2593 C C . GLY A 1 342 ? 12.728 -12.744 6.430 1.00 25.74 339 GLY A C 1
ATOM 2594 O O . GLY A 1 342 ? 12.802 -13.802 5.815 1.00 25.95 339 GLY A O 1
ATOM 2595 N N . HIS A 1 343 ? 13.786 -11.954 6.637 1.00 24.90 340 HIS A N 1
ATOM 2596 C CA . HIS A 1 343 ? 15.061 -12.210 5.951 1.00 24.13 340 HIS A CA 1
ATOM 2597 C C . HIS A 1 343 ? 16.268 -12.280 6.889 1.00 23.03 340 HIS A C 1
ATOM 2598 O O . HIS A 1 343 ? 16.277 -11.645 7.919 1.00 23.88 340 HIS A O 1
ATOM 2605 N N . LEU A 1 344 ? 17.286 -13.036 6.487 1.00 21.75 341 LEU A N 1
ATOM 2606 C CA . LEU A 1 344 ? 18.598 -13.046 7.157 1.00 21.53 341 LEU A CA 1
ATOM 2607 C C . LEU A 1 344 ? 19.699 -12.919 6.090 1.00 20.54 341 LEU A C 1
ATOM 2608 O O . LEU A 1 344 ? 19.444 -13.115 4.897 1.00 20.07 341 LEU A O 1
ATOM 2613 N N . ARG A 1 345 ? 20.908 -12.611 6.542 1.00 19.27 342 ARG A N 1
ATOM 2614 C CA . ARG A 1 345 ? 22.040 -12.391 5.664 1.00 19.37 342 ARG A CA 1
ATOM 2615 C C . ARG A 1 345 ? 23.161 -13.328 6.082 1.00 19.75 342 ARG A C 1
ATOM 2616 O O . ARG A 1 345 ? 23.631 -13.278 7.227 1.00 20.09 342 ARG A O 1
ATOM 2624 N N . THR A 1 346 ? 23.576 -14.180 5.152 1.00 19.15 343 THR A N 1
ATOM 2625 C CA . THR A 1 346 ? 24.698 -15.074 5.359 1.00 19.34 343 THR A CA 1
ATOM 2626 C C . THR A 1 346 ? 25.903 -14.642 4.539 1.00 19.33 343 THR A C 1
ATOM 2627 O O . THR A 1 346 ? 25.790 -14.314 3.356 1.00 18.84 343 THR A O 1
ATOM 2631 N N . THR A 1 347 ? 27.056 -14.624 5.194 1.00 18.06 344 THR A N 1
ATOM 2632 C CA . THR A 1 347 ? 28.309 -14.351 4.531 1.00 18.62 344 THR A CA 1
ATOM 2633 C C . THR A 1 347 ? 28.828 -15.627 3.878 1.00 18.71 344 THR A C 1
ATOM 2634 O O . THR A 1 347 ? 28.692 -16.703 4.440 1.00 19.06 344 THR A O 1
ATOM 2638 N N . ILE A 1 348 ? 29.444 -15.512 2.703 1.00 19.02 345 ILE A N 1
ATOM 2639 C CA . ILE A 1 348 ? 30.078 -16.664 2.058 1.00 19.47 345 ILE A CA 1
ATOM 2640 C C . ILE A 1 348 ? 31.409 -16.954 2.748 1.00 20.19 345 ILE A C 1
ATOM 2641 O O . ILE A 1 348 ? 32.276 -16.063 2.862 1.00 20.36 345 ILE A O 1
ATOM 2646 N N . GLY A 1 349 ? 31.561 -18.196 3.217 1.00 20.46 346 GLY A N 1
ATOM 2647 C CA . GLY A 1 349 ? 32.767 -18.651 3.908 1.00 20.62 346 GLY A CA 1
ATOM 2648 C C . GLY A 1 349 ? 33.603 -19.589 3.044 1.00 20.77 346 GLY A C 1
ATOM 2649 O O . GLY A 1 349 ? 33.477 -19.611 1.810 1.00 20.72 346 GLY A O 1
ATOM 2650 N N . VAL A 1 350 ? 34.464 -20.366 3.684 1.00 21.62 347 VAL A N 1
ATOM 2651 C CA . VAL A 1 350 ? 35.182 -21.428 2.980 1.00 21.93 347 VAL A CA 1
ATOM 2652 C C . VAL A 1 350 ? 34.167 -22.569 2.773 1.00 22.23 347 VAL A C 1
ATOM 2653 O O . VAL A 1 350 ? 33.139 -22.602 3.447 1.00 21.25 347 VAL A O 1
ATOM 2657 N N . PRO A 1 351 ? 34.429 -23.472 1.819 1.00 22.97 348 PRO A N 1
ATOM 2658 C CA . PRO A 1 351 ? 33.463 -24.544 1.518 1.00 23.83 348 PRO A CA 1
ATOM 2659 C C . PRO A 1 351 ? 32.902 -25.301 2.728 1.00 24.24 348 PRO A C 1
ATOM 2660 O O . PRO A 1 351 ? 31.695 -25.465 2.818 1.00 23.54 348 PRO A O 1
ATOM 2664 N N . GLU A 1 352 ? 33.752 -25.717 3.660 1.00 24.94 349 GLU A N 1
ATOM 2665 C CA . GLU A 1 352 ? 33.288 -26.411 4.865 1.00 25.25 349 GLU A CA 1
ATOM 2666 C C . GLU A 1 352 ? 32.290 -25.582 5.711 1.00 24.32 349 GLU A C 1
ATOM 2667 O O . GLU A 1 352 ? 31.355 -26.134 6.292 1.00 23.38 349 GLU A O 1
ATOM 2673 N N . GLU A 1 353 ? 32.496 -24.268 5.792 1.00 22.74 350 GLU A N 1
ATOM 2674 C CA . GLU A 1 353 ? 31.567 -23.370 6.487 1.00 22.25 350 GLU A CA 1
ATOM 2675 C C . GLU A 1 353 ? 30.237 -23.274 5.749 1.00 21.21 350 GLU A C 1
ATOM 2676 O O . GLU A 1 353 ? 29.166 -23.314 6.360 1.00 20.14 350 GLU A O 1
ATOM 2682 N N . ASN A 1 354 ? 30.309 -23.113 4.431 1.00 20.90 351 ASN A N 1
ATOM 2683 C CA . ASN A 1 354 ? 29.106 -23.004 3.630 1.00 21.23 351 ASN A CA 1
ATOM 2684 C C . ASN A 1 354 ? 28.267 -24.276 3.711 1.00 21.03 351 ASN A C 1
ATOM 2685 O O . ASN A 1 354 ? 27.054 -24.203 3.821 1.00 21.15 351 ASN A O 1
ATOM 2690 N N . ASP A 1 355 ? 28.937 -25.421 3.686 1.00 21.75 352 ASP A N 1
ATOM 2691 C CA . ASP A 1 355 ? 28.277 -26.726 3.866 1.00 22.23 352 ASP A CA 1
ATOM 2692 C C . ASP A 1 355 ? 27.540 -26.828 5.198 1.00 22.11 352 ASP A C 1
ATOM 2693 O O . ASP A 1 355 ? 26.401 -27.304 5.264 1.00 22.50 352 ASP A O 1
ATOM 2698 N N . ALA A 1 356 ? 28.186 -26.378 6.266 1.00 21.62 353 ALA A N 1
ATOM 2699 C CA . ALA A 1 356 ? 27.552 -26.369 7.576 1.00 21.44 353 ALA A CA 1
ATOM 2700 C C . ALA A 1 356 ? 26.343 -25.438 7.576 1.00 21.01 353 ALA A C 1
ATOM 2701 O O . ALA A 1 356 ? 25.284 -25.772 8.102 1.00 21.05 353 ALA A O 1
ATOM 2703 N N . PHE A 1 357 ? 26.471 -24.281 6.937 1.00 21.00 354 PHE A N 1
ATOM 2704 C CA . PHE A 1 357 ? 25.344 -23.357 6.813 1.00 20.97 354 PHE A CA 1
ATOM 2705 C C . PHE A 1 357 ? 24.181 -23.994 6.047 1.00 21.13 354 PHE A C 1
ATOM 2706 O O . PHE A 1 357 ? 23.024 -23.887 6.464 1.00 21.41 354 PHE A O 1
ATOM 2714 N N . LEU A 1 358 ? 24.508 -24.636 4.930 1.00 21.67 355 LEU A N 1
ATOM 2715 C CA . LEU A 1 358 ? 23.508 -25.258 4.071 1.00 22.36 355 LEU A CA 1
ATOM 2716 C C . LEU A 1 358 ? 22.836 -26.457 4.772 1.00 23.07 355 LEU A C 1
ATOM 2717 O O . LEU A 1 358 ? 21.624 -26.662 4.637 1.00 22.99 355 LEU A O 1
ATOM 2722 N N . ASP A 1 359 ? 23.624 -27.237 5.503 1.00 23.55 356 ASP A N 1
ATOM 2723 C CA . ASP A 1 359 ? 23.072 -28.326 6.330 1.00 24.35 356 ASP A CA 1
ATOM 2724 C C . ASP A 1 359 ? 22.045 -27.795 7.331 1.00 24.68 356 ASP A C 1
ATOM 2725 O O . ASP A 1 359 ? 20.954 -28.371 7.509 1.00 25.34 356 ASP A O 1
ATOM 2730 N N . ALA A 1 360 ? 22.387 -26.697 8.003 1.00 24.07 357 ALA A N 1
ATOM 2731 C CA . ALA A 1 360 ? 21.473 -26.077 8.940 1.00 23.93 357 ALA A CA 1
ATOM 2732 C C . ALA A 1 360 ? 20.254 -25.523 8.217 1.00 23.75 357 ALA A C 1
ATOM 2733 O O . ALA A 1 360 ? 19.136 -25.647 8.699 1.00 23.96 357 ALA A O 1
ATOM 2735 N N . ALA A 1 361 ? 20.463 -24.913 7.053 1.00 23.41 358 ALA A N 1
ATOM 2736 C CA . ALA A 1 361 ? 19.359 -24.302 6.314 1.00 23.97 358 ALA A CA 1
ATOM 2737 C C . ALA A 1 361 ? 18.365 -25.384 5.882 1.00 23.77 358 ALA A C 1
ATOM 2738 O O . ALA A 1 361 ? 17.164 -25.141 5.877 1.00 24.18 358 ALA A O 1
ATOM 2740 N N . ALA A 1 362 ? 18.880 -26.561 5.531 1.00 24.17 359 ALA A N 1
ATOM 2741 C CA . ALA A 1 362 ? 18.035 -27.698 5.130 1.00 25.36 359 ALA A CA 1
ATOM 2742 C C . ALA A 1 362 ? 17.131 -28.147 6.291 1.00 26.23 359 ALA A C 1
ATOM 2743 O O . ALA A 1 362 ? 15.943 -28.397 6.097 1.00 27.08 359 ALA A O 1
ATOM 2745 N N . GLU A 1 363 ? 17.698 -28.237 7.491 1.00 26.52 360 GLU A N 1
ATOM 2746 C CA . GLU A 1 363 ? 16.914 -28.568 8.690 1.00 26.79 360 GLU A CA 1
ATOM 2747 C C . GLU A 1 363 ? 15.903 -27.484 8.993 1.00 26.57 360 GLU A C 1
ATOM 2748 O O . GLU A 1 363 ? 14.740 -27.774 9.294 1.00 27.52 360 GLU A O 1
ATOM 2754 N N . ILE A 1 364 ? 16.322 -26.228 8.887 1.00 26.09 361 ILE A N 1
ATOM 2755 C CA . ILE A 1 364 ? 15.502 -25.119 9.362 1.00 26.52 361 ILE A CA 1
ATOM 2756 C C . ILE A 1 364 ? 14.272 -24.842 8.482 1.00 26.79 361 ILE A C 1
ATOM 2757 O O . ILE A 1 364 ? 13.227 -24.424 8.997 1.00 26.92 361 ILE A O 1
ATOM 2762 N N . ILE A 1 365 ? 14.360 -25.092 7.177 1.00 27.11 362 ILE A N 1
ATOM 2763 C CA . ILE A 1 365 ? 13.218 -24.789 6.313 1.00 28.19 362 ILE A CA 1
ATOM 2764 C C . ILE A 1 365 ? 12.029 -25.688 6.676 1.00 28.88 362 ILE A C 1
ATOM 2765 O O . ILE A 1 365 ? 10.886 -25.278 6.549 1.00 28.66 362 ILE A O 1
ATOM 2770 N N . LYS A 1 366 ? 12.318 -26.886 7.175 1.00 30.21 363 LYS A N 1
ATOM 2771 C CA . LYS A 1 366 ? 11.271 -27.822 7.618 1.00 31.65 363 LYS A CA 1
ATOM 2772 C C . LYS A 1 366 ? 10.555 -27.409 8.904 1.00 32.19 363 LYS A C 1
ATOM 2773 O O . LYS A 1 366 ? 9.458 -27.887 9.179 1.00 33.26 363 LYS A O 1
ATOM 2779 N N . LEU A 1 367 ? 11.158 -26.518 9.689 1.00 33.13 364 LEU A N 1
ATOM 2780 C CA . LEU A 1 367 ? 10.558 -26.029 10.925 1.00 33.13 364 LEU A CA 1
ATOM 2781 C C . LEU A 1 367 ? 9.531 -24.941 10.656 1.00 33.90 364 LEU A C 1
ATOM 2782 O O . LEU A 1 367 ? 8.782 -24.548 11.558 1.00 33.67 364 LEU A O 1
ATOM 2787 N N . ASN A 1 368 ? 9.511 -24.437 9.423 1.00 34.78 365 ASN A N 1
ATOM 2788 C CA . ASN A 1 368 ? 8.540 -23.441 9.007 1.00 35.05 365 ASN A CA 1
ATOM 2789 C C . ASN A 1 368 ? 8.482 -22.289 10.012 1.00 35.08 365 ASN A C 1
ATOM 2790 O O . ASN A 1 368 ? 7.439 -22.019 10.588 1.00 35.61 365 ASN A O 1
ATOM 2795 N N . LEU A 1 369 ? 9.620 -21.616 10.213 1.00 35.14 366 LEU A N 1
ATOM 2796 C CA . LEU A 1 369 ? 9.763 -20.552 11.222 1.00 35.09 366 LEU A CA 1
ATOM 2797 C C . LEU A 1 369 ? 9.393 -19.161 10.704 1.00 35.51 366 LEU A C 1
ATOM 2798 O O . LEU A 1 369 ? 9.385 -18.208 11.491 1.00 35.62 366 LEU A O 1
ATOM 2804 N N . MET B 1 4 ? 38.819 17.131 -16.122 1.00 20.00 1 MET B N 1
ATOM 2805 C CA . MET B 1 4 ? 38.061 17.441 -14.916 1.00 20.00 1 MET B CA 1
ATOM 2806 C C . MET B 1 4 ? 38.109 18.947 -14.727 1.00 20.00 1 MET B C 1
ATOM 2807 O O . MET B 1 4 ? 39.180 19.548 -14.842 1.00 20.00 1 MET B O 1
ATOM 2812 N N . THR B 1 5 ? 36.958 19.537 -14.430 1.00 20.00 2 THR B N 1
ATOM 2813 C CA . THR B 1 5 ? 36.944 20.901 -13.976 1.00 20.00 2 THR B CA 1
ATOM 2814 C C . THR B 1 5 ? 37.765 21.208 -12.752 1.00 20.00 2 THR B C 1
ATOM 2815 O O . THR B 1 5 ? 37.870 20.411 -11.824 1.00 33.91 2 THR B O 1
ATOM 2819 N N . LYS B 1 6 ? 38.426 22.341 -12.805 1.00 33.19 3 LYS B N 1
ATOM 2820 C CA . LYS B 1 6 ? 39.414 22.684 -11.775 1.00 32.88 3 LYS B CA 1
ATOM 2821 C C . LYS B 1 6 ? 38.730 23.329 -10.571 1.00 32.31 3 LYS B C 1
ATOM 2822 O O . LYS B 1 6 ? 38.143 24.411 -10.680 1.00 31.74 3 LYS B O 1
ATOM 2828 N N . ILE B 1 7 ? 38.788 22.661 -9.420 1.00 31.74 4 ILE B N 1
ATOM 2829 C CA . ILE B 1 7 ? 38.066 23.119 -8.245 1.00 31.08 4 ILE B CA 1
ATOM 2830 C C . ILE B 1 7 ? 38.970 23.140 -7.025 1.00 30.79 4 ILE B C 1
ATOM 2831 O O . ILE B 1 7 ? 40.074 22.612 -7.065 1.00 29.71 4 ILE B O 1
ATOM 2836 N N . THR B 1 8 ? 38.482 23.762 -5.962 1.00 30.56 5 THR B N 1
ATOM 2837 C CA . THR B 1 8 ? 39.148 23.758 -4.661 1.00 30.38 5 THR B CA 1
ATOM 2838 C C . THR B 1 8 ? 38.112 23.582 -3.566 1.00 30.33 5 THR B C 1
ATOM 2839 O O . THR B 1 8 ? 36.924 23.473 -3.848 1.00 29.79 5 THR B O 1
ATOM 2843 N N . LEU B 1 9 ? 38.560 23.572 -2.315 1.00 30.11 6 LEU B N 1
ATOM 2844 C CA . LEU B 1 9 ? 37.662 23.428 -1.170 1.00 30.32 6 LEU B CA 1
ATOM 2845 C C . LEU B 1 9 ? 36.501 24.434 -1.191 1.00 30.90 6 LEU B C 1
ATOM 2846 O O . LEU B 1 9 ? 35.421 24.137 -0.717 1.00 29.56 6 LEU B O 1
ATOM 2851 N N . SER B 1 10 ? 36.735 25.624 -1.740 1.00 31.35 7 SER B N 1
ATOM 2852 C CA . SER B 1 10 ? 35.677 26.640 -1.843 1.00 31.60 7 SER B CA 1
ATOM 2853 C C . SER B 1 10 ? 34.456 26.165 -2.624 1.00 31.59 7 SER B C 1
ATOM 2854 O O . SER B 1 10 ? 33.343 26.616 -2.366 1.00 31.68 7 SER B O 1
ATOM 2857 N N . ASP B 1 11 ? 34.675 25.251 -3.561 1.00 31.47 8 ASP B N 1
ATOM 2858 C CA . ASP B 1 11 ? 33.615 24.709 -4.420 1.00 31.26 8 ASP B CA 1
ATOM 2859 C C . ASP B 1 11 ? 32.832 23.561 -3.794 1.00 31.54 8 ASP B C 1
ATOM 2860 O O . ASP B 1 11 ? 31.835 23.110 -4.362 1.00 31.20 8 ASP B O 1
ATOM 2865 N N . LEU B 1 12 ? 33.270 23.088 -2.633 1.00 30.84 9 LEU B N 1
ATOM 2866 C CA . LEU B 1 12 ? 32.568 22.006 -1.951 1.00 30.55 9 LEU B CA 1
ATOM 2867 C C . LEU B 1 12 ? 31.602 22.563 -0.921 1.00 30.45 9 LEU B C 1
ATOM 2868 O O . LEU B 1 12 ? 31.878 23.582 -0.320 1.00 29.74 9 LEU B O 1
ATOM 2873 N N . PRO B 1 13 ? 30.484 21.859 -0.668 1.00 30.60 10 PRO B N 1
ATOM 2874 C CA . PRO B 1 13 ? 29.486 22.302 0.314 1.00 31.12 10 PRO B CA 1
ATOM 2875 C C . PRO B 1 13 ? 29.896 22.066 1.776 1.00 31.27 10 PRO B C 1
ATOM 2876 O O . PRO B 1 13 ? 29.153 21.470 2.545 1.00 30.76 10 PRO B O 1
ATOM 2880 N N . LEU B 1 14 ? 31.066 22.558 2.152 1.00 31.42 11 LEU B N 1
ATOM 2881 C CA . LEU B 1 14 ? 31.597 22.404 3.503 1.00 31.71 11 LEU B CA 1
ATOM 2882 C C . LEU B 1 14 ? 30.717 23.127 4.525 1.00 32.66 11 LEU B C 1
ATOM 2883 O O . LEU B 1 14 ? 30.099 24.132 4.188 1.00 32.94 11 LEU B O 1
ATOM 2888 N N . ARG B 1 15 ? 30.660 22.640 5.764 1.00 33.27 12 ARG B N 1
ATOM 2889 C CA . ARG B 1 15 ? 29.944 23.367 6.830 1.00 33.80 12 ARG B CA 1
ATOM 2890 C C . ARG B 1 15 ? 30.536 24.768 6.960 1.00 34.38 12 ARG B C 1
ATOM 2891 O O . ARG B 1 15 ? 31.750 24.941 6.883 1.00 33.02 12 ARG B O 1
ATOM 2899 N N . GLU B 1 16 ? 29.673 25.762 7.148 1.00 35.38 13 GLU B N 1
ATOM 2900 C CA . GLU B 1 16 ? 30.123 27.158 7.193 1.00 36.11 13 GLU B CA 1
ATOM 2901 C C . GLU B 1 16 ? 31.167 27.405 8.269 1.00 36.05 13 GLU B C 1
ATOM 2902 O O . GLU B 1 16 ? 32.158 28.068 8.016 1.00 35.64 13 GLU B O 1
ATOM 2908 N N . GLU B 1 17 ? 30.949 26.849 9.453 1.00 36.25 14 GLU B N 1
ATOM 2909 C CA . GLU B 1 17 ? 31.860 27.038 10.583 1.00 37.01 14 GLU B CA 1
ATOM 2910 C C . GLU B 1 17 ? 33.285 26.528 10.336 1.00 36.69 14 GLU B C 1
ATOM 2911 O O . GLU B 1 17 ? 34.194 26.840 11.103 1.00 36.49 14 GLU B O 1
ATOM 2917 N N . LEU B 1 18 ? 33.464 25.710 9.297 1.00 36.29 15 LEU B N 1
ATOM 2918 C CA . LEU B 1 18 ? 34.778 25.168 8.945 1.00 36.05 15 LEU B CA 1
ATOM 2919 C C . LEU B 1 18 ? 35.515 26.023 7.925 1.00 36.16 15 LEU B C 1
ATOM 2920 O O . LEU B 1 18 ? 36.688 25.780 7.657 1.00 35.78 15 LEU B O 1
ATOM 2925 N N . ARG B 1 19 ? 34.833 27.021 7.355 1.00 36.32 16 ARG B N 1
ATOM 2926 C CA . ARG B 1 19 ? 35.461 27.928 6.400 1.00 36.49 16 ARG B CA 1
ATOM 2927 C C . ARG B 1 19 ? 36.539 28.747 7.109 1.00 36.60 16 ARG B C 1
ATOM 2928 O O . ARG B 1 19 ? 36.312 29.246 8.203 1.00 36.14 16 ARG B O 1
ATOM 2936 N N . GLY B 1 20 ? 37.706 28.859 6.483 1.00 37.04 17 GLY B N 1
ATOM 2937 C CA . GLY B 1 20 ? 38.834 29.602 7.058 1.00 37.46 17 GLY B CA 1
ATOM 2938 C C . GLY B 1 20 ? 39.549 28.917 8.222 1.00 37.96 17 GLY B C 1
ATOM 2939 O O . GLY B 1 20 ? 40.401 29.531 8.875 1.00 38.06 17 GLY B O 1
ATOM 2940 N N . GLU B 1 21 ? 39.209 27.658 8.499 1.00 37.78 18 GLU B N 1
ATOM 2941 C CA . GLU B 1 21 ? 39.900 26.897 9.539 1.00 37.64 18 GLU B CA 1
ATOM 2942 C C . GLU B 1 21 ? 41.159 26.275 8.955 1.00 36.97 18 GLU B C 1
ATOM 2943 O O . GLU B 1 21 ? 41.329 26.222 7.743 1.00 37.16 18 GLU B O 1
ATOM 2949 N N . HIS B 1 22 ? 42.055 25.827 9.828 1.00 36.66 19 HIS B N 1
ATOM 2950 C CA . HIS B 1 22 ? 43.316 25.222 9.405 1.00 36.18 19 HIS B CA 1
ATOM 2951 C C . HIS B 1 22 ? 43.485 23.884 10.098 1.00 35.03 19 HIS B C 1
ATOM 2952 O O . HIS B 1 22 ? 43.086 23.729 11.259 1.00 34.87 19 HIS B O 1
ATOM 2959 N N . ALA B 1 23 ? 44.076 22.930 9.383 1.00 33.39 20 ALA B N 1
ATOM 2960 C CA . ALA B 1 23 ? 44.372 21.606 9.925 1.00 32.47 20 ALA B CA 1
ATOM 2961 C C . ALA B 1 23 ? 45.329 21.739 11.096 1.00 31.58 20 ALA B C 1
ATOM 2962 O O . ALA B 1 23 ? 46.332 22.451 11.015 1.00 30.66 20 ALA B O 1
ATOM 2964 N N . TYR B 1 24 ? 45.013 21.056 12.183 1.00 30.32 21 TYR B N 1
ATOM 2965 C CA . TYR B 1 24 ? 45.837 21.115 13.376 1.00 30.16 21 TYR B CA 1
ATOM 2966 C C . TYR B 1 24 ? 47.080 20.233 13.263 1.00 29.13 21 TYR B C 1
ATOM 2967 O O . TYR B 1 24 ? 47.039 19.175 12.661 1.00 28.17 21 TYR B O 1
ATOM 2976 N N . GLY B 1 25 ? 48.167 20.672 13.895 1.00 28.30 22 GLY B N 1
ATOM 2977 C CA . GLY B 1 25 ? 49.353 19.851 14.066 1.00 28.21 22 GLY B CA 1
ATOM 2978 C C . GLY B 1 25 ? 50.644 20.605 13.810 1.00 27.57 22 GLY B C 1
ATOM 2979 O O . GLY B 1 25 ? 50.727 21.444 12.902 1.00 26.51 22 GLY B O 1
ATOM 2980 N N . ALA B 1 26 ? 51.655 20.306 14.619 1.00 26.81 23 ALA B N 1
ATOM 2981 C CA . ALA B 1 26 ? 52.961 20.939 14.476 1.00 27.29 23 ALA B CA 1
ATOM 2982 C C . ALA B 1 26 ? 53.510 20.644 13.083 1.00 27.44 23 ALA B C 1
ATOM 2983 O O . ALA B 1 26 ? 53.200 19.602 12.490 1.00 26.36 23 ALA B O 1
ATOM 2985 N N . PRO B 1 27 ? 54.329 21.549 12.540 1.00 27.85 24 PRO B N 1
ATOM 2986 C CA . PRO B 1 27 ? 54.869 21.259 11.215 1.00 27.77 24 PRO B CA 1
ATOM 2987 C C . PRO B 1 27 ? 55.792 20.044 11.260 1.00 27.73 24 PRO B C 1
ATOM 2988 O O . PRO B 1 27 ? 56.509 19.826 12.239 1.00 26.13 24 PRO B O 1
ATOM 2992 N N . GLN B 1 28 ? 55.712 19.225 10.219 1.00 28.07 25 GLN B N 1
ATOM 2993 C CA . GLN B 1 28 ? 56.449 17.986 10.163 1.00 28.52 25 GLN B CA 1
ATOM 2994 C C . GLN B 1 28 ? 57.760 18.277 9.455 1.00 29.09 25 GLN B C 1
ATOM 2995 O O . GLN B 1 28 ? 57.945 17.925 8.303 1.00 29.52 25 GLN B O 1
ATOM 3001 N N . LEU B 1 29 ? 58.652 18.962 10.160 1.00 29.04 26 LEU B N 1
ATOM 3002 C CA . LEU B 1 29 ? 59.947 19.352 9.615 1.00 28.98 26 LEU B CA 1
ATOM 3003 C C . LEU B 1 29 ? 60.980 18.331 10.026 1.00 29.54 26 LEU B C 1
ATOM 3004 O O . LEU B 1 29 ? 61.074 17.956 11.195 1.00 29.71 26 LEU B O 1
ATOM 3009 N N . ASN B 1 30 ? 61.766 17.886 9.057 1.00 30.31 27 ASN B N 1
ATOM 3010 C CA . ASN B 1 30 ? 62.776 16.870 9.278 1.00 29.90 27 ASN B CA 1
ATOM 3011 C C . ASN B 1 30 ? 64.065 17.466 9.848 1.00 29.97 27 ASN B C 1
ATOM 3012 O O . ASN B 1 30 ? 65.080 17.542 9.162 1.00 29.60 27 ASN B O 1
ATOM 3017 N N . VAL B 1 31 ? 64.020 17.890 11.111 1.00 29.73 28 VAL B N 1
ATOM 3018 C CA . VAL B 1 31 ? 65.177 18.460 11.785 1.00 29.25 28 VAL B CA 1
ATOM 3019 C C . VAL B 1 31 ? 65.796 17.355 12.629 1.00 29.10 28 VAL B C 1
ATOM 3020 O O . VAL B 1 31 ? 65.104 16.461 13.074 1.00 27.96 28 VAL B O 1
ATOM 3024 N N . ASP B 1 32 ? 67.098 17.422 12.867 1.00 28.94 29 ASP B N 1
ATOM 3025 C CA . ASP B 1 32 ? 67.759 16.357 13.601 1.00 28.90 29 ASP B CA 1
ATOM 3026 C C . ASP B 1 32 ? 67.437 16.361 15.104 1.00 27.87 29 ASP B C 1
ATOM 3027 O O . ASP B 1 32 ? 67.514 15.315 15.742 1.00 27.95 29 ASP B O 1
ATOM 3032 N N . ILE B 1 33 ? 67.067 17.512 15.670 1.00 25.65 30 ILE B N 1
ATOM 3033 C CA . ILE B 1 33 ? 66.702 17.582 17.087 1.00 25.00 30 ILE B CA 1
ATOM 3034 C C . ILE B 1 33 ? 65.229 18.015 17.189 1.00 23.83 30 ILE B C 1
ATOM 3035 O O . ILE B 1 33 ? 64.917 19.168 16.977 1.00 22.51 30 ILE B O 1
ATOM 3040 N N . ARG B 1 34 ? 64.351 17.066 17.491 1.00 22.79 31 ARG B N 1
ATOM 3041 C CA . ARG B 1 34 ? 62.904 17.303 17.566 1.00 23.23 31 ARG B CA 1
ATOM 3042 C C . ARG B 1 34 ? 62.421 17.218 19.011 1.00 21.76 31 ARG B C 1
ATOM 3043 O O . ARG B 1 34 ? 62.474 16.150 19.659 1.00 21.06 31 ARG B O 1
ATOM 3051 N N . LEU B 1 35 ? 61.983 18.372 19.518 1.00 19.77 32 LEU B N 1
ATOM 3052 C CA . LEU B 1 35 ? 61.612 18.530 20.911 1.00 18.79 32 LEU B CA 1
ATOM 3053 C C . LEU B 1 35 ? 60.297 19.309 20.989 1.00 18.13 32 LEU B C 1
ATOM 3054 O O . LEU B 1 35 ? 60.167 20.250 21.765 1.00 16.96 32 LEU B O 1
ATOM 3059 N N . ASN B 1 36 ? 59.325 18.876 20.205 1.00 17.69 33 ASN B N 1
ATOM 3060 C CA . ASN B 1 36 ? 58.110 19.662 19.983 1.00 17.55 33 ASN B CA 1
ATOM 3061 C C . ASN B 1 36 ? 56.765 19.001 20.240 1.00 17.59 33 ASN B C 1
ATOM 3062 O O . ASN B 1 36 ? 55.755 19.686 20.176 1.00 18.26 33 ASN B O 1
ATOM 3067 N N . THR B 1 37 ? 56.718 17.688 20.472 1.00 17.60 34 THR B N 1
ATOM 3068 C CA . THR B 1 37 ? 55.429 17.012 20.655 1.00 17.73 34 THR B CA 1
ATOM 3069 C C . THR B 1 37 ? 55.346 16.195 21.950 1.00 17.54 34 THR B C 1
ATOM 3070 O O . THR B 1 37 ? 54.457 15.362 22.119 1.00 17.94 34 THR B O 1
ATOM 3074 N N . ASN B 1 38 ? 56.261 16.467 22.878 1.00 17.14 35 ASN B N 1
ATOM 3075 C CA . ASN B 1 38 ? 56.223 15.903 24.209 1.00 17.80 35 ASN B CA 1
ATOM 3076 C C . ASN B 1 38 ? 56.396 14.383 24.207 1.00 17.43 35 ASN B C 1
ATOM 3077 O O . ASN B 1 38 ? 56.019 13.700 25.156 1.00 17.96 35 ASN B O 1
ATOM 3082 N N . GLU B 1 39 ? 57.035 13.871 23.155 1.00 17.61 36 GLU B N 1
ATOM 3083 C CA . GLU B 1 39 ? 57.336 12.452 23.051 1.00 17.66 36 GLU B CA 1
ATOM 3084 C C . GLU B 1 39 ? 58.462 12.098 24.016 1.00 17.93 36 GLU B C 1
ATOM 3085 O O . GLU B 1 39 ? 59.356 12.904 24.261 1.00 17.75 36 GLU B O 1
ATOM 3091 N N . ASN B 1 40 ? 58.409 10.888 24.555 1.00 17.80 37 ASN B N 1
ATOM 3092 C CA . ASN B 1 40 ? 59.559 10.288 25.219 1.00 18.27 37 ASN B CA 1
ATOM 3093 C C . ASN B 1 40 ? 60.650 10.040 24.167 1.00 18.70 37 ASN B C 1
ATOM 3094 O O . ASN B 1 40 ? 60.387 9.406 23.151 1.00 19.04 37 ASN B O 1
ATOM 3099 N N . PRO B 1 41 ? 61.861 10.584 24.379 1.00 18.86 38 PRO B N 1
ATOM 3100 C CA . PRO B 1 41 ? 62.878 10.520 23.361 1.00 19.62 38 PRO B CA 1
ATOM 3101 C C . PRO B 1 41 ? 63.561 9.166 23.230 1.00 20.01 38 PRO B C 1
ATOM 3102 O O . PRO B 1 41 ? 64.304 8.971 22.269 1.00 20.60 38 PRO B O 1
ATOM 3106 N N . TYR B 1 42 ? 63.345 8.259 24.187 1.00 20.62 39 TYR B N 1
ATOM 3107 C CA . TYR B 1 42 ? 64.049 6.978 24.192 1.00 21.18 39 TYR B CA 1
ATOM 3108 C C . TYR B 1 42 ? 63.314 6.010 23.283 1.00 21.44 39 TYR B C 1
ATOM 3109 O O . TYR B 1 42 ? 62.094 5.931 23.345 1.00 20.71 39 TYR B O 1
ATOM 3118 N N . PRO B 1 43 ? 64.051 5.263 22.453 1.00 21.59 40 PRO B N 1
ATOM 3119 C CA . PRO B 1 43 ? 63.361 4.267 21.625 1.00 21.76 40 PRO B CA 1
ATOM 3120 C C . PRO B 1 43 ? 62.827 3.139 22.486 1.00 21.98 40 PRO B C 1
ATOM 3121 O O . PRO B 1 43 ? 63.358 2.889 23.573 1.00 21.96 40 PRO B O 1
ATOM 3125 N N . PRO B 1 44 ? 61.768 2.465 22.034 1.00 21.83 41 PRO B N 1
ATOM 3126 C CA . PRO B 1 44 ? 61.284 1.303 22.762 1.00 22.26 41 PRO B CA 1
ATOM 3127 C C . PRO B 1 44 ? 62.414 0.298 22.971 1.00 22.21 41 PRO B C 1
ATOM 3128 O O . PRO B 1 44 ? 63.293 0.185 22.120 1.00 22.66 41 PRO B O 1
ATOM 3132 N N . SER B 1 45 ? 62.399 -0.389 24.098 1.00 22.69 42 SER B N 1
ATOM 3133 C CA . SER B 1 45 ? 63.475 -1.314 24.468 1.00 24.06 42 SER B CA 1
ATOM 3134 C C . SER B 1 45 ? 63.590 -2.507 23.514 1.00 24.34 42 SER B C 1
ATOM 3135 O O . SER B 1 45 ? 62.613 -2.898 22.864 1.00 23.92 42 SER B O 1
ATOM 3138 N N . GLU B 1 46 ? 64.786 -3.084 23.425 1.00 25.09 43 GLU B N 1
ATOM 3139 C CA . GLU B 1 46 ? 64.980 -4.273 22.586 1.00 26.14 43 GLU B CA 1
ATOM 3140 C C . GLU B 1 46 ? 64.027 -5.384 23.000 1.00 25.46 43 GLU B C 1
ATOM 3141 O O . GLU B 1 46 ? 63.458 -6.063 22.148 1.00 25.39 43 GLU B O 1
ATOM 3147 N N . ALA B 1 47 ? 63.846 -5.537 24.306 1.00 25.24 44 ALA B N 1
ATOM 3148 C CA . ALA B 1 47 ? 62.991 -6.576 24.885 1.00 25.04 44 ALA B CA 1
ATOM 3149 C C . ALA B 1 47 ? 61.526 -6.350 24.510 1.00 24.86 44 ALA B C 1
ATOM 3150 O O . ALA B 1 47 ? 60.819 -7.296 24.134 1.00 25.53 44 ALA B O 1
ATOM 3152 N N . LEU B 1 48 ? 61.074 -5.103 24.594 1.00 23.63 45 LEU B N 1
ATOM 3153 C CA . LEU B 1 48 ? 59.716 -4.755 24.148 1.00 23.44 45 LEU B CA 1
ATOM 3154 C C . LEU B 1 48 ? 59.536 -5.076 22.661 1.00 22.72 45 LEU B C 1
ATOM 3155 O O . LEU B 1 48 ? 58.558 -5.709 22.287 1.00 22.76 45 LEU B O 1
ATOM 3160 N N . VAL B 1 49 ? 60.474 -4.637 21.824 1.00 22.71 46 VAL B N 1
ATOM 3161 C CA . VAL B 1 49 ? 60.406 -4.851 20.370 1.00 22.83 46 VAL B CA 1
ATOM 3162 C C . VAL B 1 49 ? 60.358 -6.337 19.997 1.00 22.92 46 VAL B C 1
ATOM 3163 O O . VAL B 1 49 ? 59.553 -6.750 19.169 1.00 22.15 46 VAL B O 1
ATOM 3167 N N . ALA B 1 50 ? 61.221 -7.126 20.629 1.00 22.97 47 ALA B N 1
ATOM 3168 C CA . ALA B 1 50 ? 61.260 -8.577 20.404 1.00 23.36 47 ALA B CA 1
ATOM 3169 C C . ALA B 1 50 ? 59.907 -9.223 20.727 1.00 23.22 47 ALA B C 1
ATOM 3170 O O . ALA B 1 50 ? 59.414 -10.078 19.990 1.00 23.17 47 ALA B O 1
ATOM 3172 N N . ASP B 1 51 ? 59.316 -8.796 21.834 1.00 24.15 48 ASP B N 1
ATOM 3173 C CA . ASP B 1 51 ? 58.017 -9.270 22.274 1.00 23.34 48 ASP B CA 1
ATOM 3174 C C . ASP B 1 51 ? 56.936 -8.836 21.282 1.00 23.49 48 ASP B C 1
ATOM 3175 O O . ASP B 1 51 ? 56.054 -9.622 20.910 1.00 22.80 48 ASP B O 1
ATOM 3180 N N . LEU B 1 52 ? 56.998 -7.583 20.840 1.00 22.88 49 LEU B N 1
ATOM 3181 C CA . LEU B 1 52 ? 56.033 -7.103 19.849 1.00 23.05 49 LEU B CA 1
ATOM 3182 C C . LEU B 1 52 ? 56.125 -7.930 18.560 1.00 22.89 49 LEU B C 1
ATOM 3183 O O . LEU B 1 52 ? 55.110 -8.330 17.999 1.00 22.24 49 LEU B O 1
ATOM 3188 N N . VAL B 1 53 ? 57.347 -8.199 18.114 1.00 22.80 50 VAL B N 1
ATOM 3189 C CA . VAL B 1 53 ? 57.572 -8.915 16.848 1.00 23.22 50 VAL B CA 1
ATOM 3190 C C . VAL B 1 53 ? 56.987 -10.328 16.906 1.00 22.94 50 VAL B C 1
ATOM 3191 O O . VAL B 1 53 ? 56.298 -10.765 15.980 1.00 22.59 50 VAL B O 1
ATOM 3195 N N . ALA B 1 54 ? 57.254 -11.023 18.007 1.00 23.14 51 ALA B N 1
ATOM 3196 C CA . ALA B 1 54 ? 56.728 -12.371 18.248 1.00 23.60 51 ALA B CA 1
ATOM 3197 C C . ALA B 1 54 ? 55.204 -12.362 18.318 1.00 23.96 51 ALA B C 1
ATOM 3198 O O . ALA B 1 54 ? 54.534 -13.239 17.760 1.00 23.61 51 ALA B O 1
ATOM 3200 N N . THR B 1 55 ? 54.660 -11.348 18.984 1.00 23.11 52 THR B N 1
ATOM 3201 C CA . THR B 1 55 ? 53.222 -11.231 19.160 1.00 23.51 52 THR B CA 1
ATOM 3202 C C . THR B 1 55 ? 52.509 -11.001 17.831 1.00 23.73 52 THR B C 1
ATOM 3203 O O . THR B 1 55 ? 51.493 -11.633 17.540 1.00 23.72 52 THR B O 1
ATOM 3207 N N . VAL B 1 56 ? 53.047 -10.106 17.013 1.00 24.13 53 VAL B N 1
ATOM 3208 C CA . VAL B 1 56 ? 52.492 -9.883 15.690 1.00 24.48 53 VAL B CA 1
ATOM 3209 C C . VAL B 1 56 ? 52.529 -11.149 14.825 1.00 25.36 53 VAL B C 1
ATOM 3210 O O . VAL B 1 56 ? 51.568 -11.431 14.110 1.00 24.87 53 VAL B O 1
ATOM 3214 N N . ASP B 1 57 ? 53.624 -11.906 14.892 1.00 26.18 54 ASP B N 1
ATOM 3215 C CA . ASP B 1 57 ? 53.748 -13.171 14.136 1.00 26.97 54 ASP B CA 1
ATOM 3216 C C . ASP B 1 57 ? 52.631 -14.149 14.540 1.00 28.33 54 ASP B C 1
ATOM 3217 O O . ASP B 1 57 ? 52.125 -14.929 13.713 1.00 28.44 54 ASP B O 1
ATOM 3222 N N . LYS B 1 58 ? 52.245 -14.092 15.812 1.00 28.90 55 LYS B N 1
ATOM 3223 C CA . LYS B 1 58 ? 51.191 -14.935 16.346 1.00 28.94 55 LYS B CA 1
ATOM 3224 C C . LYS B 1 58 ? 49.805 -14.437 15.915 1.00 28.79 55 LYS B C 1
ATOM 3225 O O . LYS B 1 58 ? 49.021 -15.210 15.386 1.00 29.50 55 LYS B O 1
ATOM 3231 N N . ILE B 1 59 ? 49.499 -13.152 16.098 1.00 27.86 56 ILE B N 1
ATOM 3232 C CA . ILE B 1 59 ? 48.136 -12.665 15.849 1.00 27.50 56 ILE B CA 1
ATOM 3233 C C . ILE B 1 59 ? 47.848 -12.241 14.397 1.00 26.13 56 ILE B C 1
ATOM 3234 O O . ILE B 1 59 ? 46.694 -12.088 14.037 1.00 25.19 56 ILE B O 1
ATOM 3239 N N . ALA B 1 60 ? 48.881 -12.050 13.577 1.00 25.09 57 ALA B N 1
ATOM 3240 C CA . ALA B 1 60 ? 48.680 -11.605 12.194 1.00 24.87 57 ALA B CA 1
ATOM 3241 C C . ALA B 1 60 ? 47.827 -12.575 11.383 1.00 24.19 57 ALA B C 1
ATOM 3242 O O . ALA B 1 60 ? 47.149 -12.158 10.447 1.00 23.46 57 ALA B O 1
ATOM 3244 N N . THR B 1 61 ? 47.834 -13.857 11.749 1.00 23.55 58 THR B N 1
ATOM 3245 C CA . THR B 1 61 ? 47.032 -14.852 11.029 1.00 24.03 58 THR B CA 1
ATOM 3246 C C . THR B 1 61 ? 45.533 -14.659 11.233 1.00 23.70 58 THR B C 1
ATOM 3247 O O . THR B 1 61 ? 44.734 -15.313 10.568 1.00 23.81 58 THR B O 1
ATOM 3251 N N . GLU B 1 62 ? 45.153 -13.756 12.139 1.00 23.16 59 GLU B N 1
ATOM 3252 C CA . GLU B 1 62 ? 43.746 -13.470 12.390 1.00 22.89 59 GLU B CA 1
ATOM 3253 C C . GLU B 1 62 ? 43.297 -12.096 11.867 1.00 21.23 59 GLU B C 1
ATOM 3254 O O . GLU B 1 62 ? 42.164 -11.699 12.122 1.00 19.18 59 GLU B O 1
ATOM 3260 N N . LEU B 1 63 ? 44.147 -11.391 11.115 1.00 20.24 60 LEU B N 1
ATOM 3261 C CA . LEU B 1 63 ? 43.808 -10.015 10.688 1.00 19.90 60 LEU B CA 1
ATOM 3262 C C . LEU B 1 63 ? 42.684 -9.913 9.662 1.00 19.38 60 LEU B C 1
ATOM 3263 O O . LEU B 1 63 ? 42.171 -8.819 9.395 1.00 18.34 60 LEU B O 1
ATOM 3268 N N . ASN B 1 64 ? 42.258 -11.041 9.096 1.00 18.32 61 ASN B N 1
ATOM 3269 C CA . ASN B 1 64 ? 41.039 -11.020 8.280 1.00 18.33 61 ASN B CA 1
ATOM 3270 C C . ASN B 1 64 ? 39.770 -10.806 9.114 1.00 17.83 61 ASN B C 1
ATOM 3271 O O . ASN B 1 64 ? 38.730 -10.418 8.572 1.00 17.98 61 ASN B O 1
ATOM 3276 N N . ARG B 1 65 ? 39.837 -11.056 10.423 1.00 17.52 62 ARG B N 1
ATOM 3277 C CA . ARG B 1 65 ? 38.676 -10.888 11.288 1.00 17.90 62 ARG B CA 1
ATOM 3278 C C . ARG B 1 65 ? 38.643 -9.533 11.972 1.00 18.16 62 ARG B C 1
ATOM 3279 O O . ARG B 1 65 ? 39.692 -8.986 12.313 1.00 17.95 62 ARG B O 1
ATOM 3287 N N . TYR B 1 66 ? 37.434 -9.020 12.209 1.00 18.33 63 TYR B N 1
ATOM 3288 C CA . TYR B 1 66 ? 37.279 -7.824 13.045 1.00 18.59 63 TYR B CA 1
ATOM 3289 C C . TYR B 1 66 ? 37.942 -8.100 14.398 1.00 18.79 63 TYR B C 1
ATOM 3290 O O . TYR B 1 66 ? 37.974 -9.243 14.862 1.00 17.78 63 TYR B O 1
ATOM 3299 N N . PRO B 1 67 ? 38.513 -7.065 15.018 1.00 19.51 64 PRO B N 1
ATOM 3300 C CA . PRO B 1 67 ? 39.178 -7.282 16.284 1.00 20.22 64 PRO B CA 1
ATOM 3301 C C . PRO B 1 67 ? 38.152 -7.443 17.392 1.00 21.01 64 PRO B C 1
ATOM 3302 O O . PRO B 1 67 ? 36.954 -7.291 17.162 1.00 20.23 64 PRO B O 1
ATOM 3306 N N . GLU B 1 68 ? 38.615 -7.742 18.598 1.00 22.67 65 GLU B N 1
ATOM 3307 C CA . GLU B 1 68 ? 37.692 -7.848 19.721 1.00 22.80 65 GLU B CA 1
ATOM 3308 C C . GLU B 1 68 ? 37.143 -6.460 19.991 1.00 22.89 65 GLU B C 1
ATOM 3309 O O . GLU B 1 68 ? 37.894 -5.531 20.258 1.00 22.70 65 GLU B O 1
ATOM 3315 N N . ARG B 1 69 ? 35.829 -6.325 19.920 1.00 22.86 66 ARG B N 1
ATOM 3316 C CA . ARG B 1 69 ? 35.192 -5.026 19.856 1.00 23.73 66 ARG B CA 1
ATOM 3317 C C . ARG B 1 69 ? 35.364 -4.202 21.119 1.00 22.97 66 ARG B C 1
ATOM 3318 O O . ARG B 1 69 ? 35.487 -2.985 21.035 1.00 22.35 66 ARG B O 1
ATOM 3326 N N . ASP B 1 70 ? 35.354 -4.858 22.280 1.00 22.87 67 ASP B N 1
ATOM 3327 C CA . ASP B 1 70 ? 35.378 -4.152 23.560 1.00 23.48 67 ASP B CA 1
ATOM 3328 C C . ASP B 1 70 ? 36.775 -4.107 24.215 1.00 23.29 67 ASP B C 1
ATOM 3329 O O . ASP B 1 70 ? 36.904 -3.612 25.327 1.00 23.41 67 ASP B O 1
ATOM 3334 N N . ALA B 1 71 ? 37.803 -4.607 23.526 1.00 23.06 68 ALA B N 1
ATOM 3335 C CA . ALA B 1 71 ? 39.198 -4.560 24.012 1.00 23.16 68 ALA B CA 1
ATOM 3336 C C . ALA B 1 71 ? 39.343 -4.983 25.473 1.00 23.09 68 ALA B C 1
ATOM 3337 O O . ALA B 1 71 ? 39.988 -4.302 26.281 1.00 21.85 68 ALA B O 1
ATOM 3339 N N . VAL B 1 72 ? 38.745 -6.123 25.814 1.00 23.60 69 VAL B N 1
ATOM 3340 C CA . VAL B 1 72 ? 38.676 -6.535 27.202 1.00 23.95 69 VAL B CA 1
ATOM 3341 C C . VAL B 1 72 ? 40.049 -6.843 27.813 1.00 23.63 69 VAL B C 1
ATOM 3342 O O . VAL B 1 72 ? 40.329 -6.403 28.933 1.00 23.79 69 VAL B O 1
ATOM 3346 N N . GLU B 1 73 ? 40.908 -7.547 27.081 1.00 23.49 70 GLU B N 1
ATOM 3347 C CA . GLU B 1 73 ? 42.233 -7.926 27.597 1.00 23.33 70 GLU B CA 1
ATOM 3348 C C . GLU B 1 73 ? 43.084 -6.673 27.811 1.00 22.63 70 GLU B C 1
ATOM 3349 O O . GLU B 1 73 ? 43.740 -6.508 28.851 1.00 21.45 70 GLU B O 1
ATOM 3355 N N . LEU B 1 74 ? 43.060 -5.788 26.821 1.00 21.61 71 LEU B N 1
ATOM 3356 C CA . LEU B 1 74 ? 43.758 -4.510 26.933 1.00 21.31 71 LEU B CA 1
ATOM 3357 C C . LEU B 1 74 ? 43.265 -3.783 28.156 1.00 20.94 71 LEU B C 1
ATOM 3358 O O . LEU B 1 74 ? 44.054 -3.283 28.940 1.00 20.56 71 LEU B O 1
ATOM 3363 N N . ARG B 1 75 ? 41.947 -3.718 28.325 1.00 21.59 72 ARG B N 1
ATOM 3364 C CA . ARG B 1 75 ? 41.387 -3.007 29.475 1.00 22.09 72 ARG B CA 1
ATOM 3365 C C . ARG B 1 75 ? 41.761 -3.665 30.826 1.00 22.72 72 ARG B C 1
ATOM 3366 O O . ARG B 1 75 ? 42.002 -2.951 31.815 1.00 22.98 72 ARG B O 1
ATOM 3374 N N . ASP B 1 76 ? 41.856 -5.001 30.866 1.00 23.01 73 ASP B N 1
ATOM 3375 C CA . ASP B 1 76 ? 42.422 -5.693 32.042 1.00 23.40 73 ASP B CA 1
ATOM 3376 C C . ASP B 1 76 ? 43.824 -5.169 32.375 1.00 23.71 73 ASP B C 1
ATOM 3377 O O . ASP B 1 76 ? 44.105 -4.839 33.531 1.00 23.83 73 ASP B O 1
ATOM 3382 N N . GLU B 1 77 ? 44.694 -5.086 31.366 1.00 23.06 74 GLU B N 1
ATOM 3383 C CA . GLU B 1 77 ? 46.091 -4.758 31.598 1.00 23.26 74 GLU B CA 1
ATOM 3384 C C . GLU B 1 77 ? 46.291 -3.272 31.883 1.00 22.83 74 GLU B C 1
ATOM 3385 O O . GLU B 1 77 ? 47.183 -2.911 32.645 1.00 22.77 74 GLU B O 1
ATOM 3391 N N . LEU B 1 78 ? 45.460 -2.408 31.296 1.00 22.65 75 LEU B N 1
ATOM 3392 C CA . LEU B 1 78 ? 45.469 -0.993 31.697 1.00 22.62 75 LEU B CA 1
ATOM 3393 C C . LEU B 1 78 ? 45.019 -0.859 33.147 1.00 22.71 75 LEU B C 1
ATOM 3394 O O . LEU B 1 78 ? 45.522 -0.016 33.881 1.00 21.99 75 LEU B O 1
ATOM 3399 N N . ALA B 1 79 ? 44.073 -1.705 33.559 1.00 23.02 76 ALA B N 1
ATOM 3400 C CA . ALA B 1 79 ? 43.544 -1.643 34.927 1.00 23.08 76 ALA B CA 1
ATOM 3401 C C . ALA B 1 79 ? 44.615 -2.110 35.896 1.00 23.10 76 ALA B C 1
ATOM 3402 O O . ALA B 1 79 ? 44.768 -1.528 36.969 1.00 23.69 76 ALA B O 1
ATOM 3404 N N . ALA B 1 80 ? 45.397 -3.114 35.497 1.00 23.05 77 ALA B N 1
ATOM 3405 C CA . ALA B 1 80 ? 46.503 -3.608 36.316 1.00 23.23 77 ALA B CA 1
ATOM 3406 C C . ALA B 1 80 ? 47.543 -2.499 36.490 1.00 23.51 77 ALA B C 1
ATOM 3407 O O . ALA B 1 80 ? 48.057 -2.257 37.597 1.00 23.75 77 ALA B O 1
ATOM 3409 N N . TYR B 1 81 ? 47.842 -1.810 35.394 1.00 23.38 78 TYR B N 1
ATOM 3410 C CA . TYR B 1 81 ? 48.817 -0.720 35.431 1.00 23.28 78 TYR B CA 1
ATOM 3411 C C . TYR B 1 81 ? 48.387 0.396 36.382 1.00 23.57 78 TYR B C 1
ATOM 3412 O O . TYR B 1 81 ? 49.177 0.836 37.210 1.00 23.45 78 TYR B O 1
ATOM 3421 N N . ILE B 1 82 ? 47.147 0.853 36.233 1.00 23.76 79 ILE B N 1
ATOM 3422 C CA . ILE B 1 82 ? 46.616 1.963 37.020 1.00 24.44 79 ILE B CA 1
ATOM 3423 C C . ILE B 1 82 ? 46.588 1.629 38.509 1.00 25.48 79 ILE B C 1
ATOM 3424 O O . ILE B 1 82 ? 46.937 2.468 39.357 1.00 24.94 79 ILE B O 1
ATOM 3429 N N . THR B 1 83 ? 46.171 0.402 38.817 1.00 25.90 80 THR B N 1
ATOM 3430 C CA . THR B 1 83 ? 46.184 -0.102 40.191 1.00 26.11 80 THR B CA 1
ATOM 3431 C C . THR B 1 83 ? 47.579 0.010 40.810 1.00 26.99 80 THR B C 1
ATOM 3432 O O . THR B 1 83 ? 47.729 0.511 41.924 1.00 26.96 80 THR B O 1
ATOM 3436 N N . LYS B 1 84 ? 48.589 -0.446 40.077 1.00 27.63 81 LYS B N 1
ATOM 3437 C CA . LYS B 1 84 ? 49.972 -0.380 40.519 1.00 28.17 81 LYS B CA 1
ATOM 3438 C C . LYS B 1 84 ? 50.493 1.051 40.570 1.00 28.62 81 LYS B C 1
ATOM 3439 O O . LYS B 1 84 ? 51.140 1.471 41.541 1.00 28.08 81 LYS B O 1
ATOM 3445 N N . GLN B 1 85 ? 50.230 1.791 39.501 1.00 27.75 82 GLN B N 1
ATOM 3446 C CA . GLN B 1 85 ? 50.806 3.114 39.316 1.00 27.97 82 GLN B CA 1
ATOM 3447 C C . GLN B 1 85 ? 50.222 4.136 40.284 1.00 27.96 82 GLN B C 1
ATOM 3448 O O . GLN B 1 85 ? 50.958 4.965 40.806 1.00 27.70 82 GLN B O 1
ATOM 3454 N N . THR B 1 86 ? 48.907 4.088 40.512 1.00 28.04 83 THR B N 1
ATOM 3455 C CA . THR B 1 86 ? 48.240 5.103 41.318 1.00 28.84 83 THR B CA 1
ATOM 3456 C C . THR B 1 86 ? 47.805 4.604 42.692 1.00 29.53 83 THR B C 1
ATOM 3457 O O . THR B 1 86 ? 47.346 5.401 43.513 1.00 30.39 83 THR B O 1
ATOM 3461 N N . GLY B 1 87 ? 47.921 3.299 42.928 1.00 29.73 84 GLY B N 1
ATOM 3462 C CA . GLY B 1 87 ? 47.500 2.709 44.194 1.00 30.00 84 GLY B CA 1
ATOM 3463 C C . GLY B 1 87 ? 45.997 2.597 44.365 1.00 30.30 84 GLY B C 1
ATOM 3464 O O . GLY B 1 87 ? 45.514 2.336 45.469 1.00 31.49 84 GLY B O 1
ATOM 3465 N N . VAL B 1 88 ? 45.240 2.781 43.286 1.00 30.21 85 VAL B N 1
ATOM 3466 C CA . VAL B 1 88 ? 43.798 2.708 43.358 1.00 29.81 85 VAL B CA 1
ATOM 3467 C C . VAL B 1 88 ? 43.274 1.477 42.625 1.00 29.90 85 VAL B C 1
ATOM 3468 O O . VAL B 1 88 ? 43.424 1.376 41.407 1.00 29.35 85 VAL B O 1
ATOM 3472 N N . ALA B 1 89 ? 42.638 0.564 43.364 1.00 29.36 86 ALA B N 1
ATOM 3473 C CA . ALA B 1 89 ? 42.119 -0.678 42.789 1.00 29.35 86 ALA B CA 1
ATOM 3474 C C . ALA B 1 89 ? 41.045 -0.392 41.748 1.00 29.11 86 ALA B C 1
ATOM 3475 O O . ALA B 1 89 ? 40.018 0.213 42.048 1.00 29.56 86 ALA B O 1
ATOM 3477 N N . VAL B 1 90 ? 41.320 -0.796 40.510 1.00 29.04 87 VAL B N 1
ATOM 3478 C CA . VAL B 1 90 ? 40.353 -0.735 39.414 1.00 28.26 87 VAL B CA 1
ATOM 3479 C C . VAL B 1 90 ? 40.402 -2.025 38.603 1.00 27.91 87 VAL B C 1
ATOM 3480 O O . VAL B 1 90 ? 41.334 -2.813 38.709 1.00 27.79 87 VAL B O 1
ATOM 3484 N N . THR B 1 91 ? 39.373 -2.236 37.795 1.00 27.73 88 THR B N 1
ATOM 3485 C CA . THR B 1 91 ? 39.304 -3.394 36.928 1.00 27.99 88 THR B CA 1
ATOM 3486 C C . THR B 1 91 ? 38.944 -2.888 35.535 1.00 27.88 88 THR B C 1
ATOM 3487 O O . THR B 1 91 ? 38.672 -1.703 35.352 1.00 27.09 88 THR B O 1
ATOM 3491 N N . ARG B 1 92 ? 38.924 -3.808 34.577 1.00 28.56 89 ARG B N 1
ATOM 3492 C CA . ARG B 1 92 ? 38.434 -3.549 33.217 1.00 28.86 89 ARG B CA 1
ATOM 3493 C C . ARG B 1 92 ? 37.152 -2.721 33.192 1.00 27.92 89 ARG B C 1
ATOM 3494 O O . ARG B 1 92 ? 36.960 -1.879 32.308 1.00 27.12 89 ARG B O 1
ATOM 3502 N N . ASP B 1 93 ? 36.270 -2.957 34.167 1.00 27.27 90 ASP B N 1
ATOM 3503 C CA . ASP B 1 93 ? 34.986 -2.267 34.203 1.00 27.26 90 ASP B CA 1
ATOM 3504 C C . ASP B 1 93 ? 35.112 -0.745 34.305 1.00 26.28 90 ASP B C 1
ATOM 3505 O O . ASP B 1 93 ? 34.200 -0.022 33.892 1.00 26.29 90 ASP B O 1
ATOM 3510 N N . ASN B 1 94 ? 36.240 -0.290 34.854 1.00 25.48 91 ASN B N 1
ATOM 3511 C CA . ASN B 1 94 ? 36.554 1.120 35.044 1.00 24.94 91 ASN B CA 1
ATOM 3512 C C . ASN B 1 94 ? 37.404 1.730 33.928 1.00 24.47 91 ASN B C 1
ATOM 3513 O O . ASN B 1 94 ? 37.697 2.918 33.967 1.00 24.60 91 ASN B O 1
ATOM 3518 N N . LEU B 1 95 ? 37.803 0.915 32.959 1.00 23.84 92 LEU B N 1
ATOM 3519 C CA . LEU B 1 95 ? 38.761 1.340 31.936 1.00 23.53 92 LEU B CA 1
ATOM 3520 C C . LEU B 1 95 ? 38.151 1.322 30.551 1.00 22.71 92 LEU B C 1
ATOM 3521 O O . LEU B 1 95 ? 37.351 0.432 30.219 1.00 22.45 92 LEU B O 1
ATOM 3526 N N . TRP B 1 96 ? 38.527 2.318 29.752 1.00 21.55 93 TRP B N 1
ATOM 3527 C CA . TRP B 1 96 ? 38.088 2.416 28.360 1.00 21.06 93 TRP B CA 1
ATOM 3528 C C . TRP B 1 96 ? 39.260 2.945 27.553 1.00 20.81 93 TRP B C 1
ATOM 3529 O O . TRP B 1 96 ? 39.903 3.913 27.972 1.00 20.10 93 TRP B O 1
ATOM 3540 N N . ALA B 1 97 ? 39.534 2.309 26.414 1.00 19.69 94 ALA B N 1
ATOM 3541 C CA . ALA B 1 97 ? 40.642 2.715 25.541 1.00 19.56 94 ALA B CA 1
ATOM 3542 C C . ALA B 1 97 ? 40.129 3.180 24.182 1.00 18.82 94 ALA B C 1
ATOM 3543 O O . ALA B 1 97 ? 39.075 2.752 23.731 1.00 18.88 94 ALA B O 1
ATOM 3545 N N . ALA B 1 98 ? 40.914 4.043 23.536 1.00 19.05 95 ALA B N 1
ATOM 3546 C CA . ALA B 1 98 ? 40.645 4.493 22.193 1.00 19.42 95 ALA B CA 1
ATOM 3547 C C . ALA B 1 98 ? 41.969 4.897 21.506 1.00 19.43 95 ALA B C 1
ATOM 3548 O O . ALA B 1 98 ? 43.053 4.778 22.099 1.00 18.79 95 ALA B O 1
ATOM 3550 N N . ASN B 1 99 ? 41.853 5.329 20.258 1.00 19.54 96 ASN B N 1
ATOM 3551 C CA . ASN B 1 99 ? 43.005 5.741 19.433 1.00 19.86 96 ASN B CA 1
ATOM 3552 C C . ASN B 1 99 ? 43.527 7.106 19.861 1.00 19.94 96 ASN B C 1
ATOM 3553 O O . ASN B 1 99 ? 43.172 8.143 19.287 1.00 20.47 96 ASN B O 1
ATOM 3558 N N . GLY B 1 100 ? 44.376 7.085 20.877 1.00 19.71 97 GLY B N 1
ATOM 3559 C CA . GLY B 1 100 ? 44.874 8.297 21.514 1.00 20.46 97 GLY B CA 1
ATOM 3560 C C . GLY B 1 100 ? 43.863 8.907 22.472 1.00 20.74 97 GLY B C 1
ATOM 3561 O O . GLY B 1 100 ? 42.643 8.669 22.356 1.00 19.74 97 GLY B O 1
ATOM 3562 N N . SER B 1 101 ? 44.370 9.697 23.427 1.00 21.51 98 SER B N 1
ATOM 3563 C CA . SER B 1 101 ? 43.527 10.558 24.269 1.00 22.75 98 SER B CA 1
ATOM 3564 C C . SER B 1 101 ? 42.620 11.428 23.454 1.00 22.07 98 SER B C 1
ATOM 3565 O O . SER B 1 101 ? 41.515 11.746 23.898 1.00 22.56 98 SER B O 1
ATOM 3568 N N . ASN B 1 102 ? 43.080 11.860 22.283 1.00 22.01 99 ASN B N 1
ATOM 3569 C CA . ASN B 1 102 ? 42.244 12.663 21.395 1.00 22.01 99 ASN B CA 1
ATOM 3570 C C . ASN B 1 102 ? 40.887 11.992 21.124 1.00 22.11 99 ASN B C 1
ATOM 3571 O O . ASN B 1 102 ? 39.834 12.645 21.217 1.00 22.21 99 ASN B O 1
ATOM 3576 N N . GLU B 1 103 ? 40.901 10.698 20.795 1.00 21.44 100 GLU B N 1
ATOM 3577 C CA . GLU B 1 103 ? 39.646 9.985 20.562 1.00 21.22 100 GLU B CA 1
ATOM 3578 C C . GLU B 1 103 ? 38.868 9.744 21.865 1.00 20.72 100 GLU B C 1
ATOM 3579 O O . GLU B 1 103 ? 37.636 9.797 21.868 1.00 21.02 100 GLU B O 1
ATOM 3585 N N . ILE B 1 104 ? 39.566 9.499 22.969 1.00 20.14 101 ILE B N 1
ATOM 3586 C CA . ILE B 1 104 ? 38.907 9.420 24.272 1.00 20.52 101 ILE B CA 1
ATOM 3587 C C . ILE B 1 104 ? 38.096 10.697 24.569 1.00 20.99 101 ILE B C 1
ATOM 3588 O O . ILE B 1 104 ? 36.927 10.651 24.994 1.00 19.60 101 ILE B O 1
ATOM 3593 N N . LEU B 1 105 ? 38.741 11.827 24.352 1.00 21.29 102 LEU B N 1
ATOM 3594 C CA . LEU B 1 105 ? 38.144 13.146 24.612 1.00 22.24 102 LEU B CA 1
ATOM 3595 C C . LEU B 1 105 ? 36.991 13.423 23.658 1.00 22.57 102 LEU B C 1
ATOM 3596 O O . LEU B 1 105 ? 35.955 13.994 24.061 1.00 22.75 102 LEU B O 1
ATOM 3601 N N . GLN B 1 106 ? 37.160 13.019 22.400 1.00 22.86 103 GLN B N 1
ATOM 3602 C CA . GLN B 1 106 ? 36.106 13.150 21.400 1.00 22.94 103 GLN B CA 1
ATOM 3603 C C . GLN B 1 106 ? 34.851 12.380 21.815 1.00 22.79 103 GLN B C 1
ATOM 3604 O O . GLN B 1 106 ? 33.736 12.904 21.725 1.00 22.06 103 GLN B O 1
ATOM 3610 N N . GLN B 1 107 ? 35.043 11.146 22.271 1.00 21.91 104 GLN B N 1
ATOM 3611 C CA . GLN B 1 107 ? 33.933 10.299 22.696 1.00 22.57 104 GLN B CA 1
ATOM 3612 C C . GLN B 1 107 ? 33.241 10.847 23.941 1.00 22.90 104 GLN B C 1
ATOM 3613 O O . GLN B 1 107 ? 32.017 10.854 24.014 1.00 23.52 104 GLN B O 1
ATOM 3619 N N . LEU B 1 108 ? 34.006 11.310 24.914 1.00 23.54 105 LEU B N 1
ATOM 3620 C CA . LEU B 1 108 ? 33.410 11.873 26.122 1.00 24.11 105 LEU B CA 1
ATOM 3621 C C . LEU B 1 108 ? 32.604 13.133 25.794 1.00 24.76 105 LEU B C 1
ATOM 3622 O O . LEU B 1 108 ? 31.511 13.344 26.336 1.00 24.72 105 LEU B O 1
ATOM 3627 N N . LEU B 1 109 ? 33.140 13.962 24.902 1.00 25.34 106 LEU B N 1
ATOM 3628 C CA . LEU B 1 109 ? 32.443 15.148 24.451 1.00 25.90 106 LEU B CA 1
ATOM 3629 C C . LEU B 1 109 ? 31.161 14.784 23.716 1.00 26.84 106 LEU B C 1
ATOM 3630 O O . LEU B 1 109 ? 30.148 15.455 23.884 1.00 26.84 106 LEU B O 1
ATOM 3635 N N . GLN B 1 110 ? 31.191 13.724 22.917 1.00 26.77 107 GLN B N 1
ATOM 3636 C CA . GLN B 1 110 ? 29.967 13.251 22.243 1.00 27.93 107 GLN B CA 1
ATOM 3637 C C . GLN B 1 110 ? 28.854 12.813 23.209 1.00 27.88 107 GLN B C 1
ATOM 3638 O O . GLN B 1 110 ? 27.688 13.117 22.986 1.00 28.64 107 GLN B O 1
ATOM 3644 N N . ALA B 1 111 ? 29.221 12.086 24.257 1.00 28.16 108 ALA B N 1
ATOM 3645 C CA . ALA B 1 111 ? 28.247 11.535 25.203 1.00 28.41 108 ALA B CA 1
ATOM 3646 C C . ALA B 1 111 ? 27.748 12.561 26.229 1.00 28.81 108 ALA B C 1
ATOM 3647 O O . ALA B 1 111 ? 26.596 12.463 26.691 1.00 28.49 108 ALA B O 1
ATOM 3649 N N . PHE B 1 112 ? 28.620 13.504 26.608 1.00 28.66 109 PHE B N 1
ATOM 3650 C CA . PHE B 1 112 ? 28.330 14.458 27.691 1.00 28.97 109 PHE B CA 1
ATOM 3651 C C . PHE B 1 112 ? 28.381 15.928 27.301 1.00 29.42 109 PHE B C 1
ATOM 3652 O O . PHE B 1 112 ? 28.002 16.797 28.104 1.00 29.51 109 PHE B O 1
ATOM 3660 N N . GLY B 1 113 ? 28.861 16.217 26.096 1.00 28.96 110 GLY B N 1
ATOM 3661 C CA . GLY B 1 113 ? 28.886 17.572 25.574 1.00 29.39 110 GLY B CA 1
ATOM 3662 C C . GLY B 1 113 ? 27.895 17.669 24.440 1.00 29.53 110 GLY B C 1
ATOM 3663 O O . GLY B 1 113 ? 26.790 17.128 24.537 1.00 29.66 110 GLY B O 1
ATOM 3664 N N . GLY B 1 114 ? 28.284 18.350 23.371 1.00 29.52 111 GLY B N 1
ATOM 3665 C CA . GLY B 1 114 ? 27.494 18.378 22.158 1.00 30.11 111 GLY B CA 1
ATOM 3666 C C . GLY B 1 114 ? 26.532 19.546 22.090 1.00 30.32 111 GLY B C 1
ATOM 3667 O O . GLY B 1 114 ? 26.541 20.412 22.967 1.00 30.00 111 GLY B O 1
ATOM 3668 N N . PRO B 1 115 ? 25.694 19.576 21.043 1.00 30.74 112 PRO B N 1
ATOM 3669 C CA . PRO B 1 115 ? 24.840 20.734 20.796 1.00 31.07 112 PRO B CA 1
ATOM 3670 C C . PRO B 1 115 ? 24.038 21.117 22.036 1.00 31.25 112 PRO B C 1
ATOM 3671 O O . PRO B 1 115 ? 23.505 20.246 22.730 1.00 30.84 112 PRO B O 1
ATOM 3675 N N . GLY B 1 116 ? 24.004 22.413 22.333 1.00 31.62 113 GLY B N 1
ATOM 3676 C CA . GLY B 1 116 ? 23.284 22.925 23.484 1.00 31.80 113 GLY B CA 1
ATOM 3677 C C . GLY B 1 116 ? 24.010 22.785 24.810 1.00 32.24 113 GLY B C 1
ATOM 3678 O O . GLY B 1 116 ? 23.472 23.183 25.851 1.00 32.57 113 GLY B O 1
ATOM 3679 N N . ARG B 1 117 ? 25.222 22.221 24.791 1.00 31.72 114 ARG B N 1
ATOM 3680 C CA . ARG B 1 117 ? 26.022 22.055 26.003 1.00 31.52 114 ARG B CA 1
ATOM 3681 C C . ARG B 1 117 ? 27.362 22.764 25.887 1.00 30.92 114 ARG B C 1
ATOM 3682 O O . ARG B 1 117 ? 27.762 23.182 24.804 1.00 30.27 114 ARG B O 1
ATOM 3690 N N . THR B 1 118 ? 28.036 22.896 27.025 1.00 30.83 115 THR B N 1
ATOM 3691 C CA . THR B 1 118 ? 29.255 23.685 27.129 1.00 30.87 115 THR B CA 1
ATOM 3692 C C . THR B 1 118 ? 30.370 22.911 27.823 1.00 30.53 115 THR B C 1
ATOM 3693 O O . THR B 1 118 ? 30.114 22.043 28.665 1.00 30.37 115 THR B O 1
ATOM 3697 N N . ALA B 1 119 ? 31.609 23.257 27.477 1.00 30.20 116 ALA B N 1
ATOM 3698 C CA . ALA B 1 119 ? 32.782 22.722 28.167 1.00 30.10 116 ALA B CA 1
ATOM 3699 C C . ALA B 1 119 ? 33.650 23.884 28.607 1.00 29.55 116 ALA B C 1
ATOM 3700 O O . ALA B 1 119 ? 33.876 24.800 27.843 1.00 30.01 116 ALA B O 1
ATOM 3702 N N . LEU B 1 120 ? 34.155 23.816 29.828 1.00 29.57 117 LEU B N 1
ATOM 3703 C CA . LEU B 1 120 ? 34.902 24.915 30.416 1.00 29.32 117 LEU B CA 1
ATOM 3704 C C . LEU B 1 120 ? 36.350 24.510 30.639 1.00 28.90 117 LEU B C 1
ATOM 3705 O O . LEU B 1 120 ? 36.617 23.460 31.210 1.00 28.49 117 LEU B O 1
ATOM 3710 N N . GLY B 1 121 ? 37.275 25.350 30.180 1.00 28.65 118 GLY B N 1
ATOM 3711 C CA . GLY B 1 121 ? 38.706 25.092 30.346 1.00 28.77 118 GLY B CA 1
ATOM 3712 C C . GLY B 1 121 ? 39.457 26.277 30.904 1.00 28.71 118 GLY B C 1
ATOM 3713 O O . GLY B 1 121 ? 38.981 27.412 30.843 1.00 29.00 118 GLY B O 1
ATOM 3714 N N . PHE B 1 122 ? 40.642 26.011 31.446 1.00 28.22 119 PHE B N 1
ATOM 3715 C CA . PHE B 1 122 ? 41.463 27.045 32.062 1.00 27.89 119 PHE B CA 1
ATOM 3716 C C . PHE B 1 122 ? 42.652 27.351 31.168 1.00 28.17 119 PHE B C 1
ATOM 3717 O O . PHE B 1 122 ? 43.630 26.605 31.143 1.00 27.97 119 PHE B O 1
ATOM 3725 N N . GLN B 1 123 ? 42.558 28.446 30.420 1.00 27.32 120 GLN B N 1
ATOM 3726 C CA . GLN B 1 123 ? 43.532 28.732 29.378 1.00 27.73 120 GLN B CA 1
ATOM 3727 C C . GLN B 1 123 ? 44.711 29.528 29.925 1.00 27.28 120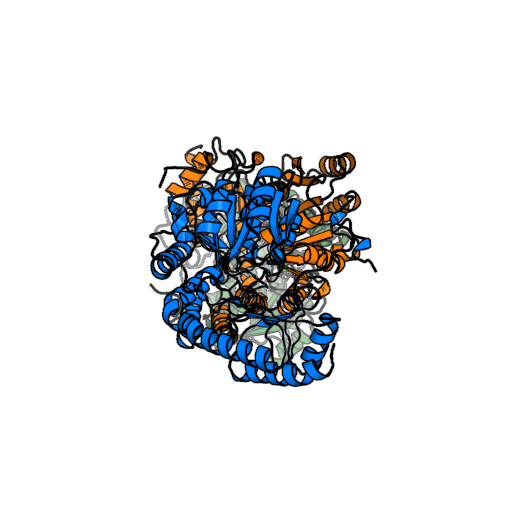 GLN B C 1
ATOM 3728 O O . GLN B 1 123 ? 44.534 30.339 30.832 1.00 27.86 120 GLN B O 1
ATOM 3734 N N . PRO B 1 124 ? 45.924 29.306 29.381 1.00 26.39 121 PRO B N 1
ATOM 3735 C CA . PRO B 1 124 ? 46.257 28.405 28.284 1.00 25.22 121 PRO B CA 1
ATOM 3736 C C . PRO B 1 124 ? 46.360 26.960 28.756 1.00 24.56 121 PRO B C 1
ATOM 3737 O O . PRO B 1 124 ? 47.025 26.670 29.764 1.00 22.50 121 PRO B O 1
ATOM 3741 N N . SER B 1 125 ? 45.680 26.071 28.041 1.00 23.54 122 SER B N 1
ATOM 3742 C CA . SER B 1 125 ? 45.828 24.654 28.266 1.00 23.87 122 SER B CA 1
ATOM 3743 C C . SER B 1 125 ? 45.858 23.949 26.902 1.00 23.66 122 SER B C 1
ATOM 3744 O O . SER B 1 125 ? 46.119 24.579 25.882 1.00 23.32 122 SER B O 1
ATOM 3747 N N . TYR B 1 126 ? 45.605 22.652 26.891 1.00 23.33 123 TYR B N 1
ATOM 3748 C CA . TYR B 1 126 ? 45.844 21.847 25.697 1.00 23.64 123 TYR B CA 1
ATOM 3749 C C . TYR B 1 126 ? 44.983 22.358 24.556 1.00 24.15 123 TYR B C 1
ATOM 3750 O O . TYR B 1 126 ? 43.772 22.483 24.694 1.00 23.74 123 TYR B O 1
ATOM 3759 N N . SER B 1 127 ? 45.613 22.670 23.440 1.00 25.06 124 SER B N 1
ATOM 3760 C CA . SER B 1 127 ? 44.901 23.317 22.355 1.00 25.85 124 SER B CA 1
ATOM 3761 C C . SER B 1 127 ? 43.822 22.433 21.726 1.00 25.84 124 SER B C 1
ATOM 3762 O O . SER B 1 127 ? 42.905 22.962 21.095 1.00 26.36 124 SER B O 1
ATOM 3765 N N . MET B 1 128 ? 43.882 21.108 21.907 1.00 25.05 125 MET B N 1
ATOM 3766 C CA . MET B 1 128 ? 42.827 20.253 21.342 1.00 24.60 125 MET B CA 1
ATOM 3767 C C . MET B 1 128 ? 41.535 20.233 22.170 1.00 24.25 125 MET B C 1
ATOM 3768 O O . MET B 1 128 ? 40.516 19.775 21.677 1.00 23.74 125 MET B O 1
ATOM 3773 N N . HIS B 1 129 ? 41.564 20.701 23.419 1.00 23.78 126 HIS B N 1
ATOM 3774 C CA . HIS B 1 129 ? 40.334 20.733 24.216 1.00 23.60 126 HIS B CA 1
ATOM 3775 C C . HIS B 1 129 ? 39.269 21.603 23.512 1.00 23.39 126 HIS B C 1
ATOM 3776 O O . HIS B 1 129 ? 38.192 21.103 23.196 1.00 22.97 126 HIS B O 1
ATOM 3783 N N . PRO B 1 130 ? 39.576 22.885 23.241 1.00 24.32 127 PRO B N 1
ATOM 3784 C CA . PRO B 1 130 ? 38.619 23.714 22.484 1.00 24.41 127 PRO B CA 1
ATOM 3785 C C . PRO B 1 130 ? 38.335 23.238 21.052 1.00 24.93 127 PRO B C 1
ATOM 3786 O O . PRO B 1 130 ? 37.209 23.402 20.562 1.00 25.25 127 PRO B O 1
ATOM 3790 N N . ILE B 1 131 ? 39.338 22.667 20.379 1.00 24.47 128 ILE B N 1
ATOM 3791 C CA . ILE B 1 131 ? 39.155 22.150 19.019 1.00 24.79 128 ILE B CA 1
ATOM 3792 C C . ILE B 1 131 ? 38.179 20.974 18.988 1.00 25.03 128 ILE B C 1
ATOM 3793 O O . ILE B 1 131 ? 37.256 20.947 18.165 1.00 24.76 128 ILE B O 1
ATOM 3798 N N . LEU B 1 132 ? 38.366 20.028 19.902 1.00 24.54 129 LEU B N 1
ATOM 3799 C CA . LEU B 1 132 ? 37.467 18.900 20.032 1.00 25.75 129 LEU B CA 1
ATOM 3800 C C . LEU B 1 132 ? 36.064 19.338 20.470 1.00 26.03 129 LEU B C 1
ATOM 3801 O O . LEU B 1 132 ? 35.055 18.790 20.008 1.00 24.91 129 LEU B O 1
ATOM 3806 N N . ALA B 1 133 ? 36.014 20.336 21.345 1.00 26.30 130 ALA B N 1
ATOM 3807 C CA . ALA B 1 133 ? 34.746 20.930 21.746 1.00 27.40 130 ALA B CA 1
ATOM 3808 C C . ALA B 1 133 ? 34.024 21.401 20.498 1.00 27.91 130 ALA B C 1
ATOM 3809 O O . ALA B 1 133 ? 32.914 20.945 20.224 1.00 28.52 130 ALA B O 1
ATOM 3811 N N . LYS B 1 134 ? 34.677 22.259 19.719 1.00 29.07 131 LYS B N 1
ATOM 3812 C CA . LYS B 1 134 ? 34.080 22.792 18.500 1.00 29.60 131 LYS B CA 1
ATOM 3813 C C . LYS B 1 134 ? 33.685 21.664 17.553 1.00 29.94 131 LYS B C 1
ATOM 3814 O O . LYS B 1 134 ? 32.570 21.649 17.023 1.00 29.70 131 LYS B O 1
ATOM 3820 N N . GLY B 1 135 ? 34.600 20.720 17.339 1.00 29.48 132 GLY B N 1
ATOM 3821 C CA . GLY B 1 135 ? 34.323 19.576 16.483 1.00 29.61 132 GLY B CA 1
ATOM 3822 C C . GLY B 1 135 ? 33.109 18.765 16.885 1.00 29.77 132 GLY B C 1
ATOM 3823 O O . GLY B 1 135 ? 32.456 18.182 16.027 1.00 30.78 132 GLY B O 1
ATOM 3824 N N . THR B 1 136 ? 32.801 18.718 18.180 1.00 29.14 133 THR B N 1
ATOM 3825 C CA . THR B 1 136 ? 31.637 17.978 18.665 1.00 29.02 133 THR B CA 1
ATOM 3826 C C . THR B 1 136 ? 30.431 18.898 18.918 1.00 29.50 133 THR B C 1
ATOM 3827 O O . THR B 1 136 ? 29.452 18.478 19.509 1.00 28.77 133 THR B O 1
ATOM 3831 N N . HIS B 1 137 ? 30.518 20.137 18.441 1.00 30.24 134 HIS B N 1
ATOM 3832 C CA . HIS B 1 137 ? 29.459 21.153 18.600 1.00 30.83 134 HIS B CA 1
ATOM 3833 C C . HIS B 1 137 ? 29.176 21.490 20.045 1.00 31.11 134 HIS B C 1
ATOM 3834 O O . HIS B 1 137 ? 28.040 21.830 20.414 1.00 31.38 134 HIS B O 1
ATOM 3841 N N . THR B 1 138 ? 30.234 21.414 20.851 1.00 30.86 135 THR B N 1
ATOM 3842 C CA . THR B 1 138 ? 30.207 21.809 22.244 1.00 30.85 135 THR B CA 1
ATOM 3843 C C . THR B 1 138 ? 30.782 23.221 22.337 1.00 31.55 135 THR B C 1
ATOM 3844 O O . THR B 1 138 ? 31.901 23.487 21.875 1.00 31.15 135 THR B O 1
ATOM 3848 N N . GLU B 1 139 ? 30.017 24.134 22.930 1.00 32.25 136 GLU B N 1
ATOM 3849 C CA . GLU B 1 139 ? 30.504 25.484 23.156 1.00 32.44 136 GLU B CA 1
ATOM 3850 C C . GLU B 1 139 ? 31.615 25.430 24.202 1.00 32.23 136 GLU B C 1
ATOM 3851 O O . GLU B 1 139 ? 31.474 24.775 25.219 1.00 32.99 136 GLU B O 1
ATOM 3857 N N . PHE B 1 140 ? 32.717 26.114 23.944 1.00 31.77 137 PHE B N 1
ATOM 3858 C CA . PHE B 1 140 ? 33.838 26.119 24.859 1.00 31.93 137 PHE B CA 1
ATOM 3859 C C . PHE B 1 140 ? 33.887 27.445 25.607 1.00 32.07 137 PHE B C 1
ATOM 3860 O O . PHE B 1 140 ? 33.791 28.499 24.983 1.00 31.73 137 PHE B O 1
ATOM 3868 N N . ILE B 1 141 ? 34.056 27.373 26.924 1.00 32.34 138 ILE B N 1
ATOM 3869 C CA . ILE B 1 141 ? 34.218 28.555 27.764 1.00 32.54 138 ILE B CA 1
ATOM 3870 C C . ILE B 1 141 ? 35.648 28.607 28.284 1.00 32.49 138 ILE B C 1
ATOM 3871 O O . ILE B 1 141 ? 36.084 27.730 29.046 1.00 31.57 138 ILE B O 1
ATOM 3876 N N . ALA B 1 142 ? 36.371 29.642 27.874 1.00 32.08 139 ALA B N 1
ATOM 3877 C CA . ALA B 1 142 ? 37.749 29.823 28.291 1.00 32.55 139 ALA B CA 1
ATOM 3878 C C . ALA B 1 142 ? 37.774 30.665 29.561 1.00 32.77 139 ALA B C 1
ATOM 3879 O O . ALA B 1 142 ? 37.273 31.791 29.557 1.00 33.61 139 ALA B O 1
ATOM 3881 N N . VAL B 1 143 ? 38.302 30.105 30.646 1.00 32.69 140 VAL B N 1
ATOM 3882 C CA . VAL B 1 143 ? 38.557 30.850 31.879 1.00 32.45 140 VAL B CA 1
ATOM 3883 C C . VAL B 1 143 ? 40.063 31.052 31.984 1.00 32.55 140 VAL B C 1
ATOM 3884 O O . VAL B 1 143 ? 40.823 30.107 31.798 1.00 32.19 140 VAL B O 1
ATOM 3888 N N . SER B 1 144 ? 40.508 32.275 32.267 1.00 32.03 141 SER B N 1
ATOM 3889 C CA . SER B 1 144 ? 41.943 32.554 32.259 1.00 31.55 141 SER B CA 1
ATOM 3890 C C . SER B 1 144 ? 42.661 32.062 33.510 1.00 31.05 141 SER B C 1
ATOM 3891 O O . SER B 1 144 ? 42.213 32.273 34.643 1.00 30.74 141 SER B O 1
ATOM 3894 N N . ARG B 1 145 ? 43.795 31.404 33.297 1.00 29.66 142 ARG B N 1
ATOM 3895 C CA . ARG B 1 145 ? 44.728 31.145 34.373 1.00 29.64 142 ARG B CA 1
ATOM 3896 C C . ARG B 1 145 ? 45.327 32.464 34.863 1.00 29.30 142 ARG B C 1
ATOM 3897 O O . ARG B 1 145 ? 45.245 33.470 34.176 1.00 29.37 142 ARG B O 1
ATOM 3905 N N . GLY B 1 146 ? 45.945 32.445 36.035 1.00 30.06 143 GLY B N 1
ATOM 3906 C CA . GLY B 1 146 ? 46.538 33.650 36.612 1.00 30.33 143 GLY B CA 1
ATOM 3907 C C . GLY B 1 146 ? 47.837 34.071 35.961 1.00 30.96 143 GLY B C 1
ATOM 3908 O O . GLY B 1 146 ? 48.332 33.411 35.036 1.00 30.21 143 GLY B O 1
ATOM 3909 N N . ALA B 1 147 ? 48.389 35.184 36.450 1.00 30.95 144 ALA B N 1
ATOM 3910 C CA . ALA B 1 147 ? 49.669 35.704 35.982 1.00 30.84 144 ALA B CA 1
ATOM 3911 C C . ALA B 1 147 ? 50.802 34.683 36.112 1.00 30.68 144 ALA B C 1
ATOM 3912 O O . ALA B 1 147 ? 51.735 34.707 35.323 1.00 31.25 144 ALA B O 1
ATOM 3914 N N . ASP B 1 148 ? 50.721 33.802 37.108 1.00 30.25 145 ASP B N 1
ATOM 3915 C CA . ASP B 1 148 ? 51.735 32.758 37.301 1.00 30.03 145 ASP B CA 1
ATOM 3916 C C . ASP B 1 148 ? 51.438 31.511 36.445 1.00 29.67 145 ASP B C 1
ATOM 3917 O O . ASP B 1 148 ? 52.039 30.458 36.645 1.00 29.24 145 ASP B O 1
ATOM 3922 N N . PHE B 1 149 ? 50.487 31.647 35.523 1.00 29.41 146 PHE B N 1
ATOM 3923 C CA . PHE B 1 149 ? 50.048 30.557 34.637 1.00 29.73 146 PHE B CA 1
ATOM 3924 C C . PHE B 1 149 ? 49.374 29.366 35.333 1.00 30.14 146 PHE B C 1
ATOM 3925 O O . PHE B 1 149 ? 48.991 28.398 34.665 1.00 29.19 146 PHE B O 1
ATOM 3933 N N . ARG B 1 150 ? 49.187 29.446 36.653 1.00 30.54 147 ARG B N 1
ATOM 3934 C CA . ARG B 1 150 ? 48.420 28.453 37.390 1.00 31.44 147 ARG B CA 1
ATOM 3935 C C . ARG B 1 150 ? 46.931 28.825 37.383 1.00 31.37 147 ARG B C 1
ATOM 3936 O O . ARG B 1 150 ? 46.560 29.944 37.033 1.00 31.40 147 ARG B O 1
ATOM 3944 N N . ILE B 1 151 ? 46.078 27.874 37.752 1.00 31.25 148 ILE B N 1
ATOM 3945 C CA . ILE B 1 151 ? 44.652 28.144 37.838 1.00 31.75 148 ILE B CA 1
ATOM 3946 C C . ILE B 1 151 ? 44.435 29.117 38.999 1.00 32.15 148 ILE B C 1
ATOM 3947 O O . ILE B 1 151 ? 45.000 28.936 40.068 1.00 31.51 148 ILE B O 1
ATOM 3952 N N . ASP B 1 152 ? 43.680 30.176 38.740 1.00 33.43 149 ASP B N 1
ATOM 3953 C CA . ASP B 1 152 ? 43.259 31.107 39.788 1.00 33.81 149 ASP B CA 1
ATOM 3954 C C . ASP B 1 152 ? 41.928 30.571 40.293 1.00 34.07 149 ASP B C 1
ATOM 3955 O O . ASP B 1 152 ? 40.916 30.664 39.599 1.00 34.15 149 ASP B O 1
ATOM 3960 N N . MET B 1 153 ? 41.945 29.984 41.485 1.00 34.81 150 MET B N 1
ATOM 3961 C CA . MET B 1 153 ? 40.798 29.229 41.995 1.00 35.56 150 MET B CA 1
ATOM 3962 C C . MET B 1 153 ? 39.575 30.097 42.281 1.00 36.15 150 MET B C 1
ATOM 3963 O O . MET B 1 153 ? 38.453 29.671 42.049 1.00 36.40 150 MET B O 1
ATOM 3968 N N . ASP B 1 154 ? 39.774 31.317 42.766 1.00 37.05 151 ASP B N 1
ATOM 3969 C CA . ASP B 1 154 ? 38.628 32.215 42.972 1.00 37.48 151 ASP B CA 1
ATOM 3970 C C . ASP B 1 154 ? 37.877 32.443 41.665 1.00 37.78 151 ASP B C 1
ATOM 3971 O O . ASP B 1 154 ? 36.651 32.291 41.614 1.00 37.82 151 ASP B O 1
ATOM 3976 N N . VAL B 1 155 ? 38.610 32.774 40.603 1.00 37.62 152 VAL B N 1
ATOM 3977 C CA . VAL B 1 155 ? 37.996 32.984 39.288 1.00 37.78 152 VAL B CA 1
ATOM 3978 C C . VAL B 1 155 ? 37.381 31.690 38.757 1.00 37.52 152 VAL B C 1
ATOM 3979 O O . VAL B 1 155 ? 36.280 31.703 38.219 1.00 36.77 152 VAL B O 1
ATOM 3983 N N . ALA B 1 156 ? 38.078 30.571 38.940 1.00 37.78 153 ALA B N 1
ATOM 3984 C CA . ALA B 1 156 ? 37.600 29.281 38.438 1.00 37.86 153 ALA B CA 1
ATOM 3985 C C . ALA B 1 156 ? 36.273 28.869 39.081 1.00 37.92 153 ALA B C 1
ATOM 3986 O O . ALA B 1 156 ? 35.309 28.564 38.378 1.00 37.12 153 ALA B O 1
ATOM 3988 N N . LEU B 1 157 ? 36.232 28.865 40.412 1.00 38.30 154 LEU B N 1
ATOM 3989 C CA . LEU B 1 157 ? 35.036 28.424 41.135 1.00 38.80 154 LEU B CA 1
ATOM 3990 C C . LEU B 1 157 ? 33.868 29.368 40.857 1.00 39.31 154 LEU B C 1
ATOM 3991 O O . LEU B 1 157 ? 32.731 28.930 40.737 1.00 39.25 154 LEU B O 1
ATOM 3996 N N . GLU B 1 158 ? 34.171 30.657 40.731 1.00 40.25 155 GLU B N 1
ATOM 3997 C CA . GLU B 1 158 ? 33.180 31.677 40.409 1.00 40.43 155 GLU B CA 1
ATOM 3998 C C . GLU B 1 158 ? 32.548 31.445 39.041 1.00 40.43 155 GLU B C 1
ATOM 3999 O O . GLU B 1 158 ? 31.324 31.503 38.893 1.00 39.86 155 GLU B O 1
ATOM 4005 N N . GLU B 1 159 ? 33.383 31.171 38.039 1.00 40.25 156 GLU B N 1
ATOM 4006 C CA . GLU B 1 159 ? 32.893 30.976 36.672 1.00 40.08 156 GLU B CA 1
ATOM 4007 C C . GLU B 1 159 ? 32.120 29.668 36.518 1.00 39.69 156 GLU B C 1
ATOM 4008 O O . GLU B 1 159 ? 31.123 29.618 35.791 1.00 39.82 156 GLU B O 1
ATOM 4014 N N . ILE B 1 160 ? 32.567 28.614 37.195 1.00 38.91 157 ILE B N 1
ATOM 4015 C CA . ILE B 1 160 ? 31.855 27.337 37.150 1.00 38.77 157 ILE B CA 1
ATOM 4016 C C . ILE B 1 160 ? 30.468 27.516 37.777 1.00 39.03 157 ILE B C 1
ATOM 4017 O O . ILE B 1 160 ? 29.464 27.086 37.210 1.00 38.82 157 ILE B O 1
ATOM 4022 N N . ARG B 1 161 ? 30.418 28.179 38.932 1.00 39.30 158 ARG B N 1
ATOM 4023 C CA . ARG B 1 161 ? 29.137 28.486 39.592 1.00 39.45 158 ARG B CA 1
ATOM 4024 C C . ARG B 1 161 ? 28.229 29.299 38.678 1.00 39.21 158 ARG B C 1
ATOM 4025 O O . ARG B 1 161 ? 27.054 28.986 38.522 1.00 39.37 158 ARG B O 1
ATOM 4033 N N . ALA B 1 162 ? 28.787 30.332 38.061 1.00 39.21 159 ALA B N 1
ATOM 4034 C CA . ALA B 1 162 ? 28.020 31.223 37.205 1.00 38.93 159 ALA B CA 1
ATOM 4035 C C . ALA B 1 162 ? 27.525 30.525 35.950 1.00 39.00 159 ALA B C 1
ATOM 4036 O O . ALA B 1 162 ? 26.369 30.692 35.570 1.00 39.25 159 ALA B O 1
ATOM 4038 N N . LYS B 1 163 ? 28.395 29.739 35.310 1.00 38.31 160 LYS B N 1
ATOM 4039 C CA . LYS B 1 163 ? 28.101 29.207 33.975 1.00 37.60 160 LYS B CA 1
ATOM 4040 C C . LYS B 1 163 ? 27.467 27.826 33.973 1.00 36.51 160 LYS B C 1
ATOM 4041 O O . LYS B 1 163 ? 26.833 27.455 32.993 1.00 36.83 160 LYS B O 1
ATOM 4047 N N . GLN B 1 164 ? 27.656 27.069 35.045 1.00 35.10 161 GLN B N 1
ATOM 4048 C CA . GLN B 1 164 ? 27.125 25.715 35.147 1.00 34.46 161 GLN B CA 1
ATOM 4049 C C . GLN B 1 164 ? 27.506 24.848 33.937 1.00 33.57 161 GLN B C 1
ATOM 4050 O O . GLN B 1 164 ? 26.644 24.259 33.273 1.00 33.26 161 GLN B O 1
ATOM 4056 N N . PRO B 1 165 ? 28.816 24.744 33.667 1.00 32.31 162 PRO B N 1
ATOM 4057 C CA . PRO B 1 165 ? 29.259 24.047 32.460 1.00 31.44 162 PRO B CA 1
ATOM 4058 C C . PRO B 1 165 ? 28.938 22.554 32.519 1.00 30.27 162 PRO B C 1
ATOM 4059 O O . PRO B 1 165 ? 29.012 21.938 33.582 1.00 30.26 162 PRO B O 1
ATOM 4063 N N . ASP B 1 166 ? 28.583 21.973 31.381 1.00 29.79 163 ASP B N 1
ATOM 4064 C CA . ASP B 1 166 ? 28.323 20.529 31.311 1.00 29.03 163 ASP B CA 1
ATOM 4065 C C . ASP B 1 166 ? 29.594 19.691 31.515 1.00 28.47 163 ASP B C 1
ATOM 4066 O O . ASP B 1 166 ? 29.555 18.595 32.093 1.00 27.90 163 ASP B O 1
ATOM 4071 N N . ILE B 1 167 ? 30.714 20.226 31.039 1.00 27.49 164 ILE B N 1
ATOM 4072 C CA . ILE B 1 167 ? 32.024 19.594 31.190 1.00 27.08 164 ILE B CA 1
ATOM 4073 C C . ILE B 1 167 ? 33.042 20.609 31.687 1.00 25.93 164 ILE B C 1
ATOM 4074 O O . ILE B 1 167 ? 33.061 21.730 31.237 1.00 26.45 164 ILE B O 1
ATOM 4079 N N . VAL B 1 168 ? 33.882 20.211 32.623 1.00 25.67 165 VAL B N 1
ATOM 4080 C CA . VAL B 1 168 ? 35.046 21.005 32.998 1.00 25.42 165 VAL B CA 1
ATOM 4081 C C . VAL B 1 168 ? 36.307 20.190 32.700 1.00 25.28 165 VAL B C 1
ATOM 4082 O O . VAL B 1 168 ? 36.411 19.040 33.135 1.00 24.52 165 VAL B O 1
ATOM 4086 N N . PHE B 1 169 ? 37.247 20.796 31.968 1.00 24.92 166 PHE B N 1
ATOM 4087 C CA . PHE B 1 169 ? 38.586 20.218 31.741 1.00 24.83 166 PHE B CA 1
ATOM 4088 C C . PHE B 1 169 ? 39.592 20.744 32.768 1.00 24.57 166 PHE B C 1
ATOM 4089 O O . PHE B 1 169 ? 39.748 21.956 32.926 1.00 25.17 166 PHE B O 1
ATOM 4097 N N . VAL B 1 170 ? 40.287 19.851 33.447 1.00 24.59 167 VAL B N 1
ATOM 4098 C CA . VAL B 1 170 ? 41.428 20.237 34.260 1.00 24.22 167 VAL B CA 1
ATOM 4099 C C . VAL B 1 170 ? 42.614 19.400 33.799 1.00 23.60 167 VAL B C 1
ATOM 4100 O O . VAL B 1 170 ? 42.584 18.195 33.932 1.00 23.03 167 VAL B O 1
ATOM 4104 N N . THR B 1 171 ? 43.638 20.053 33.254 1.00 23.43 168 THR B N 1
ATOM 4105 C CA . THR B 1 171 ? 44.828 19.346 32.764 1.00 23.06 168 THR B CA 1
ATOM 4106 C C . THR B 1 171 ? 45.922 19.475 33.799 1.00 22.88 168 THR B C 1
ATOM 4107 O O . THR B 1 171 ? 46.301 20.587 34.151 1.00 23.16 168 THR B O 1
ATOM 4111 N N . THR B 1 172 ? 46.450 18.354 34.263 1.00 21.97 169 THR B N 1
ATOM 4112 C CA . THR B 1 172 ? 47.426 18.374 35.353 1.00 22.56 169 THR B CA 1
ATOM 4113 C C . THR B 1 172 ? 48.320 17.138 35.340 1.00 22.04 169 THR B C 1
ATOM 4114 O O . THR B 1 172 ? 47.828 16.005 35.436 1.00 22.43 169 THR B O 1
ATOM 4118 N N . PRO B 1 173 ? 49.642 17.333 35.161 1.00 22.10 170 PRO B N 1
ATOM 4119 C CA . PRO B 1 173 ? 50.351 18.558 34.817 1.00 21.74 170 PRO B CA 1
ATOM 4120 C C . PRO B 1 173 ? 49.774 19.250 33.576 1.00 22.11 170 PRO B C 1
ATOM 4121 O O . PRO B 1 173 ? 49.322 18.580 32.644 1.00 21.67 170 PRO B O 1
ATOM 4125 N N . ASN B 1 174 ? 49.772 20.584 33.577 1.00 21.50 171 ASN B N 1
ATOM 4126 C CA . ASN B 1 174 ? 49.189 21.318 32.468 1.00 21.36 171 ASN B CA 1
ATOM 4127 C C . ASN B 1 174 ? 50.124 21.360 31.266 1.00 20.99 171 ASN B C 1
ATOM 4128 O O . ASN B 1 174 ? 51.329 21.493 31.424 1.00 20.78 171 ASN B O 1
ATOM 4133 N N . ASN B 1 175 ? 49.530 21.251 30.084 1.00 20.92 172 ASN B N 1
ATOM 4134 C CA . ASN B 1 175 ? 50.175 21.550 28.819 1.00 21.07 172 ASN B CA 1
ATOM 4135 C C . ASN B 1 175 ? 49.571 22.868 28.366 1.00 21.02 172 ASN B C 1
ATOM 4136 O O . ASN B 1 175 ? 48.364 22.924 28.155 1.00 20.70 172 ASN B O 1
ATOM 4141 N N . PRO B 1 176 ? 50.395 23.900 28.131 1.00 21.27 173 PRO B N 1
ATOM 4142 C CA . PRO B 1 176 ? 51.860 23.932 27.986 1.00 21.52 173 PRO B CA 1
ATOM 4143 C C . PRO B 1 176 ? 52.711 24.399 29.169 1.00 21.53 173 PRO B C 1
ATOM 4144 O O . PRO B 1 176 ? 53.946 24.407 29.060 1.00 20.33 173 PRO B O 1
ATOM 4148 N N . THR B 1 177 ? 52.084 24.751 30.283 1.00 22.02 174 THR B N 1
ATOM 4149 C CA . THR B 1 177 ? 52.772 25.466 31.356 1.00 22.52 174 THR B CA 1
ATOM 4150 C C . THR B 1 177 ? 53.514 24.566 32.345 1.00 23.34 174 THR B C 1
ATOM 4151 O O . THR B 1 177 ? 54.518 24.990 32.947 1.00 23.43 174 THR B O 1
ATOM 4155 N N . GLY B 1 178 ? 53.028 23.332 32.516 1.00 23.67 175 GLY B N 1
ATOM 4156 C CA . GLY B 1 178 ? 53.741 22.297 33.289 1.00 24.05 175 GLY B CA 1
ATOM 4157 C C . GLY B 1 178 ? 53.319 22.141 34.753 1.00 24.59 175 GLY B C 1
ATOM 4158 O O . GLY B 1 178 ? 53.660 21.152 35.401 1.00 23.93 175 GLY B O 1
ATOM 4159 N N . ASP B 1 179 ? 52.571 23.105 35.277 1.00 25.25 176 ASP B N 1
ATOM 4160 C CA . ASP B 1 179 ? 52.158 23.068 36.684 1.00 25.65 176 ASP B CA 1
ATOM 4161 C C . ASP B 1 179 ? 51.082 22.022 36.990 1.00 26.03 176 ASP B C 1
ATOM 4162 O O . ASP B 1 179 ? 50.144 21.805 36.206 1.00 26.00 176 ASP B O 1
ATOM 4167 N N . VAL B 1 180 ? 51.218 21.398 38.154 1.00 26.22 177 VAL B N 1
ATOM 4168 C CA . VAL B 1 180 ? 50.192 20.524 38.685 1.00 26.53 177 VAL B CA 1
ATOM 4169 C C . VAL B 1 180 ? 49.164 21.311 39.495 1.00 26.90 177 VAL B C 1
ATOM 4170 O O . VAL B 1 180 ? 49.520 22.184 40.288 1.00 26.26 177 VAL B O 1
ATOM 4174 N N . THR B 1 181 ? 47.890 20.994 39.278 1.00 26.78 178 THR B N 1
ATOM 4175 C CA . THR B 1 181 ? 46.799 21.483 40.106 1.00 26.95 178 THR B CA 1
ATOM 4176 C C . THR B 1 181 ? 46.586 20.467 41.228 1.00 27.52 178 THR B C 1
ATOM 4177 O O . THR B 1 181 ? 46.280 19.296 40.968 1.00 27.01 178 THR B O 1
ATOM 4181 N N . SER B 1 182 ? 46.757 20.914 42.476 1.00 28.10 179 SER B N 1
ATOM 4182 C CA . SER B 1 182 ? 46.692 20.024 43.634 1.00 28.37 179 SER B CA 1
ATOM 4183 C C . SER B 1 182 ? 45.352 19.309 43.681 1.00 28.34 179 SER B C 1
ATOM 4184 O O . SER B 1 182 ? 44.357 19.828 43.196 1.00 27.15 179 SER B O 1
ATOM 4187 N N . LEU B 1 183 ? 45.338 18.126 44.278 1.00 29.09 180 LEU B N 1
ATOM 4188 C CA . LEU B 1 183 ? 44.115 17.343 44.381 1.00 29.91 180 LEU B CA 1
ATOM 4189 C C . LEU B 1 183 ? 43.049 18.081 45.184 1.00 30.28 180 LEU B C 1
ATOM 4190 O O . LEU B 1 183 ? 41.868 17.982 44.878 1.00 30.43 180 LEU B O 1
ATOM 4195 N N . ASP B 1 184 ? 43.462 18.848 46.193 1.00 31.11 181 ASP B N 1
ATOM 4196 C CA . ASP B 1 184 ? 42.502 19.687 46.918 1.00 31.19 181 ASP B CA 1
ATOM 4197 C C . ASP B 1 184 ? 41.809 20.680 46.001 1.00 31.00 181 ASP B C 1
ATOM 4198 O O . ASP B 1 184 ? 40.597 20.857 46.096 1.00 30.54 181 ASP B O 1
ATOM 4203 N N . ASP B 1 185 ? 42.560 21.314 45.100 1.00 30.46 182 ASP B N 1
ATOM 4204 C CA . ASP B 1 185 ? 41.962 22.240 44.149 1.00 30.56 182 ASP B CA 1
ATOM 4205 C C . ASP B 1 185 ? 41.097 21.546 43.101 1.00 30.57 182 ASP B C 1
ATOM 4206 O O . ASP B 1 185 ? 40.085 22.105 42.667 1.00 30.49 182 ASP B O 1
ATOM 4211 N N . VAL B 1 186 ? 41.500 20.343 42.688 1.00 30.14 183 VAL B N 1
ATOM 4212 C CA . VAL B 1 186 ? 40.672 19.541 41.800 1.00 30.22 183 VAL B CA 1
ATOM 4213 C C . VAL B 1 186 ? 39.360 19.186 42.509 1.00 30.58 183 VAL B C 1
ATOM 4214 O O . VAL B 1 186 ? 38.290 19.273 41.907 1.00 30.24 183 VAL B O 1
ATOM 4218 N N . GLU B 1 187 ? 39.451 18.797 43.780 1.00 31.46 184 GLU B N 1
ATOM 4219 C CA . GLU B 1 187 ? 38.245 18.496 44.571 1.00 32.29 184 GLU B CA 1
ATOM 4220 C C . GLU B 1 187 ? 37.310 19.693 44.664 1.00 32.38 184 GLU B C 1
ATOM 4221 O O . GLU B 1 187 ? 36.097 19.533 44.601 1.00 32.71 184 GLU B O 1
ATOM 4227 N N . ARG B 1 188 ? 37.867 20.890 44.813 1.00 32.62 185 ARG B N 1
ATOM 4228 C CA . ARG B 1 188 ? 37.042 22.093 44.904 1.00 32.52 185 ARG B CA 1
ATOM 4229 C C . ARG B 1 188 ? 36.312 22.346 43.601 1.00 32.38 185 ARG B C 1
ATOM 4230 O O . ARG B 1 188 ? 35.152 22.757 43.607 1.00 31.87 185 ARG B O 1
ATOM 4238 N N . ILE B 1 189 ? 36.990 22.090 42.481 1.00 31.37 186 ILE B N 1
ATOM 4239 C CA . ILE B 1 189 ? 36.389 22.272 41.167 1.00 31.57 186 ILE B CA 1
ATOM 4240 C C . ILE B 1 189 ? 35.277 21.242 40.926 1.00 31.48 186 ILE B C 1
ATOM 4241 O O . ILE B 1 189 ? 34.211 21.584 40.409 1.00 31.50 186 ILE B O 1
ATOM 4246 N N . ILE B 1 190 ? 35.529 19.991 41.300 1.00 31.72 187 ILE B N 1
ATOM 4247 C CA . ILE B 1 190 ? 34.562 18.914 41.083 1.00 32.23 187 ILE B CA 1
ATOM 4248 C C . ILE B 1 190 ? 33.270 19.175 41.864 1.00 32.87 187 ILE B C 1
ATOM 4249 O O . ILE B 1 190 ? 32.162 18.985 41.349 1.00 32.55 187 ILE B O 1
ATOM 4254 N N . ASN B 1 191 ? 33.424 19.648 43.096 1.00 33.58 188 ASN B N 1
ATOM 4255 C CA . ASN B 1 191 ? 32.263 19.914 43.948 1.00 34.17 188 ASN B CA 1
ATOM 4256 C C . ASN B 1 191 ? 31.333 20.988 43.402 1.00 34.33 188 ASN B C 1
ATOM 4257 O O . ASN B 1 191 ? 30.120 20.870 43.552 1.00 35.58 188 ASN B O 1
ATOM 4262 N N . VAL B 1 192 ? 31.872 22.014 42.748 1.00 34.21 189 VAL B N 1
ATOM 4263 C CA . VAL B 1 192 ? 31.018 23.046 42.136 1.00 33.70 189 VAL B CA 1
ATOM 4264 C C . VAL B 1 192 ? 30.543 22.683 40.726 1.00 33.39 189 VAL B C 1
ATOM 4265 O O . VAL B 1 192 ? 29.543 23.220 40.249 1.00 33.56 189 VAL B O 1
ATOM 4269 N N . ALA B 1 193 ? 31.271 21.808 40.039 1.00 32.81 190 ALA B N 1
ATOM 4270 C CA . ALA B 1 193 ? 30.866 21.372 38.696 1.00 32.59 190 ALA B CA 1
ATOM 4271 C C . ALA B 1 193 ? 29.572 20.552 38.745 1.00 32.05 190 ALA B C 1
ATOM 4272 O O . ALA B 1 193 ? 29.493 19.576 39.489 1.00 32.27 190 ALA B O 1
ATOM 4274 N N . PRO B 1 194 ? 28.565 20.938 37.945 1.00 31.73 191 PRO B N 1
ATOM 4275 C CA . PRO B 1 194 ? 27.267 20.259 37.901 1.00 31.69 191 PRO B CA 1
ATOM 4276 C C . PRO B 1 194 ? 27.217 18.992 37.041 1.00 31.75 191 PRO B C 1
ATOM 4277 O O . PRO B 1 194 ? 26.383 18.114 37.287 1.00 32.31 191 PRO B O 1
ATOM 4281 N N . GLY B 1 195 ? 28.082 18.904 36.032 1.00 31.19 192 GLY B N 1
ATOM 4282 C CA . GLY B 1 195 ? 28.050 17.786 35.080 1.00 30.00 192 GLY B CA 1
ATOM 4283 C C . GLY B 1 195 ? 29.162 16.794 35.338 1.00 29.11 192 GLY B C 1
ATOM 4284 O O . GLY B 1 195 ? 29.135 16.043 36.322 1.00 29.24 192 GLY B O 1
ATOM 4285 N N . ILE B 1 196 ? 30.144 16.781 34.441 1.00 28.37 193 ILE B N 1
ATOM 4286 C CA . ILE B 1 196 ? 31.328 15.973 34.647 1.00 27.39 193 ILE B CA 1
ATOM 4287 C C . ILE B 1 196 ? 32.558 16.873 34.673 1.00 26.42 193 ILE B C 1
ATOM 4288 O O . ILE B 1 196 ? 32.537 18.000 34.174 1.00 25.27 193 ILE B O 1
ATOM 4293 N N . VAL B 1 197 ? 33.616 16.355 35.279 1.00 25.69 194 VAL B N 1
ATOM 4294 C CA . VAL B 1 197 ? 34.934 16.947 35.197 1.00 25.20 194 VAL B CA 1
ATOM 4295 C C . VAL B 1 197 ? 35.889 15.918 34.573 1.00 24.18 194 VAL B C 1
ATOM 4296 O O . VAL B 1 197 ? 35.993 14.813 35.067 1.00 24.03 194 VAL B O 1
ATOM 4300 N N . ILE B 1 198 ? 36.563 16.296 33.486 1.00 23.92 195 ILE B N 1
ATOM 4301 C CA . ILE B 1 198 ? 37.583 15.449 32.873 1.00 23.48 195 ILE B CA 1
ATOM 4302 C C . ILE B 1 198 ? 38.938 15.959 33.338 1.00 23.06 195 ILE B C 1
ATOM 4303 O O . ILE B 1 198 ? 39.348 17.063 32.975 1.00 23.51 195 ILE B O 1
ATOM 4308 N N . VAL B 1 199 ? 39.616 15.178 34.171 1.00 22.93 196 VAL B N 1
ATOM 4309 C CA . VAL B 1 199 ? 40.956 15.536 34.608 1.00 22.91 196 VAL B CA 1
ATOM 4310 C C . VAL B 1 199 ? 41.885 14.858 33.606 1.00 22.51 196 VAL B C 1
ATOM 4311 O O . VAL B 1 199 ? 41.904 13.632 33.511 1.00 22.56 196 VAL B O 1
ATOM 4315 N N . ASP B 1 200 ? 42.580 15.680 32.815 1.00 22.19 197 ASP B N 1
ATOM 4316 C CA . ASP B 1 200 ? 43.468 15.198 31.770 1.00 21.34 197 ASP B CA 1
ATOM 4317 C C . ASP B 1 200 ? 44.872 15.036 32.352 1.00 20.67 197 ASP B C 1
ATOM 4318 O O . ASP B 1 200 ? 45.612 16.009 32.522 1.00 19.73 197 ASP B O 1
ATOM 4323 N N . GLU B 1 201 ? 45.207 13.790 32.664 1.00 19.94 198 GLU B N 1
ATOM 4324 C CA . GLU B 1 201 ? 46.480 13.396 33.263 1.00 20.23 198 GLU B CA 1
ATOM 4325 C C . GLU B 1 201 ? 47.451 12.796 32.225 1.00 19.24 198 GLU B C 1
ATOM 4326 O O . GLU B 1 201 ? 48.211 11.884 32.512 1.00 17.89 198 GLU B O 1
ATOM 4332 N N . ALA B 1 202 ? 47.451 13.363 31.027 1.00 18.78 199 ALA B N 1
ATOM 4333 C CA . ALA B 1 202 ? 48.379 12.944 29.991 1.00 19.07 199 ALA B CA 1
ATOM 4334 C C . ALA B 1 202 ? 49.825 12.848 30.500 1.00 19.06 199 ALA B C 1
ATOM 4335 O O . ALA B 1 202 ? 50.558 11.928 30.102 1.00 19.05 199 ALA B O 1
ATOM 4337 N N . TYR B 1 203 ? 50.219 13.769 31.389 1.00 18.99 200 TYR B N 1
ATOM 4338 C CA . TYR B 1 203 ? 51.607 13.878 31.872 1.00 19.34 200 TYR B CA 1
ATOM 4339 C C . TYR B 1 203 ? 51.782 13.423 33.295 1.00 19.69 200 TYR B C 1
ATOM 4340 O O . TYR B 1 203 ? 52.825 13.675 33.875 1.00 19.38 200 TYR B O 1
ATOM 4349 N N . ALA B 1 204 ? 50.800 12.685 33.826 1.00 20.72 201 ALA B N 1
ATOM 4350 C CA . ALA B 1 204 ? 50.779 12.331 35.252 1.00 20.68 201 ALA B CA 1
ATOM 4351 C C . ALA B 1 204 ? 52.016 11.574 35.698 1.00 21.19 201 ALA B C 1
ATOM 4352 O O . ALA B 1 204 ? 52.509 11.801 36.809 1.00 21.26 201 ALA B O 1
ATOM 4354 N N . GLU B 1 205 ? 52.505 10.667 34.850 1.00 20.93 202 GLU B N 1
ATOM 4355 C CA . GLU B 1 205 ? 53.667 9.855 35.192 1.00 21.38 202 GLU B CA 1
ATOM 4356 C C . GLU B 1 205 ? 54.900 10.706 35.489 1.00 21.13 202 GLU B C 1
ATOM 4357 O O . GLU B 1 205 ? 55.801 10.255 36.180 1.00 21.72 202 GLU B O 1
ATOM 4363 N N . PHE B 1 206 ? 54.954 11.917 34.955 1.00 21.20 203 PHE B N 1
ATOM 4364 C CA . PHE B 1 206 ? 56.125 12.762 35.143 1.00 21.75 203 PHE B CA 1
ATOM 4365 C C . PHE B 1 206 ? 56.143 13.527 36.465 1.00 22.87 203 PHE B C 1
ATOM 4366 O O . PHE B 1 206 ? 57.153 14.154 36.775 1.00 22.27 203 PHE B O 1
ATOM 4374 N N . SER B 1 207 ? 55.043 13.490 37.220 1.00 23.47 204 SER B N 1
ATOM 4375 C CA . SER B 1 207 ? 54.963 14.175 38.517 1.00 25.07 204 SER B CA 1
ATOM 4376 C C . SER B 1 207 ? 54.757 13.164 39.640 1.00 25.94 204 SER B C 1
ATOM 4377 O O . SER B 1 207 ? 53.883 12.298 39.550 1.00 25.70 204 SER B O 1
ATOM 4380 N N . PRO B 1 208 ? 55.575 13.243 40.704 1.00 27.06 205 PRO B N 1
ATOM 4381 C CA . PRO B 1 208 ? 55.428 12.231 41.763 1.00 27.71 205 PRO B CA 1
ATOM 4382 C C . PRO B 1 208 ? 54.074 12.287 42.516 1.00 28.68 205 PRO B C 1
ATOM 4383 O O . PRO B 1 208 ? 53.714 11.338 43.217 1.00 30.62 205 PRO B O 1
ATOM 4387 N N . SER B 1 209 ? 53.335 13.365 42.330 1.00 28.43 206 SER B N 1
ATOM 4388 C CA . SER B 1 209 ? 52.100 13.653 43.045 1.00 28.49 206 SER B CA 1
ATOM 4389 C C . SER B 1 209 ? 50.961 12.658 42.794 1.00 28.32 206 SER B C 1
ATOM 4390 O O . SER B 1 209 ? 50.980 11.931 41.792 1.00 27.59 206 SER B O 1
ATOM 4393 N N . PRO B 1 210 ? 49.965 12.624 43.704 1.00 27.63 207 PRO B N 1
ATOM 4394 C CA . PRO B 1 210 ? 48.896 11.633 43.557 1.00 27.48 207 PRO B CA 1
ATOM 4395 C C . PRO B 1 210 ? 47.972 11.884 42.369 1.00 27.15 207 PRO B C 1
ATOM 4396 O O . PRO B 1 210 ? 47.703 13.038 42.006 1.00 26.17 207 PRO B O 1
ATOM 4400 N N . SER B 1 211 ? 47.498 10.795 41.769 1.00 26.49 208 SER B N 1
ATOM 4401 C CA . SER B 1 211 ? 46.559 10.871 40.658 1.00 26.37 208 SER B CA 1
ATOM 4402 C C . SER B 1 211 ? 45.143 11.184 41.124 1.00 26.29 208 SER B C 1
ATOM 4403 O O . SER B 1 211 ? 44.751 10.832 42.232 1.00 26.64 208 SER B O 1
ATOM 4406 N N . ALA B 1 212 ? 44.367 11.811 40.248 1.00 26.21 209 ALA B N 1
ATOM 4407 C CA . ALA B 1 212 ? 42.963 12.047 40.511 1.00 26.16 209 ALA B CA 1
ATOM 4408 C C . ALA B 1 212 ? 42.165 10.748 40.527 1.00 26.14 209 ALA B C 1
ATOM 4409 O O . ALA B 1 212 ? 41.013 10.761 40.920 1.00 26.50 209 ALA B O 1
ATOM 4411 N N . THR B 1 213 ? 42.762 9.628 40.126 1.00 26.16 210 THR B N 1
ATOM 4412 C CA . THR B 1 213 ? 42.098 8.328 40.311 1.00 26.36 210 THR B CA 1
ATOM 4413 C C . THR B 1 213 ? 41.760 8.084 41.800 1.00 26.43 210 THR B C 1
ATOM 4414 O O . THR B 1 213 ? 40.810 7.365 42.122 1.00 26.40 210 THR B O 1
ATOM 4418 N N . THR B 1 214 ? 42.549 8.664 42.699 1.00 27.08 211 THR B N 1
ATOM 4419 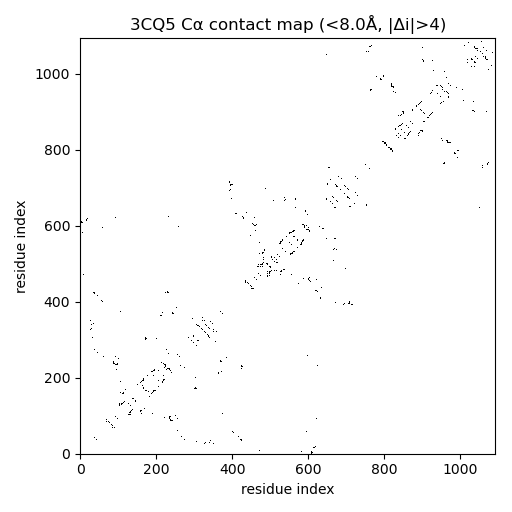C CA . THR B 1 214 ? 42.251 8.596 44.137 1.00 27.66 211 THR B CA 1
ATOM 4420 C C . THR B 1 214 ? 40.972 9.353 44.537 1.00 28.08 211 THR B C 1
ATOM 4421 O O . THR B 1 214 ? 40.539 9.237 45.676 1.00 28.94 211 THR B O 1
ATOM 4425 N N . LEU B 1 215 ? 40.389 10.143 43.638 1.00 28.53 212 LEU B N 1
ATOM 4426 C CA . LEU B 1 215 ? 39.115 10.835 43.907 1.00 28.81 212 LEU B CA 1
ATOM 4427 C C . LEU B 1 215 ? 37.897 10.160 43.263 1.00 29.06 212 LEU B C 1
ATOM 4428 O O . LEU B 1 215 ? 36.776 10.633 43.427 1.00 28.89 212 LEU B O 1
ATOM 4433 N N . LEU B 1 216 ? 38.106 9.061 42.543 1.00 29.27 213 LEU B N 1
ATOM 4434 C CA . LEU B 1 216 ? 37.018 8.414 41.809 1.00 29.99 213 LEU B CA 1
ATOM 4435 C C . LEU B 1 216 ? 35.941 7.824 42.719 1.00 31.18 213 LEU B C 1
ATOM 4436 O O . LEU B 1 216 ? 34.762 7.806 42.366 1.00 30.89 213 LEU B O 1
ATOM 4441 N N . GLU B 1 217 ? 36.344 7.346 43.884 1.00 32.67 214 GLU B N 1
ATOM 4442 C CA . GLU B 1 217 ? 35.380 6.739 44.802 1.00 33.65 214 GLU B CA 1
ATOM 4443 C C . GLU B 1 217 ? 34.417 7.775 45.338 1.00 33.94 214 GLU B C 1
ATOM 4444 O O . GLU B 1 217 ? 33.229 7.508 45.462 1.00 34.00 214 GLU B O 1
ATOM 4450 N N . LYS B 1 218 ? 34.941 8.960 45.634 1.00 34.51 215 LYS B N 1
ATOM 4451 C CA . LYS B 1 218 ? 34.167 10.023 46.248 1.00 34.47 215 LYS B CA 1
ATOM 4452 C C . LYS B 1 218 ? 33.251 10.730 45.246 1.00 34.43 215 LYS B C 1
ATOM 4453 O O . LYS B 1 218 ? 32.197 11.232 45.628 1.00 33.49 215 LYS B O 1
ATOM 4459 N N . TYR B 1 219 ? 33.634 10.765 43.965 1.00 33.80 216 TYR B N 1
ATOM 4460 C CA . TYR B 1 219 ? 32.865 11.499 42.961 1.00 33.77 216 TYR B CA 1
ATOM 4461 C C . TYR B 1 219 ? 32.534 10.657 41.711 1.00 33.45 216 TYR B C 1
ATOM 4462 O O . TYR B 1 219 ? 32.817 11.072 40.583 1.00 33.53 216 TYR B O 1
ATOM 4471 N N . PRO B 1 220 ? 31.873 9.503 41.905 1.00 32.64 217 PRO B N 1
ATOM 4472 C CA . PRO B 1 220 ? 31.608 8.569 40.816 1.00 32.21 217 PRO B CA 1
ATOM 4473 C C . PRO B 1 220 ? 30.743 9.103 39.685 1.00 31.69 217 PRO B C 1
ATOM 4474 O O . PRO B 1 220 ? 30.898 8.641 38.552 1.00 31.98 217 PRO B O 1
ATOM 4478 N N . THR B 1 221 ? 29.846 10.052 39.957 1.00 31.07 218 THR B N 1
ATOM 4479 C CA . THR B 1 221 ? 28.961 10.578 38.905 1.00 30.81 218 THR B CA 1
ATOM 4480 C C . THR B 1 221 ? 29.522 11.777 38.139 1.00 29.88 218 THR B C 1
ATOM 4481 O O . THR B 1 221 ? 28.880 12.248 37.204 1.00 29.88 218 THR B O 1
ATOM 4485 N N . LYS B 1 222 ? 30.702 12.273 38.533 1.00 29.51 219 LYS B N 1
ATOM 4486 C CA . LYS B 1 222 ? 31.271 13.482 37.942 1.00 29.17 219 LYS B CA 1
ATOM 4487 C C . LYS B 1 222 ? 32.661 13.303 37.295 1.00 28.56 219 LYS B C 1
ATOM 4488 O O . LYS B 1 222 ? 32.922 13.892 36.253 1.00 28.58 219 LYS B O 1
ATOM 4494 N N . LEU B 1 223 ? 33.538 12.521 37.921 1.00 27.47 220 LEU B N 1
ATOM 4495 C CA . LEU B 1 223 ? 34.965 12.522 37.563 1.00 26.97 220 LEU B CA 1
ATOM 4496 C C . LEU B 1 223 ? 35.338 11.441 36.548 1.00 26.28 220 LEU B C 1
ATOM 4497 O O . LEU B 1 223 ? 35.002 10.269 36.716 1.00 25.38 220 LEU B O 1
ATOM 4502 N N . VAL B 1 224 ? 36.052 11.858 35.503 1.00 25.59 221 VAL B N 1
ATOM 4503 C CA . VAL B 1 224 ? 36.665 10.935 34.545 1.00 25.13 221 VAL B CA 1
ATOM 4504 C C . VAL B 1 224 ? 38.144 11.325 34.493 1.00 24.14 221 VAL B C 1
ATOM 4505 O O . VAL B 1 224 ? 38.458 12.506 34.433 1.00 24.53 221 VAL B O 1
ATOM 4509 N N . VAL B 1 225 ? 39.047 10.353 34.570 1.00 23.31 222 VAL B N 1
ATOM 4510 C CA . VAL B 1 225 ? 40.476 10.649 34.508 1.00 23.14 222 VAL B CA 1
ATOM 4511 C C . VAL B 1 225 ? 41.007 10.123 33.177 1.00 22.73 222 VAL B C 1
ATOM 4512 O O . VAL B 1 225 ? 40.945 8.936 32.914 1.00 22.01 222 VAL B O 1
ATOM 4516 N N . SER B 1 226 ? 41.497 11.035 32.351 1.00 22.50 223 SER B N 1
ATOM 4517 C CA . SER B 1 226 ? 42.049 10.707 31.050 1.00 22.18 223 SER B CA 1
ATOM 4518 C C . SER B 1 226 ? 43.561 10.549 31.118 1.00 21.60 223 SER B C 1
ATOM 4519 O O . SER B 1 226 ? 44.251 11.335 31.771 1.00 21.31 223 SER B O 1
ATOM 4522 N N . ARG B 1 227 ? 44.060 9.530 30.424 1.00 20.73 224 ARG B N 1
ATOM 4523 C CA . ARG B 1 227 ? 45.464 9.163 30.443 1.00 20.09 224 ARG B CA 1
ATOM 4524 C C . ARG B 1 227 ? 45.915 8.751 29.030 1.00 19.12 224 ARG B C 1
ATOM 4525 O O . ARG B 1 227 ? 45.092 8.476 28.147 1.00 18.36 224 ARG B O 1
ATOM 4533 N N . THR B 1 228 ? 47.219 8.653 28.825 1.00 18.97 225 THR B N 1
ATOM 4534 C CA . THR B 1 228 ? 47.713 8.234 27.514 1.00 18.76 225 THR B CA 1
ATOM 4535 C C . THR B 1 228 ? 48.986 7.409 27.597 1.00 19.00 225 THR B C 1
ATOM 4536 O O . THR B 1 228 ? 49.715 7.456 28.596 1.00 18.47 225 THR B O 1
ATOM 4540 N N . MET B 1 229 ? 49.229 6.647 26.532 1.00 18.36 226 MET B N 1
ATOM 4541 C CA . MET B 1 229 ? 50.492 5.941 26.365 1.00 18.97 226 MET B CA 1
ATOM 4542 C C . MET B 1 229 ? 51.496 6.708 25.503 1.00 18.13 226 MET B C 1
ATOM 4543 O O . MET B 1 229 ? 52.583 6.202 25.242 1.00 18.1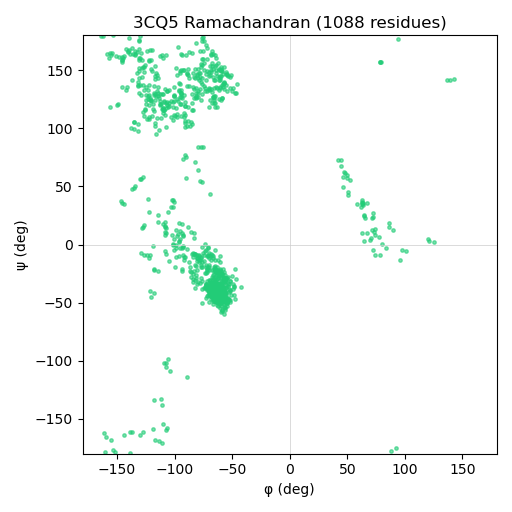9 226 MET B O 1
ATOM 4548 N N . SER B 1 230 ? 51.151 7.934 25.091 1.00 18.02 227 SER B N 1
ATOM 4549 C CA . SER B 1 230 ? 51.976 8.704 24.141 1.00 18.22 227 SER B CA 1
ATOM 4550 C C . SER B 1 230 ? 53.178 9.450 24.713 1.00 18.35 227 SER B C 1
ATOM 4551 O O . SER B 1 230 ? 54.076 9.856 23.964 1.00 18.22 227 SER B O 1
ATOM 4554 N N . LYS B 1 231 ? 53.192 9.665 26.017 1.00 18.18 228 LYS B N 1
ATOM 4555 C CA . LYS B 1 231 ? 54.166 10.562 26.631 1.00 18.56 228 LYS B CA 1
ATOM 4556 C C . LYS B 1 231 ? 55.171 9.734 27.437 1.00 18.56 228 LYS B C 1
ATOM 4557 O O . LYS B 1 231 ? 56.048 9.099 26.829 1.00 18.16 228 LYS B O 1
ATOM 4563 N N . ALA B 1 232 ? 55.053 9.668 28.757 1.00 18.19 229 ALA B N 1
ATOM 4564 C CA . ALA B 1 232 ? 56.012 8.876 29.552 1.00 18.56 229 ALA B CA 1
ATOM 4565 C C . ALA B 1 232 ? 56.069 7.430 29.071 1.00 18.92 229 ALA B C 1
ATOM 4566 O O . ALA B 1 232 ? 57.136 6.801 29.062 1.00 19.21 229 ALA B O 1
ATOM 4568 N N . PHE B 1 233 ? 54.909 6.907 28.677 1.00 18.66 230 PHE B N 1
ATOM 4569 C CA . PHE B 1 233 ? 54.802 5.501 28.241 1.00 19.14 230 PHE B CA 1
ATOM 4570 C C . PHE B 1 233 ? 55.464 5.207 26.881 1.00 18.77 230 PHE B C 1
ATOM 4571 O O . PHE B 1 233 ? 55.479 4.048 26.430 1.00 18.64 230 PHE B O 1
ATOM 4579 N N . ASP B 1 234 ? 56.019 6.227 26.212 1.00 18.96 231 ASP B N 1
ATOM 4580 C CA . ASP B 1 234 ? 56.989 5.991 25.148 1.00 18.76 231 ASP B CA 1
ATOM 4581 C C . ASP B 1 234 ? 56.357 5.225 23.993 1.00 18.34 231 ASP B C 1
ATOM 4582 O O . ASP B 1 234 ? 57.018 4.372 23.353 1.00 18.26 231 ASP B O 1
ATOM 4587 N N . PHE B 1 235 ? 55.084 5.533 23.710 1.00 17.30 232 PHE B N 1
ATOM 4588 C CA . PHE B 1 235 ? 54.313 4.776 22.725 1.00 17.33 232 PHE B CA 1
ATOM 4589 C C . PHE B 1 235 ? 53.355 5.646 21.910 1.00 17.15 232 PHE B C 1
ATOM 4590 O O . PHE B 1 235 ? 52.289 5.195 21.504 1.00 16.87 232 PHE B O 1
ATOM 4598 N N . ALA B 1 236 ? 53.762 6.877 21.621 1.00 15.82 233 ALA B N 1
ATOM 4599 C CA . ALA B 1 236 ? 52.942 7.771 20.812 1.00 16.29 233 ALA B CA 1
ATOM 4600 C C . ALA B 1 236 ? 52.511 7.131 19.486 1.00 16.32 233 ALA B C 1
ATOM 4601 O O . ALA B 1 236 ? 51.379 7.322 19.043 1.00 16.57 233 ALA B O 1
ATOM 4603 N N . GLY B 1 237 ? 53.412 6.402 18.843 1.00 16.39 234 GLY B N 1
ATOM 4604 C CA . GLY B 1 237 ? 53.136 5.784 17.534 1.00 16.75 234 GLY B CA 1
ATOM 4605 C C . GLY B 1 237 ? 52.037 4.728 17.600 1.00 16.85 234 GLY B C 1
ATOM 4606 O O . GLY B 1 237 ? 51.421 4.385 16.578 1.00 17.19 234 GLY B O 1
ATOM 4607 N N . GLY B 1 238 ? 51.808 4.191 18.788 1.00 17.10 235 GLY B N 1
ATOM 4608 C CA . GLY B 1 238 ? 50.747 3.212 19.016 1.00 17.62 235 GLY B CA 1
ATOM 4609 C C . GLY B 1 238 ? 49.350 3.788 19.194 1.00 18.20 235 GLY B C 1
ATOM 4610 O O . GLY B 1 238 ? 48.383 3.032 19.201 1.00 20.15 235 GLY B O 1
ATOM 4611 N N . ARG B 1 239 ? 49.233 5.110 19.312 1.00 18.18 236 ARG B N 1
ATOM 4612 C CA . ARG B 1 239 ? 47.929 5.790 19.452 1.00 17.92 236 ARG B CA 1
ATOM 4613 C C . ARG B 1 239 ? 46.985 5.097 20.439 1.00 18.19 236 ARG B C 1
ATOM 4614 O O . ARG B 1 239 ? 45.945 4.556 20.056 1.00 18.60 236 ARG B O 1
ATOM 4622 N N . LEU B 1 240 ? 47.339 5.120 21.716 1.00 18.31 237 LEU B N 1
ATOM 4623 C CA . LEU B 1 240 ? 46.522 4.451 22.738 1.00 18.19 237 LEU B CA 1
ATOM 4624 C C . LEU B 1 240 ? 46.278 5.385 23.912 1.00 18.88 237 LEU B C 1
ATOM 4625 O O . LEU B 1 240 ? 47.170 5.653 24.724 1.00 19.31 237 LEU B O 1
ATOM 4630 N N . GLY B 1 241 ? 45.066 5.919 23.963 1.00 18.53 238 GLY B N 1
ATOM 4631 C CA . GLY B 1 241 ? 44.623 6.700 25.090 1.00 19.01 238 GLY B CA 1
ATOM 4632 C C . GLY B 1 241 ? 43.555 5.939 25.845 1.00 19.10 238 GLY B C 1
ATOM 4633 O O . GLY B 1 241 ? 42.946 5.005 25.314 1.00 18.47 238 GLY B O 1
ATOM 4634 N N . TYR B 1 242 ? 43.309 6.358 27.078 1.00 19.25 239 TYR B N 1
ATOM 4635 C CA . TYR B 1 242 ? 42.345 5.665 27.904 1.00 19.54 239 TYR B CA 1
ATOM 4636 C C . TYR B 1 242 ? 41.833 6.555 29.026 1.00 20.15 239 TYR B C 1
ATOM 4637 O O . TYR B 1 242 ? 42.403 7.635 29.323 1.00 19.42 239 TYR B O 1
ATOM 4646 N N . PHE B 1 243 ? 40.723 6.133 29.621 1.00 20.54 240 PHE B N 1
ATOM 4647 C CA . PHE B 1 243 ? 40.230 6.813 30.811 1.00 21.19 240 PHE B CA 1
ATOM 4648 C C . PHE B 1 243 ? 39.904 5.827 31.920 1.00 21.94 240 PHE B C 1
ATOM 4649 O O . PHE B 1 243 ? 39.743 4.637 31.670 1.00 22.06 240 PHE B O 1
ATOM 4657 N N . VAL B 1 244 ? 39.883 6.344 33.143 1.00 22.29 241 VAL B N 1
ATOM 4658 C CA . VAL B 1 244 ? 39.547 5.584 34.332 1.00 22.84 241 VAL B CA 1
ATOM 4659 C C . VAL B 1 244 ? 38.371 6.324 34.979 1.00 23.08 241 VAL B C 1
ATOM 4660 O O . VAL B 1 244 ? 38.424 7.539 35.186 1.00 22.53 241 VAL B O 1
ATOM 4664 N N . ALA B 1 245 ? 37.302 5.591 35.254 1.00 23.86 242 ALA B N 1
ATOM 4665 C CA . ALA B 1 245 ? 36.089 6.159 35.817 1.00 24.24 242 ALA B CA 1
ATOM 4666 C C . ALA B 1 245 ? 35.206 5.045 36.394 1.00 25.24 242 ALA B C 1
ATOM 4667 O O . ALA B 1 245 ? 35.558 3.858 36.348 1.00 24.92 242 ALA B O 1
ATOM 4669 N N . ASN B 1 246 ? 34.066 5.449 36.946 1.00 26.05 243 ASN B N 1
ATOM 4670 C CA . ASN B 1 246 ? 33.014 4.513 37.324 1.00 26.44 243 ASN B CA 1
ATOM 4671 C C . ASN B 1 246 ? 32.536 3.754 36.079 1.00 26.77 243 ASN B C 1
ATOM 4672 O O . ASN B 1 246 ? 32.440 4.348 35.001 1.00 26.34 243 ASN B O 1
ATOM 4677 N N . PRO B 1 247 ? 32.236 2.448 36.214 1.00 26.96 244 PRO B N 1
ATOM 4678 C CA . PRO B 1 247 ? 31.777 1.649 35.068 1.00 27.03 244 PRO B CA 1
ATOM 4679 C C . PRO B 1 247 ? 30.632 2.247 34.262 1.00 26.88 244 PRO B C 1
ATOM 4680 O O . PRO B 1 247 ? 30.497 1.962 33.065 1.00 26.61 244 PRO B O 1
ATOM 4684 N N . ALA B 1 248 ? 29.809 3.067 34.905 1.00 26.95 245 ALA B N 1
ATOM 4685 C CA . ALA B 1 248 ? 28.724 3.735 34.216 1.00 27.05 245 ALA B CA 1
ATOM 4686 C C . ALA B 1 248 ? 29.205 4.561 33.021 1.00 27.04 245 ALA B C 1
ATOM 4687 O O . ALA B 1 248 ? 28.482 4.709 32.037 1.00 26.76 245 ALA B O 1
ATOM 4689 N N . PHE B 1 249 ? 30.413 5.116 33.114 1.00 27.38 246 PHE B N 1
ATOM 4690 C CA . PHE B 1 249 ? 30.987 5.860 31.990 1.00 27.20 246 PHE B CA 1
ATOM 4691 C C . PHE B 1 249 ? 31.374 4.966 30.794 1.00 27.15 246 PHE B C 1
ATOM 4692 O O . PHE B 1 249 ? 31.307 5.407 29.640 1.00 27.43 246 PHE B O 1
ATOM 4700 N N . ILE B 1 250 ? 31.760 3.720 31.045 1.00 27.26 247 ILE B N 1
ATOM 4701 C CA . ILE B 1 250 ? 32.034 2.800 29.926 1.00 27.38 247 ILE B CA 1
ATOM 4702 C C . ILE B 1 250 ? 30.722 2.602 29.182 1.00 27.47 247 ILE B C 1
ATOM 4703 O O . ILE B 1 250 ? 30.665 2.682 27.960 1.00 27.07 247 ILE B O 1
ATOM 4708 N N . ASP B 1 251 ? 29.641 2.388 29.933 1.00 28.15 248 ASP B N 1
ATOM 4709 C CA . ASP B 1 251 ? 28.327 2.244 29.318 1.00 28.36 248 ASP B CA 1
ATOM 4710 C C . ASP B 1 251 ? 27.976 3.444 28.456 1.00 27.38 248 ASP B C 1
ATOM 4711 O O . ASP B 1 251 ? 27.439 3.290 27.360 1.00 28.14 248 ASP B O 1
ATOM 4716 N N . ALA B 1 252 ? 28.284 4.636 28.944 1.00 26.85 249 ALA B N 1
ATOM 4717 C CA . ALA B 1 252 ? 28.020 5.858 28.211 1.00 26.88 249 ALA B CA 1
ATOM 4718 C C . ALA B 1 252 ? 28.794 5.923 26.885 1.00 26.61 249 ALA B C 1
ATOM 4719 O O . ALA B 1 252 ? 28.218 6.204 25.835 1.00 25.93 249 ALA B O 1
ATOM 4721 N N . VAL B 1 253 ? 30.099 5.683 26.925 1.00 27.18 250 VAL B N 1
ATOM 4722 C CA . VAL B 1 253 ? 30.893 5.841 25.687 1.00 27.07 250 VAL B CA 1
ATOM 4723 C C . VAL B 1 253 ? 30.632 4.740 24.675 1.00 26.96 250 VAL B C 1
ATOM 4724 O O . VAL B 1 253 ? 30.855 4.926 23.479 1.00 27.16 250 VAL B O 1
ATOM 4728 N N . MET B 1 254 ? 30.125 3.597 25.126 1.00 27.63 251 MET B N 1
ATOM 4729 C CA . MET B 1 254 ? 29.773 2.533 24.193 1.00 28.13 251 MET B CA 1
ATOM 4730 C C . MET B 1 254 ? 28.622 2.921 23.284 1.00 27.40 251 MET B C 1
ATOM 4731 O O . MET B 1 254 ? 28.480 2.372 22.193 1.00 27.22 251 MET B O 1
ATOM 4736 N N . LEU B 1 255 ? 27.838 3.910 23.698 1.00 27.28 252 LEU B N 1
ATOM 4737 C CA . LEU B 1 255 ? 26.783 4.438 22.843 1.00 26.70 252 LEU B CA 1
ATOM 4738 C C . LEU B 1 255 ? 27.284 5.348 21.718 1.00 25.91 252 LEU B C 1
ATOM 4739 O O . LEU B 1 255 ? 26.563 5.548 20.750 1.00 26.31 252 LEU B O 1
ATOM 4744 N N . VAL B 1 256 ? 28.504 5.889 21.825 1.00 24.68 253 VAL B N 1
ATOM 4745 C CA . VAL B 1 256 ? 29.030 6.842 20.828 1.00 24.10 253 VAL B CA 1
ATOM 4746 C C . VAL B 1 256 ? 30.307 6.378 20.077 1.00 23.67 253 VAL B C 1
ATOM 4747 O O . VAL B 1 256 ? 30.613 6.877 19.003 1.00 23.02 253 VAL B O 1
ATOM 4751 N N . ARG B 1 257 ? 31.040 5.435 20.646 1.00 23.09 254 ARG B N 1
ATOM 4752 C CA . ARG B 1 257 ? 32.271 4.928 20.014 1.00 22.62 254 ARG B CA 1
ATOM 4753 C C . ARG B 1 257 ? 31.946 4.254 18.701 1.00 22.63 254 ARG B C 1
ATOM 4754 O O . ARG B 1 257 ? 30.889 3.651 18.560 1.00 20.88 254 ARG B O 1
ATOM 4762 N N . LEU B 1 258 ? 32.841 4.379 17.732 1.00 22.24 255 LEU B N 1
ATOM 4763 C CA . LEU B 1 258 ? 32.680 3.711 16.466 1.00 22.29 255 LEU B CA 1
ATOM 4764 C C . LEU B 1 258 ? 32.930 2.242 16.717 1.00 22.41 255 LEU B C 1
ATOM 4765 O O . LEU B 1 258 ? 33.904 1.899 17.377 1.00 21.57 255 LEU B O 1
ATOM 4770 N N . PRO B 1 259 ? 32.039 1.361 16.224 1.00 22.85 256 PRO B N 1
ATOM 4771 C CA . PRO B 1 259 ? 32.276 -0.054 16.484 1.00 22.54 256 PRO B CA 1
ATOM 4772 C C . PRO B 1 259 ? 33.600 -0.538 15.892 1.00 21.58 256 PRO B C 1
ATOM 4773 O O . PRO B 1 259 ? 33.898 -0.265 14.735 1.00 21.32 256 PRO B O 1
ATOM 4777 N N . TYR B 1 260 ? 34.344 -1.301 16.688 1.00 21.01 257 TYR B N 1
ATOM 4778 C CA . TYR B 1 260 ? 35.659 -1.830 16.311 1.00 21.16 257 TYR B CA 1
ATOM 4779 C C . TYR B 1 260 ? 36.662 -0.713 16.068 1.00 20.49 257 TYR B C 1
ATOM 4780 O O . TYR B 1 260 ? 37.537 -0.831 15.213 1.00 20.15 257 TYR B O 1
ATOM 4789 N N . HIS B 1 261 ? 36.540 0.358 16.840 1.00 19.94 258 HIS B N 1
ATOM 4790 C CA . HIS B 1 261 ? 37.426 1.512 16.694 1.00 20.39 258 HIS B CA 1
ATOM 4791 C C . HIS B 1 261 ? 38.892 1.209 16.951 1.00 20.51 258 HIS B C 1
ATOM 4792 O O . HIS B 1 261 ? 39.766 1.902 16.437 1.00 21.66 258 HIS B O 1
ATOM 4799 N N . LEU B 1 262 ? 39.174 0.194 17.754 1.00 20.31 259 LEU B N 1
ATOM 4800 C CA . LEU B 1 262 ? 40.532 -0.146 18.101 1.00 20.13 259 LEU B CA 1
ATOM 4801 C C . LEU B 1 262 ? 40.978 -1.406 17.327 1.00 19.13 259 LEU B C 1
ATOM 4802 O O . LEU B 1 262 ? 40.415 -2.481 17.498 1.00 18.16 259 LEU B O 1
ATOM 4807 N N . SER B 1 263 ? 42.011 -1.266 16.505 1.00 18.39 260 SER B N 1
ATOM 4808 C CA . SER B 1 263 ? 42.486 -2.376 15.669 1.00 18.38 260 SER B CA 1
ATOM 4809 C C . SER B 1 263 ? 43.123 -3.500 16.485 1.00 18.22 260 SER B C 1
ATOM 4810 O O . SER B 1 263 ? 43.505 -3.307 17.650 1.00 17.60 260 SER B O 1
ATOM 4813 N N . ALA B 1 264 ? 43.246 -4.671 15.857 1.00 18.69 261 ALA B N 1
ATOM 4814 C CA . ALA B 1 264 ? 43.849 -5.840 16.481 1.00 18.82 261 ALA B CA 1
ATOM 4815 C C . ALA B 1 264 ? 45.291 -5.551 16.889 1.00 19.06 261 ALA B C 1
ATOM 4816 O O . ALA B 1 264 ? 45.719 -5.890 18.008 1.00 19.05 261 ALA B O 1
ATOM 4818 N N . LEU B 1 265 ? 46.036 -4.913 15.992 1.00 19.52 262 LEU B N 1
ATOM 4819 C CA . LEU B 1 265 ? 47.438 -4.601 16.261 1.00 19.63 262 LEU B CA 1
ATOM 4820 C C . LEU B 1 265 ? 47.560 -3.515 17.321 1.00 19.45 262 LEU B C 1
ATOM 4821 O O . LEU B 1 265 ? 48.444 -3.581 18.167 1.00 19.50 262 LEU B O 1
ATOM 4826 N N . SER B 1 266 ? 46.679 -2.517 17.297 1.00 19.24 263 SER B N 1
ATOM 4827 C CA . SER B 1 266 ? 46.700 -1.497 18.354 1.00 18.97 263 SER B CA 1
ATOM 4828 C C . SER B 1 266 ? 46.502 -2.133 19.734 1.00 18.74 263 SER B C 1
ATOM 4829 O O . SER B 1 266 ? 47.203 -1.816 20.695 1.00 17.85 263 SER B O 1
ATOM 4832 N N . GLN B 1 267 ? 45.553 -3.054 19.840 1.00 18.86 264 GLN B N 1
ATOM 4833 C CA . GLN B 1 267 ? 45.293 -3.693 21.117 1.00 19.04 264 GLN B CA 1
ATOM 4834 C C . GLN B 1 267 ? 46.468 -4.561 21.541 1.00 19.20 264 GLN B C 1
ATOM 4835 O O . GLN B 1 267 ? 46.930 -4.483 22.691 1.00 19.11 264 GLN B O 1
ATOM 4841 N N . ALA B 1 268 ? 46.970 -5.371 20.616 1.00 19.05 265 ALA B N 1
ATOM 4842 C CA . ALA B 1 268 ? 48.054 -6.293 20.927 1.00 18.96 265 ALA B CA 1
ATOM 4843 C C . ALA B 1 268 ? 49.338 -5.544 21.255 1.00 19.26 265 ALA B C 1
ATOM 4844 O O . ALA B 1 268 ? 50.032 -5.892 22.218 1.00 18.71 265 ALA B O 1
ATOM 4846 N N . ALA B 1 269 ? 49.637 -4.490 20.497 1.00 18.31 266 ALA B N 1
ATOM 4847 C CA . ALA B 1 269 ? 50.868 -3.729 20.733 1.00 18.38 266 ALA B CA 1
ATOM 4848 C C . ALA B 1 269 ? 50.846 -3.009 22.088 1.00 18.94 266 ALA B C 1
ATOM 4849 O O . ALA B 1 269 ? 51.839 -2.993 22.810 1.00 18.91 266 ALA B O 1
ATOM 4851 N N . ALA B 1 270 ? 49.710 -2.408 22.425 1.00 18.10 267 ALA B N 1
ATOM 4852 C CA . ALA B 1 270 ? 49.538 -1.759 23.723 1.00 18.70 267 ALA B CA 1
ATOM 4853 C C . ALA B 1 270 ? 49.685 -2.773 24.880 1.00 19.33 267 ALA B C 1
ATOM 4854 O O . ALA B 1 270 ? 50.305 -2.480 25.899 1.00 19.18 267 ALA B O 1
ATOM 4856 N N . ILE B 1 271 ? 49.149 -3.981 24.694 1.00 19.54 268 ILE B N 1
ATOM 4857 C CA . ILE B 1 271 ? 49.291 -5.047 25.690 1.00 19.31 268 ILE B CA 1
ATOM 4858 C C . ILE B 1 271 ? 50.762 -5.391 25.901 1.00 19.13 268 ILE B C 1
ATOM 4859 O O . ILE B 1 271 ? 51.220 -5.498 27.046 1.00 19.84 268 ILE B O 1
ATOM 4864 N N . VAL B 1 272 ? 51.502 -5.525 24.808 1.00 19.29 269 VAL B N 1
ATOM 4865 C CA . VAL B 1 272 ? 52.933 -5.786 24.883 1.00 19.62 269 VAL B CA 1
ATOM 4866 C C . VAL B 1 272 ? 53.618 -4.673 25.650 1.00 19.71 269 VAL B C 1
ATOM 4867 O O . VAL B 1 272 ? 54.383 -4.929 26.582 1.00 20.24 269 VAL B O 1
ATOM 4871 N N . ALA B 1 273 ? 53.339 -3.424 25.270 1.00 19.71 270 ALA B N 1
ATOM 4872 C CA . ALA B 1 273 ? 53.927 -2.279 25.961 1.00 19.98 270 ALA B CA 1
ATOM 4873 C C . ALA B 1 273 ? 53.643 -2.329 27.455 1.00 20.12 270 ALA B C 1
ATOM 4874 O O . ALA B 1 273 ? 54.530 -2.096 28.276 1.00 20.50 270 ALA B O 1
ATOM 4876 N N . LEU B 1 274 ? 52.407 -2.659 27.818 1.00 21.61 271 LEU B N 1
ATOM 4877 C CA . LEU B 1 274 ? 51.994 -2.670 29.223 1.00 21.71 271 LEU B CA 1
ATOM 4878 C C . LEU B 1 274 ? 52.783 -3.687 30.054 1.00 22.78 271 LEU B C 1
ATOM 4879 O O . LEU B 1 274 ? 53.114 -3.432 31.224 1.00 22.59 271 LEU B O 1
ATOM 4884 N N . ARG B 1 275 ? 53.143 -4.809 29.451 1.00 23.48 272 ARG B N 1
ATOM 4885 C CA . ARG B 1 275 ? 53.884 -5.813 30.185 1.00 24.55 272 ARG B CA 1
ATOM 4886 C C . ARG B 1 275 ? 55.354 -5.449 30.348 1.00 24.68 272 ARG B C 1
ATOM 4887 O O . ARG B 1 275 ? 56.056 -6.090 31.133 1.00 25.00 272 ARG B O 1
ATOM 4895 N N . HIS B 1 276 ? 55.815 -4.414 29.647 1.00 23.88 273 HIS B N 1
ATOM 4896 C CA . HIS B 1 276 ? 57.171 -3.890 29.840 1.00 24.27 273 HIS B CA 1
ATOM 4897 C C . HIS B 1 276 ? 57.221 -2.516 30.543 1.00 23.84 273 HIS B C 1
ATOM 4898 O O . HIS B 1 276 ? 58.240 -1.825 30.480 1.00 23.65 273 HIS B O 1
ATOM 4905 N N . SER B 1 277 ? 56.140 -2.146 31.233 1.00 24.12 274 SER B N 1
ATOM 4906 C CA . SER B 1 277 ? 55.975 -0.778 31.765 1.00 24.38 274 SER B CA 1
ATOM 4907 C C . SER B 1 277 ? 57.053 -0.339 32.752 1.00 24.96 274 SER B C 1
ATOM 4908 O O . SER B 1 277 ? 57.537 0.798 32.675 1.00 24.52 274 SER B O 1
ATOM 4911 N N . ALA B 1 278 ? 57.423 -1.230 33.675 1.00 25.56 275 ALA B N 1
ATOM 4912 C CA . ALA B 1 278 ? 58.394 -0.895 34.719 1.00 25.32 275 ALA B CA 1
ATOM 4913 C C . ALA B 1 278 ? 59.726 -0.492 34.087 1.00 25.83 275 ALA B C 1
ATOM 4914 O O . ALA B 1 278 ? 60.314 0.529 34.460 1.00 26.18 275 ALA B O 1
ATOM 4916 N N . ASP B 1 279 ? 60.190 -1.270 33.112 1.00 25.78 276 ASP B N 1
ATOM 4917 C CA . ASP B 1 279 ? 61.421 -0.944 32.423 1.00 25.43 276 ASP B CA 1
ATOM 4918 C C . ASP B 1 279 ? 61.309 0.368 31.657 1.00 25.02 276 ASP B C 1
ATOM 4919 O O . ASP B 1 279 ? 62.188 1.217 31.742 1.00 24.33 276 ASP B O 1
ATOM 4924 N N . THR B 1 280 ? 60.237 0.497 30.878 1.00 23.28 277 THR B N 1
ATOM 4925 C CA . THR B 1 280 ? 60.047 1.672 30.023 1.00 23.07 277 THR B CA 1
ATOM 4926 C C . THR B 1 280 ? 59.946 2.956 30.838 1.00 22.49 277 THR B C 1
ATOM 4927 O O . THR B 1 280 ? 60.633 3.944 30.544 1.00 22.44 277 THR B O 1
ATOM 4931 N N . LEU B 1 281 ? 59.098 2.925 31.858 1.00 22.08 278 LEU B N 1
ATOM 4932 C CA . LEU B 1 281 ? 58.866 4.082 32.732 1.00 22.51 278 LEU B CA 1
ATOM 4933 C C . LEU B 1 281 ? 60.049 4.421 33.638 1.00 22.41 278 LEU B C 1
ATOM 4934 O O . LEU B 1 281 ? 60.043 5.466 34.293 1.00 21.94 278 LEU B O 1
ATOM 4939 N N . GLY B 1 282 ? 61.073 3.569 33.650 1.00 22.48 279 GLY B N 1
ATOM 4940 C CA . GLY B 1 282 ? 62.368 3.934 34.237 1.00 23.11 279 GLY B CA 1
ATOM 4941 C C . GLY B 1 282 ? 62.955 5.207 33.643 1.00 23.43 279 GLY B C 1
ATOM 4942 O O . GLY B 1 282 ? 63.637 5.965 34.331 1.00 24.28 279 GLY B O 1
ATOM 4943 N N . THR B 1 283 ? 62.652 5.479 32.377 1.00 22.40 280 THR B N 1
ATOM 4944 C CA . THR B 1 283 ? 63.162 6.662 31.713 1.00 22.29 280 THR B CA 1
ATOM 4945 C C . THR B 1 283 ? 62.631 7.971 32.327 1.00 22.07 280 THR B C 1
ATOM 4946 O O . THR B 1 283 ? 63.225 9.026 32.123 1.00 22.17 280 THR B O 1
ATOM 4950 N N . VAL B 1 284 ? 61.518 7.898 33.046 1.00 21.69 281 VAL B N 1
ATOM 4951 C CA . VAL B 1 284 ? 60.919 9.077 33.671 1.00 22.69 281 VAL B CA 1
ATOM 4952 C C . VAL B 1 284 ? 61.919 9.756 34.627 1.00 23.06 281 VAL B C 1
ATOM 4953 O O . VAL B 1 284 ? 61.982 10.986 34.696 1.00 22.43 281 VAL B O 1
ATOM 4957 N N . GLU B 1 285 ? 62.734 8.962 35.318 1.00 23.61 282 GLU B N 1
ATOM 4958 C CA . GLU B 1 285 ? 63.670 9.520 36.302 1.00 24.78 282 GLU B CA 1
ATOM 4959 C C . GLU B 1 285 ? 64.696 10.408 35.609 1.00 23.60 282 GLU B C 1
ATOM 4960 O O . GLU B 1 285 ? 64.933 11.528 36.032 1.00 23.38 282 GLU B O 1
ATOM 4966 N N . LYS B 1 286 ? 65.283 9.917 34.528 1.00 23.20 283 LYS B N 1
ATOM 4967 C CA . LYS B 1 286 ? 66.284 10.685 33.813 1.00 22.79 283 LYS B CA 1
ATOM 4968 C C . LYS B 1 286 ? 65.654 11.918 33.171 1.00 21.98 283 LYS B C 1
ATOM 4969 O O . LYS B 1 286 ? 66.234 12.999 33.237 1.00 21.12 283 LYS B O 1
ATOM 4975 N N . LEU B 1 287 ? 64.478 11.753 32.558 1.00 21.08 284 LEU B N 1
ATOM 4976 C CA . LEU B 1 287 ? 63.759 12.882 31.942 1.00 20.74 284 LEU B CA 1
ATOM 4977 C C . LEU B 1 287 ? 63.435 13.989 32.950 1.00 20.93 284 LEU B C 1
ATOM 4978 O O . LEU B 1 287 ? 63.557 15.180 32.643 1.00 19.81 284 LEU B O 1
ATOM 4983 N N . SER B 1 288 ? 63.020 13.594 34.148 1.00 20.85 285 SER B N 1
ATOM 4984 C CA . SER B 1 288 ? 62.647 14.551 35.168 1.00 20.94 285 SER B CA 1
ATOM 4985 C C . SER B 1 288 ? 63.840 15.375 35.664 1.00 21.04 285 SER B C 1
ATOM 4986 O O . SER B 1 288 ? 63.701 16.568 35.902 1.00 20.87 285 SER B O 1
ATOM 4989 N N . VAL B 1 289 ? 65.005 14.749 35.817 1.00 20.76 286 VAL B N 1
ATOM 4990 C CA . VAL B 1 289 ? 66.215 15.453 36.237 1.00 21.30 286 VAL B CA 1
ATOM 4991 C C . VAL B 1 289 ? 66.773 16.310 35.106 1.00 20.85 286 VAL B C 1
ATOM 4992 O O . VAL B 1 289 ? 67.244 17.406 35.359 1.00 20.91 286 VAL B O 1
ATOM 4996 N N . GLU B 1 290 ? 66.691 15.832 33.861 1.00 19.82 287 GLU B N 1
ATOM 4997 C CA . GLU B 1 290 ? 67.090 16.653 32.707 1.00 20.28 287 GLU B CA 1
ATOM 4998 C C . GLU B 1 290 ? 66.185 17.869 32.600 1.00 19.53 287 GLU B C 1
ATOM 4999 O O . GLU B 1 290 ? 66.635 18.946 32.230 1.00 20.31 287 GLU B O 1
ATOM 5005 N N . ARG B 1 291 ? 64.909 17.700 32.907 1.00 19.59 288 ARG B N 1
ATOM 5006 C CA . ARG B 1 291 ? 63.999 18.853 32.888 1.00 19.61 288 ARG B CA 1
ATOM 5007 C C . ARG B 1 291 ? 64.472 19.895 33.886 1.00 19.30 288 ARG B C 1
ATOM 5008 O O . ARG B 1 291 ? 64.490 21.080 33.601 1.00 18.88 288 ARG B O 1
ATOM 5016 N N . VAL B 1 292 ? 64.865 19.448 35.065 1.00 19.41 289 VAL B N 1
ATOM 5017 C CA . VAL B 1 292 ? 65.330 20.385 36.091 1.00 19.23 289 VAL B CA 1
ATOM 5018 C C . VAL B 1 292 ? 66.579 21.107 35.589 1.00 19.13 289 VAL B C 1
ATOM 5019 O O . VAL B 1 292 ? 66.691 22.332 35.716 1.00 19.08 289 VAL B O 1
ATOM 5023 N N . ARG B 1 293 ? 67.492 20.356 34.981 1.00 19.06 290 ARG B N 1
ATOM 5024 C CA . ARG B 1 293 ? 68.738 20.907 34.446 1.00 19.05 290 ARG B CA 1
ATOM 5025 C C . ARG B 1 293 ? 68.471 21.922 33.354 1.00 18.99 290 ARG B C 1
ATOM 5026 O O . ARG B 1 293 ? 69.045 23.022 33.351 1.00 18.55 290 ARG B O 1
ATOM 5034 N N . VAL B 1 294 ? 67.575 21.569 32.444 1.00 18.46 291 VAL B N 1
ATOM 5035 C CA . VAL B 1 294 ? 67.236 22.454 31.340 1.00 18.78 291 VAL B CA 1
ATOM 5036 C C . VAL B 1 294 ? 66.598 23.763 31.842 1.00 18.43 291 VAL B C 1
ATOM 5037 O O . VAL B 1 294 ? 67.012 24.854 31.446 1.00 18.34 291 VAL B O 1
ATOM 5041 N N . ALA B 1 295 ? 65.617 23.656 32.725 1.00 19.08 292 ALA B N 1
ATOM 5042 C CA . ALA B 1 295 ? 64.946 24.844 33.264 1.00 19.79 292 ALA B CA 1
ATOM 5043 C C . ALA B 1 295 ? 65.923 25.735 34.044 1.00 20.50 292 ALA B C 1
ATOM 5044 O O . ALA B 1 295 ? 65.899 26.963 33.905 1.00 20.45 292 ALA B O 1
ATOM 5046 N N . ALA B 1 296 ? 66.807 25.117 34.825 1.00 21.30 293 ALA B N 1
ATOM 5047 C CA . ALA B 1 296 ? 67.834 25.877 35.568 1.00 21.59 293 ALA B CA 1
ATOM 5048 C C . ALA B 1 296 ? 68.785 26.627 34.635 1.00 22.08 293 ALA B C 1
ATOM 5049 O O . ALA B 1 296 ? 69.137 27.775 34.894 1.00 22.29 293 ALA B O 1
ATOM 5051 N N . ARG B 1 297 ? 69.219 25.987 33.559 1.00 22.22 294 ARG B N 1
ATOM 5052 C CA . ARG B 1 297 ? 70.103 26.663 32.604 1.00 22.68 294 ARG B CA 1
ATOM 5053 C C . ARG B 1 297 ? 69.379 27.811 31.878 1.00 22.34 294 ARG B C 1
ATOM 5054 O O . ARG B 1 297 ? 69.943 28.893 31.715 1.00 21.29 294 ARG B O 1
ATOM 5062 N N . LEU B 1 298 ? 68.125 27.590 31.476 1.00 22.43 295 LEU B N 1
ATOM 5063 C CA . LEU B 1 298 ? 67.337 28.656 30.850 1.00 22.81 295 LEU B CA 1
ATOM 5064 C C . LEU B 1 298 ? 67.252 29.886 31.762 1.00 23.32 295 LEU B C 1
ATOM 5065 O O . LEU B 1 298 ? 67.434 31.024 31.317 1.00 22.61 295 LEU B O 1
ATOM 5070 N N . GLU B 1 299 ? 66.983 29.644 33.035 1.00 24.51 296 GLU B N 1
ATOM 5071 C CA . GLU B 1 299 ? 66.957 30.722 34.030 1.00 26.20 296 GLU B CA 1
ATOM 5072 C C . GLU B 1 299 ? 68.300 31.417 34.198 1.00 26.59 296 GLU B C 1
ATOM 5073 O O . GLU B 1 299 ? 68.349 32.650 34.220 1.00 27.05 296 GLU B O 1
ATOM 5079 N N . GLU B 1 300 ? 69.373 30.636 34.299 1.00 27.36 297 GLU B N 1
ATOM 5080 C CA . GLU B 1 300 ? 70.735 31.166 34.412 1.00 27.67 297 GLU B CA 1
ATOM 5081 C C . GLU B 1 300 ? 71.047 32.051 33.213 1.00 27.65 297 GLU B C 1
ATOM 5082 O O . GLU B 1 300 ? 71.634 33.105 33.353 1.00 27.47 297 GLU B O 1
ATOM 5088 N N . LEU B 1 301 ? 70.645 31.598 32.032 1.00 26.56 298 LEU B N 1
ATOM 5089 C CA . LEU B 1 301 ? 70.809 32.360 30.807 1.00 26.68 298 LEU B CA 1
ATOM 5090 C C . LEU B 1 301 ? 70.054 33.697 30.792 1.00 26.13 298 LEU B C 1
ATOM 5091 O O . LEU B 1 301 ? 70.475 34.633 30.101 1.00 26.48 298 LEU B O 1
ATOM 5096 N N . GLY B 1 302 ? 68.944 33.776 31.513 1.00 25.55 299 GLY B N 1
ATOM 5097 C CA . GLY B 1 302 ? 68.155 35.001 31.608 1.00 25.40 299 GLY B CA 1
ATOM 5098 C C . GLY B 1 302 ? 66.714 34.891 31.152 1.00 25.21 299 GLY B C 1
ATOM 5099 O O . GLY B 1 302 ? 65.986 35.887 31.143 1.00 23.83 299 GLY B O 1
ATOM 5100 N N . TYR B 1 303 ? 66.281 33.683 30.773 1.00 24.44 300 TYR B N 1
ATOM 5101 C CA . TYR B 1 303 ? 64.900 33.478 30.347 1.00 24.11 300 TYR B CA 1
ATOM 5102 C C . TYR B 1 303 ? 63.959 33.444 31.544 1.00 24.36 300 TYR B C 1
ATOM 5103 O O . TYR B 1 303 ? 64.368 33.093 32.647 1.00 23.87 300 TYR B O 1
ATOM 5112 N N . ALA B 1 304 ? 62.697 33.785 31.292 1.00 24.19 301 ALA B N 1
ATOM 5113 C CA . ALA B 1 304 ? 61.605 33.533 32.212 1.00 24.19 301 ALA B CA 1
ATOM 5114 C C . ALA B 1 304 ? 61.083 32.108 32.009 1.00 24.74 301 ALA B C 1
ATOM 5115 O O . ALA B 1 304 ? 60.630 31.755 30.915 1.00 24.52 301 ALA B O 1
ATOM 5117 N N . VAL B 1 305 ? 61.124 31.309 33.070 1.00 23.60 302 VAL B N 1
ATOM 5118 C CA . VAL B 1 305 ? 60.718 29.917 33.012 1.00 23.77 302 VAL B CA 1
ATOM 5119 C C . VAL B 1 305 ? 59.618 29.661 34.010 1.00 24.06 302 VAL B C 1
ATOM 5120 O O . VAL B 1 305 ? 59.767 30.001 35.193 1.00 23.61 302 VAL B O 1
ATOM 5124 N N . VAL B 1 306 ? 58.524 29.055 33.543 1.00 23.79 303 VAL B N 1
ATOM 5125 C CA . VAL B 1 306 ? 57.439 28.613 34.410 1.00 23.79 303 VAL B CA 1
ATOM 5126 C C . VAL B 1 306 ? 57.824 27.272 35.064 1.00 24.20 303 VAL B C 1
ATOM 5127 O O . VAL B 1 306 ? 58.213 26.337 34.356 1.00 23.03 303 VAL B O 1
ATOM 5131 N N . PRO B 1 307 ? 57.752 27.179 36.411 1.00 24.18 304 PRO B N 1
ATOM 5132 C CA . PRO B 1 307 ? 58.116 25.912 37.074 1.00 24.09 304 PRO B CA 1
ATOM 5133 C C . PRO B 1 307 ? 57.252 24.756 36.596 1.00 24.01 304 PRO B C 1
ATOM 5134 O O . PRO B 1 307 ? 56.034 24.843 36.643 1.00 24.05 304 PRO B O 1
ATOM 5138 N N . SER B 1 308 ? 57.902 23.692 36.140 1.00 23.49 305 SER B N 1
ATOM 5139 C CA . SER B 1 308 ? 57.241 22.575 35.501 1.00 23.20 305 SER B CA 1
ATOM 5140 C C . SER B 1 308 ? 57.404 21.293 36.298 1.00 23.04 305 SER B C 1
ATOM 5141 O O . SER B 1 308 ? 58.439 21.086 36.950 1.00 23.31 305 SER B O 1
ATOM 5144 N N . GLU B 1 309 ? 56.381 20.444 36.223 1.00 22.41 306 GLU B N 1
ATOM 5145 C CA . GLU B 1 309 ? 56.418 19.086 36.771 1.00 23.33 306 GLU B CA 1
ATOM 5146 C C . GLU B 1 309 ? 56.142 18.053 35.669 1.00 22.88 306 GLU B C 1
ATOM 5147 O O . GLU B 1 309 ? 55.633 16.965 35.940 1.00 23.28 306 GLU B O 1
ATOM 5153 N N . SER B 1 310 ? 56.488 18.390 34.422 1.00 22.04 307 SER B N 1
ATOM 5154 C CA . SER B 1 310 ? 56.215 17.497 33.295 1.00 21.80 307 SER B CA 1
ATOM 5155 C C . SER B 1 310 ? 57.488 17.251 32.496 1.00 20.71 307 SER B C 1
ATOM 5156 O O . SER B 1 310 ? 58.581 17.493 32.988 1.00 23.04 307 SER B O 1
ATOM 5159 N N . ASN B 1 311 ? 57.355 16.791 31.258 1.00 18.76 308 ASN B N 1
ATOM 5160 C CA . ASN B 1 311 ? 58.515 16.549 30.404 1.00 18.69 308 ASN B CA 1
ATOM 5161 C C . ASN B 1 311 ? 58.716 17.677 29.403 1.00 18.06 308 ASN B C 1
ATOM 5162 O O . ASN B 1 311 ? 59.234 17.470 28.313 1.00 16.97 308 ASN B O 1
ATOM 5167 N N . PHE B 1 312 ? 58.358 18.899 29.805 1.00 18.26 309 PHE B N 1
ATOM 5168 C CA . PHE B 1 312 ? 58.590 20.050 28.954 1.00 18.63 309 PHE B CA 1
ATOM 5169 C C . PHE B 1 312 ? 58.713 21.300 29.791 1.00 18.47 309 PHE B C 1
ATOM 5170 O O . PHE B 1 312 ? 58.348 21.309 30.968 1.00 19.22 309 PHE B O 1
ATOM 5178 N N . VAL B 1 313 ? 59.235 22.346 29.175 1.00 18.30 310 VAL B N 1
ATOM 5179 C CA . VAL B 1 313 ? 59.439 23.606 29.873 1.00 18.71 310 VAL B CA 1
ATOM 5180 C C . VAL B 1 313 ? 58.885 24.704 29.008 1.00 18.49 310 VAL B C 1
ATOM 5181 O O . VAL B 1 313 ? 59.111 24.721 27.812 1.00 18.70 310 VAL B O 1
ATOM 5185 N N . PHE B 1 314 ? 58.169 25.617 29.645 1.00 19.19 311 PHE B N 1
ATOM 5186 C CA . PHE B 1 314 ? 57.507 26.732 29.008 1.00 19.13 311 PHE B CA 1
ATOM 5187 C C . PHE B 1 314 ? 58.294 27.957 29.438 1.00 19.26 311 PHE B C 1
ATOM 5188 O O . PHE B 1 314 ? 58.480 28.180 30.636 1.00 18.46 311 PHE B O 1
ATOM 5196 N N . PHE B 1 315 ? 58.788 28.717 28.466 1.00 19.56 312 PHE B N 1
ATOM 5197 C CA . PHE B 1 315 ? 59.723 29.806 28.740 1.00 19.93 312 PHE B CA 1
ATOM 5198 C C . PHE B 1 315 ? 59.537 30.993 27.795 1.00 20.84 312 PHE B C 1
ATOM 5199 O O . PHE B 1 315 ? 58.927 30.878 26.735 1.00 19.94 312 PHE B O 1
ATOM 5207 N N . GLY B 1 316 ? 60.062 32.139 28.215 1.00 21.94 313 GLY B N 1
ATOM 5208 C CA . GLY B 1 316 ? 59.865 33.414 27.525 1.00 22.72 313 GLY B CA 1
ATOM 5209 C C . GLY B 1 316 ? 60.984 34.343 27.964 1.00 24.35 313 GLY B C 1
ATOM 5210 O O . GLY B 1 316 ? 61.938 33.867 28.574 1.00 24.20 313 GLY B O 1
ATOM 5211 N N . ASP B 1 317 ? 60.888 35.652 27.708 1.00 25.76 314 ASP B N 1
ATOM 5212 C CA . ASP B 1 317 ? 59.728 36.308 27.119 1.00 27.17 314 ASP B CA 1
ATOM 5213 C C . ASP B 1 317 ? 60.153 37.036 25.840 1.00 27.44 314 ASP B C 1
ATOM 5214 O O . ASP B 1 317 ? 60.813 38.072 25.904 1.00 28.04 314 ASP B O 1
ATOM 5219 N N . PHE B 1 318 ? 59.761 36.505 24.687 1.00 27.06 315 PHE B N 1
ATOM 5220 C CA . PHE B 1 318 ? 60.180 37.049 23.394 1.00 26.57 315 PHE B CA 1
ATOM 5221 C C . PHE B 1 318 ? 59.252 38.150 22.883 1.00 26.77 315 PHE B C 1
ATOM 5222 O O . PHE B 1 318 ? 58.042 38.085 23.089 1.00 26.27 315 PHE B O 1
ATOM 5230 N N . SER B 1 319 ? 59.817 39.140 22.188 1.00 27.21 316 SER B N 1
ATOM 5231 C CA . SER B 1 319 ? 59.000 40.131 21.471 1.00 27.62 316 SER B CA 1
ATOM 5232 C C . SER B 1 319 ? 58.171 39.461 20.397 1.00 27.59 316 SER B C 1
ATOM 5233 O O . SER B 1 319 ? 57.010 39.787 20.216 1.00 27.25 316 SER B O 1
ATOM 5236 N N . ASP B 1 320 ? 58.779 38.503 19.698 1.00 26.82 317 ASP B N 1
ATOM 5237 C CA . ASP B 1 320 ? 58.099 37.726 18.673 1.00 26.26 317 ASP B CA 1
ATOM 5238 C C . ASP B 1 320 ? 58.542 36.277 18.835 1.00 25.49 317 ASP B C 1
ATOM 5239 O O . ASP B 1 320 ? 59.642 35.904 18.430 1.00 24.21 317 ASP B O 1
ATOM 5244 N N . GLN B 1 321 ? 57.691 35.488 19.470 1.00 24.56 318 GLN B N 1
ATOM 5245 C CA . GLN B 1 321 ? 58.037 34.105 19.768 1.00 24.03 318 GLN B CA 1
ATOM 5246 C C . GLN B 1 321 ? 58.174 33.264 18.494 1.00 23.64 318 GLN B C 1
ATOM 5247 O O . GLN B 1 321 ? 58.942 32.304 18.475 1.00 22.31 318 GLN B O 1
ATOM 5253 N N . HIS B 1 322 ? 57.444 33.624 17.435 1.00 23.15 319 HIS B N 1
ATOM 5254 C CA . HIS B 1 322 ? 57.592 32.913 16.172 1.00 23.06 319 HIS B CA 1
ATOM 5255 C C . HIS B 1 322 ? 58.975 33.126 15.564 1.00 22.42 319 HIS B C 1
ATOM 5256 O O . HIS B 1 322 ? 59.545 32.201 14.964 1.00 21.22 319 HIS B O 1
ATOM 5263 N N . ALA B 1 323 ? 59.523 34.330 15.734 1.00 21.43 320 ALA B N 1
ATOM 5264 C CA . ALA B 1 323 ? 60.871 34.634 15.270 1.00 20.81 320 ALA B CA 1
ATOM 5265 C C . ALA B 1 323 ? 61.879 33.806 16.069 1.00 20.57 320 ALA B C 1
ATOM 5266 O O . ALA B 1 323 ? 62.820 33.250 15.508 1.00 19.35 320 ALA B O 1
ATOM 5268 N N . ALA B 1 324 ? 61.671 33.738 17.380 1.00 20.08 321 ALA B N 1
ATOM 5269 C CA . ALA B 1 324 ? 62.525 32.930 18.245 1.00 19.14 321 ALA B CA 1
ATOM 5270 C C . ALA B 1 324 ? 62.439 31.460 17.840 1.00 18.54 321 ALA B C 1
ATOM 5271 O O . ALA B 1 324 ? 63.452 30.762 17.787 1.00 18.99 321 ALA B O 1
ATOM 5273 N N . TRP B 1 325 ? 61.234 31.001 17.540 1.00 18.56 322 TRP B N 1
ATOM 5274 C CA . TRP B 1 325 ? 61.025 29.626 17.101 1.00 18.68 322 TRP B CA 1
ATOM 5275 C C . TRP B 1 325 ? 61.811 29.321 15.823 1.00 19.33 322 TRP B C 1
ATOM 5276 O O . TRP B 1 325 ? 62.467 28.273 15.705 1.00 17.66 322 TRP B O 1
ATOM 5287 N N . GLN B 1 326 ? 61.751 30.236 14.857 1.00 19.45 323 GLN B N 1
ATOM 5288 C CA . GLN B 1 326 ? 62.544 30.085 13.633 1.00 19.77 323 GLN B CA 1
ATOM 5289 C C . GLN B 1 326 ? 64.054 30.112 13.892 1.00 19.41 323 GLN B C 1
ATOM 5290 O O . GLN B 1 326 ? 64.833 29.434 13.197 1.00 18.60 323 GLN B O 1
ATOM 5296 N N . ALA B 1 327 ? 64.484 30.902 14.875 1.00 19.07 324 ALA B N 1
ATOM 5297 C CA . ALA B 1 327 ? 65.897 30.920 15.269 1.00 18.85 324 ALA B CA 1
ATOM 5298 C C . ALA B 1 327 ? 66.340 29.573 15.839 1.00 18.88 324 ALA B C 1
ATOM 5299 O O . ALA B 1 327 ? 67.469 29.139 15.604 1.00 18.27 324 ALA B O 1
ATOM 5301 N N . PHE B 1 328 ? 65.469 28.917 16.608 1.00 17.77 325 PHE B N 1
ATOM 5302 C CA . PHE B 1 328 ? 65.765 27.574 17.073 1.00 18.47 325 PHE B CA 1
ATOM 5303 C C . PHE B 1 328 ? 65.813 26.596 15.892 1.00 18.50 325 PHE B C 1
ATOM 5304 O O . PHE B 1 328 ? 66.755 25.827 15.769 1.00 17.81 325 PHE B O 1
ATOM 5312 N N . LEU B 1 329 ? 64.828 26.689 15.005 1.00 19.07 326 LEU B N 1
ATOM 5313 C CA . LEU B 1 329 ? 64.778 25.836 13.808 1.00 19.83 326 LEU B CA 1
ATOM 5314 C C . LEU B 1 329 ? 66.051 25.971 12.971 1.00 19.88 326 LEU B C 1
ATOM 5315 O O . LEU B 1 329 ? 66.638 24.963 12.545 1.00 20.16 326 LEU B O 1
ATOM 5320 N N . ASP B 1 330 ? 66.479 27.208 12.760 1.00 19.71 327 ASP B N 1
ATOM 5321 C CA . ASP B 1 330 ? 67.698 27.516 11.990 1.00 20.75 327 ASP B CA 1
ATOM 5322 C C . ASP B 1 330 ? 68.954 26.849 12.557 1.00 20.87 327 ASP B C 1
ATOM 5323 O O . ASP B 1 330 ? 69.901 26.570 11.815 1.00 20.49 327 ASP B O 1
ATOM 5328 N N . ARG B 1 331 ? 68.938 26.612 13.868 1.00 20.46 328 ARG B N 1
ATOM 5329 C CA . ARG B 1 331 ? 70.032 25.932 14.576 1.00 20.62 328 ARG B CA 1
ATOM 5330 C C . ARG B 1 331 ? 69.801 24.424 14.747 1.00 20.59 328 ARG B C 1
ATOM 5331 O O . ARG B 1 331 ? 70.511 23.753 15.496 1.00 20.63 328 ARG B O 1
ATOM 5339 N N . GLY B 1 332 ? 68.812 23.888 14.053 1.00 20.21 329 GLY B N 1
ATOM 5340 C CA . GLY B 1 332 ? 68.604 22.446 14.026 1.00 20.35 329 GLY B CA 1
ATOM 5341 C C . GLY B 1 332 ? 67.761 21.911 15.157 1.00 19.94 329 GLY B C 1
ATOM 5342 O O . GLY B 1 332 ? 67.775 20.709 15.412 1.00 20.54 329 GLY B O 1
ATOM 5343 N N . VAL B 1 333 ? 66.993 22.785 15.808 1.00 19.28 330 VAL B N 1
ATOM 5344 C CA . VAL B 1 333 ? 66.224 22.408 17.002 1.00 18.93 330 VAL B CA 1
ATOM 5345 C C . VAL B 1 333 ? 64.762 22.807 16.807 1.00 18.75 330 VAL B C 1
ATOM 5346 O O . VAL B 1 333 ? 64.453 23.995 16.691 1.00 19.20 330 VAL B O 1
ATOM 5350 N N . LEU B 1 334 ? 63.875 21.815 16.721 1.00 18.34 331 LEU B N 1
ATOM 5351 C CA . LEU B 1 334 ? 62.449 22.055 16.582 1.00 18.02 331 LEU B CA 1
ATOM 5352 C C . LEU B 1 334 ? 61.729 21.956 17.929 1.00 17.56 331 LEU B C 1
ATOM 5353 O O . LEU B 1 334 ? 61.615 20.882 18.523 1.00 16.47 331 LEU B O 1
ATOM 5358 N N . ILE B 1 335 ? 61.228 23.096 18.403 1.00 17.72 332 ILE B N 1
ATOM 5359 C CA . ILE B 1 335 ? 60.395 23.154 19.588 1.00 17.43 332 ILE B CA 1
ATOM 5360 C C . ILE B 1 335 ? 58.970 23.595 19.176 1.00 18.14 332 ILE B C 1
ATOM 5361 O O . ILE B 1 335 ? 58.636 23.580 17.990 1.00 17.47 332 ILE B O 1
ATOM 5366 N N . ARG B 1 336 ? 58.122 23.928 20.138 1.00 19.08 333 ARG B N 1
ATOM 5367 C CA . ARG B 1 336 ? 56.708 24.156 19.845 1.00 19.85 333 ARG B CA 1
ATOM 5368 C C . ARG B 1 336 ? 56.344 25.617 20.074 1.00 20.70 333 ARG B C 1
ATOM 5369 O O . ARG B 1 336 ? 56.620 26.172 21.132 1.00 19.74 333 ARG B O 1
ATOM 5377 N N . ASP B 1 337 ? 55.763 26.235 19.051 1.00 21.55 334 ASP B N 1
ATOM 5378 C CA . ASP B 1 337 ? 55.092 27.525 19.206 1.00 22.05 334 ASP B CA 1
ATOM 5379 C C . ASP B 1 337 ? 53.654 27.163 19.519 1.00 22.57 334 ASP B C 1
ATOM 5380 O O . ASP B 1 337 ? 52.914 26.708 18.637 1.00 21.94 334 ASP B O 1
ATOM 5385 N N . VAL B 1 338 ? 53.272 27.306 20.783 1.00 23.30 335 VAL B N 1
ATOM 5386 C CA . VAL B 1 338 ? 51.911 26.960 21.227 1.00 24.53 335 VAL B CA 1
ATOM 5387 C C . VAL B 1 338 ? 50.933 28.128 21.080 1.00 25.36 335 VAL B C 1
ATOM 5388 O O . VAL B 1 338 ? 49.836 28.097 21.647 1.00 25.43 335 VAL B O 1
ATOM 5392 N N . GLY B 1 339 ? 51.331 29.138 20.313 1.00 25.76 336 GLY B N 1
ATOM 5393 C CA . GLY B 1 339 ? 50.459 30.268 19.995 1.00 26.40 336 GLY B CA 1
ATOM 5394 C C . GLY B 1 339 ? 50.226 31.195 21.175 1.00 26.76 336 GLY B C 1
ATOM 5395 O O . GLY B 1 339 ? 49.184 31.852 21.252 1.00 26.81 336 GLY B O 1
ATOM 5396 N N . ILE B 1 340 ? 51.184 31.241 22.098 1.00 26.60 337 ILE B N 1
ATOM 5397 C CA . ILE B 1 340 ? 51.093 32.107 23.265 1.00 26.52 337 ILE B CA 1
ATOM 5398 C C . ILE B 1 340 ? 52.151 33.178 23.148 1.00 26.34 337 ILE B C 1
ATOM 5399 O O . ILE B 1 340 ? 53.353 32.883 23.039 1.00 25.89 337 ILE B O 1
ATOM 5404 N N . ALA B 1 341 ? 51.709 34.429 23.146 1.00 26.20 338 ALA B N 1
ATOM 5405 C CA . ALA B 1 341 ? 52.609 35.565 22.967 1.00 25.89 338 ALA B CA 1
ATOM 5406 C C . ALA B 1 341 ? 53.801 35.485 23.901 1.00 25.51 338 ALA B C 1
ATOM 5407 O O . ALA B 1 341 ? 53.650 35.232 25.096 1.00 26.27 338 ALA B O 1
ATOM 5409 N N . GLY B 1 342 ? 54.993 35.687 23.357 1.00 24.75 339 GLY B N 1
ATOM 5410 C CA . GLY B 1 342 ? 56.211 35.725 24.159 1.00 23.94 339 GLY B CA 1
ATOM 5411 C C . GLY B 1 342 ? 56.818 34.403 24.612 1.00 23.17 339 GLY B C 1
ATOM 5412 O O . GLY B 1 342 ? 57.934 34.395 25.125 1.00 23.36 339 GLY B O 1
ATOM 5413 N N . HIS B 1 343 ? 56.114 33.291 24.412 1.00 22.16 340 HIS B N 1
ATOM 5414 C CA . HIS B 1 343 ? 56.544 32.012 25.000 1.00 21.33 340 HIS B CA 1
ATOM 5415 C C . HIS B 1 343 ? 56.675 30.871 23.991 1.00 20.58 340 HIS B C 1
ATOM 5416 O O . HIS B 1 343 ? 56.003 30.856 22.974 1.00 20.05 340 HIS B O 1
ATOM 5423 N N . LEU B 1 344 ? 57.553 29.919 24.302 1.00 19.18 341 LEU B N 1
ATOM 5424 C CA . LEU B 1 344 ? 57.666 28.674 23.523 1.00 18.79 341 LEU B CA 1
ATOM 5425 C C . LEU B 1 344 ? 57.731 27.512 24.507 1.00 18.23 341 LEU B C 1
ATOM 5426 O O . LEU B 1 344 ? 58.008 27.719 25.697 1.00 17.51 341 LEU B O 1
ATOM 5431 N N . ARG B 1 345 ? 57.485 26.301 24.010 1.00 17.98 342 ARG B N 1
ATOM 5432 C CA . ARG B 1 345 ? 57.515 25.104 24.835 1.00 17.94 342 ARG B CA 1
ATOM 5433 C C . ARG B 1 345 ? 58.525 24.121 24.243 1.00 18.04 342 ARG B C 1
ATOM 5434 O O . ARG B 1 345 ? 58.399 23.747 23.079 1.00 18.36 342 ARG B O 1
ATOM 5442 N N . THR B 1 346 ? 59.484 23.689 25.060 1.00 17.50 343 THR B N 1
ATOM 5443 C CA . THR B 1 346 ? 60.480 22.706 24.663 1.00 17.83 343 THR B CA 1
ATOM 5444 C C . THR B 1 346 ? 60.251 21.396 25.410 1.00 17.60 343 THR B C 1
ATOM 5445 O O . THR B 1 346 ? 60.090 21.382 26.632 1.00 17.33 343 THR B O 1
ATOM 5449 N N . THR B 1 347 ? 60.215 20.305 24.657 1.00 17.15 344 THR B N 1
ATOM 5450 C CA . THR B 1 347 ? 60.180 18.959 25.213 1.00 17.05 344 THR B CA 1
ATOM 5451 C C . THR B 1 347 ? 61.588 18.576 25.664 1.00 16.93 344 THR B C 1
ATOM 5452 O O . THR B 1 347 ? 62.573 18.956 25.038 1.00 17.56 344 THR B O 1
ATOM 5456 N N . ILE B 1 348 ? 61.671 17.828 26.755 1.00 17.33 345 ILE B N 1
ATOM 5457 C CA . ILE B 1 348 ? 62.930 17.343 27.256 1.00 17.68 345 ILE B CA 1
ATOM 5458 C C . ILE B 1 348 ? 63.318 16.103 26.470 1.00 18.52 345 ILE B C 1
ATOM 5459 O O . ILE B 1 348 ? 62.526 15.169 26.367 1.00 18.24 345 ILE B O 1
ATOM 5464 N N . GLY B 1 349 ? 64.523 16.109 25.903 1.00 18.45 346 GLY B N 1
ATOM 5465 C CA . GLY B 1 349 ? 65.014 14.961 25.120 1.00 19.19 346 GLY B CA 1
ATOM 5466 C C . GLY B 1 349 ? 66.082 14.160 25.853 1.00 19.29 346 GLY B C 1
ATOM 5467 O O . GLY B 1 349 ? 66.184 14.202 27.092 1.00 18.31 346 GLY B O 1
ATOM 5468 N N . VAL B 1 350 ? 66.892 13.422 25.091 1.00 19.91 347 VAL B N 1
ATOM 5469 C CA . VAL B 1 350 ? 68.087 12.810 25.682 1.00 20.49 347 VAL B CA 1
ATOM 5470 C C . VAL B 1 350 ? 69.109 13.913 25.955 1.00 21.13 347 VAL B C 1
ATOM 5471 O O . VAL B 1 350 ? 69.003 15.016 25.407 1.00 20.34 347 VAL B O 1
ATOM 5475 N N . PRO B 1 351 ? 70.070 13.660 26.857 1.00 21.38 348 PRO B N 1
ATOM 5476 C CA . PRO B 1 351 ? 70.973 14.750 27.244 1.00 21.95 348 PRO B CA 1
ATOM 5477 C C . PRO B 1 351 ? 71.664 15.494 26.097 1.00 22.35 348 PRO B C 1
ATOM 5478 O O . PRO B 1 351 ? 71.803 16.707 26.169 1.00 21.51 348 PRO B O 1
ATOM 5482 N N . GLU B 1 352 ? 72.090 14.779 25.061 1.00 22.75 349 GLU B N 1
ATOM 5483 C CA . GLU B 1 352 ? 72.727 15.385 23.907 1.00 23.28 349 GLU B CA 1
ATOM 5484 C C . GLU B 1 352 ? 71.753 16.351 23.189 1.00 22.23 349 GLU B C 1
ATOM 5485 O O . GLU B 1 352 ? 72.152 17.432 22.733 1.00 21.40 349 GLU B O 1
ATOM 5491 N N . GLU B 1 353 ? 70.473 15.983 23.137 1.00 21.19 350 GLU B N 1
ATOM 5492 C CA . GLU B 1 353 ? 69.440 16.866 22.555 1.00 20.96 350 GLU B CA 1
ATOM 5493 C C . GLU B 1 353 ? 69.210 18.104 23.422 1.00 20.27 350 GLU B C 1
ATOM 5494 O O . GLU B 1 353 ? 69.125 19.227 22.919 1.00 20.01 350 GLU B O 1
ATOM 5500 N N . ASN B 1 354 ? 69.123 17.888 24.731 1.00 19.84 351 ASN B N 1
ATOM 5501 C CA . ASN B 1 354 ? 68.947 19.001 25.658 1.00 20.18 351 ASN B CA 1
ATOM 5502 C C . ASN B 1 354 ? 70.128 19.948 25.597 1.00 19.88 351 ASN B C 1
ATOM 5503 O O . ASN B 1 354 ? 69.950 21.163 25.640 1.00 18.95 351 ASN B O 1
ATOM 5508 N N . ASP B 1 355 ? 71.335 19.404 25.470 1.00 19.90 352 ASP B N 1
ATOM 5509 C CA . ASP B 1 355 ? 72.515 20.259 25.308 1.00 20.41 352 ASP B CA 1
ATOM 5510 C C . ASP B 1 355 ? 72.450 21.098 24.031 1.00 20.44 352 ASP B C 1
ATOM 5511 O O . ASP B 1 355 ? 72.807 22.279 24.039 1.00 20.07 352 ASP B O 1
ATOM 5516 N N . ALA B 1 356 ? 72.002 20.494 22.934 1.00 19.71 353 ALA B N 1
ATOM 5517 C CA . ALA B 1 356 ? 71.829 21.237 21.674 1.00 19.57 353 ALA B CA 1
ATOM 5518 C C . ALA B 1 356 ? 70.782 22.345 21.836 1.00 19.38 353 ALA B C 1
ATOM 5519 O O . ALA B 1 356 ? 70.973 23.467 21.347 1.00 19.32 353 ALA B O 1
ATOM 5521 N N . PHE B 1 357 ? 69.666 22.022 22.472 1.00 18.39 354 PHE B N 1
ATOM 5522 C CA . PHE B 1 357 ? 68.652 23.039 22.773 1.00 18.80 354 PHE B CA 1
ATOM 5523 C C . PHE B 1 357 ? 69.250 24.209 23.587 1.00 18.87 354 PHE B C 1
ATOM 5524 O O . PHE B 1 357 ? 69.056 25.375 23.258 1.00 18.77 354 PHE B O 1
ATOM 5532 N N . LEU B 1 358 ? 69.986 23.887 24.641 1.00 19.57 355 LEU B N 1
ATOM 5533 C CA . LEU B 1 358 ? 70.557 24.916 25.509 1.00 18.93 355 LEU B CA 1
ATOM 5534 C C . LEU B 1 358 ? 71.653 25.738 24.833 1.00 19.78 355 LEU B C 1
ATOM 5535 O O . LEU B 1 358 ? 71.760 26.943 25.096 1.00 19.76 355 LEU B O 1
ATOM 5540 N N . ASP B 1 359 ? 72.455 25.101 23.979 1.00 20.42 356 ASP B N 1
ATOM 5541 C CA . ASP B 1 359 ? 73.448 25.819 23.175 1.00 21.11 356 ASP B CA 1
ATOM 5542 C C . ASP B 1 359 ? 72.711 26.849 22.307 1.00 21.34 356 ASP B C 1
ATOM 5543 O O . ASP B 1 359 ? 73.097 28.023 22.264 1.00 21.25 356 ASP B O 1
ATOM 5548 N N . ALA B 1 360 ? 71.639 26.416 21.629 1.00 20.90 357 ALA B N 1
ATOM 5549 C CA . ALA B 1 360 ? 70.850 27.328 20.787 1.00 21.00 357 ALA B CA 1
ATOM 5550 C C . ALA B 1 360 ? 70.216 28.449 21.606 1.00 21.16 357 ALA B C 1
ATOM 5551 O O . ALA B 1 360 ? 70.259 29.631 21.221 1.00 21.01 357 ALA B O 1
ATOM 5553 N N . ALA B 1 361 ? 69.622 28.079 22.734 1.00 21.19 358 ALA B N 1
ATOM 5554 C CA . ALA B 1 361 ? 69.000 29.067 23.628 1.00 21.54 358 ALA B CA 1
ATOM 5555 C C . ALA B 1 361 ? 70.002 30.129 24.086 1.00 21.53 358 ALA B C 1
ATOM 5556 O O . ALA B 1 361 ? 69.647 31.292 24.231 1.00 21.86 358 ALA B O 1
ATOM 5558 N N . ALA B 1 362 ? 71.250 29.731 24.310 1.00 22.61 359 ALA B N 1
ATOM 5559 C CA . ALA B 1 362 ? 72.292 30.662 24.765 1.00 22.91 359 ALA B CA 1
ATOM 5560 C C . ALA B 1 362 ? 72.628 31.682 23.671 1.00 23.90 359 ALA B C 1
ATOM 5561 O O . ALA B 1 362 ? 72.822 32.861 23.969 1.00 24.26 359 ALA B O 1
ATOM 5563 N N . GLU B 1 363 ? 72.666 31.230 22.417 1.00 23.89 360 GLU B N 1
ATOM 5564 C CA . GLU B 1 363 ? 72.886 32.118 21.273 1.00 24.34 360 GLU B CA 1
ATOM 5565 C C . GLU B 1 363 ? 71.694 33.029 21.077 1.00 23.83 360 GLU B C 1
ATOM 5566 O O . GLU B 1 363 ? 71.853 34.215 20.778 1.00 24.01 360 GLU B O 1
ATOM 5572 N N . ILE B 1 364 ? 70.496 32.467 21.222 1.00 23.10 361 ILE B N 1
ATOM 5573 C CA . ILE B 1 364 ? 69.276 33.165 20.844 1.00 23.20 361 ILE B CA 1
ATOM 5574 C C . ILE B 1 364 ? 68.925 34.288 21.827 1.00 23.86 361 ILE B C 1
ATOM 5575 O O . ILE B 1 364 ? 68.435 35.325 21.413 1.00 22.66 361 ILE B O 1
ATOM 5580 N N . ILE B 1 365 ? 69.214 34.111 23.113 1.00 24.48 362 ILE B N 1
ATOM 5581 C CA . ILE B 1 365 ? 68.909 35.166 24.066 1.00 25.64 362 ILE B CA 1
ATOM 5582 C C . ILE B 1 365 ? 69.649 36.466 23.701 1.00 26.76 362 ILE B C 1
ATOM 5583 O O . ILE B 1 365 ? 69.116 37.556 23.880 1.00 27.22 362 ILE B O 1
ATOM 5588 N N . LYS B 1 366 ? 70.830 36.343 23.112 1.00 28.06 363 LYS B N 1
ATOM 5589 C CA . LYS B 1 366 ? 71.630 37.505 22.733 1.00 29.50 363 LYS B CA 1
ATOM 5590 C C . LYS B 1 366 ? 71.069 38.259 21.527 1.00 30.10 363 LYS B C 1
ATOM 5591 O O . LYS B 1 366 ? 71.431 39.410 21.287 1.00 30.79 363 LYS B O 1
ATOM 5597 N N . LEU B 1 367 ? 70.193 37.610 20.772 1.00 30.19 364 LEU B N 1
ATOM 5598 C CA . LEU B 1 367 ? 69.585 38.211 19.597 1.00 30.48 364 LEU B CA 1
ATOM 5599 C C . LEU B 1 367 ? 68.417 39.126 19.964 1.00 30.96 364 LEU B C 1
ATOM 5600 O O . LEU B 1 367 ? 67.929 39.872 19.119 1.00 31.03 364 LEU B O 1
ATOM 5605 N N . ASN B 1 368 ? 67.943 39.024 21.204 1.00 31.39 365 ASN B N 1
ATOM 5606 C CA . ASN B 1 368 ? 66.799 39.794 21.684 1.00 31.49 365 ASN B CA 1
ATOM 5607 C C . ASN B 1 368 ? 65.601 39.788 20.723 1.00 31.66 365 ASN B C 1
ATOM 5608 O O . ASN B 1 368 ? 65.182 40.833 20.222 1.00 32.00 365 ASN B O 1
ATOM 5613 N N . LEU B 1 369 ? 65.042 38.603 20.485 1.00 30.96 366 LEU B N 1
ATOM 5614 C CA . LEU B 1 369 ? 63.943 38.440 19.536 1.00 30.96 366 LEU B CA 1
ATOM 5615 C C . LEU B 1 369 ? 62.583 38.515 20.203 1.00 31.31 366 LEU B C 1
ATOM 5616 O O . LEU B 1 369 ? 61.554 38.496 19.516 1.00 31.39 366 LEU B O 1
ATOM 5622 N N . LYS C 1 6 ? 83.417 4.298 15.791 1.00 20.00 3 LYS C N 1
ATOM 5623 C CA . LYS C 1 6 ? 82.714 4.756 16.982 1.00 20.00 3 LYS C CA 1
ATOM 5624 C C . LYS C 1 6 ? 82.742 3.697 18.080 1.00 20.00 3 LYS C C 1
ATOM 5625 O O . LYS C 1 6 ? 82.357 2.536 17.825 1.00 43.78 3 LYS C O 1
ATOM 5631 N N . ILE C 1 7 ? 83.239 4.050 19.259 1.00 41.85 4 ILE C N 1
ATOM 5632 C CA . ILE C 1 7 ? 83.465 3.085 20.334 1.00 41.08 4 ILE C CA 1
ATOM 5633 C C . ILE C 1 7 ? 82.853 3.542 21.657 1.00 40.13 4 ILE C C 1
ATOM 5634 O O . ILE C 1 7 ? 82.492 4.711 21.825 1.00 40.13 4 ILE C O 1
ATOM 5639 N N . THR C 1 8 ? 82.743 2.606 22.590 1.00 39.57 5 THR C N 1
ATOM 5640 C CA . THR C 1 8 ? 82.146 2.864 23.893 1.00 39.70 5 THR C CA 1
ATOM 5641 C C . THR C 1 8 ? 82.956 2.156 24.966 1.00 39.10 5 THR C C 1
ATOM 5642 O O . THR C 1 8 ? 83.915 1.449 24.664 1.00 39.39 5 THR C O 1
ATOM 5646 N N . LEU C 1 9 ? 82.560 2.340 26.219 1.00 38.60 6 LEU C N 1
ATOM 5647 C CA . LEU C 1 9 ? 83.311 1.798 27.351 1.00 38.67 6 LEU C CA 1
ATOM 5648 C C . LEU C 1 9 ? 83.375 0.261 27.366 1.00 38.46 6 LEU C C 1
ATOM 5649 O O . LEU C 1 9 ? 84.275 -0.322 27.983 1.00 38.38 6 LEU C O 1
ATOM 5654 N N . SER C 1 10 ? 82.424 -0.387 26.688 1.00 38.47 7 SER C N 1
ATOM 5655 C CA . SER C 1 10 ? 82.442 -1.842 26.521 1.00 38.34 7 SER C CA 1
ATOM 5656 C C . SER C 1 10 ? 83.601 -2.307 25.655 1.00 37.89 7 SER C C 1
ATOM 5657 O O . SER C 1 10 ? 84.074 -3.433 25.796 1.00 38.47 7 SER C O 1
ATOM 5660 N N . ASP C 1 11 ? 84.062 -1.425 24.780 1.00 37.72 8 ASP C N 1
ATOM 5661 C CA . ASP C 1 11 ? 85.179 -1.710 23.888 1.00 37.81 8 ASP C CA 1
ATOM 5662 C C . ASP C 1 11 ? 86.575 -1.594 24.526 1.00 37.77 8 ASP C C 1
ATOM 5663 O O . ASP C 1 11 ? 87.567 -2.019 23.916 1.00 37.96 8 ASP C O 1
ATOM 5668 N N . LEU C 1 12 ? 86.667 -1.030 25.732 1.00 37.28 9 LEU C N 1
ATOM 5669 C CA . LEU C 1 12 ? 87.962 -0.859 26.384 1.00 37.22 9 LEU C CA 1
ATOM 5670 C C . LEU C 1 12 ? 88.276 -2.017 27.317 1.00 37.39 9 LEU C C 1
ATOM 5671 O O . LEU C 1 12 ? 87.369 -2.611 27.888 1.00 38.19 9 LEU C O 1
ATOM 5676 N N . PRO C 1 13 ? 89.566 -2.334 27.491 1.00 37.47 10 PRO C N 1
ATOM 5677 C CA . PRO C 1 13 ? 89.998 -3.350 28.449 1.00 37.80 10 PRO C CA 1
ATOM 5678 C C . PRO C 1 13 ? 89.817 -2.983 29.934 1.00 37.88 10 PRO C C 1
ATOM 5679 O O . PRO C 1 13 ? 90.679 -3.272 30.770 1.00 38.36 10 PRO C O 1
ATOM 5683 N N . LEU C 1 14 ? 88.662 -2.413 30.264 1.00 38.29 11 LEU C N 1
ATOM 5684 C CA . LEU C 1 14 ? 88.339 -2.029 31.624 1.00 38.40 11 LEU C CA 1
ATOM 5685 C C . LEU C 1 14 ? 88.317 -3.245 32.536 1.00 38.91 11 LEU C C 1
ATOM 5686 O O . LEU C 1 14 ? 87.881 -4.326 32.132 1.00 39.46 11 LEU C O 1
ATOM 5691 N N . ARG C 1 15 ? 88.754 -3.073 33.776 1.00 39.03 12 ARG C N 1
ATOM 5692 C CA . ARG C 1 15 ? 88.632 -4.141 34.745 1.00 39.77 12 ARG C CA 1
ATOM 5693 C C . ARG C 1 15 ? 87.168 -4.564 34.834 1.00 40.38 12 ARG C C 1
ATOM 5694 O O . ARG C 1 15 ? 86.264 -3.716 34.827 1.00 40.48 12 ARG C O 1
ATOM 5702 N N . GLU C 1 16 ? 86.943 -5.876 34.891 1.00 41.08 13 GLU C N 1
ATOM 5703 C CA . GLU C 1 16 ? 85.587 -6.434 34.838 1.00 41.15 13 GLU C CA 1
ATOM 5704 C C . GLU C 1 16 ? 84.751 -6.027 36.056 1.00 41.20 13 GLU C C 1
ATOM 5705 O O . GLU C 1 16 ? 83.534 -5.839 35.942 1.00 41.78 13 GLU C O 1
ATOM 5711 N N . GLU C 1 17 ? 85.395 -5.853 37.207 1.00 41.09 14 GLU C N 1
ATOM 5712 C CA . GLU C 1 17 ? 84.694 -5.407 38.417 1.00 41.41 14 GLU C CA 1
ATOM 5713 C C . GLU C 1 17 ? 84.149 -3.970 38.353 1.00 41.05 14 GLU C C 1
ATOM 5714 O O . GLU C 1 17 ? 83.388 -3.561 39.236 1.00 41.74 14 GLU C O 1
ATOM 5720 N N . LEU C 1 18 ? 84.564 -3.211 37.341 1.00 40.59 15 LEU C N 1
ATOM 5721 C CA . LEU C 1 18 ? 84.069 -1.858 37.112 1.00 40.53 15 LEU C CA 1
ATOM 5722 C C . LEU C 1 18 ? 82.941 -1.841 36.086 1.00 40.32 15 LEU C C 1
ATOM 5723 O O . LEU C 1 18 ? 82.290 -0.809 35.895 1.00 40.53 15 LEU C O 1
ATOM 5728 N N . ARG C 1 19 ? 82.715 -2.969 35.415 1.00 40.25 16 ARG C N 1
ATOM 5729 C CA . ARG C 1 19 ? 81.614 -3.078 34.452 1.00 40.41 16 ARG C CA 1
ATOM 5730 C C . ARG C 1 19 ? 80.284 -2.786 35.134 1.00 39.91 16 ARG C C 1
ATOM 5731 O O . ARG C 1 19 ? 80.029 -3.263 36.234 1.00 39.71 16 ARG C O 1
ATOM 5739 N N . GLY C 1 20 ? 79.455 -1.986 34.475 1.00 40.01 17 GLY C N 1
ATOM 5740 C CA . GLY C 1 20 ? 78.138 -1.646 34.990 1.00 40.13 17 GLY C CA 1
ATOM 5741 C C . GLY C 1 20 ? 78.129 -0.744 36.215 1.00 40.42 17 GLY C C 1
ATOM 5742 O O . GLY C 1 20 ? 77.055 -0.475 36.764 1.00 41.06 17 GLY C O 1
ATOM 5743 N N . GLU C 1 21 ? 79.303 -0.280 36.659 1.00 40.17 18 GLU C N 1
ATOM 5744 C CA . GLU C 1 21 ? 79.378 0.671 37.775 1.00 39.83 18 GLU C CA 1
ATOM 5745 C C . GLU C 1 21 ? 79.024 2.057 37.274 1.00 39.04 18 GLU C C 1
ATOM 5746 O O . GLU C 1 21 ? 78.959 2.299 36.067 1.00 38.63 18 GLU C O 1
ATOM 5752 N N . HIS C 1 22 ? 78.779 2.964 38.211 1.00 38.51 19 HIS C N 1
ATOM 5753 C CA . HIS C 1 22 ? 78.424 4.337 37.875 1.00 38.20 19 HIS C CA 1
ATOM 5754 C C . HIS C 1 22 ? 79.291 5.289 38.684 1.00 36.96 19 HIS C C 1
ATOM 5755 O O . HIS C 1 22 ? 79.716 4.956 39.791 1.00 36.91 19 HIS C O 1
ATOM 5762 N N . ALA C 1 23 ? 79.576 6.459 38.122 1.00 35.78 20 ALA C N 1
ATOM 5763 C CA . ALA C 1 23 ? 80.409 7.443 38.812 1.00 35.10 20 ALA C CA 1
ATOM 5764 C C . ALA C 1 23 ? 79.669 7.914 40.054 1.00 34.51 20 ALA C C 1
ATOM 5765 O O . ALA C 1 23 ? 78.448 8.069 40.025 1.00 34.17 20 ALA C O 1
ATOM 5767 N N . TYR C 1 24 ? 80.408 8.114 41.140 1.00 33.70 21 TYR C N 1
ATOM 5768 C CA . TYR C 1 24 ? 79.841 8.622 42.379 1.00 33.36 21 TYR C CA 1
ATOM 5769 C C . TYR C 1 24 ? 79.681 10.133 42.327 1.00 32.55 21 TYR C C 1
ATOM 5770 O O . TYR C 1 24 ? 80.496 10.815 41.720 1.00 31.99 21 TYR C O 1
ATOM 5779 N N . GLY C 1 25 ? 78.640 10.639 42.993 1.00 31.58 22 GLY C N 1
ATOM 5780 C CA . GLY C 1 25 ? 78.476 12.062 43.213 1.00 31.04 22 GLY C CA 1
ATOM 5781 C C . GLY C 1 25 ? 77.045 12.529 43.035 1.00 30.42 22 GLY C C 1
ATOM 5782 O O . GLY C 1 25 ? 76.346 12.070 42.133 1.00 29.69 22 GLY C O 1
ATOM 5783 N N . ALA C 1 26 ? 76.609 13.454 43.888 1.00 29.52 23 ALA C N 1
ATOM 5784 C CA . ALA C 1 26 ? 75.254 14.000 43.794 1.00 29.64 23 ALA C CA 1
ATOM 5785 C C . ALA C 1 26 ? 75.040 14.705 42.447 1.00 29.19 23 ALA C C 1
ATOM 5786 O O . ALA C 1 26 ? 75.985 15.247 41.894 1.00 28.78 23 ALA C O 1
ATOM 5788 N N . PRO C 1 27 ? 73.799 14.713 41.925 1.00 29.28 24 PRO C N 1
ATOM 5789 C CA . PRO C 1 27 ? 73.501 15.442 40.689 1.00 29.34 24 PRO C CA 1
ATOM 5790 C C . PRO C 1 27 ? 73.913 16.891 40.808 1.00 29.08 24 PRO C C 1
ATOM 5791 O O . PRO C 1 27 ? 73.611 17.535 41.802 1.00 28.45 24 PRO C O 1
ATOM 5795 N N . GLN C 1 28 ? 74.621 17.397 39.808 1.00 29.29 25 GLN C N 1
ATOM 5796 C CA . GLN C 1 28 ? 75.104 18.760 39.860 1.00 29.50 25 GLN C CA 1
ATOM 5797 C C . GLN C 1 28 ? 74.043 19.648 39.232 1.00 29.37 25 GLN C C 1
ATOM 5798 O O . GLN C 1 28 ? 74.180 20.093 38.097 1.00 30.37 25 GLN C O 1
ATOM 5804 N N . LEU C 1 29 ? 72.970 19.869 39.982 1.00 29.08 26 LEU C N 1
ATOM 5805 C CA . LEU C 1 29 ? 71.806 20.598 39.504 1.00 28.53 26 LEU C CA 1
ATOM 5806 C C . LEU C 1 29 ? 71.767 21.978 40.138 1.00 28.68 26 LEU C C 1
ATOM 5807 O O . LEU C 1 29 ? 71.700 22.099 41.357 1.00 28.41 26 LEU C O 1
ATOM 5812 N N . ASN C 1 30 ? 71.803 23.011 39.307 1.00 28.49 27 ASN C N 1
ATOM 5813 C CA . ASN C 1 30 ? 71.995 24.377 39.769 1.00 29.05 27 ASN C CA 1
ATOM 5814 C C . ASN C 1 30 ? 70.654 25.045 40.069 1.00 28.20 27 ASN C C 1
ATOM 5815 O O . ASN C 1 30 ? 70.310 26.086 39.490 1.00 27.68 27 ASN C O 1
ATOM 5820 N N . VAL C 1 31 ? 69.883 24.419 40.957 1.00 27.24 28 VAL C N 1
ATOM 5821 C CA . VAL C 1 31 ? 68.613 24.985 41.414 1.00 27.06 28 VAL C CA 1
ATOM 5822 C C . VAL C 1 31 ? 68.884 26.014 42.516 1.00 26.44 28 VAL C C 1
ATOM 5823 O O . VAL C 1 31 ? 70.015 26.156 42.959 1.00 25.11 28 VAL C O 1
ATOM 5827 N N . ASP C 1 32 ? 67.849 26.725 42.948 1.00 26.67 29 ASP C N 1
ATOM 5828 C CA . ASP C 1 32 ? 68.037 27.881 43.828 1.00 27.06 29 ASP C CA 1
ATOM 5829 C C . ASP C 1 32 ? 68.471 27.487 45.241 1.00 26.37 29 ASP C C 1
ATOM 5830 O O . ASP C 1 32 ? 69.276 28.184 45.849 1.00 26.56 29 ASP C O 1
ATOM 5835 N N . ILE C 1 33 ? 67.942 26.372 45.744 1.00 24.95 30 ILE C N 1
ATOM 5836 C CA . ILE C 1 33 ? 68.175 25.935 47.113 1.00 24.23 30 ILE C CA 1
ATOM 5837 C C . ILE C 1 33 ? 68.920 24.593 47.114 1.00 23.43 30 ILE C C 1
ATOM 5838 O O . ILE C 1 33 ? 68.319 23.545 46.884 1.00 23.58 30 ILE C O 1
ATOM 5843 N N . ARG C 1 34 ? 70.220 24.631 47.366 1.00 22.72 31 ARG C N 1
ATOM 5844 C CA . ARG C 1 34 ? 71.050 23.431 47.352 1.00 22.69 31 ARG C CA 1
ATOM 5845 C C . ARG C 1 34 ? 71.454 23.053 48.763 1.00 21.67 31 ARG C C 1
ATOM 5846 O O . ARG C 1 34 ? 72.225 23.763 49.397 1.00 22.52 31 ARG C O 1
ATOM 5854 N N . LEU C 1 35 ? 70.907 21.939 49.226 1.00 20.20 32 LEU C N 1
ATOM 5855 C CA . LEU C 1 35 ? 71.035 21.463 50.604 1.00 19.93 32 LEU C CA 1
ATOM 5856 C C . LEU C 1 35 ? 71.360 19.958 50.596 1.00 19.27 32 LEU C C 1
ATOM 5857 O O . LEU C 1 35 ? 70.720 19.156 51.282 1.00 19.12 32 LEU C O 1
ATOM 5862 N N . ASN C 1 36 ? 72.369 19.582 49.822 1.00 19.21 33 ASN C N 1
ATOM 5863 C CA . ASN C 1 36 ? 72.616 18.158 49.541 1.00 19.64 33 ASN C CA 1
ATOM 5864 C C . ASN C 1 36 ? 74.017 17.607 49.762 1.00 19.47 33 ASN C C 1
ATOM 5865 O O . ASN C 1 36 ? 74.207 16.404 49.651 1.00 19.81 33 ASN C O 1
ATOM 5870 N N . THR C 1 37 ? 75.003 18.447 50.053 1.00 20.26 34 THR C N 1
ATOM 5871 C CA . THR C 1 37 ? 76.365 17.960 50.211 1.00 20.54 34 THR C CA 1
ATOM 5872 C C . THR C 1 37 ? 77.039 18.393 51.518 1.00 20.45 34 THR C C 1
ATOM 5873 O O . THR C 1 37 ? 78.251 18.275 51.652 1.00 20.08 34 THR C O 1
ATOM 5877 N N . ASN C 1 38 ? 76.241 18.892 52.466 1.00 20.02 35 ASN C N 1
ATOM 5878 C CA . ASN C 1 38 ? 76.696 19.207 53.827 1.00 20.11 35 ASN C CA 1
ATOM 5879 C C . ASN C 1 38 ? 77.739 20.320 53.876 1.00 19.91 35 ASN C C 1
ATOM 5880 O O . ASN C 1 38 ? 78.541 20.428 54.821 1.00 19.48 35 ASN C O 1
ATOM 5885 N N . GLU C 1 39 ? 77.691 21.166 52.851 1.00 20.37 36 GLU C N 1
ATOM 5886 C CA . GLU C 1 39 ? 78.493 22.366 52.791 1.00 20.49 36 GLU C CA 1
ATOM 5887 C C . GLU C 1 39 ? 77.990 23.363 53.813 1.00 20.93 36 GLU C C 1
ATOM 5888 O O . GLU C 1 39 ? 76.783 23.487 54.050 1.00 21.60 36 GLU C O 1
ATOM 5894 N N . ASN C 1 40 ? 78.923 24.110 54.383 1.00 21.68 37 ASN C N 1
ATOM 5895 C CA . ASN C 1 40 ? 78.591 25.299 55.125 1.00 22.09 37 ASN C CA 1
ATOM 5896 C C . ASN C 1 40 ? 78.089 26.328 54.114 1.00 22.51 37 ASN C C 1
ATOM 5897 O O . ASN C 1 40 ? 78.805 26.653 53.164 1.00 23.03 37 ASN C O 1
ATOM 5902 N N . PRO C 1 41 ? 76.878 26.851 54.315 1.00 22.39 38 PRO C N 1
ATOM 5903 C CA . PRO C 1 41 ? 76.260 27.747 53.354 1.00 23.07 38 PRO C CA 1
ATOM 5904 C C . PRO C 1 41 ? 76.835 29.152 53.335 1.00 23.47 38 PRO C C 1
ATOM 5905 O O . PRO C 1 41 ? 76.573 29.882 52.399 1.00 23.72 38 PRO C O 1
ATOM 5909 N N . TYR C 1 42 ? 77.611 29.530 54.351 1.00 23.89 39 TYR C N 1
ATOM 5910 C CA . TYR C 1 42 ? 78.142 30.882 54.420 1.00 24.60 39 TYR C CA 1
ATOM 5911 C C . TYR C 1 42 ? 79.365 31.058 53.524 1.00 25.01 39 TYR C C 1
ATOM 5912 O O . TYR C 1 42 ? 80.262 30.230 53.530 1.00 24.41 39 TYR C O 1
ATOM 5921 N N . PRO C 1 43 ? 79.392 32.138 52.728 1.00 25.51 40 PRO C N 1
ATOM 5922 C CA . PRO C 1 43 ? 80.590 32.381 51.917 1.00 25.64 40 PRO C CA 1
ATOM 5923 C C . PRO C 1 43 ? 81.774 32.713 52.806 1.00 25.87 40 PRO C C 1
ATOM 5924 O O . PRO C 1 43 ? 81.568 33.228 53.921 1.00 26.00 40 PRO C O 1
ATOM 5928 N N . PRO C 1 44 ? 83.007 32.393 52.357 1.00 26.17 41 PRO C N 1
ATOM 5929 C CA . PRO C 1 44 ? 84.189 32.804 53.108 1.00 26.65 41 PRO C CA 1
ATOM 5930 C C . PRO C 1 44 ? 84.177 34.291 53.448 1.00 26.83 41 PRO C C 1
ATOM 5931 O O . PRO C 1 44 ? 83.680 35.093 52.668 1.00 27.35 41 PRO C O 1
ATOM 5935 N N . SER C 1 45 ? 84.728 34.642 54.607 1.00 27.64 42 SER C N 1
ATOM 5936 C CA . SER C 1 45 ? 84.667 36.017 55.090 1.00 28.27 42 SER C CA 1
ATOM 5937 C C . SER C 1 45 ? 85.490 36.961 54.220 1.00 28.60 42 SER C C 1
ATOM 5938 O O . SER C 1 45 ? 86.433 36.544 53.542 1.00 28.76 42 SER C O 1
ATOM 5941 N N . GLU C 1 46 ? 85.127 38.244 54.245 1.00 29.54 43 GLU C N 1
ATOM 5942 C CA . GLU C 1 46 ? 85.859 39.269 53.501 1.00 30.05 43 GLU C CA 1
ATOM 5943 C C . GLU C 1 46 ? 87.317 39.297 53.913 1.00 29.37 43 GLU C C 1
ATOM 5944 O O . GLU C 1 46 ? 88.199 39.429 53.058 1.00 30.17 43 GLU C O 1
ATOM 5950 N N . ALA C 1 47 ? 87.565 39.137 55.212 1.00 29.24 44 ALA C N 1
ATOM 5951 C CA . ALA C 1 47 ? 88.922 39.113 55.760 1.00 28.69 44 ALA C CA 1
ATOM 5952 C C . ALA C 1 47 ? 89.703 37.936 55.213 1.00 28.41 44 ALA C C 1
ATOM 5953 O O . ALA C 1 47 ? 90.832 38.098 54.742 1.00 28.28 44 ALA C O 1
ATOM 5955 N N . LEU C 1 48 ? 89.096 36.754 55.279 1.00 27.79 45 LEU C N 1
ATOM 5956 C CA . LEU C 1 48 ? 89.727 35.552 54.725 1.00 27.26 45 LEU C CA 1
ATOM 5957 C C . LEU C 1 48 ? 90.085 35.737 53.240 1.00 26.39 45 LEU C C 1
ATOM 5958 O O . LEU C 1 48 ? 91.221 35.484 52.842 1.00 26.59 45 LEU C O 1
ATOM 5963 N N . VAL C 1 49 ? 89.138 36.206 52.434 1.00 26.39 46 VAL C N 1
ATOM 5964 C CA . VAL C 1 49 ? 89.369 36.396 50.999 1.00 26.65 46 VAL C CA 1
ATOM 5965 C C . VAL C 1 49 ? 90.525 37.378 50.738 1.00 26.94 46 VAL C C 1
ATOM 5966 O O . VAL C 1 49 ? 91.428 37.094 49.963 1.00 27.54 46 VAL C O 1
ATOM 5970 N N . ALA C 1 50 ? 90.499 38.521 51.413 1.00 27.35 47 ALA C N 1
ATOM 5971 C CA . ALA C 1 50 ? 91.569 39.507 51.313 1.00 27.21 47 ALA C CA 1
ATOM 5972 C C . ALA C 1 50 ? 92.926 38.883 51.596 1.00 26.93 47 ALA C C 1
ATOM 5973 O O . ALA C 1 50 ? 93.887 39.076 50.832 1.00 28.40 47 ALA C O 1
ATOM 5975 N N . ASP C 1 51 ? 92.993 38.104 52.669 1.00 27.42 48 ASP C N 1
ATOM 5976 C CA . ASP C 1 51 ? 94.219 37.443 53.064 1.00 27.49 48 ASP C CA 1
ATOM 5977 C C . ASP C 1 51 ? 94.671 36.447 51.986 1.00 27.61 48 ASP C C 1
ATOM 5978 O O . ASP C 1 51 ? 95.839 36.467 51.563 1.00 28.27 48 ASP C O 1
ATOM 5983 N N . LEU C 1 52 ? 93.742 35.611 51.520 1.00 27.20 49 LEU C N 1
ATOM 5984 C CA . LEU C 1 52 ? 94.022 34.656 50.437 1.00 27.20 49 LEU C CA 1
ATOM 5985 C C . LEU C 1 52 ? 94.572 35.325 49.173 1.00 27.13 49 LEU C C 1
ATOM 5986 O O . LEU C 1 52 ? 95.577 34.886 48.597 1.00 26.78 49 LEU C O 1
ATOM 5991 N N . VAL C 1 53 ? 93.911 36.396 48.749 1.00 27.12 50 VAL C N 1
ATOM 5992 C CA . VAL C 1 53 ? 94.314 37.132 47.553 1.00 27.39 50 VAL C CA 1
ATOM 5993 C C . VAL C 1 53 ? 95.750 37.681 47.680 1.00 27.24 50 VAL C C 1
ATOM 5994 O O . VAL C 1 53 ? 96.550 37.574 46.740 1.00 27.20 50 VAL C O 1
ATOM 5998 N N . ALA C 1 54 ? 96.061 38.249 48.844 1.00 27.60 51 ALA C N 1
ATOM 5999 C CA . ALA C 1 54 ? 97.408 38.746 49.181 1.00 27.66 51 ALA C CA 1
ATOM 6000 C C . ALA C 1 54 ? 98.440 37.620 49.230 1.00 27.90 51 ALA C C 1
ATOM 6001 O O . ALA C 1 54 ? 99.596 37.777 48.822 1.00 28.16 51 ALA C O 1
ATOM 6003 N N . THR C 1 55 ? 98.018 36.475 49.742 1.00 27.88 52 THR C N 1
ATOM 6004 C CA . THR C 1 55 ? 98.899 35.323 49.845 1.00 28.11 52 THR C CA 1
ATOM 6005 C C . THR C 1 55 ? 99.210 34.821 48.447 1.00 27.66 52 THR C C 1
ATOM 6006 O O . THR C 1 55 ? 100.364 34.540 48.135 1.00 28.15 52 THR C O 1
ATOM 6010 N N . VAL C 1 56 ? 98.196 34.759 47.588 1.00 28.01 53 VAL C N 1
ATOM 6011 C CA . VAL C 1 56 ? 98.388 34.277 46.217 1.00 28.61 53 VAL C CA 1
ATOM 6012 C C . VAL C 1 56 ? 99.309 35.210 45.442 1.00 29.14 53 VAL C C 1
ATOM 6013 O O . VAL C 1 56 ? 100.196 34.752 44.747 1.00 29.12 53 VAL C O 1
ATOM 6017 N N . ASP C 1 57 ? 99.119 36.521 45.596 1.00 30.22 54 ASP C N 1
ATOM 6018 C CA . ASP C 1 57 ? 99.987 37.509 44.949 1.00 30.68 54 ASP C CA 1
ATOM 6019 C C . ASP C 1 57 ? 101.425 37.297 45.407 1.00 30.98 54 ASP C C 1
ATOM 6020 O O . ASP C 1 57 ? 102.357 37.423 44.619 1.00 31.90 54 ASP C O 1
ATOM 6025 N N . LYS C 1 58 ? 101.597 36.944 46.673 1.00 31.46 55 LYS C N 1
ATOM 6026 C CA . LYS C 1 58 ? 102.920 36.715 47.248 1.00 31.54 55 LYS C CA 1
ATOM 6027 C C . LYS C 1 58 ? 103.590 35.435 46.740 1.00 31.17 55 LYS C C 1
ATOM 6028 O O . LYS C 1 58 ? 104.785 35.455 46.447 1.00 31.44 55 LYS C O 1
ATOM 6034 N N . ILE C 1 59 ? 102.846 34.330 46.647 1.00 30.36 56 ILE C N 1
ATOM 6035 C CA . ILE C 1 59 ? 103.454 33.027 46.313 1.00 29.56 56 ILE C CA 1
ATOM 6036 C C . ILE C 1 59 ? 103.335 32.601 44.849 1.00 28.58 56 ILE C C 1
ATOM 6037 O O . ILE C 1 59 ? 103.975 31.633 44.443 1.00 27.93 56 ILE C O 1
ATOM 6042 N N . ALA C 1 60 ? 102.528 33.308 44.066 1.00 27.88 57 ALA C N 1
ATOM 6043 C CA . ALA C 1 60 ? 102.316 32.966 42.661 1.00 27.67 57 ALA C CA 1
ATOM 6044 C C . ALA C 1 60 ? 103.617 32.891 41.867 1.00 27.46 57 ALA C C 1
ATOM 6045 O O . ALA C 1 60 ? 103.712 32.111 40.933 1.00 27.12 57 ALA C O 1
ATOM 6047 N N . THR C 1 61 ? 104.613 33.699 42.234 1.00 26.90 58 THR C N 1
ATOM 6048 C CA . THR C 1 61 ? 105.872 33.741 41.480 1.00 27.26 58 THR C CA 1
ATOM 6049 C C . THR C 1 61 ? 106.745 32.498 41.676 1.00 26.52 58 THR C C 1
ATOM 6050 O O . THR C 1 61 ? 107.779 32.356 41.006 1.00 27.33 58 THR C O 1
ATOM 6054 N N . GLU C 1 62 ? 106.331 31.590 42.564 1.00 26.14 59 GLU C N 1
ATOM 6055 C CA . GLU C 1 62 ? 107.039 30.321 42.733 1.00 25.75 59 GLU C CA 1
ATOM 6056 C C . GLU C 1 62 ? 106.280 29.112 42.194 1.00 24.33 59 GLU C C 1
ATOM 6057 O O . GLU C 1 62 ? 106.702 27.984 42.424 1.00 22.94 59 GLU C O 1
ATOM 6063 N N . LEU C 1 63 ? 105.204 29.348 41.449 1.00 23.59 60 LEU C N 1
ATOM 6064 C CA . LEU C 1 63 ? 104.341 28.257 40.964 1.00 23.23 60 LEU C CA 1
ATOM 6065 C C . LEU C 1 63 ? 104.957 27.383 39.862 1.00 22.28 60 LEU C C 1
ATOM 6066 O O . LEU C 1 63 ? 104.390 26.338 39.516 1.00 22.21 60 LEU C O 1
ATOM 6071 N N . ASN C 1 64 ? 106.096 27.810 39.318 1.00 21.56 61 ASN C N 1
ATOM 6072 C CA . ASN C 1 64 ? 106.882 26.987 38.408 1.00 21.56 61 ASN C CA 1
ATOM 6073 C C . ASN C 1 64 ? 107.560 25.856 39.163 1.00 21.39 61 ASN C C 1
ATOM 6074 O O . ASN C 1 64 ? 107.928 24.844 38.569 1.00 20.90 61 ASN C O 1
ATOM 6079 N N . ARG C 1 65 ? 107.725 26.019 40.479 1.00 20.93 62 ARG C N 1
ATOM 6080 C CA . ARG C 1 65 ? 108.390 25.004 41.290 1.00 20.72 62 ARG C CA 1
ATOM 6081 C C . ARG C 1 65 ? 107.414 24.017 41.906 1.00 20.34 62 ARG C C 1
ATOM 6082 O O . ARG C 1 65 ? 106.286 24.359 42.203 1.00 20.74 62 ARG C O 1
ATOM 6090 N N . TYR C 1 66 ? 107.859 22.789 42.120 1.00 19.77 63 TYR C N 1
ATOM 6091 C CA . TYR C 1 66 ? 107.036 21.834 42.858 1.00 20.43 63 TYR C CA 1
ATOM 6092 C C . TYR C 1 66 ? 106.770 22.405 44.249 1.00 20.04 63 TYR C C 1
ATOM 6093 O O . TYR C 1 66 ? 107.596 23.157 44.765 1.00 19.35 63 TYR C O 1
ATOM 6102 N N . PRO C 1 67 ? 105.617 22.060 44.845 1.00 20.31 64 PRO C N 1
ATOM 6103 C CA . PRO C 1 67 ? 105.304 22.512 46.193 1.00 21.32 64 PRO C CA 1
ATOM 6104 C C . PRO C 1 67 ? 106.142 21.802 47.222 1.00 21.74 64 PRO C C 1
ATOM 6105 O O . PRO C 1 67 ? 106.816 20.813 46.910 1.00 21.95 64 PRO C O 1
ATOM 6109 N N . GLU C 1 68 ? 106.099 22.295 48.454 1.00 23.78 65 GLU C N 1
ATOM 6110 C CA . GLU C 1 68 ? 106.795 21.611 49.521 1.00 24.09 65 GLU C CA 1
ATOM 6111 C C . GLU C 1 68 ? 106.106 20.262 49.677 1.00 23.88 65 GLU C C 1
ATOM 6112 O O . GLU C 1 68 ? 104.904 20.169 49.898 1.00 23.64 65 GLU C O 1
ATOM 6118 N N . ARG C 1 69 ? 106.884 19.205 49.517 1.00 23.72 66 ARG C N 1
ATOM 6119 C CA . ARG C 1 69 ? 106.323 17.875 49.351 1.00 24.05 66 ARG C CA 1
ATOM 6120 C C . ARG C 1 69 ? 105.610 17.373 50.607 1.00 23.61 66 ARG C C 1
ATOM 6121 O O . ARG C 1 69 ? 104.574 16.715 50.511 1.00 23.49 66 ARG C O 1
ATOM 6129 N N . ASP C 1 70 ? 106.156 17.698 51.780 1.00 23.73 67 ASP C N 1
ATOM 6130 C CA . ASP C 1 70 ? 105.616 17.182 53.037 1.00 24.20 67 ASP C CA 1
ATOM 6131 C C . ASP C 1 70 ? 104.647 18.140 53.743 1.00 24.21 67 ASP C C 1
ATOM 6132 O O . ASP C 1 70 ? 104.178 17.826 54.837 1.00 25.08 67 ASP C O 1
ATOM 6137 N N . ALA C 1 71 ? 104.353 19.295 53.136 1.00 23.85 68 ALA C N 1
ATOM 6138 C CA . ALA C 1 71 ? 103.334 20.236 53.646 1.00 23.95 68 ALA C CA 1
ATOM 6139 C C . ALA C 1 71 ? 103.530 20.573 55.124 1.00 24.16 68 ALA C C 1
ATOM 6140 O O . ALA C 1 71 ? 102.577 20.599 55.920 1.00 23.53 68 ALA C O 1
ATOM 6142 N N . VAL C 1 72 ? 104.776 20.842 55.484 1.00 24.42 69 VAL C N 1
ATOM 6143 C CA . VAL C 1 72 ? 105.144 20.967 56.886 1.00 25.00 69 VAL C CA 1
ATOM 6144 C C . VAL C 1 72 ? 104.455 22.141 57.577 1.00 24.78 69 VAL C C 1
ATOM 6145 O O . VAL C 1 72 ? 103.929 21.980 58.678 1.00 25.33 69 VAL C O 1
ATOM 6149 N N . GLU C 1 73 ? 104.433 23.306 56.933 1.00 25.13 70 GLU C N 1
ATOM 6150 C CA . GLU C 1 73 ? 103.788 24.487 57.499 1.00 25.09 70 GLU C CA 1
ATOM 6151 C C . GLU C 1 73 ? 102.289 24.259 57.691 1.00 24.87 70 GLU C C 1
ATOM 6152 O O . GLU C 1 73 ? 101.731 24.575 58.740 1.00 24.69 70 GLU C O 1
ATOM 6158 N N . LEU C 1 74 ? 101.628 23.705 56.679 1.00 23.67 71 LEU C N 1
ATOM 6159 C CA . LEU C 1 74 ? 100.207 23.401 56.807 1.00 24.00 71 LEU C CA 1
ATOM 6160 C C . LEU C 1 74 ? 99.956 22.486 58.001 1.00 23.74 71 LEU C C 1
ATOM 6161 O O . LEU C 1 74 ? 99.033 22.699 58.782 1.00 25.27 71 LEU C O 1
ATOM 6166 N N . ARG C 1 75 ? 100.766 21.454 58.117 1.00 24.27 72 ARG C N 1
ATOM 6167 C CA . ARG C 1 75 ? 100.630 20.495 59.199 1.00 24.97 72 ARG C CA 1
ATOM 6168 C C . ARG C 1 75 ? 100.864 21.112 60.587 1.00 25.25 72 ARG C C 1
ATOM 6169 O O . ARG C 1 75 ? 100.186 20.717 61.545 1.00 25.45 72 ARG C O 1
ATOM 6177 N N . ASP C 1 76 ? 101.780 22.080 60.677 1.00 25.93 73 ASP C N 1
ATOM 6178 C CA . ASP C 1 76 ? 101.955 22.896 61.898 1.00 26.62 73 ASP C CA 1
ATOM 6179 C C . ASP C 1 76 ? 100.669 23.597 62.288 1.00 26.75 73 ASP C C 1
ATOM 6180 O O . ASP C 1 76 ? 100.251 23.541 63.447 1.00 27.59 73 ASP C O 1
ATOM 6185 N N . GLU C 1 77 ? 100.031 24.245 61.318 1.00 26.68 74 GLU C N 1
ATOM 6186 C CA . GLU C 1 77 ? 98.822 25.005 61.581 1.00 26.48 74 GLU C CA 1
ATOM 6187 C C . GLU C 1 77 ? 97.610 24.121 61.840 1.00 26.29 74 GLU C C 1
ATOM 6188 O O . GLU C 1 77 ? 96.741 24.489 62.633 1.00 27.15 74 GLU C O 1
ATOM 6194 N N . LEU C 1 78 ? 97.538 22.972 61.181 1.00 25.94 75 LEU C N 1
ATOM 6195 C CA . LEU C 1 78 ? 96.493 22.000 61.468 1.00 25.86 75 LEU C CA 1
ATOM 6196 C C . LEU C 1 78 ? 96.651 21.476 62.907 1.00 26.24 75 LEU C C 1
ATOM 6197 O O . LEU C 1 78 ? 95.667 21.295 63.622 1.00 26.65 75 LEU C O 1
ATOM 6202 N N . ALA C 1 79 ? 97.898 21.238 63.314 1.00 26.71 76 ALA C N 1
ATOM 6203 C CA . ALA C 1 79 ? 98.189 20.776 64.674 1.00 26.73 76 ALA C CA 1
ATOM 6204 C C . ALA C 1 79 ? 97.807 21.822 65.713 1.00 26.89 76 ALA C C 1
ATOM 6205 O O . ALA C 1 79 ? 97.304 21.472 66.793 1.00 28.61 76 ALA C O 1
ATOM 6207 N N . ALA C 1 80 ? 98.007 23.096 65.397 1.00 27.02 77 ALA C N 1
ATOM 6208 C CA . ALA C 1 80 ? 97.639 24.176 66.318 1.00 27.06 77 ALA C CA 1
ATOM 6209 C C . ALA C 1 80 ? 96.131 24.272 66.445 1.00 27.73 77 ALA C C 1
ATOM 6210 O O . ALA C 1 80 ? 95.599 24.567 67.530 1.00 27.37 77 ALA C O 1
ATOM 6212 N N . TYR C 1 81 ? 95.433 24.048 65.330 1.00 27.89 78 TYR C N 1
ATOM 6213 C CA . TYR C 1 81 ? 93.984 24.000 65.355 1.00 27.67 78 TYR C CA 1
ATOM 6214 C C . TYR C 1 81 ? 93.479 22.837 66.207 1.00 27.72 78 TYR C C 1
ATOM 6215 O O . TYR C 1 81 ? 92.630 23.051 67.069 1.00 29.51 78 TYR C O 1
ATOM 6224 N N . ILE C 1 82 ? 94.001 21.630 66.000 1.00 28.33 79 ILE C N 1
ATOM 6225 C CA . ILE C 1 82 ? 93.512 20.427 66.705 1.00 28.71 79 ILE C CA 1
ATOM 6226 C C . ILE C 1 82 ? 93.844 20.469 68.203 1.00 29.64 79 ILE C C 1
ATOM 6227 O O . ILE C 1 82 ? 93.044 20.037 69.042 1.00 30.06 79 ILE C O 1
ATOM 6232 N N . THR C 1 83 ? 95.018 20.997 68.532 1.00 30.31 80 THR C N 1
ATOM 6233 C CA . THR C 1 83 ? 95.398 21.197 69.936 1.00 30.91 80 THR C CA 1
ATOM 6234 C C . THR C 1 83 ? 94.371 22.059 70.674 1.00 31.53 80 THR C C 1
ATOM 6235 O O . THR C 1 83 ? 93.909 21.687 71.764 1.00 32.64 80 THR C O 1
ATOM 6239 N N . LYS C 1 84 ? 94.010 23.190 70.077 1.00 32.53 81 LYS C N 1
ATOM 6240 C CA . LYS C 1 84 ? 93.010 24.090 70.646 1.00 32.59 81 LYS C CA 1
ATOM 6241 C C . LYS C 1 84 ? 91.584 23.520 70.602 1.00 32.89 81 LYS C C 1
ATOM 6242 O O . LYS C 1 84 ? 90.839 23.559 71.595 1.00 32.68 81 LYS C O 1
ATOM 6248 N N . GLN C 1 85 ? 91.191 23.031 69.431 1.00 32.58 82 GLN C N 1
ATOM 6249 C CA . GLN C 1 85 ? 89.835 22.533 69.212 1.00 32.42 82 GLN C CA 1
ATOM 6250 C C . GLN C 1 85 ? 89.462 21.372 70.126 1.00 32.13 82 GLN C C 1
ATOM 6251 O O . GLN C 1 85 ? 88.344 21.342 70.650 1.00 32.81 82 GLN C O 1
ATOM 6257 N N . THR C 1 86 ? 90.362 20.402 70.273 1.00 32.19 83 THR C N 1
ATOM 6258 C CA . THR C 1 86 ? 90.055 19.155 70.968 1.00 32.57 83 THR C CA 1
ATOM 6259 C C . THR C 1 86 ? 90.739 19.020 72.332 1.00 32.76 83 THR C C 1
ATOM 6260 O O . THR C 1 86 ? 90.502 18.035 73.042 1.00 32.71 83 THR C O 1
ATOM 6264 N N . GLY C 1 87 ? 91.597 19.980 72.669 1.00 32.95 84 GLY C N 1
ATOM 6265 C CA . GLY C 1 87 ? 92.335 19.962 73.931 1.00 32.96 84 GLY C CA 1
ATOM 6266 C C . GLY C 1 87 ? 93.433 18.922 74.041 1.00 33.49 84 GLY C C 1
ATOM 6267 O O . GLY C 1 87 ? 93.951 18.704 75.142 1.00 34.89 84 GLY C O 1
ATOM 6268 N N . VAL C 1 88 ? 93.799 18.292 72.919 1.00 32.93 85 VAL C N 1
ATOM 6269 C CA . VAL C 1 88 ? 94.847 17.280 72.874 1.00 32.56 85 VAL C CA 1
ATOM 6270 C C . VAL C 1 88 ? 96.090 17.841 72.181 1.00 32.90 85 VAL C C 1
ATOM 6271 O O . VAL C 1 88 ? 96.033 18.282 71.023 1.00 33.16 85 VAL C O 1
ATOM 6275 N N . ALA C 1 89 ? 97.213 17.834 72.898 1.00 32.33 86 ALA C N 1
ATOM 6276 C CA . ALA C 1 89 ? 98.462 18.376 72.389 1.00 31.85 86 ALA C CA 1
ATOM 6277 C C . ALA C 1 89 ? 99.025 17.503 71.278 1.00 31.61 86 ALA C C 1
ATOM 6278 O O . ALA C 1 89 ? 99.319 16.317 71.484 1.00 31.54 86 ALA C O 1
ATOM 6280 N N . VAL C 1 90 ? 99.155 18.086 70.080 1.00 31.45 87 VAL C N 1
ATOM 6281 C CA . VAL C 1 90 ? 99.783 17.450 68.911 1.00 31.06 87 VAL C CA 1
ATOM 6282 C C . VAL C 1 90 ? 100.681 18.458 68.119 1.00 30.18 87 VAL C C 1
ATOM 6283 O O . VAL C 1 90 ? 100.598 19.624 68.372 1.00 29.85 87 VAL C O 1
ATOM 6287 N N . THR C 1 91 ? 101.522 18.004 67.188 1.00 30.05 88 THR C N 1
ATOM 6288 C CA . THR C 1 91 ? 102.576 18.894 66.583 1.00 30.38 88 THR C CA 1
ATOM 6289 C C . THR C 1 91 ? 102.750 18.087 65.257 1.00 29.93 88 THR C C 1
ATOM 6290 O O . THR C 1 91 ? 102.250 16.935 65.141 1.00 29.80 88 THR C O 1
ATOM 6294 N N . ARG C 1 92 ? 103.291 18.723 64.258 1.00 30.61 89 ARG C N 1
ATOM 6295 C CA . ARG C 1 92 ? 103.118 18.314 62.870 1.00 30.49 89 ARG C CA 1
ATOM 6296 C C . ARG C 1 92 ? 103.351 16.854 62.675 1.00 29.68 89 ARG C C 1
ATOM 6297 O O . ARG C 1 92 ? 102.904 16.292 61.742 1.00 28.56 89 ARG C O 1
ATOM 6305 N N . ASP C 1 93 ? 104.070 16.256 63.607 1.00 29.06 90 ASP C N 1
ATOM 6306 C CA . ASP C 1 93 ? 104.386 14.858 63.509 1.00 29.10 90 ASP C CA 1
ATOM 6307 C C . ASP C 1 93 ? 103.112 14.045 63.588 1.00 28.25 90 ASP C C 1
ATOM 6308 O O . ASP C 1 93 ? 103.062 12.940 63.141 1.00 29.16 90 ASP C O 1
ATOM 6313 N N . ASN C 1 94 ? 102.094 14.606 64.175 1.00 27.75 91 ASN C N 1
ATOM 6314 C CA . ASN C 1 94 ? 100.863 13.877 64.362 1.00 27.42 91 ASN C CA 1
ATOM 6315 C C . ASN C 1 94 ? 99.882 14.064 63.196 1.00 27.07 91 ASN C C 1
ATOM 6316 O O . ASN C 1 94 ? 98.887 13.392 63.114 1.00 27.27 91 ASN C O 1
ATOM 6321 N N . LEU C 1 95 ? 100.199 15.005 62.331 1.00 25.99 92 LEU C N 1
ATOM 6322 C CA . LEU C 1 95 ? 99.244 15.456 61.312 1.00 25.48 92 LEU C CA 1
ATOM 6323 C C . LEU C 1 95 ? 99.656 15.147 59.895 1.00 25.10 92 LEU C C 1
ATOM 6324 O O . LEU C 1 95 ? 100.820 15.197 59.564 1.00 25.26 92 LEU C O 1
ATOM 6329 N N . TRP C 1 96 ? 98.663 14.803 59.066 1.00 24.49 93 TRP C N 1
ATOM 6330 C CA . TRP C 1 96 ? 98.874 14.532 57.666 1.00 23.37 93 TRP C CA 1
ATOM 6331 C C . TRP C 1 96 ? 97.709 15.107 56.879 1.00 22.83 93 TRP C C 1
ATOM 6332 O O . TRP C 1 96 ? 96.567 14.938 57.286 1.00 22.47 93 TRP C O 1
ATOM 6343 N N . ALA C 1 97 ? 98.004 15.773 55.763 1.00 22.10 94 ALA C N 1
ATOM 6344 C CA . ALA C 1 97 ? 96.977 16.421 54.931 1.00 21.32 94 ALA C CA 1
ATOM 6345 C C . ALA C 1 97 ? 96.986 15.857 53.526 1.00 20.72 94 ALA C C 1
ATOM 6346 O O . ALA C 1 97 ? 98.016 15.417 53.035 1.00 21.05 94 ALA C O 1
ATOM 6348 N N . ALA C 1 98 ? 95.820 15.879 52.885 1.00 20.54 95 ALA C N 1
ATOM 6349 C CA . ALA C 1 98 ? 95.665 15.469 51.508 1.00 20.59 95 ALA C CA 1
ATOM 6350 C C . ALA C 1 98 ? 94.460 16.191 50.878 1.00 20.68 95 ALA C C 1
ATOM 6351 O O . ALA C 1 98 ? 93.811 17.024 51.527 1.00 20.14 95 ALA C O 1
ATOM 6353 N N . ASN C 1 99 ? 94.163 15.851 49.622 1.00 21.15 96 ASN C N 1
ATOM 6354 C CA . ASN C 1 99 ? 93.088 16.497 48.863 1.00 21.21 96 ASN C CA 1
ATOM 6355 C C . ASN C 1 99 ? 91.721 15.934 49.260 1.00 21.37 96 ASN C C 1
ATOM 6356 O O . ASN C 1 99 ? 91.176 15.023 48.613 1.00 22.28 96 ASN C O 1
ATOM 6361 N N . GLY C 1 100 ? 91.185 16.482 50.339 1.00 21.32 97 GLY C N 1
ATOM 6362 C CA . GLY C 1 100 ? 89.946 16.015 50.937 1.00 21.98 97 GLY C CA 1
ATOM 6363 C C . GLY C 1 100 ? 90.164 14.767 51.768 1.00 22.31 97 GLY C C 1
ATOM 6364 O O . GLY C 1 100 ? 91.136 14.020 51.561 1.00 21.96 97 GLY C O 1
ATOM 6365 N N . SER C 1 101 ? 89.252 14.552 52.710 1.00 23.67 98 SER C N 1
ATOM 6366 C CA . SER C 1 101 ? 89.156 13.294 53.460 1.00 24.84 98 SER C CA 1
ATOM 6367 C C . SER C 1 101 ? 89.093 12.100 52.571 1.00 24.82 98 SER C C 1
ATOM 6368 O O . SER C 1 101 ? 89.552 11.032 52.954 1.00 25.84 98 SER C O 1
ATOM 6371 N N . ASN C 1 102 ? 88.506 12.249 51.385 1.00 25.04 99 ASN C N 1
ATOM 6372 C CA . ASN C 1 102 ? 88.477 11.154 50.444 1.00 25.42 99 ASN C CA 1
ATOM 6373 C C . ASN C 1 102 ? 89.890 10.636 50.181 1.00 25.68 99 ASN C C 1
ATOM 6374 O O . ASN C 1 102 ? 90.116 9.438 50.269 1.00 25.58 99 ASN C O 1
ATOM 6379 N N . GLU C 1 103 ? 90.842 11.523 49.883 1.00 25.39 100 GLU C N 1
ATOM 6380 C CA . GLU C 1 103 ? 92.216 11.079 49.603 1.00 25.23 100 GLU C CA 1
ATOM 6381 C C . GLU C 1 103 ? 92.909 10.551 50.866 1.00 24.65 100 GLU C C 1
ATOM 6382 O O . GLU C 1 103 ? 93.652 9.570 50.795 1.00 24.99 100 GLU C O 1
ATOM 6388 N N . ILE C 1 104 ? 92.673 11.197 51.998 1.00 24.70 101 ILE C N 1
ATOM 6389 C CA . ILE C 1 104 ? 93.148 10.700 53.307 1.00 25.25 101 ILE C CA 1
ATOM 6390 C C . ILE C 1 104 ? 92.738 9.233 53.518 1.00 25.69 101 ILE C C 1
ATOM 6391 O O . ILE C 1 104 ? 93.567 8.387 53.885 1.00 25.40 101 ILE C O 1
ATOM 6396 N N . LEU C 1 105 ? 91.456 8.946 53.284 1.00 26.61 102 LEU C N 1
ATOM 6397 C CA . LEU C 1 105 ? 90.904 7.610 53.502 1.00 26.85 102 LEU C CA 1
ATOM 6398 C C . LEU C 1 105 ? 91.435 6.623 52.458 1.00 27.41 102 LEU C C 1
ATOM 6399 O O . LEU C 1 105 ? 91.767 5.469 52.789 1.00 27.98 102 LEU C O 1
ATOM 6404 N N . GLN C 1 106 ? 91.551 7.067 51.204 1.00 27.22 103 GLN C N 1
ATOM 6405 C CA . GLN C 1 106 ? 92.200 6.268 50.174 1.00 27.43 103 GLN C CA 1
ATOM 6406 C C . GLN C 1 106 ? 93.633 5.871 50.571 1.00 27.31 103 GLN C C 1
ATOM 6407 O O . GLN C 1 106 ? 94.044 4.735 50.359 1.00 26.70 103 GLN C O 1
ATOM 6413 N N . GLN C 1 107 ? 94.393 6.816 51.118 1.00 26.90 104 GLN C N 1
ATOM 6414 C CA . GLN C 1 107 ? 95.779 6.532 51.464 1.00 27.25 104 GLN C CA 1
ATOM 6415 C C . GLN C 1 107 ? 95.865 5.559 52.642 1.00 27.83 104 GLN C C 1
ATOM 6416 O O . GLN C 1 107 ? 96.705 4.659 52.643 1.00 28.51 104 GLN C O 1
ATOM 6422 N N . LEU C 1 108 ? 95.005 5.739 53.635 1.00 28.31 105 LEU C N 1
ATOM 6423 C CA . LEU C 1 108 ? 95.008 4.844 54.808 1.00 29.09 105 LEU C CA 1
ATOM 6424 C C . LEU C 1 108 ? 94.620 3.429 54.419 1.00 29.38 105 LEU C C 1
ATOM 6425 O O . LEU C 1 108 ? 95.235 2.461 54.892 1.00 30.19 105 LEU C O 1
ATOM 6430 N N . LEU C 1 109 ? 93.641 3.311 53.518 1.00 30.07 106 LEU C N 1
ATOM 6431 C CA . LEU C 1 109 ? 93.260 2.025 52.933 1.00 30.62 106 LEU C CA 1
ATOM 6432 C C . LEU C 1 109 ? 94.372 1.381 52.108 1.00 31.23 106 LEU C C 1
ATOM 6433 O O . LEU C 1 109 ? 94.507 0.158 52.113 1.00 31.40 106 LEU C O 1
ATOM 6438 N N . GLN C 1 110 ? 95.155 2.184 51.385 1.00 31.51 107 GLN C N 1
ATOM 6439 C CA . GLN C 1 110 ? 96.260 1.641 50.579 1.00 31.97 107 GLN C CA 1
ATOM 6440 C C . GLN C 1 110 ? 97.346 1.037 51.460 1.00 31.57 107 GLN C C 1
ATOM 6441 O O . GLN C 1 110 ? 97.933 0.007 51.109 1.00 32.31 107 GLN C O 1
ATOM 6447 N N . ALA C 1 111 ? 97.603 1.692 52.584 1.00 31.30 108 ALA C N 1
ATOM 6448 C CA . ALA C 1 111 ? 98.647 1.306 53.523 1.00 31.77 108 ALA C CA 1
ATOM 6449 C C . ALA C 1 111 ? 98.208 0.187 54.470 1.00 31.91 108 ALA C C 1
ATOM 6450 O O . ALA C 1 111 ? 99.023 -0.672 54.817 1.00 32.12 108 ALA C O 1
ATOM 6452 N N . PHE C 1 112 ? 96.946 0.224 54.905 1.00 32.30 109 PHE C N 1
ATOM 6453 C CA . PHE C 1 112 ? 96.434 -0.675 55.961 1.00 32.62 109 PHE C CA 1
ATOM 6454 C C . PHE C 1 112 ? 95.291 -1.588 55.524 1.00 32.97 109 PHE C C 1
ATOM 6455 O O . PHE C 1 112 ? 94.821 -2.413 56.317 1.00 33.99 109 PHE C O 1
ATOM 6463 N N . GLY C 1 113 ? 94.867 -1.459 54.272 1.00 32.84 110 GLY C N 1
ATOM 6464 C CA . GLY C 1 113 ? 93.826 -2.303 53.690 1.00 32.94 110 GLY C CA 1
ATOM 6465 C C . GLY C 1 113 ? 94.421 -3.057 52.541 1.00 32.98 110 GLY C C 1
ATOM 6466 O O . GLY C 1 113 ? 95.504 -3.607 52.677 1.00 33.67 110 GLY C O 1
ATOM 6467 N N . GLY C 1 114 ? 93.727 -3.090 51.408 1.00 33.24 111 GLY C N 1
ATOM 6468 C CA . GLY C 1 114 ? 94.265 -3.663 50.180 1.00 33.85 111 GLY C CA 1
ATOM 6469 C C . GLY C 1 114 ? 93.884 -5.120 49.973 1.00 34.22 111 GLY C C 1
ATOM 6470 O O . GLY C 1 114 ? 93.228 -5.714 50.831 1.00 34.37 111 GLY C O 1
ATOM 6471 N N . PRO C 1 115 ? 94.290 -5.701 48.830 1.00 35.11 112 PRO C N 1
ATOM 6472 C CA . PRO C 1 115 ? 94.010 -7.097 48.484 1.00 35.45 112 PRO C CA 1
ATOM 6473 C C . PRO C 1 115 ? 94.266 -8.065 49.633 1.00 35.79 112 PRO C C 1
ATOM 6474 O O . PRO C 1 115 ? 95.241 -7.909 50.376 1.00 36.50 112 PRO C O 1
ATOM 6478 N N . GLY C 1 116 ? 93.365 -9.034 49.801 1.00 36.24 113 GLY C N 1
ATOM 6479 C CA . GLY C 1 116 ? 93.443 -9.967 50.921 1.00 36.08 113 GLY C CA 1
ATOM 6480 C C . GLY C 1 116 ? 93.213 -9.362 52.297 1.00 36.21 113 GLY C C 1
ATOM 6481 O O . GLY C 1 116 ? 93.443 -10.023 53.309 1.00 37.02 113 GLY C O 1
ATOM 6482 N N . ARG C 1 117 ? 92.772 -8.102 52.355 1.00 36.31 114 ARG C N 1
ATOM 6483 C CA . ARG C 1 117 ? 92.415 -7.469 53.620 1.00 35.94 114 ARG C CA 1
ATOM 6484 C C . ARG C 1 117 ? 90.976 -6.949 53.564 1.00 35.39 114 ARG C C 1
ATOM 6485 O O . ARG C 1 117 ? 90.367 -6.863 52.486 1.00 35.17 114 ARG C O 1
ATOM 6493 N N . THR C 1 118 ? 90.445 -6.616 54.733 1.00 35.12 115 THR C N 1
ATOM 6494 C CA . THR C 1 118 ? 89.033 -6.263 54.869 1.00 35.40 115 THR C CA 1
ATOM 6495 C C . THR C 1 118 ? 88.831 -5.048 55.764 1.00 34.69 115 THR C C 1
ATOM 6496 O O . THR C 1 118 ? 89.495 -4.914 56.792 1.00 35.48 115 THR C O 1
ATOM 6500 N N . ALA C 1 119 ? 87.882 -4.185 55.382 1.00 34.31 116 ALA C N 1
ATOM 6501 C CA . ALA C 1 119 ? 87.467 -3.057 56.211 1.00 33.90 116 ALA C CA 1
ATOM 6502 C C . ALA C 1 119 ? 86.016 -3.237 56.632 1.00 33.63 116 ALA C C 1
ATOM 6503 O O . ALA C 1 119 ? 85.200 -3.757 55.861 1.00 34.74 116 ALA C O 1
ATOM 6505 N N . LEU C 1 120 ? 85.692 -2.781 57.834 1.00 33.53 117 LEU C N 1
ATOM 6506 C CA . LEU C 1 120 ? 84.367 -2.981 58.403 1.00 33.45 117 LEU C CA 1
ATOM 6507 C C . LEU C 1 120 ? 83.721 -1.665 58.817 1.00 32.98 117 LEU C C 1
ATOM 6508 O O . LEU C 1 120 ? 84.346 -0.816 59.443 1.00 33.43 117 LEU C O 1
ATOM 6513 N N . GLY C 1 121 ? 82.448 -1.517 58.473 1.00 33.11 118 GLY C N 1
ATOM 6514 C CA . GLY C 1 121 ? 81.685 -0.324 58.786 1.00 33.14 118 GLY C CA 1
ATOM 6515 C C . GLY C 1 121 ? 80.262 -0.672 59.159 1.00 33.23 118 GLY C C 1
ATOM 6516 O O . GLY C 1 121 ? 79.799 -1.801 58.934 1.00 34.43 118 GLY C O 1
ATOM 6517 N N . PHE C 1 122 ? 79.575 0.325 59.698 1.00 33.47 119 PHE C N 1
ATOM 6518 C CA . PHE C 1 122 ? 78.282 0.169 60.344 1.00 33.25 119 PHE C CA 1
ATOM 6519 C C . PHE C 1 122 ? 77.206 0.936 59.594 1.00 32.78 119 PHE C C 1
ATOM 6520 O O . PHE C 1 122 ? 77.018 2.133 59.811 1.00 32.94 119 PHE C O 1
ATOM 6528 N N . GLN C 1 123 ? 76.502 0.232 58.715 1.00 32.52 120 GLN C N 1
ATOM 6529 C CA . GLN C 1 123 ? 75.594 0.866 57.767 1.00 32.31 120 GLN C CA 1
ATOM 6530 C C . GLN C 1 123 ? 74.225 1.159 58.399 1.00 31.93 120 GLN C C 1
ATOM 6531 O O . GLN C 1 123 ? 73.744 0.388 59.254 1.00 32.56 120 GLN C O 1
ATOM 6537 N N . PRO C 1 124 ? 73.599 2.290 58.011 1.00 31.01 121 PRO C N 1
ATOM 6538 C CA . PRO C 1 124 ? 74.070 3.252 57.008 1.00 29.70 121 PRO C CA 1
ATOM 6539 C C . PRO C 1 124 ? 75.103 4.248 57.548 1.00 29.05 121 PRO C C 1
ATOM 6540 O O . PRO C 1 124 ? 74.896 4.868 58.606 1.00 28.60 121 PRO C O 1
ATOM 6544 N N . SER C 1 125 ? 76.212 4.380 56.824 1.00 28.74 122 SER C N 1
ATOM 6545 C CA . SER C 1 125 ? 77.187 5.441 57.070 1.00 28.47 122 SER C CA 1
ATOM 6546 C C . SER C 1 125 ? 77.646 6.046 55.736 1.00 27.97 122 SER C C 1
ATOM 6547 O O . SER C 1 125 ? 76.994 5.876 54.698 1.00 28.61 122 SER C O 1
ATOM 6550 N N . TYR C 1 126 ? 78.781 6.737 55.766 1.00 27.47 123 TYR C N 1
ATOM 6551 C CA . TYR C 1 126 ? 79.264 7.481 54.616 1.00 27.24 123 TYR C CA 1
ATOM 6552 C C . TYR C 1 126 ? 79.479 6.546 53.445 1.00 27.31 123 TYR C C 1
ATOM 6553 O O . TYR C 1 126 ? 80.209 5.551 53.548 1.00 27.90 123 TYR C O 1
ATOM 6562 N N . SER C 1 127 ? 78.829 6.871 52.332 1.00 27.59 124 SER C N 1
ATOM 6563 C CA . SER C 1 127 ? 78.812 6.011 51.159 1.00 28.10 124 SER C CA 1
ATOM 6564 C C . SER C 1 127 ? 80.186 5.811 50.534 1.00 27.91 124 SER C C 1
ATOM 6565 O O . SER C 1 127 ? 80.383 4.847 49.819 1.00 28.69 124 SER C O 1
ATOM 6568 N N . MET C 1 128 ? 81.121 6.734 50.760 1.00 27.61 125 MET C N 1
ATOM 6569 C CA . MET C 1 128 ? 82.447 6.592 50.155 1.00 27.33 125 MET C CA 1
ATOM 6570 C C . MET C 1 128 ? 83.333 5.562 50.866 1.00 27.19 125 MET C C 1
ATOM 6571 O O . MET C 1 128 ? 84.315 5.114 50.290 1.00 27.73 125 MET C O 1
ATOM 6576 N N . HIS C 1 129 ? 83.001 5.192 52.100 1.00 26.91 126 HIS C N 1
ATOM 6577 C CA . HIS C 1 129 ? 83.809 4.213 52.836 1.00 27.42 126 HIS C CA 1
ATOM 6578 C C . HIS C 1 129 ? 83.871 2.896 52.057 1.00 27.55 126 HIS C C 1
ATOM 6579 O O . HIS C 1 129 ? 84.962 2.440 51.703 1.00 28.35 126 HIS C O 1
ATOM 6586 N N . PRO C 1 130 ? 82.706 2.292 51.751 1.00 28.11 127 PRO C N 1
ATOM 6587 C CA . PRO C 1 130 ? 82.734 1.088 50.917 1.00 28.24 127 PRO C CA 1
ATOM 6588 C C . PRO C 1 130 ? 83.249 1.275 49.491 1.00 28.48 127 PRO C C 1
ATOM 6589 O O . PRO C 1 130 ? 83.865 0.356 48.939 1.00 28.90 127 PRO C O 1
ATOM 6593 N N . ILE C 1 131 ? 83.005 2.438 48.890 1.00 28.70 128 ILE C N 1
ATOM 6594 C CA . ILE C 1 131 ? 83.503 2.708 47.543 1.00 28.91 128 ILE C CA 1
ATOM 6595 C C . ILE C 1 131 ? 85.028 2.834 47.541 1.00 28.97 128 ILE C C 1
ATOM 6596 O O . ILE C 1 131 ? 85.703 2.319 46.652 1.00 29.08 128 ILE C O 1
ATOM 6601 N N . LEU C 1 132 ? 85.571 3.503 48.544 1.00 29.41 129 LEU C N 1
ATOM 6602 C CA . LEU C 1 132 ? 87.021 3.614 48.672 1.00 30.03 129 LEU C CA 1
ATOM 6603 C C . LEU C 1 132 ? 87.634 2.248 48.971 1.00 30.49 129 LEU C C 1
ATOM 6604 O O . LEU C 1 132 ? 88.691 1.915 48.431 1.00 30.83 129 LEU C O 1
ATOM 6609 N N . ALA C 1 133 ? 86.959 1.446 49.795 1.00 31.12 130 ALA C N 1
ATOM 6610 C CA . ALA C 1 133 ? 87.406 0.068 50.057 1.00 31.74 130 ALA C CA 1
ATOM 6611 C C . ALA C 1 133 ? 87.537 -0.701 48.752 1.00 32.29 130 ALA C C 1
ATOM 6612 O O . ALA C 1 133 ? 88.600 -1.257 48.456 1.00 33.06 130 ALA C O 1
ATOM 6614 N N . LYS C 1 134 ? 86.472 -0.718 47.960 1.00 33.06 131 LYS C N 1
ATOM 6615 C CA . LYS C 1 134 ? 86.508 -1.413 46.690 1.00 33.58 131 LYS C CA 1
ATOM 6616 C C . LYS C 1 134 ? 87.632 -0.889 45.794 1.00 33.99 131 LYS C C 1
ATOM 6617 O O . LYS C 1 134 ? 88.392 -1.679 45.230 1.00 34.46 131 LYS C O 1
ATOM 6623 N N . GLY C 1 135 ? 87.732 0.434 45.657 1.00 33.73 132 GLY C N 1
ATOM 6624 C CA . GLY C 1 135 ? 88.771 1.041 44.843 1.00 33.54 132 GLY C CA 1
ATOM 6625 C C . GLY C 1 135 ? 90.168 0.647 45.284 1.00 33.53 132 GLY C C 1
ATOM 6626 O O . GLY C 1 135 ? 91.073 0.534 44.457 1.00 34.44 132 GLY C O 1
ATOM 6627 N N . THR C 1 136 ? 90.347 0.415 46.579 1.00 33.56 133 THR C N 1
ATOM 6628 C CA . THR C 1 136 ? 91.640 -0.014 47.098 1.00 33.93 133 THR C CA 1
ATOM 6629 C C . THR C 1 136 ? 91.767 -1.552 47.171 1.00 33.93 133 THR C C 1
ATOM 6630 O O . THR C 1 136 ? 92.760 -2.073 47.678 1.00 33.80 133 THR C O 1
ATOM 6634 N N . HIS C 1 137 ? 90.777 -2.252 46.617 1.00 34.87 134 HIS C N 1
ATOM 6635 C CA . HIS C 1 137 ? 90.686 -3.725 46.654 1.00 35.16 134 HIS C CA 1
ATOM 6636 C C . HIS C 1 137 ? 90.664 -4.262 48.077 1.00 35.54 134 HIS C C 1
ATOM 6637 O O . HIS C 1 137 ? 91.183 -5.346 48.371 1.00 36.73 134 HIS C O 1
ATOM 6644 N N . THR C 1 138 ? 90.025 -3.503 48.951 1.00 35.76 135 THR C N 1
ATOM 6645 C CA . THR C 1 138 ? 89.781 -3.896 50.320 1.00 36.00 135 THR C CA 1
ATOM 6646 C C . THR C 1 138 ? 88.337 -4.375 50.354 1.00 36.39 135 THR C C 1
ATOM 6647 O O . THR C 1 138 ? 87.438 -3.666 49.877 1.00 36.38 135 THR C O 1
ATOM 6651 N N . GLU C 1 139 ? 88.111 -5.583 50.872 1.00 37.07 136 GLU C N 1
ATOM 6652 C CA . GLU C 1 139 ? 86.753 -6.123 50.954 1.00 37.14 136 GLU C CA 1
ATOM 6653 C C . GLU C 1 139 ? 85.993 -5.414 52.065 1.00 36.65 136 GLU C C 1
ATOM 6654 O O . GLU C 1 139 ? 86.495 -5.261 53.177 1.00 37.36 136 GLU C O 1
ATOM 6660 N N . PHE C 1 140 ? 84.776 -4.975 51.768 1.00 36.54 137 PHE C N 1
ATOM 6661 C CA . PHE C 1 140 ? 83.974 -4.278 52.767 1.00 36.39 137 PHE C CA 1
ATOM 6662 C C . PHE C 1 140 ? 83.001 -5.221 53.466 1.00 36.42 137 PHE C C 1
ATOM 6663 O O . PHE C 1 140 ? 82.323 -6.019 52.804 1.00 37.08 137 PHE C O 1
ATOM 6671 N N . ILE C 1 141 ? 82.959 -5.125 54.795 1.00 36.23 138 ILE C N 1
ATOM 6672 C CA . ILE C 1 141 ? 82.028 -5.876 55.639 1.00 36.53 138 ILE C CA 1
ATOM 6673 C C . ILE C 1 141 ? 81.023 -4.906 56.279 1.00 36.42 138 ILE C C 1
ATOM 6674 O O . ILE C 1 141 ? 81.370 -4.131 57.180 1.00 36.49 138 ILE C O 1
ATOM 6679 N N . ALA C 1 142 ? 79.776 -4.970 55.817 1.00 36.46 139 ALA C N 1
ATOM 6680 C CA . ALA C 1 142 ? 78.694 -4.158 56.372 1.00 36.33 139 ALA C CA 1
ATOM 6681 C C . ALA C 1 142 ? 78.101 -4.802 57.623 1.00 36.42 139 ALA C C 1
ATOM 6682 O O . ALA C 1 142 ? 77.702 -5.971 57.607 1.00 37.19 139 ALA C O 1
ATOM 6684 N N . VAL C 1 143 ? 78.066 -4.038 58.706 1.00 36.15 140 VAL C N 1
ATOM 6685 C CA . VAL C 1 143 ? 77.403 -4.431 59.937 1.00 35.96 140 VAL C CA 1
ATOM 6686 C C . VAL C 1 143 ? 76.267 -3.446 60.133 1.00 35.91 140 VAL C C 1
ATOM 6687 O O . VAL C 1 143 ? 76.463 -2.235 60.006 1.00 35.96 140 VAL C O 1
ATOM 6691 N N . SER C 1 144 ? 75.074 -3.955 60.424 1.00 35.51 141 SER C N 1
ATOM 6692 C CA . SER C 1 144 ? 73.898 -3.099 60.521 1.00 35.47 141 SER C CA 1
ATOM 6693 C C . SER C 1 144 ? 73.858 -2.309 61.804 1.00 34.92 141 SER C C 1
ATOM 6694 O O . SER C 1 144 ? 74.169 -2.810 62.889 1.00 36.10 141 SER C O 1
ATOM 6697 N N . ARG C 1 145 ? 73.475 -1.048 61.672 1.00 34.26 142 ARG C N 1
ATOM 6698 C CA . ARG C 1 145 ? 73.106 -0.246 62.817 1.00 33.93 142 ARG C CA 1
ATOM 6699 C C . ARG C 1 145 ? 71.717 -0.693 63.286 1.00 33.73 142 ARG C C 1
ATOM 6700 O O . ARG C 1 145 ? 71.021 -1.423 62.575 1.00 34.23 142 ARG C O 1
ATOM 6708 N N . GLY C 1 146 ? 71.328 -0.266 64.480 1.00 33.86 143 GLY C N 1
ATOM 6709 C CA . GLY C 1 146 ? 70.026 -0.634 65.041 1.00 34.28 143 GLY C CA 1
ATOM 6710 C C . GLY C 1 146 ? 68.854 0.102 64.399 1.00 34.71 143 GLY C C 1
ATOM 6711 O O . GLY C 1 146 ? 69.035 0.996 63.561 1.00 34.71 143 GLY C O 1
ATOM 6712 N N . ALA C 1 147 ? 67.646 -0.275 64.813 1.00 34.71 144 ALA C N 1
ATOM 6713 C CA . ALA C 1 147 ? 66.412 0.368 64.349 1.00 34.45 144 ALA C CA 1
ATOM 6714 C C . ALA C 1 147 ? 66.407 1.869 64.604 1.00 34.24 144 ALA C C 1
ATOM 6715 O O . ALA C 1 147 ? 65.805 2.627 63.844 1.00 34.87 144 ALA C O 1
ATOM 6717 N N . ASP C 1 148 ? 67.082 2.304 65.662 1.00 33.92 145 ASP C N 1
ATOM 6718 C CA . ASP C 1 148 ? 67.212 3.722 65.954 1.00 34.01 145 ASP C CA 1
ATOM 6719 C C . ASP C 1 148 ? 68.356 4.394 65.162 1.00 33.41 145 ASP C C 1
ATOM 6720 O O . ASP C 1 148 ? 68.719 5.526 65.447 1.00 33.41 145 ASP C O 1
ATOM 6725 N N . PHE C 1 149 ? 68.913 3.670 64.191 1.00 33.61 146 PHE C N 1
ATOM 6726 C CA . PHE C 1 149 ? 70.033 4.117 63.348 1.00 33.96 146 PHE C CA 1
ATOM 6727 C C . PHE C 1 149 ? 71.344 4.391 64.088 1.00 34.30 146 PHE C C 1
ATOM 6728 O O . PHE C 1 149 ? 72.278 4.928 63.494 1.00 34.69 146 PHE C O 1
ATOM 6736 N N . ARG C 1 150 ? 71.426 4.019 65.366 1.00 34.68 147 ARG C N 1
ATOM 6737 C CA . ARG C 1 150 ? 72.684 4.107 66.114 1.00 35.29 147 ARG C CA 1
ATOM 6738 C C . ARG C 1 150 ? 73.378 2.763 66.025 1.00 35.09 147 ARG C C 1
ATOM 6739 O O . ARG C 1 150 ? 72.757 1.760 65.654 1.00 35.52 147 ARG C O 1
ATOM 6747 N N . ILE C 1 151 ? 74.672 2.733 66.329 1.00 35.62 148 ILE C N 1
ATOM 6748 C CA . ILE C 1 151 ? 75.408 1.472 66.285 1.00 36.00 148 ILE C CA 1
ATOM 6749 C C . ILE C 1 151 ? 74.838 0.542 67.357 1.00 36.17 148 ILE C C 1
ATOM 6750 O O . ILE C 1 151 ? 74.703 0.935 68.512 1.00 36.12 148 ILE C O 1
ATOM 6755 N N . ASP C 1 152 ? 74.482 -0.673 66.955 1.00 37.18 149 ASP C N 1
ATOM 6756 C CA . ASP C 1 152 ? 74.110 -1.719 67.911 1.00 37.48 149 ASP C CA 1
ATOM 6757 C C . ASP C 1 152 ? 75.410 -2.389 68.362 1.00 37.68 149 ASP C C 1
ATOM 6758 O O . ASP C 1 152 ? 76.019 -3.175 67.624 1.00 37.89 149 ASP C O 1
ATOM 6763 N N . MET C 1 153 ? 75.845 -2.049 69.569 1.00 38.32 150 MET C N 1
ATOM 6764 C CA . MET C 1 153 ? 77.167 -2.448 70.060 1.00 39.14 150 MET C CA 1
ATOM 6765 C C . MET C 1 153 ? 77.385 -3.950 70.173 1.00 39.80 150 MET C C 1
ATOM 6766 O O . MET C 1 153 ? 78.439 -4.459 69.778 1.00 40.27 150 MET C O 1
ATOM 6771 N N . ASP C 1 154 ? 76.389 -4.661 70.700 1.00 40.46 151 ASP C N 1
ATOM 6772 C CA . ASP C 1 154 ? 76.503 -6.100 70.882 1.00 40.72 151 ASP C CA 1
ATOM 6773 C C . ASP C 1 154 ? 76.867 -6.764 69.561 1.00 40.74 151 ASP C C 1
ATOM 6774 O O . ASP C 1 154 ? 77.815 -7.556 69.501 1.00 40.95 151 ASP C O 1
ATOM 6779 N N . VAL C 1 155 ? 76.123 -6.432 68.505 1.00 40.78 152 VAL C N 1
ATOM 6780 C CA . VAL C 1 155 ? 76.392 -6.968 67.164 1.00 40.88 152 VAL C CA 1
ATOM 6781 C C . VAL C 1 155 ? 77.694 -6.419 66.591 1.00 40.71 152 VAL C C 1
ATOM 6782 O O . VAL C 1 155 ? 78.386 -7.112 65.845 1.00 40.88 152 VAL C O 1
ATOM 6786 N N . ALA C 1 156 ? 78.016 -5.178 66.937 1.00 40.84 153 ALA C N 1
ATOM 6787 C CA . ALA C 1 156 ? 79.287 -4.570 66.535 1.00 41.22 153 ALA C CA 1
ATOM 6788 C C . ALA C 1 156 ? 80.458 -5.423 67.021 1.00 41.20 153 ALA C C 1
ATOM 6789 O O . ALA C 1 156 ? 81.251 -5.943 66.224 1.00 41.30 153 ALA C O 1
ATOM 6791 N N . LEU C 1 157 ? 80.530 -5.589 68.335 1.00 41.86 154 LEU C N 1
ATOM 6792 C CA . LEU C 1 157 ? 81.641 -6.297 68.967 1.00 42.23 154 LEU C CA 1
ATOM 6793 C C . LEU C 1 157 ? 81.722 -7.761 68.562 1.00 42.70 154 LEU C C 1
ATOM 6794 O O . LEU C 1 157 ? 82.821 -8.294 68.384 1.00 42.98 154 LEU C O 1
ATOM 6799 N N . GLU C 1 158 ? 80.572 -8.403 68.384 1.00 43.25 155 GLU C N 1
ATOM 6800 C CA . GLU C 1 158 ? 80.544 -9.799 67.960 1.00 43.48 155 GLU C CA 1
ATOM 6801 C C . GLU C 1 158 ? 81.038 -9.937 66.527 1.00 43.39 155 GLU C C 1
ATOM 6802 O O . GLU C 1 158 ? 81.730 -10.901 66.190 1.00 43.22 155 GLU C O 1
ATOM 6808 N N . GLU C 1 159 ? 80.687 -8.974 65.678 1.00 43.42 156 GLU C N 1
ATOM 6809 C CA . GLU C 1 159 ? 81.099 -9.039 64.281 1.00 43.32 156 GLU C CA 1
ATOM 6810 C C . GLU C 1 159 ? 82.580 -8.698 64.140 1.00 42.74 156 GLU C C 1
ATOM 6811 O O . GLU C 1 159 ? 83.276 -9.310 63.341 1.00 43.21 156 GLU C O 1
ATOM 6817 N N . ILE C 1 160 ? 83.063 -7.745 64.928 1.00 42.29 157 ILE C N 1
ATOM 6818 C CA . ILE C 1 160 ? 84.485 -7.423 64.931 1.00 42.26 157 ILE C CA 1
ATOM 6819 C C . ILE C 1 160 ? 85.283 -8.637 65.433 1.00 42.34 157 ILE C C 1
ATOM 6820 O O . ILE C 1 160 ? 86.262 -9.056 64.793 1.00 42.65 157 ILE C O 1
ATOM 6825 N N . ARG C 1 161 ? 84.848 -9.200 66.560 1.00 42.39 158 ARG C N 1
ATOM 6826 C CA . ARG C 1 161 ? 85.444 -10.431 67.111 1.00 42.34 158 ARG C CA 1
ATOM 6827 C C . ARG C 1 161 ? 85.417 -11.551 66.103 1.00 42.03 158 ARG C C 1
ATOM 6828 O O . ARG C 1 161 ? 86.456 -12.130 65.774 1.00 42.65 158 ARG C O 1
ATOM 6836 N N . ALA C 1 162 ? 84.231 -11.849 65.590 1.00 41.68 159 ALA C N 1
ATOM 6837 C CA . ALA C 1 162 ? 84.088 -12.929 64.622 1.00 41.46 159 ALA C CA 1
ATOM 6838 C C . ALA C 1 162 ? 84.976 -12.747 63.394 1.00 41.25 159 ALA C C 1
ATOM 6839 O O . ALA C 1 162 ? 85.624 -13.691 62.952 1.00 41.39 159 ALA C O 1
ATOM 6841 N N . LYS C 1 163 ? 85.030 -11.530 62.860 1.00 41.21 160 LYS C N 1
ATOM 6842 C CA . LYS C 1 163 ? 85.622 -11.301 61.533 1.00 40.80 160 LYS C CA 1
ATOM 6843 C C . LYS C 1 163 ? 87.051 -10.770 61.543 1.00 40.23 160 LYS C C 1
ATOM 6844 O O . LYS C 1 163 ? 87.738 -10.861 60.525 1.00 40.93 160 LYS C O 1
ATOM 6850 N N . GLN C 1 164 ? 87.485 -10.200 62.665 1.00 39.51 161 GLN C N 1
ATOM 6851 C CA . GLN C 1 164 ? 88.860 -9.710 62.832 1.00 39.02 161 GLN C CA 1
ATOM 6852 C C . GLN C 1 164 ? 89.301 -8.853 61.631 1.00 38.41 161 GLN C C 1
ATOM 6853 O O . GLN C 1 164 ? 90.267 -9.182 60.927 1.00 38.63 161 GLN C O 1
ATOM 6859 N N . PRO C 1 165 ? 88.587 -7.738 61.397 1.00 37.43 162 PRO C N 1
ATOM 6860 C CA . PRO C 1 165 ? 88.787 -6.961 60.179 1.00 36.49 162 PRO C CA 1
ATOM 6861 C C . PRO C 1 165 ? 90.039 -6.118 60.293 1.00 35.32 162 PRO C C 1
ATOM 6862 O O . PRO C 1 165 ? 90.378 -5.660 61.384 1.00 35.63 162 PRO C O 1
ATOM 6866 N N . ASP C 1 166 ? 90.714 -5.909 59.170 1.00 35.19 163 ASP C N 1
ATOM 6867 C CA . ASP C 1 166 ? 91.965 -5.146 59.162 1.00 34.44 163 ASP C CA 1
ATOM 6868 C C . ASP C 1 166 ? 91.711 -3.673 59.479 1.00 33.54 163 ASP C C 1
ATOM 6869 O O . ASP C 1 166 ? 92.524 -3.030 60.151 1.00 33.58 163 ASP C O 1
ATOM 6874 N N . ILE C 1 167 ? 90.557 -3.161 59.035 1.00 32.44 164 ILE C N 1
ATOM 6875 C CA . ILE C 1 167 ? 90.142 -1.778 59.315 1.00 31.91 164 ILE C CA 1
ATOM 6876 C C . ILE C 1 167 ? 88.693 -1.747 59.816 1.00 31.06 164 ILE C C 1
ATOM 6877 O O . ILE C 1 167 ? 87.850 -2.498 59.326 1.00 31.71 164 ILE C O 1
ATOM 6882 N N . VAL C 1 168 ? 88.428 -0.897 60.799 1.00 30.81 165 VAL C N 1
ATOM 6883 C CA . VAL C 1 168 ? 87.070 -0.581 61.225 1.00 30.83 165 VAL C CA 1
ATOM 6884 C C . VAL C 1 168 ? 86.782 0.921 61.097 1.00 30.34 165 VAL C C 1
ATOM 6885 O O . VAL C 1 168 ? 87.495 1.752 61.649 1.00 30.25 165 VAL C O 1
ATOM 6889 N N . PHE C 1 169 ? 85.719 1.252 60.365 1.00 29.97 166 PHE C N 1
ATOM 6890 C CA . PHE C 1 169 ? 85.258 2.639 60.261 1.00 29.86 166 PHE C CA 1
ATOM 6891 C C . PHE C 1 169 ? 84.210 2.942 61.321 1.00 29.47 166 PHE C C 1
ATOM 6892 O O . PHE C 1 169 ? 83.236 2.200 61.460 1.00 30.14 166 PHE C O 1
ATOM 6900 N N . VAL C 1 170 ? 84.415 4.026 62.062 1.00 29.04 167 VAL C N 1
ATOM 6901 C CA . VAL C 1 170 ? 83.384 4.612 62.910 1.00 28.98 167 VAL C CA 1
ATOM 6902 C C . VAL C 1 170 ? 83.233 6.094 62.568 1.00 28.16 167 VAL C C 1
ATOM 6903 O O . VAL C 1 170 ? 84.119 6.909 62.875 1.00 28.85 167 VAL C O 1
ATOM 6907 N N . THR C 1 171 ? 82.100 6.448 61.969 1.00 27.37 168 THR C N 1
ATOM 6908 C CA . THR C 1 171 ? 81.801 7.853 61.634 1.00 26.91 168 THR C CA 1
ATOM 6909 C C . THR C 1 171 ? 80.960 8.503 62.723 1.00 26.49 168 THR C C 1
ATOM 6910 O O . THR C 1 171 ? 79.826 8.055 63.001 1.00 27.15 168 THR C O 1
ATOM 6914 N N . THR C 1 172 ? 81.467 9.579 63.311 1.00 25.80 169 THR C N 1
ATOM 6915 C CA . THR C 1 172 ? 80.780 10.239 64.415 1.00 26.61 169 THR C CA 1
ATOM 6916 C C . THR C 1 172 ? 81.069 11.750 64.464 1.00 25.96 169 THR C C 1
ATOM 6917 O O . THR C 1 172 ? 82.215 12.152 64.554 1.00 26.78 169 THR C O 1
ATOM 6921 N N . PRO C 1 173 ? 80.033 12.600 64.356 1.00 25.82 170 PRO C N 1
ATOM 6922 C CA . PRO C 1 173 ? 78.645 12.279 64.085 1.00 25.99 170 PRO C CA 1
ATOM 6923 C C . PRO C 1 173 ? 78.504 11.541 62.769 1.00 25.98 170 PRO C C 1
ATOM 6924 O O . PRO C 1 173 ? 79.285 11.785 61.839 1.00 26.39 170 PRO C O 1
ATOM 6928 N N . ASN C 1 174 ? 77.531 10.635 62.701 1.00 25.85 171 ASN C N 1
ATOM 6929 C CA . ASN C 1 174 ? 77.362 9.801 61.533 1.00 25.54 171 ASN C CA 1
ATOM 6930 C C . ASN C 1 174 ? 76.717 10.557 60.384 1.00 24.99 171 ASN C C 1
ATOM 6931 O O . ASN C 1 174 ? 75.844 11.405 60.588 1.00 24.23 171 ASN C O 1
ATOM 6936 N N . ASN C 1 175 ? 77.184 10.231 59.186 1.00 24.87 172 ASN C N 1
ATOM 6937 C CA . ASN C 1 175 ? 76.548 10.623 57.944 1.00 24.71 172 ASN C CA 1
ATOM 6938 C C . ASN C 1 175 ? 75.962 9.338 57.375 1.00 25.37 172 ASN C C 1
ATOM 6939 O O . ASN C 1 175 ? 76.705 8.418 57.083 1.00 25.48 172 ASN C O 1
ATOM 6944 N N . PRO C 1 176 ? 74.642 9.285 57.129 1.00 25.69 173 PRO C N 1
ATOM 6945 C CA . PRO C 1 176 ? 73.615 10.321 57.096 1.00 26.00 173 PRO C CA 1
ATOM 6946 C C . PRO C 1 176 ? 72.716 10.529 58.299 1.00 26.20 173 PRO C C 1
ATOM 6947 O O . PRO C 1 176 ? 71.878 11.412 58.243 1.00 26.40 173 PRO C O 1
ATOM 6951 N N . THR C 1 177 ? 72.881 9.758 59.371 1.00 26.83 174 THR C N 1
ATOM 6952 C CA . THR C 1 177 ? 71.883 9.716 60.450 1.00 27.58 174 THR C CA 1
ATOM 6953 C C . THR C 1 177 ? 72.019 10.823 61.487 1.00 27.74 174 THR C C 1
ATOM 6954 O O . THR C 1 177 ? 71.007 11.288 62.023 1.00 28.87 174 THR C O 1
ATOM 6958 N N . GLY C 1 178 ? 73.253 11.270 61.746 1.00 28.06 175 GLY C N 1
ATOM 6959 C CA . GLY C 1 178 ? 73.520 12.446 62.557 1.00 28.42 175 GLY C CA 1
ATOM 6960 C C . GLY C 1 178 ? 73.940 12.152 63.997 1.00 28.43 175 GLY C C 1
ATOM 6961 O O . GLY C 1 178 ? 74.293 13.075 64.740 1.00 28.31 175 GLY C O 1
ATOM 6962 N N . ASP C 1 179 ? 73.901 10.873 64.376 1.00 29.72 176 ASP C N 1
ATOM 6963 C CA . ASP C 1 179 ? 74.173 10.454 65.760 1.00 30.18 176 ASP C CA 1
ATOM 6964 C C . ASP C 1 179 ? 75.655 10.335 66.062 1.00 30.25 176 ASP C C 1
ATOM 6965 O O . ASP C 1 179 ? 76.462 10.002 65.205 1.00 30.86 176 ASP C O 1
ATOM 6970 N N . VAL C 1 180 ? 75.982 10.551 67.324 1.00 30.89 177 VAL C N 1
ATOM 6971 C CA . VAL C 1 180 ? 77.343 10.436 67.808 1.00 31.29 177 VAL C CA 1
ATOM 6972 C C . VAL C 1 180 ? 77.485 9.090 68.511 1.00 31.30 177 VAL C C 1
ATOM 6973 O O . VAL C 1 180 ? 76.579 8.683 69.241 1.00 32.08 177 VAL C O 1
ATOM 6977 N N . THR C 1 181 ? 78.574 8.375 68.236 1.00 31.73 178 THR C N 1
ATOM 6978 C CA . THR C 1 181 ? 78.881 7.127 68.919 1.00 31.70 178 THR C CA 1
ATOM 6979 C C . THR C 1 181 ? 79.791 7.556 70.064 1.00 32.00 178 THR C C 1
ATOM 6980 O O . THR C 1 181 ? 80.781 8.259 69.838 1.00 32.39 178 THR C O 1
ATOM 6984 N N . SER C 1 182 ? 79.442 7.181 71.295 1.00 31.76 179 SER C N 1
ATOM 6985 C CA . SER C 1 182 ? 80.207 7.613 72.471 1.00 32.06 179 SER C CA 1
ATOM 6986 C C . SER C 1 182 ? 81.638 7.126 72.359 1.00 31.44 179 SER C C 1
ATOM 6987 O O . SER C 1 182 ? 81.897 6.107 71.728 1.00 32.06 179 SER C O 1
ATOM 6990 N N . LEU C 1 183 ? 82.563 7.845 72.978 1.00 32.46 180 LEU C N 1
ATOM 6991 C CA . LEU C 1 183 ? 83.968 7.396 73.040 1.00 33.22 180 LEU C CA 1
ATOM 6992 C C . LEU C 1 183 ? 84.114 6.074 73.798 1.00 33.52 180 LEU C C 1
ATOM 6993 O O . LEU C 1 183 ? 84.927 5.213 73.406 1.00 33.60 180 LEU C O 1
ATOM 6998 N N . ASP C 1 184 ? 83.312 5.901 74.858 1.00 34.45 181 ASP C N 1
ATOM 6999 C CA . ASP C 1 184 ? 83.222 4.628 75.574 1.00 34.56 181 ASP C CA 1
ATOM 7000 C C . ASP C 1 184 ? 82.903 3.507 74.589 1.00 34.76 181 ASP C C 1
ATOM 7001 O O . ASP C 1 184 ? 83.557 2.458 74.597 1.00 35.23 181 ASP C O 1
ATOM 7006 N N . ASP C 1 185 ? 81.918 3.730 73.712 1.00 34.54 182 ASP C N 1
ATOM 7007 C CA . ASP C 1 185 ? 81.632 2.770 72.657 1.00 34.67 182 ASP C CA 1
ATOM 7008 C C . ASP C 1 185 ? 82.776 2.668 71.631 1.00 34.43 182 ASP C C 1
ATOM 7009 O O . ASP C 1 185 ? 83.059 1.571 71.124 1.00 34.77 182 ASP C O 1
ATOM 7014 N N . VAL C 1 186 ? 83.435 3.787 71.325 1.00 34.62 183 VAL C N 1
ATOM 7015 C CA . VAL C 1 186 ? 84.582 3.755 70.394 1.00 35.04 183 VAL C CA 1
ATOM 7016 C C . VAL C 1 186 ? 85.715 2.914 70.992 1.00 34.91 183 VAL C C 1
ATOM 7017 O O . VAL C 1 186 ? 86.274 2.029 70.321 1.00 35.25 183 VAL C O 1
ATOM 7021 N N . GLU C 1 187 ? 86.031 3.181 72.255 1.00 35.91 184 GLU C N 1
ATOM 7022 C CA . GLU C 1 187 ? 87.001 2.371 73.019 1.00 36.19 184 GLU C CA 1
ATOM 7023 C C . GLU C 1 187 ? 86.693 0.881 72.986 1.00 36.25 184 GLU C C 1
ATOM 7024 O O . GLU C 1 187 ? 87.586 0.054 72.743 1.00 36.39 184 GLU C O 1
ATOM 7030 N N . ARG C 1 188 ? 85.432 0.527 73.231 1.00 36.37 185 ARG C N 1
ATOM 7031 C CA . ARG C 1 188 ? 85.024 -0.870 73.165 1.00 36.48 185 ARG C CA 1
ATOM 7032 C C . ARG C 1 188 ? 85.339 -1.441 71.799 1.00 36.10 185 ARG C C 1
ATOM 7033 O O . ARG C 1 188 ? 85.761 -2.600 71.673 1.00 35.73 185 ARG C O 1
ATOM 7041 N N . ILE C 1 189 ? 85.142 -0.619 70.762 1.00 35.83 186 ILE C N 1
ATOM 7042 C CA . ILE C 1 189 ? 85.361 -1.066 69.397 1.00 35.68 186 ILE C CA 1
ATOM 7043 C C . ILE C 1 189 ? 86.847 -1.231 69.096 1.00 35.17 186 ILE C C 1
ATOM 7044 O O . ILE C 1 189 ? 87.234 -2.179 68.413 1.00 35.63 186 ILE C O 1
ATOM 7049 N N . ILE C 1 190 ? 87.673 -0.322 69.605 1.00 35.57 187 ILE C N 1
ATOM 7050 C CA . ILE C 1 190 ? 89.120 -0.351 69.314 1.00 36.11 187 ILE C CA 1
ATOM 7051 C C . ILE C 1 190 ? 89.754 -1.620 69.904 1.00 36.40 187 ILE C C 1
ATOM 7052 O O . ILE C 1 190 ? 90.488 -2.355 69.214 1.00 36.82 187 ILE C O 1
ATOM 7057 N N . ASN C 1 191 ? 89.435 -1.877 71.173 1.00 37.14 188 ASN C N 1
ATOM 7058 C CA . ASN C 1 191 ? 89.960 -3.042 71.911 1.00 37.29 188 ASN C CA 1
ATOM 7059 C C . ASN C 1 191 ? 89.744 -4.400 71.225 1.00 37.42 188 ASN C C 1
ATOM 7060 O O . ASN C 1 191 ? 90.596 -5.289 71.325 1.00 38.70 188 ASN C O 1
ATOM 7065 N N . VAL C 1 192 ? 88.630 -4.558 70.519 1.00 36.92 189 VAL C N 1
ATOM 7066 C CA . VAL C 1 192 ? 88.360 -5.789 69.760 1.00 36.84 189 VAL C CA 1
ATOM 7067 C C . VAL C 1 192 ? 88.943 -5.825 68.343 1.00 36.46 189 VAL C C 1
ATOM 7068 O O . VAL C 1 192 ? 89.111 -6.906 67.774 1.00 37.36 189 VAL C O 1
ATOM 7072 N N . ALA C 1 193 ? 89.213 -4.663 67.747 1.00 36.17 190 ALA C N 1
ATOM 7073 C CA . ALA C 1 193 ? 89.764 -4.622 66.398 1.00 35.69 190 ALA C CA 1
ATOM 7074 C C . ALA C 1 193 ? 91.249 -4.978 66.459 1.00 35.37 190 ALA C C 1
ATOM 7075 O O . ALA C 1 193 ? 91.980 -4.415 67.270 1.00 35.75 190 ALA C O 1
ATOM 7077 N N . PRO C 1 194 ? 91.696 -5.925 65.613 1.00 35.62 191 PRO C N 1
ATOM 7078 C CA . PRO C 1 194 ? 93.105 -6.325 65.524 1.00 35.31 191 PRO C CA 1
ATOM 7079 C C . PRO C 1 194 ? 94.009 -5.397 64.690 1.00 35.20 191 PRO C C 1
ATOM 7080 O O . PRO C 1 194 ? 95.193 -5.226 65.016 1.00 35.93 191 PRO C O 1
ATOM 7084 N N . GLY C 1 195 ? 93.458 -4.813 63.626 1.00 34.65 192 GLY C N 1
ATOM 7085 C CA . GLY C 1 195 ? 94.214 -3.925 62.742 1.00 33.77 192 GLY C CA 1
ATOM 7086 C C . GLY C 1 195 ? 94.150 -2.489 63.223 1.00 33.27 192 GLY C C 1
ATOM 7087 O O . GLY C 1 195 ? 94.668 -2.168 64.297 1.00 33.55 192 GLY C O 1
ATOM 7088 N N . ILE C 1 196 ? 93.513 -1.614 62.434 1.00 32.82 193 ILE C N 1
ATOM 7089 C CA . ILE C 1 196 ? 93.357 -0.210 62.827 1.00 32.07 193 ILE C CA 1
ATOM 7090 C C . ILE C 1 196 ? 91.885 0.207 62.865 1.00 31.01 193 ILE C C 1
ATOM 7091 O O . ILE C 1 196 ? 91.041 -0.412 62.232 1.00 31.38 193 ILE C O 1
ATOM 7096 N N . VAL C 1 197 ? 91.607 1.267 63.611 1.00 30.53 194 VAL C N 1
ATOM 7097 C CA . VAL C 1 197 ? 90.288 1.900 63.644 1.00 30.42 194 VAL C CA 1
ATOM 7098 C C . VAL C 1 197 ? 90.368 3.364 63.162 1.00 29.41 194 VAL C C 1
ATOM 7099 O O . VAL C 1 197 ? 91.078 4.179 63.757 1.00 30.87 194 VAL C O 1
ATOM 7103 N N . ILE C 1 198 ? 89.615 3.682 62.104 1.00 29.05 195 ILE C N 1
ATOM 7104 C CA . ILE C 1 198 ? 89.515 5.046 61.574 1.00 28.29 195 ILE C CA 1
ATOM 7105 C C . ILE C 1 198 ? 88.215 5.682 62.063 1.00 27.52 195 ILE C C 1
ATOM 7106 O O . ILE C 1 198 ? 87.125 5.251 61.653 1.00 28.06 195 ILE C O 1
ATOM 7111 N N . VAL C 1 199 ? 88.330 6.681 62.940 1.00 26.53 196 VAL C N 1
ATOM 7112 C CA . VAL C 1 199 ? 87.184 7.429 63.417 1.00 26.69 196 VAL C CA 1
ATOM 7113 C C . VAL C 1 199 ? 87.032 8.613 62.479 1.00 26.20 196 VAL C C 1
ATOM 7114 O O . VAL C 1 199 ? 87.872 9.516 62.476 1.00 27.31 196 VAL C O 1
ATOM 7118 N N . ASP C 1 200 ? 85.980 8.595 61.667 1.00 25.76 197 ASP C N 1
ATOM 7119 C CA . ASP C 1 200 ? 85.742 9.685 60.698 1.00 24.78 197 ASP C CA 1
ATOM 7120 C C . ASP C 1 200 ? 84.964 10.801 61.393 1.00 23.88 197 ASP C C 1
ATOM 7121 O O . ASP C 1 200 ? 83.746 10.704 61.622 1.00 23.53 197 ASP C O 1
ATOM 7126 N N . GLU C 1 201 ? 85.686 11.850 61.753 1.00 23.77 198 GLU C N 1
ATOM 7127 C CA . GLU C 1 201 ? 85.143 12.989 62.478 1.00 23.69 198 GLU C CA 1
ATOM 7128 C C . GLU C 1 201 ? 84.897 14.192 61.540 1.00 22.74 198 GLU C C 1
ATOM 7129 O O . GLU C 1 201 ? 85.083 15.352 61.903 1.00 21.55 198 GLU C O 1
ATOM 7135 N N . ALA C 1 202 ? 84.434 13.901 60.333 1.00 22.21 199 ALA C N 1
ATOM 7136 C CA . ALA C 1 202 ? 84.095 14.967 59.372 1.00 22.35 199 ALA C CA 1
ATOM 7137 C C . ALA C 1 202 ? 83.196 16.066 59.955 1.00 21.95 199 ALA C C 1
ATOM 7138 O O . ALA C 1 202 ? 83.385 17.241 59.631 1.00 22.59 199 ALA C O 1
ATOM 7140 N N . TYR C 1 203 ? 82.228 15.699 60.803 1.00 21.88 200 TYR C N 1
ATOM 7141 C CA . TYR C 1 203 ? 81.253 16.661 61.356 1.00 22.70 200 TYR C CA 1
ATOM 7142 C C . TYR C 1 203 ? 81.470 16.991 62.837 1.00 23.16 200 TYR C C 1
ATOM 7143 O O . TYR C 1 203 ? 80.604 17.587 63.467 1.00 23.53 200 TYR C O 1
ATOM 7152 N N . ALA C 1 204 ? 82.641 16.623 63.359 1.00 23.94 201 ALA C N 1
ATOM 7153 C CA . ALA C 1 204 ? 83.005 16.804 64.792 1.00 24.15 201 ALA C CA 1
ATOM 7154 C C . ALA C 1 204 ? 82.729 18.204 65.346 1.00 24.66 201 ALA C C 1
ATOM 7155 O O . ALA C 1 204 ? 82.191 18.359 66.465 1.00 25.43 201 ALA C O 1
ATOM 7157 N N . GLU C 1 205 ? 83.078 19.222 64.571 1.00 24.50 202 GLU C N 1
ATOM 7158 C CA . GLU C 1 205 ? 82.877 20.612 64.964 1.00 24.94 202 GLU C CA 1
ATOM 7159 C C . GLU C 1 205 ? 81.426 20.972 65.284 1.00 25.08 202 GLU C C 1
ATOM 7160 O O . GLU C 1 205 ? 81.188 21.942 66.009 1.00 25.10 202 GLU C O 1
ATOM 7166 N N . PHE C 1 206 ? 80.466 20.215 64.741 1.00 24.99 203 PHE C N 1
ATOM 7167 C CA . PHE C 1 206 ? 79.053 20.502 64.946 1.00 25.76 203 PHE C CA 1
ATOM 7168 C C . PHE C 1 206 ? 78.496 19.923 66.244 1.00 26.49 203 PHE C C 1
ATOM 7169 O O . PHE C 1 206 ? 77.372 20.277 66.621 1.00 26.87 203 PHE C O 1
ATOM 7177 N N . SER C 1 207 ? 79.273 19.059 66.911 1.00 27.61 204 SER C N 1
ATOM 7178 C CA . SER C 1 207 ? 78.868 18.382 68.150 1.00 28.52 204 SER C CA 1
ATOM 7179 C C . SER C 1 207 ? 79.799 18.785 69.298 1.00 29.47 204 SER C C 1
ATOM 7180 O O . SER C 1 207 ? 81.020 18.836 69.124 1.00 28.91 204 SER C O 1
ATOM 7183 N N . PRO C 1 208 ? 79.228 19.065 70.485 1.00 30.87 205 PRO C N 1
ATOM 7184 C CA . PRO C 1 208 ? 80.063 19.363 71.673 1.00 31.12 205 PRO C CA 1
ATOM 7185 C C . PRO C 1 208 ? 80.751 18.159 72.325 1.00 31.75 205 PRO C C 1
ATOM 7186 O O . PRO C 1 208 ? 81.565 18.336 73.244 1.00 33.45 205 PRO C O 1
ATOM 7190 N N . SER C 1 209 ? 80.446 16.948 71.880 1.00 32.29 206 SER C N 1
ATOM 7191 C CA . SER C 1 209 ? 81.088 15.760 72.422 1.00 32.71 206 SER C CA 1
ATOM 7192 C C . SER C 1 209 ? 82.599 15.804 72.165 1.00 33.14 206 SER C C 1
ATOM 7193 O O . SER C 1 209 ? 83.054 16.450 71.213 1.00 33.32 206 SER C O 1
ATOM 7196 N N . PRO C 1 210 ? 83.392 15.174 73.050 1.00 33.27 207 PRO C N 1
ATOM 7197 C CA . PRO C 1 210 ? 84.842 15.171 72.860 1.00 32.34 207 PRO C CA 1
ATOM 7198 C C . PRO C 1 210 ? 85.309 14.346 71.659 1.00 31.83 207 PRO C C 1
ATOM 7199 O O . PRO C 1 210 ? 84.678 13.343 71.302 1.00 31.56 207 PRO C O 1
ATOM 7203 N N . SER C 1 211 ? 86.435 14.763 71.066 1.00 31.17 208 SER C N 1
ATOM 7204 C CA . SER C 1 211 ? 87.016 14.098 69.902 1.00 31.04 208 SER C CA 1
ATOM 7205 C C . SER C 1 211 ? 87.693 12.782 70.268 1.00 30.78 208 SER C C 1
ATOM 7206 O O . SER C 1 211 ? 88.194 12.616 71.388 1.00 32.16 208 SER C O 1
ATOM 7209 N N . ALA C 1 212 ? 87.697 11.842 69.330 1.00 30.75 209 ALA C N 1
ATOM 7210 C CA . ALA C 1 212 ? 88.445 10.592 69.464 1.00 30.67 209 ALA C CA 1
ATOM 7211 C C . ALA C 1 212 ? 89.956 10.817 69.518 1.00 30.77 209 ALA C C 1
ATOM 7212 O O . ALA C 1 212 ? 90.709 9.870 69.705 1.00 31.68 209 ALA C O 1
ATOM 7214 N N . THR C 1 213 ? 90.403 12.057 69.345 1.00 30.88 210 THR C N 1
ATOM 7215 C CA . THR C 1 213 ? 91.817 12.355 69.495 1.00 31.05 210 THR C CA 1
ATOM 7216 C C . THR C 1 213 ? 92.212 12.251 70.971 1.00 30.99 210 THR C C 1
ATOM 7217 O O . THR C 1 213 ? 93.392 12.096 71.275 1.00 30.83 210 THR C O 1
ATOM 7221 N N . THR C 1 214 ? 91.233 12.371 71.872 1.00 31.59 211 THR C N 1
ATOM 7222 C CA . THR C 1 214 ? 91.499 12.166 73.311 1.00 32.01 211 THR C CA 1
ATOM 7223 C C . THR C 1 214 ? 91.907 10.741 73.609 1.00 32.50 211 THR C C 1
ATOM 7224 O O . THR C 1 214 ? 92.490 10.474 74.661 1.00 34.35 211 THR C O 1
ATOM 7228 N N . LEU C 1 215 ? 91.615 9.826 72.697 1.00 32.56 212 LEU C N 1
ATOM 7229 C CA . LEU C 1 215 ? 91.999 8.437 72.827 1.00 33.13 212 LEU C CA 1
ATOM 7230 C C . LEU C 1 215 ? 93.323 8.090 72.155 1.00 33.21 212 LEU C C 1
ATOM 7231 O O . LEU C 1 215 ? 93.766 6.945 72.238 1.00 34.21 212 LEU C O 1
ATOM 7236 N N . LEU C 1 216 ? 93.951 9.048 71.472 1.00 33.74 213 LEU C N 1
ATOM 7237 C CA . LEU C 1 216 ? 95.141 8.734 70.665 1.00 34.15 213 LEU C CA 1
ATOM 7238 C C . LEU C 1 216 ? 96.326 8.219 71.507 1.00 34.64 213 LEU C C 1
ATOM 7239 O O . LEU C 1 216 ? 96.972 7.241 71.129 1.00 34.84 213 LEU C O 1
ATOM 7244 N N . GLU C 1 217 ? 96.579 8.874 72.636 1.00 35.82 214 GLU C N 1
ATOM 7245 C CA . GLU C 1 217 ? 97.628 8.449 73.591 1.00 36.75 214 GLU C CA 1
ATOM 7246 C C . GLU C 1 217 ? 97.494 6.977 74.017 1.00 36.95 214 GLU C C 1
ATOM 7247 O O . GLU C 1 217 ? 98.493 6.260 74.155 1.00 37.89 214 GLU C O 1
ATOM 7253 N N . LYS C 1 218 ? 96.256 6.528 74.189 1.00 37.30 215 LYS C N 1
ATOM 7254 C CA . LYS C 1 218 ? 95.961 5.218 74.760 1.00 37.11 215 LYS C CA 1
ATOM 7255 C C . LYS C 1 218 ? 96.050 4.103 73.720 1.00 37.09 215 LYS C C 1
ATOM 7256 O O . LYS C 1 218 ? 96.408 2.967 74.061 1.00 37.25 215 LYS C O 1
ATOM 7262 N N . TYR C 1 219 ? 95.755 4.420 72.449 1.00 36.81 216 TYR C N 1
ATOM 7263 C CA . TYR C 1 219 ? 95.735 3.406 71.377 1.00 36.69 216 TYR C CA 1
ATOM 7264 C C . TYR C 1 219 ? 96.591 3.773 70.151 1.00 36.53 216 TYR C C 1
ATOM 7265 O O . TYR C 1 219 ? 96.100 3.784 69.005 1.00 36.04 216 TYR C O 1
ATOM 7274 N N . PRO C 1 220 ? 97.893 3.998 70.369 1.00 35.93 217 PRO C N 1
ATOM 7275 C CA . PRO C 1 220 ? 98.753 4.557 69.325 1.00 35.56 217 PRO C CA 1
ATOM 7276 C C . PRO C 1 220 ? 98.964 3.662 68.107 1.00 35.10 217 PRO C C 1
ATOM 7277 O O . PRO C 1 220 ? 99.241 4.172 67.015 1.00 35.40 217 PRO C O 1
ATOM 7281 N N . THR C 1 221 ? 98.833 2.349 68.265 1.00 34.33 218 THR C N 1
ATOM 7282 C CA . THR C 1 221 ? 99.041 1.433 67.151 1.00 34.52 218 THR C CA 1
ATOM 7283 C C . THR C 1 221 ? 97.744 1.112 66.406 1.00 33.59 218 THR C C 1
ATOM 7284 O O . THR C 1 221 ? 97.763 0.363 65.426 1.00 34.16 218 THR C O 1
ATOM 7288 N N . LYS C 1 222 ? 96.628 1.670 66.868 1.00 33.42 219 LYS C N 1
ATOM 7289 C CA . LYS C 1 222 ? 95.303 1.317 66.344 1.00 33.44 219 LYS C CA 1
ATOM 7290 C C . LYS C 1 222 ? 94.516 2.498 65.749 1.00 32.51 219 LYS C C 1
ATOM 7291 O O . LYS C 1 222 ? 93.929 2.366 64.676 1.00 33.39 219 LYS C O 1
ATOM 7297 N N . LEU C 1 223 ? 94.499 3.627 66.445 1.00 31.58 220 LEU C N 1
ATOM 7298 C CA . LEU C 1 223 ? 93.554 4.693 66.148 1.00 30.99 220 LEU C CA 1
ATOM 7299 C C . LEU C 1 223 ? 94.101 5.770 65.203 1.00 30.07 220 LEU C C 1
ATOM 7300 O O . LEU C 1 223 ? 95.184 6.323 65.435 1.00 30.23 220 LEU C O 1
ATOM 7305 N N . VAL C 1 224 ? 93.322 6.069 64.164 1.00 28.88 221 VAL C N 1
ATOM 7306 C CA . VAL C 1 224 ? 93.544 7.238 63.296 1.00 28.65 221 VAL C CA 1
ATOM 7307 C C . VAL C 1 224 ? 92.262 8.070 63.327 1.00 27.65 221 VAL C C 1
ATOM 7308 O O . VAL C 1 224 ? 91.177 7.515 63.209 1.00 28.34 221 VAL C O 1
ATOM 7312 N N . VAL C 1 225 ? 92.365 9.379 63.514 1.00 26.66 222 VAL C N 1
ATOM 7313 C CA . VAL C 1 225 ? 91.187 10.250 63.473 1.00 26.65 222 VAL C CA 1
ATOM 7314 C C . VAL C 1 225 ? 91.190 11.126 62.212 1.00 25.73 222 VAL C C 1
ATOM 7315 O O . VAL C 1 225 ? 92.055 11.994 62.046 1.00 26.28 222 VAL C O 1
ATOM 7319 N N . SER C 1 226 ? 90.196 10.903 61.360 1.00 25.87 223 SER C N 1
ATOM 7320 C CA . SER C 1 226 ? 90.042 11.642 60.101 1.00 25.35 223 SER C CA 1
ATOM 7321 C C . SER C 1 226 ? 89.215 12.910 60.302 1.00 24.60 223 SER C C 1
ATOM 7322 O O . SER C 1 226 ? 88.174 12.878 60.957 1.00 24.75 223 SER C O 1
ATOM 7325 N N . ARG C 1 227 ? 89.661 14.018 59.707 1.00 23.86 224 ARG C N 1
ATOM 7326 C CA . ARG C 1 227 ? 88.959 15.286 59.807 1.00 23.24 224 ARG C CA 1
ATOM 7327 C C . ARG C 1 227 ? 88.932 15.956 58.431 1.00 22.13 224 ARG C C 1
ATOM 7328 O O . ARG C 1 227 ? 89.633 15.529 57.526 1.00 21.77 224 ARG C O 1
ATOM 7336 N N . THR C 1 228 ? 88.140 17.011 58.291 1.00 21.99 225 THR C N 1
ATOM 7337 C CA . THR C 1 228 ? 88.085 17.745 57.014 1.00 22.02 225 THR C CA 1
ATOM 7338 C C . THR C 1 228 ? 87.869 19.236 57.212 1.00 21.92 225 THR C C 1
ATOM 7339 O O . THR C 1 228 ? 87.370 19.682 58.252 1.00 22.37 225 THR C O 1
ATOM 7343 N N . MET C 1 229 ? 88.269 20.012 56.211 1.00 21.35 226 MET C N 1
ATOM 7344 C CA . MET C 1 229 ? 87.937 21.420 56.168 1.00 21.77 226 MET C CA 1
ATOM 7345 C C . MET C 1 229 ? 86.702 21.731 55.294 1.00 20.59 226 MET C C 1
ATOM 7346 O O . MET C 1 229 ? 86.391 22.891 55.078 1.00 21.08 226 MET C O 1
ATOM 7351 N N . SER C 1 230 ? 85.980 20.709 54.835 1.00 20.35 227 SER C N 1
ATOM 7352 C CA . SER C 1 230 ? 84.899 20.901 53.860 1.00 20.40 227 SER C CA 1
ATOM 7353 C C . SER C 1 230 ? 83.525 21.242 54.436 1.00 20.63 227 SER C C 1
ATOM 7354 O O . SER C 1 230 ? 82.659 21.720 53.697 1.00 20.61 227 SER C O 1
ATOM 7357 N N . LYS C 1 231 ? 83.317 20.957 55.724 1.00 20.71 228 LYS C N 1
ATOM 7358 C CA . LYS C 1 231 ? 81.999 21.047 56.332 1.00 21.02 228 LYS C CA 1
ATOM 7359 C C . LYS C 1 231 ? 81.950 22.281 57.219 1.00 21.01 228 LYS C C 1
ATOM 7360 O O . LYS C 1 231 ? 81.786 23.378 56.695 1.00 20.55 228 LYS C O 1
ATOM 7366 N N . ALA C 1 232 ? 82.132 22.151 58.535 1.00 21.27 229 ALA C N 1
ATOM 7367 C CA . ALA C 1 232 ? 82.110 23.334 59.417 1.00 21.29 229 ALA C CA 1
ATOM 7368 C C . ALA C 1 232 ? 83.110 24.384 58.980 1.00 21.43 229 ALA C C 1
ATOM 7369 O O . ALA C 1 232 ? 82.840 25.580 59.063 1.00 22.00 229 ALA C O 1
ATOM 7371 N N . PHE C 1 233 ? 84.269 23.925 58.517 1.00 21.26 230 PHE C N 1
ATOM 7372 C CA . PHE C 1 233 ? 85.377 24.803 58.186 1.00 21.88 230 PHE C CA 1
ATOM 7373 C C . PHE C 1 233 ? 85.164 25.582 56.892 1.00 21.49 230 PHE C C 1
ATOM 7374 O O . PHE C 1 233 ? 86.042 26.317 56.476 1.00 22.24 230 PHE C O 1
ATOM 7382 N N . ASP C 1 234 ? 84.023 25.395 56.238 1.00 21.97 231 ASP C N 1
ATOM 7383 C CA . ASP C 1 234 ? 83.541 26.356 55.260 1.00 21.87 231 ASP C CA 1
ATOM 7384 C C . ASP C 1 234 ? 84.503 26.451 54.061 1.00 21.63 231 ASP C C 1
ATOM 7385 O O . ASP C 1 234 ? 84.712 27.538 53.503 1.00 22.55 231 ASP C O 1
ATOM 7390 N N . PHE C 1 235 ? 85.101 25.321 53.682 1.00 20.79 232 PHE C N 1
ATOM 7391 C CA . PHE C 1 235 ? 86.195 25.330 52.710 1.00 20.58 232 PHE C CA 1
ATOM 7392 C C . PHE C 1 235 ? 86.235 24.090 51.805 1.00 20.01 232 PHE C C 1
ATOM 7393 O O . PHE C 1 235 ? 87.322 23.619 51.446 1.00 19.99 232 PHE C O 1
ATOM 7401 N N . ALA C 1 236 ? 85.059 23.595 51.414 1.00 20.07 233 ALA C N 1
ATOM 7402 C CA . ALA C 1 236 ? 84.938 22.389 50.579 1.00 19.95 233 ALA C CA 1
ATOM 7403 C C . ALA C 1 236 ? 85.693 22.556 49.268 1.00 19.49 233 ALA C C 1
ATOM 7404 O O . ALA C 1 236 ? 86.307 21.607 48.769 1.00 19.76 233 ALA C O 1
ATOM 7406 N N . GLY C 1 237 ? 85.626 23.756 48.702 1.00 19.98 234 GLY C N 1
ATOM 7407 C CA . GLY C 1 237 ? 86.336 24.068 47.469 1.00 19.53 234 GLY C CA 1
ATOM 7408 C C . GLY C 1 237 ? 87.840 23.948 47.531 1.00 19.70 234 GLY C C 1
ATOM 7409 O O . GLY C 1 237 ? 88.488 23.799 46.504 1.00 19.45 234 GLY C O 1
ATOM 7410 N N . GLY C 1 238 ? 88.412 24.053 48.730 1.00 19.47 235 GLY C N 1
ATOM 7411 C CA . GLY C 1 238 ? 89.852 23.923 48.910 1.00 19.87 235 GLY C CA 1
ATOM 7412 C C . GLY C 1 238 ? 90.340 22.482 48.986 1.00 19.73 235 GLY C C 1
ATOM 7413 O O . GLY C 1 238 ? 91.541 22.240 48.974 1.00 20.52 235 GLY C O 1
ATOM 7414 N N . ARG C 1 239 ? 89.407 21.529 49.051 1.00 19.23 236 ARG C N 1
ATOM 7415 C CA . ARG C 1 239 ? 89.715 20.099 49.103 1.00 19.24 236 ARG C CA 1
ATOM 7416 C C . ARG C 1 239 ? 90.886 19.798 50.036 1.00 19.52 236 ARG C C 1
ATOM 7417 O O . ARG C 1 239 ? 92.012 19.490 49.589 1.00 19.27 236 ARG C O 1
ATOM 7425 N N . LEU C 1 240 ? 90.617 19.906 51.330 1.00 19.75 237 LEU C N 1
ATOM 7426 C CA . LEU C 1 240 ? 91.640 19.692 52.351 1.00 19.92 237 LEU C CA 1
ATOM 7427 C C . LEU C 1 240 ? 91.107 18.831 53.487 1.00 20.29 237 LEU C C 1
ATOM 7428 O O . LEU C 1 240 ? 90.285 19.267 54.303 1.00 21.29 237 LEU C O 1
ATOM 7433 N N . GLY C 1 241 ? 91.557 17.578 53.494 1.00 20.28 238 GLY C N 1
ATOM 7434 C CA . GLY C 1 241 ? 91.262 16.638 54.566 1.00 20.74 238 GLY C CA 1
ATOM 7435 C C . GLY C 1 241 ? 92.541 16.341 55.301 1.00 21.18 238 GLY C C 1
ATOM 7436 O O . GLY C 1 241 ? 93.646 16.587 54.797 1.00 21.00 238 GLY C O 1
ATOM 7437 N N . TYR C 1 242 ? 92.410 15.816 56.507 1.00 22.16 239 TYR C N 1
ATOM 7438 C CA . TYR C 1 242 ? 93.591 15.523 57.284 1.00 22.56 239 TYR C CA 1
ATOM 7439 C C . TYR C 1 242 ? 93.298 14.445 58.303 1.00 22.84 239 TYR C C 1
ATOM 7440 O O . TYR C 1 242 ? 92.147 14.109 58.548 1.00 21.77 239 TYR C O 1
ATOM 7449 N N . PHE C 1 243 ? 94.351 13.870 58.861 1.00 23.64 240 PHE C N 1
ATOM 7450 C CA . PHE C 1 243 ? 94.175 12.968 59.983 1.00 24.00 240 PHE C CA 1
ATOM 7451 C C . PHE C 1 243 ? 95.116 13.319 61.103 1.00 24.85 240 PHE C C 1
ATOM 7452 O O . PHE C 1 243 ? 96.078 14.065 60.901 1.00 24.20 240 PHE C O 1
ATOM 7460 N N . VAL C 1 244 ? 94.767 12.834 62.293 1.00 25.57 241 VAL C N 1
ATOM 7461 C CA . VAL C 1 244 ? 95.557 13.026 63.500 1.00 26.50 241 VAL C CA 1
ATOM 7462 C C . VAL C 1 244 ? 95.833 11.625 64.045 1.00 27.38 241 VAL C C 1
ATOM 7463 O O . VAL C 1 244 ? 94.910 10.809 64.215 1.00 27.53 241 VAL C O 1
ATOM 7467 N N . ALA C 1 245 ? 97.111 11.306 64.240 1.00 27.82 242 ALA C N 1
ATOM 7468 C CA . ALA C 1 245 ? 97.479 9.982 64.716 1.00 28.02 242 ALA C CA 1
ATOM 7469 C C . ALA C 1 245 ? 98.878 10.010 65.313 1.00 28.71 242 ALA C C 1
ATOM 7470 O O . ALA C 1 245 ? 99.510 11.049 65.384 1.00 29.08 242 ALA C O 1
ATOM 7472 N N . ASN C 1 246 ? 99.331 8.846 65.757 1.00 30.04 243 ASN C N 1
ATOM 7473 C CA . ASN C 1 246 ? 100.731 8.653 66.092 1.00 30.16 243 ASN C CA 1
ATOM 7474 C C . ASN C 1 246 ? 101.640 8.870 64.855 1.00 30.37 243 ASN C C 1
ATOM 7475 O O . ASN C 1 246 ? 101.274 8.463 63.735 1.00 30.96 243 ASN C O 1
ATOM 7480 N N . PRO C 1 247 ? 102.825 9.502 65.044 1.00 30.62 244 PRO C N 1
ATOM 7481 C CA . PRO C 1 247 ? 103.790 9.755 63.964 1.00 30.15 244 PRO C CA 1
ATOM 7482 C C . PRO C 1 247 ? 104.105 8.581 63.040 1.00 30.52 244 PRO C C 1
ATOM 7483 O O . PRO C 1 247 ? 104.411 8.795 61.857 1.00 31.17 244 PRO C O 1
ATOM 7487 N N . ALA C 1 248 ? 104.025 7.355 63.553 1.00 29.89 245 ALA C N 1
ATOM 7488 C CA . ALA C 1 248 ? 104.238 6.167 62.735 1.00 30.06 245 ALA C CA 1
ATOM 7489 C C . ALA C 1 248 ? 103.267 6.073 61.561 1.00 29.97 245 ALA C C 1
ATOM 7490 O O . ALA C 1 248 ? 103.609 5.522 60.518 1.00 30.67 245 ALA C O 1
ATOM 7492 N N . PHE C 1 249 ? 102.055 6.592 61.745 1.00 30.33 246 PHE C N 1
ATOM 7493 C CA . PHE C 1 249 ? 101.052 6.621 60.673 1.00 30.10 246 PHE C CA 1
ATOM 7494 C C . PHE C 1 249 ? 101.420 7.588 59.534 1.00 29.80 246 PHE C C 1
ATOM 7495 O O . PHE C 1 249 ? 101.067 7.344 58.387 1.00 29.98 246 PHE C O 1
ATOM 7503 N N . ILE C 1 250 ? 102.138 8.663 59.848 1.00 29.69 247 ILE C N 1
ATOM 7504 C CA . ILE C 1 250 ? 102.667 9.553 58.805 1.00 29.77 247 ILE C CA 1
ATOM 7505 C C . ILE C 1 250 ? 103.688 8.777 57.977 1.00 29.72 247 ILE C C 1
ATOM 7506 O O . ILE C 1 250 ? 103.640 8.796 56.751 1.00 29.54 247 ILE C O 1
ATOM 7511 N N . ASP C 1 251 ? 104.582 8.039 58.646 1.00 29.60 248 ASP C N 1
ATOM 7512 C CA . ASP C 1 251 ? 105.536 7.195 57.931 1.00 29.82 248 ASP C CA 1
ATOM 7513 C C . ASP C 1 251 ? 104.830 6.203 57.020 1.00 29.31 248 ASP C C 1
ATOM 7514 O O . ASP C 1 251 ? 105.248 5.967 55.876 1.00 30.06 248 ASP C O 1
ATOM 7519 N N . ALA C 1 252 ? 103.744 5.623 57.517 1.00 28.94 249 ALA C N 1
ATOM 7520 C CA . ALA C 1 252 ? 102.995 4.665 56.736 1.00 28.75 249 ALA C CA 1
ATOM 7521 C C . ALA C 1 252 ? 102.496 5.319 55.450 1.00 28.17 249 ALA C C 1
ATOM 7522 O O . ALA C 1 252 ? 102.734 4.804 54.359 1.00 28.38 249 ALA C O 1
ATOM 7524 N N . VAL C 1 253 ? 101.815 6.455 55.574 1.00 28.76 250 VAL C N 1
ATOM 7525 C CA . VAL C 1 253 ? 101.159 7.048 54.396 1.00 28.69 250 VAL C CA 1
ATOM 7526 C C . VAL C 1 253 ? 102.145 7.676 53.419 1.00 28.70 250 VAL C C 1
ATOM 7527 O O . VAL C 1 253 ? 101.868 7.756 52.222 1.00 28.97 250 VAL C O 1
ATOM 7531 N N . MET C 1 254 ? 103.312 8.074 53.906 1.00 29.10 251 MET C N 1
ATOM 7532 C CA . MET C 1 254 ? 104.343 8.578 53.011 1.00 29.77 251 MET C CA 1
ATOM 7533 C C . MET C 1 254 ? 104.843 7.537 52.012 1.00 28.92 251 MET C C 1
ATOM 7534 O O . MET C 1 254 ? 105.418 7.893 50.989 1.00 28.15 251 MET C O 1
ATOM 7539 N N . LEU C 1 255 ? 104.608 6.255 52.295 1.00 28.21 252 LEU C N 1
ATOM 7540 C CA . LEU C 1 255 ? 104.972 5.195 51.371 1.00 28.14 252 LEU C CA 1
ATOM 7541 C C . LEU C 1 255 ? 103.933 4.993 50.287 1.00 27.46 252 LEU C C 1
ATOM 7542 O O . LEU C 1 255 ? 104.229 4.36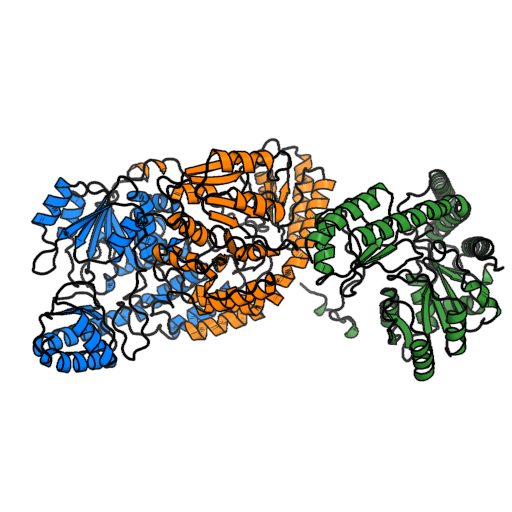6 49.272 1.00 28.07 252 LEU C O 1
ATOM 7547 N N . VAL C 1 256 ? 102.712 5.504 50.486 1.00 27.41 253 VAL C N 1
ATOM 7548 C CA . VAL C 1 256 ? 101.640 5.340 49.497 1.00 26.65 253 VAL C CA 1
ATOM 7549 C C . VAL C 1 256 ? 101.153 6.629 48.834 1.00 25.96 253 VAL C C 1
ATOM 7550 O O . VAL C 1 256 ? 100.583 6.572 47.755 1.00 26.28 253 VAL C O 1
ATOM 7554 N N . ARG C 1 257 ? 101.357 7.769 49.485 1.00 25.87 254 ARG C N 1
ATOM 7555 C CA . ARG C 1 257 ? 100.954 9.064 48.924 1.00 25.41 254 ARG C CA 1
ATOM 7556 C C . ARG C 1 257 ? 101.660 9.334 47.615 1.00 25.14 254 ARG C C 1
ATOM 7557 O O . ARG C 1 257 ? 102.834 8.983 47.433 1.00 25.01 254 ARG C O 1
ATOM 7565 N N . LEU C 1 258 ? 100.946 9.954 46.682 1.00 24.66 255 LEU C N 1
ATOM 7566 C CA . LEU C 1 258 ? 101.562 10.400 45.454 1.00 24.59 255 LEU C CA 1
ATOM 7567 C C . LEU C 1 258 ? 102.475 11.557 45.817 1.00 24.31 255 LEU C C 1
ATOM 7568 O O . LEU C 1 258 ? 102.056 12.439 46.564 1.00 24.72 255 LEU C O 1
ATOM 7573 N N . PRO C 1 259 ? 103.718 11.557 45.303 1.00 24.34 256 PRO C N 1
ATOM 7574 C CA . PRO C 1 259 ? 104.648 12.620 45.671 1.00 24.08 256 PRO C CA 1
ATOM 7575 C C . PRO C 1 259 ? 104.132 13.971 45.173 1.00 23.15 256 PRO C C 1
ATOM 7576 O O . PRO C 1 259 ? 103.676 14.065 44.038 1.00 23.05 256 PRO C O 1
ATOM 7580 N N . TYR C 1 260 ? 104.199 14.985 46.029 1.00 22.51 257 TYR C N 1
ATOM 7581 C CA . TYR C 1 260 ? 103.689 16.334 45.725 1.00 22.50 257 TYR C CA 1
ATOM 7582 C C . TYR C 1 260 ? 102.181 16.330 45.483 1.00 21.95 257 TYR C C 1
ATOM 7583 O O . TYR C 1 260 ? 101.665 17.092 44.647 1.00 21.85 257 TYR C O 1
ATOM 7592 N N . HIS C 1 261 ? 101.457 15.488 46.213 1.00 21.44 258 HIS C N 1
ATOM 7593 C CA . HIS C 1 261 ? 100.006 15.373 46.008 1.00 21.63 258 HIS C CA 1
ATOM 7594 C C . HIS C 1 261 ? 99.231 16.653 46.349 1.00 21.98 258 HIS C C 1
ATOM 7595 O O . HIS C 1 261 ? 98.104 16.839 45.877 1.00 22.13 258 HIS C O 1
ATOM 7602 N N . LEU C 1 262 ? 99.815 17.523 47.171 1.00 21.57 259 LEU C N 1
ATOM 7603 C CA . LEU C 1 262 ? 99.116 18.713 47.637 1.00 21.21 259 LEU C CA 1
ATOM 7604 C C . LEU C 1 262 ? 99.769 19.931 46.983 1.00 20.80 259 LEU C C 1
ATOM 7605 O O . LEU C 1 262 ? 100.961 20.188 47.185 1.00 20.78 259 LEU C O 1
ATOM 7610 N N . SER C 1 263 ? 99.002 20.655 46.173 1.00 20.30 260 SER C N 1
ATOM 7611 C CA . SER C 1 263 ? 99.528 21.783 45.437 1.00 20.51 260 SER C CA 1
ATOM 7612 C C . SER C 1 263 ? 99.900 22.937 46.346 1.00 20.65 260 SER C C 1
ATOM 7613 O O . SER C 1 263 ? 99.423 23.031 47.485 1.00 20.54 260 SER C O 1
ATOM 7616 N N . ALA C 1 264 ? 100.691 23.849 45.786 1.00 20.70 261 ALA C N 1
ATOM 7617 C CA . ALA C 1 264 ? 101.151 25.034 46.510 1.00 20.88 261 ALA C CA 1
ATOM 7618 C C . ALA C 1 264 ? 99.977 25.918 46.923 1.00 21.17 261 ALA C C 1
ATOM 7619 O O . ALA C 1 264 ? 99.950 26.414 48.044 1.00 21.29 261 ALA C O 1
ATOM 7621 N N . LEU C 1 265 ? 99.001 26.102 46.038 1.00 20.92 262 LEU C N 1
ATOM 7622 C CA . LEU C 1 265 ? 97.835 26.914 46.367 1.00 21.04 262 LEU C CA 1
ATOM 7623 C C . LEU C 1 265 ? 96.920 26.214 47.361 1.00 20.55 262 LEU C C 1
ATOM 7624 O O . LEU C 1 265 ? 96.327 26.875 48.208 1.00 20.49 262 LEU C O 1
ATOM 7629 N N . SER C 1 266 ? 96.792 24.887 47.279 1.00 20.46 263 SER C N 1
ATOM 7630 C CA . SER C 1 266 ? 95.975 24.158 48.267 1.00 20.44 263 SER C CA 1
ATOM 7631 C C . SER C 1 266 ? 96.555 24.351 49.670 1.00 20.36 263 SER C C 1
ATOM 7632 O O . SER C 1 266 ? 95.817 24.601 50.633 1.00 20.77 263 SER C O 1
ATOM 7635 N N . GLN C 1 267 ? 97.869 24.221 49.776 1.00 20.36 264 GLN C N 1
ATOM 7636 C CA . GLN C 1 267 ? 98.550 24.377 51.079 1.00 20.72 264 GLN C CA 1
ATOM 7637 C C . GLN C 1 267 ? 98.439 25.809 51.574 1.00 20.98 264 GLN C C 1
ATOM 7638 O O . GLN C 1 267 ? 98.069 26.053 52.738 1.00 22.10 264 GLN C O 1
ATOM 7644 N N . ALA C 1 268 ? 98.742 26.757 50.699 1.00 21.13 265 ALA C N 1
ATOM 7645 C CA . ALA C 1 268 ? 98.664 28.167 51.059 1.00 21.36 265 ALA C CA 1
ATOM 7646 C C . ALA C 1 268 ? 97.246 28.557 51.452 1.00 21.39 265 ALA C C 1
ATOM 7647 O O . ALA C 1 268 ? 97.050 29.185 52.496 1.00 22.05 265 ALA C O 1
ATOM 7649 N N . ALA C 1 269 ? 96.263 28.168 50.639 1.00 20.96 266 ALA C N 1
ATOM 7650 C CA . ALA C 1 269 ? 94.873 28.537 50.901 1.00 21.71 266 ALA C CA 1
ATOM 7651 C C . ALA C 1 269 ? 94.370 27.945 52.227 1.00 21.62 266 ALA C C 1
ATOM 7652 O O . ALA C 1 269 ? 93.641 28.606 52.990 1.00 22.11 266 ALA C O 1
ATOM 7654 N N . ALA C 1 270 ? 94.760 26.709 52.500 1.00 21.58 267 ALA C N 1
ATOM 7655 C CA . ALA C 1 270 ? 94.368 26.030 53.729 1.00 21.74 267 ALA C CA 1
ATOM 7656 C C . ALA C 1 270 ? 94.999 26.706 54.948 1.00 21.95 267 ALA C C 1
ATOM 7657 O O . ALA C 1 270 ? 94.341 26.872 55.952 1.00 22.81 267 ALA C O 1
ATOM 7659 N N . ILE C 1 271 ? 96.272 27.075 54.842 1.00 22.36 268 ILE C N 1
ATOM 7660 C CA . ILE C 1 271 ? 96.948 27.892 55.874 1.00 22.53 268 ILE C CA 1
ATOM 7661 C C . ILE C 1 271 ? 96.204 29.204 56.146 1.00 23.05 268 ILE C C 1
ATOM 7662 O O . ILE C 1 271 ? 95.980 29.561 57.316 1.00 24.08 268 ILE C O 1
ATOM 7667 N N . VAL C 1 272 ? 95.799 29.905 55.093 1.00 23.22 269 VAL C N 1
ATOM 7668 C CA . VAL C 1 272 ? 95.027 31.119 55.244 1.00 23.53 269 VAL C CA 1
ATOM 7669 C C . VAL C 1 272 ? 93.700 30.857 55.984 1.00 24.00 269 VAL C C 1
ATOM 7670 O O . VAL C 1 272 ? 93.322 31.617 56.894 1.00 25.12 269 VAL C O 1
ATOM 7674 N N . ALA C 1 273 ? 92.985 29.806 55.591 1.00 23.53 270 ALA C N 1
ATOM 7675 C CA . ALA C 1 273 ? 91.725 29.479 56.250 1.00 23.65 270 ALA C CA 1
ATOM 7676 C C . ALA C 1 273 ? 91.940 29.147 57.740 1.00 23.48 270 ALA C C 1
ATOM 7677 O O . ALA C 1 273 ? 91.158 29.573 58.599 1.00 24.44 270 ALA C O 1
ATOM 7679 N N . LEU C 1 274 ? 93.004 28.414 58.053 1.00 24.39 271 LEU C N 1
ATOM 7680 C CA . LEU C 1 274 ? 93.278 28.027 59.440 1.00 25.13 271 LEU C CA 1
ATOM 7681 C C . LEU C 1 274 ? 93.536 29.235 60.350 1.00 26.30 271 LEU C C 1
ATOM 7682 O O . LEU C 1 274 ? 93.169 29.202 61.530 1.00 27.19 271 LEU C O 1
ATOM 7687 N N . ARG C 1 275 ? 94.124 30.301 59.813 1.00 26.72 272 ARG C N 1
ATOM 7688 C CA . ARG C 1 275 ? 94.390 31.502 60.628 1.00 27.88 272 ARG C CA 1
ATOM 7689 C C . ARG C 1 275 ? 93.140 32.355 60.827 1.00 27.86 272 ARG C C 1
ATOM 7690 O O . ARG C 1 275 ? 93.157 33.284 61.630 1.00 28.34 272 ARG C O 1
ATOM 7698 N N . HIS C 1 276 ? 92.054 32.032 60.118 1.00 27.71 273 HIS C N 1
ATOM 7699 C CA . HIS C 1 276 ? 90.760 32.697 60.309 1.00 27.82 273 HIS C CA 1
ATOM 7700 C C . HIS C 1 276 ? 89.708 31.788 60.953 1.00 27.51 273 HIS C C 1
ATOM 7701 O O . HIS C 1 276 ? 88.511 32.082 60.904 1.00 27.87 273 HIS C O 1
ATOM 7708 N N . SER C 1 277 ? 90.156 30.706 61.580 1.00 27.78 274 SER C N 1
ATOM 7709 C CA . SER C 1 277 ? 89.261 29.635 62.022 1.00 28.03 274 SER C CA 1
ATOM 7710 C C . SER C 1 277 ? 88.251 30.043 63.089 1.00 28.47 274 SER C C 1
ATOM 7711 O O . SER C 1 277 ? 87.083 29.633 63.044 1.00 27.24 274 SER C O 1
ATOM 7714 N N . ALA C 1 278 ? 88.692 30.847 64.059 1.00 28.47 275 ALA C N 1
ATOM 7715 C CA . ALA C 1 278 ? 87.782 31.291 65.115 1.00 28.84 275 ALA C CA 1
ATOM 7716 C C . ALA C 1 278 ? 86.581 32.012 64.524 1.00 28.98 275 ALA C C 1
ATOM 7717 O O . ALA C 1 278 ? 85.441 31.710 64.881 1.00 29.98 275 ALA C O 1
ATOM 7719 N N . ASP C 1 279 ? 86.830 32.947 63.615 1.00 29.44 276 ASP C N 1
ATOM 7720 C CA . ASP C 1 279 ? 85.761 33.718 62.996 1.00 28.90 276 ASP C CA 1
ATOM 7721 C C . ASP C 1 279 ? 84.858 32.837 62.130 1.00 28.52 276 ASP C C 1
ATOM 7722 O O . ASP C 1 279 ? 83.631 32.888 62.228 1.00 28.95 276 ASP C O 1
ATOM 7727 N N . THR C 1 280 ? 85.483 32.030 61.278 1.00 27.56 277 THR C N 1
ATOM 7728 C CA . THR C 1 280 ? 84.749 31.142 60.382 1.00 26.91 277 THR C CA 1
ATOM 7729 C C . THR C 1 280 ? 83.866 30.172 61.137 1.00 26.45 277 THR C C 1
ATOM 7730 O O . THR C 1 280 ? 82.675 30.060 60.835 1.00 27.02 277 THR C O 1
ATOM 7734 N N . LEU C 1 281 ? 84.426 29.515 62.151 1.00 26.26 278 LEU C N 1
ATOM 7735 C CA . LEU C 1 281 ? 83.713 28.472 62.879 1.00 26.57 278 LEU C CA 1
ATOM 7736 C C . LEU C 1 281 ? 82.572 28.989 63.778 1.00 26.40 278 LEU C C 1
ATOM 7737 O O . LEU C 1 281 ? 81.770 28.196 64.296 1.00 26.31 278 LEU C O 1
ATOM 7742 N N . GLY C 1 282 ? 82.490 30.305 63.930 1.00 26.40 279 GLY C N 1
ATOM 7743 C CA . GLY C 1 282 ? 81.362 30.937 64.594 1.00 26.61 279 GLY C CA 1
ATOM 7744 C C . GLY C 1 282 ? 80.052 30.577 63.920 1.00 26.79 279 GLY C C 1
ATOM 7745 O O . GLY C 1 282 ? 79.015 30.519 64.571 1.00 27.36 279 GLY C O 1
ATOM 7746 N N . THR C 1 283 ? 80.104 30.302 62.615 1.00 26.12 280 THR C N 1
ATOM 7747 C CA . THR C 1 283 ? 78.912 29.919 61.850 1.00 26.52 280 THR C CA 1
ATOM 7748 C C . THR C 1 283 ? 78.263 28.655 62.378 1.00 26.47 280 THR C C 1
ATOM 7749 O O . THR C 1 283 ? 77.056 28.448 62.193 1.00 27.25 280 THR C O 1
ATOM 7753 N N . VAL C 1 284 ? 79.042 27.807 63.041 1.00 26.86 281 VAL C N 1
ATOM 7754 C CA . VAL C 1 284 ? 78.512 26.589 63.635 1.00 26.91 281 VAL C CA 1
ATOM 7755 C C . VAL C 1 284 ? 77.378 26.880 64.621 1.00 26.99 281 VAL C C 1
ATOM 7756 O O . VAL C 1 284 ? 76.450 26.085 64.747 1.00 27.11 281 VAL C O 1
ATOM 7760 N N . GLU C 1 285 ? 77.447 28.019 65.306 1.00 27.08 282 GLU C N 1
ATOM 7761 C CA . GLU C 1 285 ? 76.409 28.377 66.278 1.00 27.50 282 GLU C CA 1
ATOM 7762 C C . GLU C 1 285 ? 75.054 28.581 65.623 1.00 26.69 282 GLU C C 1
ATOM 7763 O O . GLU C 1 285 ? 74.048 28.038 66.091 1.00 26.67 282 GLU C O 1
ATOM 7769 N N . LYS C 1 286 ? 75.032 29.343 64.534 1.00 26.77 283 LYS C N 1
ATOM 7770 C CA . LYS C 1 286 ? 73.778 29.619 63.830 1.00 26.46 283 LYS C CA 1
ATOM 7771 C C . LYS C 1 286 ? 73.279 28.362 63.119 1.00 25.20 283 LYS C C 1
ATOM 7772 O O . LYS C 1 286 ? 72.084 28.091 63.122 1.00 25.15 283 LYS C O 1
ATOM 7778 N N . LEU C 1 287 ? 74.197 27.587 62.543 1.00 24.83 284 LEU C N 1
ATOM 7779 C CA . LEU C 1 287 ? 73.828 26.345 61.850 1.00 24.29 284 LEU C CA 1
ATOM 7780 C C . LEU C 1 287 ? 73.209 25.360 62.823 1.00 23.83 284 LEU C C 1
ATOM 7781 O O . LEU C 1 287 ? 72.216 24.700 62.502 1.00 23.53 284 LEU C O 1
ATOM 7786 N N . SER C 1 288 ? 73.753 25.280 64.039 1.00 23.31 285 SER C N 1
ATOM 7787 C CA . SER C 1 288 ? 73.253 24.306 65.007 1.00 23.18 285 SER C CA 1
ATOM 7788 C C . SER C 1 288 ? 71.866 24.653 65.524 1.00 22.77 285 SER C C 1
ATOM 7789 O O . SER C 1 288 ? 71.057 23.758 65.738 1.00 21.87 285 SER C O 1
ATOM 7792 N N . VAL C 1 289 ? 71.584 25.942 65.722 1.00 22.66 286 VAL C N 1
ATOM 7793 C CA . VAL C 1 289 ? 70.245 26.332 66.163 1.00 23.26 286 VAL C CA 1
ATOM 7794 C C . VAL C 1 289 ? 69.242 26.181 65.025 1.00 22.95 286 VAL C C 1
ATOM 7795 O O . VAL C 1 289 ? 68.104 25.773 65.236 1.00 23.22 286 VAL C O 1
ATOM 7799 N N . GLU C 1 290 ? 69.686 26.466 63.814 1.00 23.00 287 GLU C N 1
ATOM 7800 C CA . GLU C 1 290 ? 68.857 26.222 62.639 1.00 23.40 287 GLU C CA 1
ATOM 7801 C C . GLU C 1 290 ? 68.544 24.754 62.466 1.00 22.70 287 GLU C C 1
ATOM 7802 O O . GLU C 1 290 ? 67.437 24.416 62.075 1.00 23.14 287 GLU C O 1
ATOM 7808 N N . ARG C 1 291 ? 69.505 23.882 62.760 1.00 23.14 288 ARG C N 1
ATOM 7809 C CA . ARG C 1 291 ? 69.248 22.448 62.726 1.00 22.95 288 ARG C CA 1
ATOM 7810 C C . ARG C 1 291 ? 68.116 22.061 63.680 1.00 22.79 288 ARG C C 1
ATOM 7811 O O . ARG C 1 291 ? 67.218 21.283 63.335 1.00 22.26 288 ARG C O 1
ATOM 7819 N N . VAL C 1 292 ? 68.158 22.602 64.892 1.00 22.47 289 VAL C N 1
ATOM 7820 C CA . VAL C 1 292 ? 67.104 22.318 65.860 1.00 21.82 289 VAL C CA 1
ATOM 7821 C C . VAL C 1 292 ? 65.758 22.803 65.346 1.00 21.70 289 VAL C C 1
ATOM 7822 O O . VAL C 1 292 ? 64.760 22.104 65.470 1.00 21.24 289 VAL C O 1
ATOM 7826 N N . ARG C 1 293 ? 65.731 23.992 64.753 1.00 22.17 290 ARG C N 1
ATOM 7827 C CA . ARG C 1 293 ? 64.490 24.576 64.239 1.00 22.45 290 ARG C CA 1
ATOM 7828 C C . ARG C 1 293 ? 63.909 23.719 63.106 1.00 22.73 290 ARG C C 1
ATOM 7829 O O . ARG C 1 293 ? 62.703 23.439 63.056 1.00 22.04 290 ARG C O 1
ATOM 7837 N N . VAL C 1 294 ? 64.783 23.294 62.201 1.00 22.66 291 VAL C N 1
ATOM 7838 C CA . VAL C 1 294 ? 64.357 22.481 61.056 1.00 22.65 291 VAL C CA 1
ATOM 7839 C C . VAL C 1 294 ? 63.808 21.133 61.509 1.00 22.67 291 VAL C C 1
ATOM 7840 O O . VAL C 1 294 ? 62.712 20.727 61.109 1.00 22.79 291 VAL C O 1
ATOM 7844 N N . ALA C 1 295 ? 64.556 20.458 62.373 1.00 22.77 292 ALA C N 1
ATOM 7845 C CA . ALA C 1 295 ? 64.164 19.169 62.910 1.00 22.85 292 ALA C CA 1
ATOM 7846 C C . ALA C 1 295 ? 62.834 19.271 63.643 1.00 23.34 292 ALA C C 1
ATOM 7847 O O . ALA C 1 295 ? 61.986 18.390 63.518 1.00 23.11 292 ALA C O 1
ATOM 7849 N N . ALA C 1 296 ? 62.662 20.349 64.406 1.00 24.02 293 ALA C N 1
ATOM 7850 C CA . ALA C 1 296 ? 61.411 20.571 65.147 1.00 24.46 293 ALA C CA 1
ATOM 7851 C C . ALA C 1 296 ? 60.214 20.760 64.208 1.00 24.98 293 ALA C C 1
ATOM 7852 O O . ALA C 1 296 ? 59.152 20.184 64.441 1.00 25.73 293 ALA C O 1
ATOM 7854 N N . ARG C 1 297 ? 60.385 21.564 63.157 1.00 25.19 294 ARG C N 1
ATOM 7855 C CA . ARG C 1 297 ? 59.315 21.783 62.189 1.00 25.26 294 ARG C CA 1
ATOM 7856 C C . ARG C 1 297 ? 58.949 20.491 61.448 1.00 25.23 294 ARG C C 1
ATOM 7857 O O . ARG C 1 297 ? 57.765 20.144 61.302 1.00 25.32 294 ARG C O 1
ATOM 7865 N N . LEU C 1 298 ? 59.953 19.759 60.989 1.00 25.19 295 LEU C N 1
ATOM 7866 C CA . LEU C 1 298 ? 59.686 18.474 60.362 1.00 25.57 295 LEU C CA 1
ATOM 7867 C C . LEU C 1 298 ? 58.837 17.566 61.271 1.00 26.35 295 LEU C C 1
ATOM 7868 O O . LEU C 1 298 ? 57.875 16.947 60.811 1.00 25.87 295 LEU C O 1
ATOM 7873 N N . GLU C 1 299 ? 59.187 17.473 62.556 1.00 27.50 296 GLU C N 1
ATOM 7874 C CA . GLU C 1 299 ? 58.422 16.623 63.476 1.00 28.65 296 GLU C CA 1
ATOM 7875 C C . GLU C 1 299 ? 56.986 17.130 63.640 1.00 28.54 296 GLU C C 1
ATOM 7876 O O . GLU C 1 299 ? 56.047 16.335 63.647 1.00 29.35 296 GLU C O 1
ATOM 7882 N N . GLU C 1 300 ? 56.831 18.437 63.779 1.00 28.84 297 GLU C N 1
ATOM 7883 C CA . GLU C 1 300 ? 55.524 19.079 63.923 1.00 29.34 297 GLU C CA 1
ATOM 7884 C C . GLU C 1 300 ? 54.647 18.780 62.693 1.00 29.33 297 GLU C C 1
ATOM 7885 O O . GLU C 1 300 ? 53.451 18.510 62.815 1.00 29.03 297 GLU C O 1
ATOM 7891 N N . LEU C 1 301 ? 55.270 18.816 61.512 1.00 28.87 298 LEU C N 1
ATOM 7892 C CA . LEU C 1 301 ? 54.597 18.499 60.244 1.00 28.68 298 LEU C CA 1
ATOM 7893 C C . LEU C 1 301 ? 54.133 17.049 60.167 1.00 28.20 298 LEU C C 1
ATOM 7894 O O . LEU C 1 301 ? 53.171 16.743 59.457 1.00 28.72 298 LEU C O 1
ATOM 7899 N N . GLY C 1 302 ? 54.821 16.158 60.875 1.00 27.32 299 GLY C N 1
ATOM 7900 C CA . GLY C 1 302 ? 54.456 14.745 60.916 1.00 27.30 299 GLY C CA 1
ATOM 7901 C C . GLY C 1 302 ? 55.518 13.782 60.418 1.00 27.12 299 GLY C C 1
ATOM 7902 O O . GLY C 1 302 ? 55.265 12.596 60.320 1.00 27.40 299 GLY C O 1
ATOM 7903 N N . TYR C 1 303 ? 56.710 14.279 60.081 1.00 26.82 300 TYR C N 1
ATOM 7904 C CA . TYR C 1 303 ? 57.803 13.408 59.655 1.00 26.18 300 TYR C CA 1
ATOM 7905 C C . TYR C 1 303 ? 58.457 12.706 60.837 1.00 26.27 300 TYR C C 1
ATOM 7906 O O . TYR C 1 303 ? 58.396 13.200 61.960 1.00 26.45 300 TYR C O 1
ATOM 7915 N N . ALA C 1 304 ? 59.073 11.558 60.556 1.00 26.73 301 ALA C N 1
ATOM 7916 C CA . ALA C 1 304 ? 59.934 10.852 61.504 1.00 27.11 301 ALA C CA 1
ATOM 7917 C C . ALA C 1 304 ? 61.348 11.395 61.327 1.00 27.48 301 ALA C C 1
ATOM 7918 O O . ALA C 1 304 ? 61.903 11.262 60.241 1.00 28.05 301 ALA C O 1
ATOM 7920 N N . VAL C 1 305 ? 61.913 12.004 62.373 1.00 27.30 302 VAL C N 1
ATOM 7921 C CA . VAL C 1 305 ? 63.237 12.635 62.301 1.00 27.51 302 VAL C CA 1
ATOM 7922 C C . VAL C 1 305 ? 64.198 11.964 63.257 1.00 27.83 302 VAL C C 1
ATOM 7923 O O . VAL C 1 305 ? 63.873 11.761 64.432 1.00 28.72 302 VAL C O 1
ATOM 7927 N N . VAL C 1 306 ? 65.374 11.596 62.757 1.00 27.97 303 VAL C N 1
ATOM 7928 C CA . VAL C 1 306 ? 66.414 11.025 63.596 1.00 28.07 303 VAL C CA 1
ATOM 7929 C C . VAL C 1 306 ? 67.135 12.190 64.279 1.00 28.38 303 VAL C C 1
ATOM 7930 O O . VAL C 1 306 ? 67.562 13.130 63.606 1.00 28.97 303 VAL C O 1
ATOM 7934 N N . PRO C 1 307 ? 67.264 12.158 65.622 1.00 28.61 304 PRO C N 1
ATOM 7935 C CA . PRO C 1 307 ? 68.003 13.221 66.314 1.00 28.39 304 PRO C CA 1
ATOM 7936 C C . PRO C 1 307 ? 69.419 13.344 65.788 1.00 28.10 304 PRO C C 1
ATOM 7937 O O . PRO C 1 307 ? 70.082 12.332 65.637 1.00 29.23 304 PRO C O 1
ATOM 7941 N N . SER C 1 308 ? 69.867 14.567 65.518 1.00 27.62 305 SER C N 1
ATOM 7942 C CA . SER C 1 308 ? 71.167 14.818 64.880 1.00 27.54 305 SER C CA 1
ATOM 7943 C C . SER C 1 308 ? 72.008 15.788 65.694 1.00 27.12 305 SER C C 1
ATOM 7944 O O . SER C 1 308 ? 71.463 16.665 66.344 1.00 27.89 305 SER C O 1
ATOM 7947 N N . GLU C 1 309 ? 73.330 15.622 65.649 1.00 27.72 306 GLU C N 1
ATOM 7948 C CA . GLU C 1 309 ? 74.281 16.605 66.190 1.00 28.34 306 GLU C CA 1
ATOM 7949 C C . GLU C 1 309 ? 75.261 17.052 65.098 1.00 28.06 306 GLU C C 1
ATOM 7950 O O . GLU C 1 309 ? 76.451 17.249 65.347 1.00 28.46 306 GLU C O 1
ATOM 7956 N N . SER C 1 310 ? 74.745 17.218 63.882 1.00 27.43 307 SER C N 1
ATOM 7957 C CA . SER C 1 310 ? 75.558 17.587 62.727 1.00 26.35 307 SER C CA 1
ATOM 7958 C C . SER C 1 310 ? 74.894 18.771 62.037 1.00 25.82 307 SER C C 1
ATOM 7959 O O . SER C 1 310 ? 74.053 19.426 62.635 1.00 26.80 307 SER C O 1
ATOM 7962 N N . ASN C 1 311 ? 75.274 19.057 60.794 1.00 24.03 308 ASN C N 1
ATOM 7963 C CA . ASN C 1 311 ? 74.632 20.124 60.020 1.00 23.15 308 ASN C CA 1
ATOM 7964 C C . ASN C 1 311 ? 73.657 19.548 58.986 1.00 22.30 308 ASN C C 1
ATOM 7965 O O . ASN C 1 311 ? 73.453 20.133 57.915 1.00 21.11 308 ASN C O 1
ATOM 7970 N N . PHE C 1 312 ? 73.043 18.420 59.327 1.00 21.63 309 PHE C N 1
ATOM 7971 C CA . PHE C 1 312 ? 72.009 17.812 58.473 1.00 21.91 309 PHE C CA 1
ATOM 7972 C C . PHE C 1 312 ? 70.997 17.032 59.304 1.00 21.98 309 PHE C C 1
ATOM 7973 O O . PHE C 1 312 ? 71.247 16.697 60.477 1.00 21.98 309 PHE C O 1
ATOM 7981 N N . VAL C 1 313 ? 69.850 16.771 58.689 1.00 20.86 310 VAL C N 1
ATOM 7982 C CA . VAL C 1 313 ? 68.780 16.022 59.304 1.00 21.72 310 VAL C CA 1
ATOM 7983 C C . VAL C 1 313 ? 68.346 14.913 58.367 1.00 21.76 310 VAL C C 1
ATOM 7984 O O . VAL C 1 313 ? 68.090 15.150 57.179 1.00 21.53 310 VAL C O 1
ATOM 7988 N N . PHE C 1 314 ? 68.301 13.705 58.915 1.00 21.98 311 PHE C N 1
ATOM 7989 C CA . PHE C 1 314 ? 67.839 12.504 58.236 1.00 22.91 311 PHE C CA 1
ATOM 7990 C C . PHE C 1 314 ? 66.375 12.292 58.646 1.00 23.30 311 PHE C C 1
ATOM 7991 O O . PHE C 1 314 ? 66.068 12.198 59.836 1.00 23.32 311 PHE C O 1
ATOM 7999 N N . PHE C 1 315 ? 65.471 12.225 57.672 1.00 23.71 312 PHE C N 1
ATOM 8000 C CA . PHE C 1 315 ? 64.036 12.158 57.962 1.00 23.98 312 PHE C CA 1
ATOM 8001 C C . PHE C 1 315 ? 63.277 11.272 56.986 1.00 24.73 312 PHE C C 1
ATOM 8002 O O . PHE C 1 315 ? 63.760 10.964 55.906 1.00 24.17 312 PHE C O 1
ATOM 8010 N N . GLY C 1 316 ? 62.077 10.873 57.387 1.00 25.21 313 GLY C N 1
ATOM 8011 C CA . GLY C 1 316 ? 61.256 9.951 56.600 1.00 25.93 313 GLY C CA 1
ATOM 8012 C C . GLY C 1 316 ? 59.832 10.063 57.084 1.00 26.94 313 GLY C C 1
ATOM 8013 O O . GLY C 1 316 ? 59.524 11.034 57.768 1.00 26.81 313 GLY C O 1
ATOM 8014 N N . ASP C 1 317 ? 58.956 9.097 56.787 1.00 28.15 314 ASP C N 1
ATOM 8015 C CA . ASP C 1 317 ? 59.266 7.833 56.123 1.00 29.59 314 ASP C CA 1
ATOM 8016 C C . ASP C 1 317 ? 58.419 7.739 54.869 1.00 29.79 314 ASP C C 1
ATOM 8017 O O . ASP C 1 317 ? 57.205 7.575 54.958 1.00 30.70 314 ASP C O 1
ATOM 8022 N N . PHE C 1 318 ? 59.055 7.849 53.712 1.00 29.47 315 PHE C N 1
ATOM 8023 C CA . PHE C 1 318 ? 58.356 7.853 52.434 1.00 29.55 315 PHE C CA 1
ATOM 8024 C C . PHE C 1 318 ? 58.201 6.428 51.914 1.00 29.78 315 PHE C C 1
ATOM 8025 O O . PHE C 1 318 ? 59.054 5.587 52.152 1.00 29.57 315 PHE C O 1
ATOM 8033 N N . SER C 1 319 ? 57.119 6.149 51.194 1.00 30.45 316 SER C N 1
ATOM 8034 C CA . SER C 1 319 ? 57.024 4.861 50.511 1.00 31.12 316 SER C CA 1
ATOM 8035 C C . SER C 1 319 ? 58.041 4.787 49.368 1.00 31.04 316 SER C C 1
ATOM 8036 O O . SER C 1 319 ? 58.623 3.736 49.125 1.00 31.95 316 SER C O 1
ATOM 8039 N N . ASP C 1 320 ? 58.283 5.910 48.693 1.00 30.79 317 ASP C N 1
ATOM 8040 C CA . ASP C 1 320 ? 59.299 5.982 47.650 1.00 30.35 317 ASP C CA 1
ATOM 8041 C C . ASP C 1 320 ? 60.104 7.273 47.855 1.00 29.68 317 ASP C C 1
ATOM 8042 O O . ASP C 1 320 ? 59.649 8.356 47.482 1.00 29.33 317 ASP C O 1
ATOM 8047 N N . GLN C 1 321 ? 61.278 7.158 48.480 1.00 29.25 318 GLN C N 1
ATOM 8048 C CA . GLN C 1 321 ? 62.075 8.355 48.813 1.00 29.01 318 GLN C CA 1
ATOM 8049 C C . GLN C 1 321 ? 62.562 9.075 47.569 1.00 27.90 318 GLN C C 1
ATOM 8050 O O . GLN C 1 321 ? 62.736 10.278 47.602 1.00 27.12 318 GLN C O 1
ATOM 8056 N N . HIS C 1 322 ? 62.828 8.352 46.484 1.00 27.75 319 HIS C N 1
ATOM 8057 C CA . HIS C 1 322 ? 63.286 9.026 45.280 1.00 27.10 319 HIS C CA 1
ATOM 8058 C C . HIS C 1 322 ? 62.187 9.886 44.673 1.00 25.99 319 HIS C C 1
ATOM 8059 O O . HIS C 1 322 ? 62.463 10.936 44.111 1.00 26.00 319 HIS C O 1
ATOM 8066 N N . ALA C 1 323 ? 60.949 9.424 44.771 1.00 25.04 320 ALA C N 1
ATOM 8067 C CA . ALA C 1 323 ? 59.785 10.220 44.396 1.00 24.14 320 ALA C CA 1
ATOM 8068 C C . ALA C 1 323 ? 59.746 11.494 45.235 1.00 23.42 320 ALA C C 1
ATOM 8069 O O . ALA C 1 323 ? 59.578 12.596 44.703 1.00 23.01 320 ALA C O 1
ATOM 8071 N N . ALA C 1 324 ? 59.933 11.357 46.550 1.00 22.48 321 ALA C N 1
ATOM 8072 C CA . ALA C 1 324 ? 59.932 12.531 47.440 1.00 21.55 321 ALA C CA 1
ATOM 8073 C C . ALA C 1 324 ? 61.062 13.488 47.080 1.00 20.78 321 ALA C C 1
ATOM 8074 O O . ALA C 1 324 ? 60.880 14.694 47.097 1.00 20.53 321 ALA C O 1
ATOM 8076 N N . TRP C 1 325 ? 62.232 12.930 46.767 1.00 20.40 322 TRP C N 1
ATOM 8077 C CA . TRP C 1 325 ? 63.411 13.711 46.381 1.00 20.48 322 TRP C CA 1
ATOM 8078 C C . TRP C 1 325 ? 63.095 14.541 45.145 1.00 20.22 322 TRP C C 1
ATOM 8079 O O . TRP C 1 325 ? 63.426 15.724 45.070 1.00 20.30 322 TRP C O 1
ATOM 8090 N N . GLN C 1 326 ? 62.421 13.919 44.182 1.00 20.20 323 GLN C N 1
ATOM 8091 C CA . GLN C 1 326 ? 62.047 14.620 42.963 1.00 20.20 323 GLN C CA 1
ATOM 8092 C C . GLN C 1 326 ? 60.990 15.668 43.256 1.00 20.08 323 GLN C C 1
ATOM 8093 O O . GLN C 1 326 ? 61.026 16.752 42.683 1.00 20.68 323 GLN C O 1
ATOM 8099 N N . ALA C 1 327 ? 60.082 15.377 44.186 1.00 20.32 324 ALA C N 1
ATOM 8100 C CA . ALA C 1 327 ? 59.080 16.362 44.611 1.00 20.23 324 ALA C CA 1
ATOM 8101 C C . ALA C 1 327 ? 59.734 17.618 45.240 1.00 20.30 324 ALA C C 1
ATOM 8102 O O . ALA C 1 327 ? 59.308 18.750 44.970 1.00 19.80 324 ALA C O 1
ATOM 8104 N N . PHE C 1 328 ? 60.800 17.439 46.021 1.00 19.73 325 PHE C N 1
ATOM 8105 C CA . PHE C 1 328 ? 61.538 18.580 46.567 1.00 19.87 325 PHE C CA 1
ATOM 8106 C C . PHE C 1 328 ? 62.206 19.344 45.432 1.00 20.15 325 PHE C C 1
ATOM 8107 O O . PHE C 1 328 ? 62.169 20.584 45.377 1.00 20.50 325 PHE C O 1
ATOM 8115 N N . LEU C 1 329 ? 62.817 18.596 44.519 1.00 20.72 326 LEU C N 1
ATOM 8116 C CA . LEU C 1 329 ? 63.570 19.168 43.414 1.00 20.58 326 LEU C CA 1
ATOM 8117 C C . LEU C 1 329 ? 62.655 19.967 42.491 1.00 20.45 326 LEU C C 1
ATOM 8118 O O . LEU C 1 329 ? 63.043 21.027 41.987 1.00 19.31 326 LEU C O 1
ATOM 8123 N N . ASP C 1 330 ? 61.447 19.458 42.274 1.00 20.84 327 ASP C N 1
ATOM 8124 C CA . ASP C 1 330 ? 60.446 20.164 41.454 1.00 21.47 327 ASP C CA 1
ATOM 8125 C C . ASP C 1 330 ? 60.063 21.496 42.087 1.00 22.03 327 ASP C C 1
ATOM 8126 O O . ASP C 1 330 ? 59.587 22.404 41.404 1.00 21.37 327 ASP C O 1
ATOM 8131 N N . ARG C 1 331 ? 60.244 21.596 43.405 1.00 22.33 328 ARG C N 1
ATOM 8132 C CA . ARG C 1 331 ? 60.003 22.847 44.133 1.00 22.56 328 ARG C CA 1
ATOM 8133 C C . ARG C 1 331 ? 61.248 23.714 44.282 1.00 22.49 328 ARG C C 1
ATOM 8134 O O . ARG C 1 331 ? 61.222 24.722 44.984 1.00 23.07 328 ARG C O 1
ATOM 8142 N N . GLY C 1 332 ? 62.337 23.340 43.620 1.00 21.96 329 GLY C N 1
ATOM 8143 C CA . GLY C 1 332 ? 63.540 24.147 43.632 1.00 21.80 329 GLY C CA 1
ATOM 8144 C C . GLY C 1 332 ? 64.509 23.823 44.757 1.00 21.50 329 GLY C C 1
ATOM 8145 O O . GLY C 1 332 ? 65.448 24.569 44.966 1.00 22.56 329 GLY C O 1
ATOM 8146 N N . VAL C 1 333 ? 64.287 22.699 45.433 1.00 20.94 330 VAL C N 1
ATOM 8147 C CA . VAL C 1 333 ? 65.069 22.280 46.605 1.00 20.39 330 VAL C CA 1
ATOM 8148 C C . VAL C 1 333 ? 65.789 20.956 46.360 1.00 20.14 330 VAL C C 1
ATOM 8149 O O . VAL C 1 333 ? 65.140 19.921 46.210 1.00 20.22 330 VAL C O 1
ATOM 8153 N N . LEU C 1 334 ? 67.122 20.995 46.345 1.00 19.52 331 LEU C N 1
ATOM 8154 C CA . LEU C 1 334 ? 67.972 19.825 46.123 1.00 19.93 331 LEU C CA 1
ATOM 8155 C C . LEU C 1 334 ? 68.519 19.331 47.463 1.00 20.01 331 LEU C C 1
ATOM 8156 O O . LEU C 1 334 ? 69.372 19.989 48.058 1.00 19.73 331 LEU C O 1
ATOM 8161 N N . ILE C 1 335 ? 67.992 18.205 47.929 1.00 19.83 332 ILE C N 1
ATOM 8162 C CA . ILE C 1 335 ? 68.523 17.509 49.107 1.00 20.87 332 ILE C CA 1
ATOM 8163 C C . ILE C 1 335 ? 69.155 16.206 48.615 1.00 21.08 332 ILE C C 1
ATOM 8164 O O . ILE C 1 335 ? 69.336 16.061 47.409 1.00 20.41 332 ILE C O 1
ATOM 8169 N N . ARG C 1 336 ? 69.546 15.307 49.522 1.00 22.11 333 ARG C N 1
ATOM 8170 C CA . ARG C 1 336 ? 70.335 14.138 49.162 1.00 22.72 333 ARG C CA 1
ATOM 8171 C C . ARG C 1 336 ? 69.520 12.879 49.355 1.00 23.13 333 ARG C C 1
ATOM 8172 O O . ARG C 1 336 ? 69.004 12.627 50.443 1.00 22.55 333 ARG C O 1
ATOM 8180 N N . ASP C 1 337 ? 69.390 12.106 48.287 1.00 24.16 334 ASP C N 1
ATOM 8181 C CA . ASP C 1 337 ? 68.907 10.736 48.365 1.00 24.52 334 ASP C CA 1
ATOM 8182 C C . ASP C 1 337 ? 70.131 9.859 48.606 1.00 25.15 334 ASP C C 1
ATOM 8183 O O . ASP C 1 337 ? 70.948 9.660 47.715 1.00 25.50 334 ASP C O 1
ATOM 8188 N N . VAL C 1 338 ? 70.266 9.365 49.832 1.00 26.12 335 VAL C N 1
ATOM 8189 C CA . VAL C 1 338 ? 71.448 8.609 50.245 1.00 26.94 335 VAL C CA 1
ATOM 8190 C C . VAL C 1 338 ? 71.247 7.103 50.065 1.00 27.80 335 VAL C C 1
ATOM 8191 O O . VAL C 1 338 ? 71.971 6.304 50.655 1.00 28.91 335 VAL C O 1
ATOM 8195 N N . GLY C 1 339 ? 70.255 6.725 49.271 1.00 28.10 336 GLY C N 1
ATOM 8196 C CA . GLY C 1 339 ? 69.998 5.329 48.943 1.00 28.52 336 GLY C CA 1
ATOM 8197 C C . GLY C 1 339 ? 69.411 4.492 50.070 1.00 29.12 336 GLY C C 1
ATOM 8198 O O . GLY C 1 339 ? 69.566 3.265 50.077 1.00 29.39 336 GLY C O 1
ATOM 8199 N N . ILE C 1 340 ? 68.753 5.145 51.030 1.00 29.08 337 ILE C N 1
ATOM 8200 C CA . ILE C 1 340 ? 68.167 4.461 52.172 1.00 28.99 337 ILE C CA 1
ATOM 8201 C C . ILE C 1 340 ? 66.657 4.562 52.074 1.00 28.74 337 ILE C C 1
ATOM 8202 O O . ILE C 1 340 ? 66.084 5.653 52.045 1.00 28.67 337 ILE C O 1
ATOM 8207 N N . ALA C 1 341 ? 66.021 3.404 52.012 1.00 28.76 338 ALA C N 1
ATOM 8208 C CA . ALA C 1 341 ? 64.576 3.297 51.861 1.00 28.66 338 ALA C CA 1
ATOM 8209 C C . ALA C 1 341 ? 63.832 4.182 52.851 1.00 28.57 338 ALA C C 1
ATOM 8210 O O . ALA C 1 341 ? 64.152 4.225 54.032 1.00 29.62 338 ALA C O 1
ATOM 8212 N N . GLY C 1 342 ? 62.830 4.887 52.352 1.00 27.44 339 GLY C N 1
ATOM 8213 C CA . GLY C 1 342 ? 62.003 5.759 53.165 1.00 27.09 339 GLY C CA 1
ATOM 8214 C C . GLY C 1 342 ? 62.562 7.089 53.656 1.00 26.21 339 GLY C C 1
ATOM 8215 O O . GLY C 1 342 ? 61.797 7.901 54.141 1.00 26.54 339 GLY C O 1
ATOM 8216 N N . HIS C 1 343 ? 63.860 7.343 53.490 1.00 25.68 340 HIS C N 1
ATOM 8217 C CA . HIS C 1 343 ? 64.502 8.510 54.096 1.00 25.11 340 HIS C CA 1
ATOM 8218 C C . HIS C 1 343 ? 65.253 9.397 53.102 1.00 24.04 340 HIS C C 1
ATOM 8219 O O . HIS C 1 343 ? 65.702 8.934 52.061 1.00 24.04 340 HIS C O 1
ATOM 8226 N N . LEU C 1 344 ? 65.391 10.669 53.454 1.00 23.35 341 LEU C N 1
ATOM 8227 C CA . LEU C 1 344 ? 66.270 11.601 52.732 1.00 22.49 341 LEU C CA 1
ATOM 8228 C C . LEU C 1 344 ? 67.082 12.393 53.752 1.00 22.00 341 LEU C C 1
ATOM 8229 O O . LEU C 1 344 ? 66.727 12.420 54.929 1.00 22.67 341 LEU C O 1
ATOM 8234 N N . ARG C 1 345 ? 68.156 13.043 53.291 1.00 21.57 342 ARG C N 1
ATOM 8235 C CA . ARG C 1 345 ? 69.034 13.839 54.139 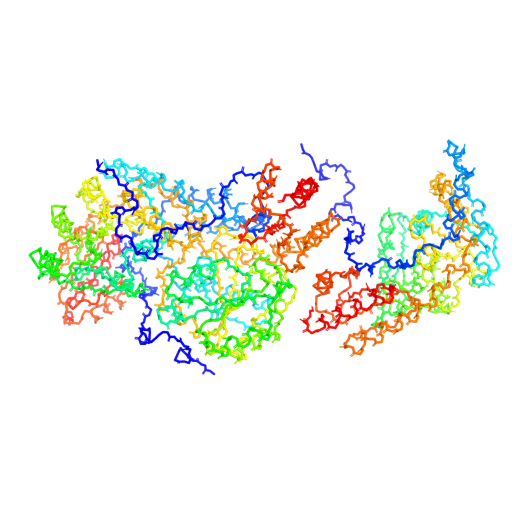1.00 21.47 342 ARG C CA 1
ATOM 8236 C C . ARG C 1 345 ? 69.108 15.279 53.620 1.00 21.31 342 ARG C C 1
ATOM 8237 O O . ARG C 1 345 ? 69.490 15.518 52.471 1.00 21.46 342 ARG C O 1
ATOM 8245 N N . THR C 1 346 ? 68.705 16.224 54.462 1.00 20.83 343 THR C N 1
ATOM 8246 C CA . THR C 1 346 ? 68.756 17.646 54.133 1.00 20.67 343 THR C CA 1
ATOM 8247 C C . THR C 1 346 ? 69.880 18.318 54.896 1.00 20.11 343 THR C C 1
ATOM 8248 O O . THR C 1 346 ? 70.038 18.123 56.104 1.00 20.21 343 THR C O 1
ATOM 8252 N N . THR C 1 347 ? 70.687 19.100 54.188 1.00 20.15 344 THR C N 1
ATOM 8253 C CA . THR C 1 347 ? 71.711 19.912 54.818 1.00 20.26 344 THR C CA 1
ATOM 8254 C C . THR C 1 347 ? 71.089 21.184 55.378 1.00 20.47 344 THR C C 1
ATOM 8255 O O . THR C 1 347 ? 70.146 21.725 54.815 1.00 20.91 344 THR C O 1
ATOM 8259 N N . ILE C 1 348 ? 71.608 21.670 56.503 1.00 20.72 345 ILE C N 1
ATOM 8260 C CA . ILE C 1 348 ? 71.135 22.944 57.044 1.00 21.14 345 ILE C CA 1
ATOM 8261 C C . ILE C 1 348 ? 71.814 24.112 56.317 1.00 21.39 345 ILE C C 1
ATOM 8262 O O . ILE C 1 348 ? 73.033 24.170 56.219 1.00 22.09 345 ILE C O 1
ATOM 8267 N N . GLY C 1 349 ? 71.015 25.038 55.802 1.00 21.92 346 GLY C N 1
ATOM 8268 C CA . GLY C 1 349 ? 71.530 26.193 55.072 1.00 21.83 346 GLY C CA 1
ATOM 8269 C C . GLY C 1 349 ? 71.343 27.471 55.859 1.00 22.42 346 GLY C C 1
ATOM 8270 O O . GLY C 1 349 ? 71.288 27.449 57.106 1.00 22.25 346 GLY C O 1
ATOM 8271 N N . VAL C 1 350 ? 71.263 28.583 55.137 1.00 23.17 347 VAL C N 1
ATOM 8272 C CA . VAL C 1 350 ? 70.911 29.859 55.747 1.00 23.81 347 VAL C CA 1
ATOM 8273 C C . VAL C 1 350 ? 69.410 29.803 56.006 1.00 24.27 347 VAL C C 1
ATOM 8274 O O . VAL C 1 350 ? 68.718 28.963 55.436 1.00 24.45 347 VAL C O 1
ATOM 8278 N N . PRO C 1 351 ? 68.902 30.654 56.920 1.00 25.01 348 PRO C N 1
ATOM 8279 C CA . PRO C 1 351 ? 67.484 30.602 57.292 1.00 25.28 348 PRO C CA 1
ATOM 8280 C C . PRO C 1 351 ? 66.513 30.623 56.118 1.00 25.27 348 PRO C C 1
ATOM 8281 O O . PRO C 1 351 ? 65.553 29.862 56.096 1.00 25.32 348 PRO C O 1
ATOM 8285 N N . GLU C 1 352 ? 66.782 31.491 55.158 1.00 25.85 349 GLU C N 1
ATOM 8286 C CA . GLU C 1 352 ? 65.995 31.609 53.943 1.00 26.02 349 GLU C CA 1
ATOM 8287 C C . GLU C 1 352 ? 65.900 30.269 53.207 1.00 24.61 349 GLU C C 1
ATOM 8288 O O . GLU C 1 352 ? 64.846 29.905 52.685 1.00 24.44 349 GLU C O 1
ATOM 8294 N N . GLU C 1 353 ? 67.017 29.554 53.147 1.00 23.44 350 GLU C N 1
ATOM 8295 C CA . GLU C 1 353 ? 67.058 28.239 52.504 1.00 23.32 350 GLU C CA 1
ATOM 8296 C C . GLU C 1 353 ? 66.302 27.196 53.318 1.00 21.99 350 GLU C C 1
ATOM 8297 O O . GLU C 1 353 ? 65.582 26.369 52.778 1.00 20.80 350 GLU C O 1
ATOM 8303 N N . ASN C 1 354 ? 66.443 27.253 54.633 1.00 21.71 351 ASN C N 1
ATOM 8304 C CA . ASN C 1 354 ? 65.750 26.306 55.496 1.00 21.90 351 ASN C CA 1
ATOM 8305 C C . ASN C 1 354 ? 64.241 26.509 55.421 1.00 21.57 351 ASN C C 1
ATOM 8306 O O . ASN C 1 354 ? 63.479 25.554 55.439 1.00 22.21 351 ASN C O 1
ATOM 8311 N N . ASP C 1 355 ? 63.805 27.750 55.294 1.00 22.29 352 ASP C N 1
ATOM 8312 C CA . ASP C 1 355 ? 62.373 28.007 55.191 1.00 22.21 352 ASP C CA 1
ATOM 8313 C C . ASP C 1 355 ? 61.829 27.493 53.847 1.00 21.75 352 ASP C C 1
ATOM 8314 O O . ASP C 1 355 ? 60.725 26.960 53.792 1.00 22.40 352 ASP C O 1
ATOM 8319 N N . ALA C 1 356 ? 62.628 27.608 52.785 1.00 22.03 353 ALA C N 1
ATOM 8320 C CA . ALA C 1 356 ? 62.245 27.077 51.469 1.00 21.89 353 ALA C CA 1
ATOM 8321 C C . ALA C 1 356 ? 62.094 25.570 51.554 1.00 21.46 353 ALA C C 1
ATOM 8322 O O . ALA C 1 356 ? 61.121 24.985 51.048 1.00 21.46 353 ALA C O 1
ATOM 8324 N N . PHE C 1 357 ? 63.063 24.931 52.201 1.00 21.71 354 PHE C N 1
ATOM 8325 C CA . PHE C 1 357 ? 62.986 23.495 52.448 1.00 21.44 354 PHE C CA 1
ATOM 8326 C C . PHE C 1 357 ? 61.741 23.127 53.238 1.00 21.52 354 PHE C C 1
ATOM 8327 O O . PHE C 1 357 ? 61.034 22.180 52.888 1.00 21.00 354 PHE C O 1
ATOM 8335 N N . LEU C 1 358 ? 61.470 23.864 54.317 1.00 21.68 355 LEU C N 1
ATOM 8336 C CA . LEU C 1 358 ? 60.317 23.544 55.175 1.00 22.03 355 LEU C CA 1
ATOM 8337 C C . LEU C 1 358 ? 58.964 23.815 54.507 1.00 22.38 355 LEU C C 1
ATOM 8338 O O . LEU C 1 358 ? 58.014 23.053 54.704 1.00 22.27 355 LEU C O 1
ATOM 8343 N N . ASP C 1 359 ? 58.885 24.880 53.717 1.00 23.14 356 ASP C N 1
ATOM 8344 C CA . ASP C 1 359 ? 57.718 25.156 52.891 1.00 23.66 356 ASP C CA 1
ATOM 8345 C C . ASP C 1 359 ? 57.454 23.971 51.977 1.00 23.75 356 ASP C C 1
ATOM 8346 O O . ASP C 1 359 ? 56.329 23.485 51.893 1.00 24.90 356 ASP C O 1
ATOM 8351 N N . ALA C 1 360 ? 58.501 23.489 51.311 1.00 23.64 357 ALA C N 1
ATOM 8352 C CA . ALA C 1 360 ? 58.359 22.338 50.412 1.00 23.14 357 ALA C CA 1
ATOM 8353 C C . ALA C 1 360 ? 57.974 21.093 51.197 1.00 22.76 357 ALA C C 1
ATOM 8354 O O . ALA C 1 360 ? 57.090 20.350 50.791 1.00 22.33 357 ALA C O 1
ATOM 8356 N N . ALA C 1 361 ? 58.609 20.881 52.343 1.00 22.85 358 ALA C N 1
ATOM 8357 C CA . ALA C 1 361 ? 58.314 19.717 53.176 1.00 23.14 358 ALA C CA 1
ATOM 8358 C C . ALA C 1 361 ? 56.851 19.695 53.655 1.00 23.36 358 ALA C C 1
ATOM 8359 O O . ALA C 1 361 ? 56.252 18.626 53.758 1.00 23.15 358 ALA C O 1
ATOM 8361 N N . ALA C 1 362 ? 56.281 20.867 53.936 1.00 23.93 359 ALA C N 1
ATOM 8362 C CA . ALA C 1 362 ? 54.866 20.972 54.320 1.00 24.90 359 ALA C CA 1
ATOM 8363 C C . ALA C 1 362 ? 53.939 20.562 53.184 1.00 25.60 359 ALA C C 1
ATOM 8364 O O . ALA C 1 362 ? 52.926 19.902 53.413 1.00 26.29 359 ALA C O 1
ATOM 8366 N N . GLU C 1 363 ? 54.278 20.941 51.960 1.00 26.26 360 GLU C N 1
ATOM 8367 C CA . GLU C 1 363 ? 53.491 20.509 50.803 1.00 26.87 360 GLU C CA 1
ATOM 8368 C C . GLU C 1 363 ? 53.656 19.020 50.546 1.00 26.50 360 GLU C C 1
ATOM 8369 O O . GLU C 1 363 ? 52.667 18.307 50.315 1.00 27.22 360 GLU C O 1
ATOM 8375 N N . ILE C 1 364 ? 54.896 18.543 50.621 1.00 25.86 361 ILE C N 1
ATOM 8376 C CA . ILE C 1 364 ? 55.214 17.167 50.232 1.00 26.46 361 ILE C CA 1
ATOM 8377 C C . ILE C 1 364 ? 54.594 16.116 51.172 1.00 26.79 361 ILE C C 1
ATOM 8378 O O . ILE C 1 364 ? 54.179 15.046 50.715 1.00 26.36 361 ILE C O 1
ATOM 8383 N N . ILE C 1 365 ? 54.469 16.415 52.466 1.00 27.39 362 ILE C N 1
ATOM 8384 C CA . ILE C 1 365 ? 53.895 15.428 53.385 1.00 28.48 362 ILE C CA 1
ATOM 8385 C C . ILE C 1 365 ? 52.434 15.093 53.051 1.00 29.45 362 ILE C C 1
ATOM 8386 O O . ILE C 1 365 ? 51.985 13.960 53.248 1.00 29.69 362 ILE C O 1
ATOM 8391 N N . LYS C 1 366 ? 51.724 16.052 52.475 1.00 30.68 363 LYS C N 1
ATOM 8392 C CA . LYS C 1 366 ? 50.339 15.852 52.075 1.00 32.12 363 LYS C CA 1
ATOM 8393 C C . LYS C 1 366 ? 50.198 15.024 50.798 1.00 32.29 363 LYS C C 1
ATOM 8394 O O . LYS C 1 366 ? 49.116 14.520 50.511 1.00 33.13 363 LYS C O 1
ATOM 8400 N N . LEU C 1 367 ? 51.291 14.858 50.049 1.00 32.51 364 LEU C N 1
ATOM 8401 C CA . LEU C 1 367 ? 51.295 14.041 48.826 1.00 32.90 364 LEU C CA 1
ATOM 8402 C C . LEU C 1 367 ? 51.352 12.537 49.095 1.00 33.15 364 LEU C C 1
ATOM 8403 O O . LEU C 1 367 ? 51.163 11.733 48.181 1.00 32.89 364 LEU C O 1
ATOM 8408 N N . ASN C 1 368 ? 51.662 12.160 50.330 1.00 34.09 365 ASN C N 1
ATOM 8409 C CA . ASN C 1 368 ? 51.774 10.751 50.728 1.00 34.27 365 ASN C CA 1
ATOM 8410 C C . ASN C 1 368 ? 52.648 9.913 49.790 1.00 34.38 365 ASN C C 1
ATOM 8411 O O . ASN C 1 368 ? 52.211 8.893 49.244 1.00 34.30 365 ASN C O 1
ATOM 8416 N N . LEU C 1 369 ? 53.898 10.341 49.628 1.00 34.26 366 LEU C N 1
ATOM 8417 C CA . LEU C 1 369 ? 54.830 9.710 48.689 1.00 34.21 366 LEU C CA 1
ATOM 8418 C C . LEU C 1 369 ? 55.617 8.572 49.312 1.00 34.37 366 LEU C C 1
ATOM 8419 O O . LEU C 1 369 ? 56.329 7.842 48.610 1.00 34.73 366 LEU C O 1
#

CATH classification: 3.90.1150.10 (+1 more: 3.40.640.10)

B-factor: mean 27.53, std 7.26, range [13.07, 79.31]

Organism: Corynebacterium glutamicum (strain ATCC 13032 / DSM 20300 / JCM 1318 / BCRC 11384 / CCUG 27702 / LMG 3730 / NBRC 12168 / NCIMB 10025 / NRRL B-2784 / 534) (NCBI:txid196627)

Secondary structure (DSSP, 8-state):
---GGGS---GGGTT----S------SEE-SS----SPPPHHHHHHHHHHHHHHGGGTTSPPPTT-HHHHHHHHHHHHHHH-----GGGEEEESHHHHHHHHHHHHH-STT-EEEEEESS-THHHHHHHHTTPEEEEEE--TTSS--HHHHHHHHHHH--SEEEEESS-TTT-PPPPHHHHHHHHHH-SSEEEEE-TTGGG--SPPGGGGTTT-TTTEEEEEESSSTTS-GGG--EEEEE-THHHHHHHTTSPTT-S-HHHHHHHHHHHHTHHHHHTHHHHHHHHHHHHHHHHHHHT-EEE--SSSEEEEE--SSHHHHHHHHHHTTEE-B--S-TTEEEEE---HHHHHHHHHHHHHHHTT--/-----GGGS---GGGTT----S------SEE-SS----SPPPHHHHHHHHHHHHHHGGGTTS---TT-HHHHHHHHHHHHHHHS----GGGEEEESHHHHHHHHHHHHH-STT-EEEEEESS-THHHHHHHHTT-EEEEEE--TTSS--HHHHHHHHHHH--SEEEEESS-TTT-PPPPHHHHHHHHHH-SSEEEEE-TTGGGS-SPPGGGGTTT-TTTEEEEEESSSTTS-GGG--EEEE--HHHHHHHHTTSPTT-S-HHHHHHHHHHHHTHHHHHTHHHHHHHHHHHHHHHHHHHT-EEE--SSSEEEEE--SSHHHHHHHHHHTTEE-B--S-TT-EEEE---HHHHHHHHHHHHHHHTT--/---GGGS---GGGTT----S------SEE-SS----SPPPHHHHHHHHHHHHHHGGGTTSPPPTT-HHHHHHHHHHHHHHHS----GGGEEEESHHHHHHHHHHHHH--TT-EEEEEESS-THHHHHHHHTTPEEEEEE--TTSS--HHHHHHHHHHH--SEEEEESS-TTT-PPPPHHHHHHHHHH-SSEEEEE-TTGGG--SPPGGGGTTT-TTTEEEEEESSSTTS-GGG--EEEE--HHHHHHHHTTSPTT-S-HHHHHHHHHHHHTHHHHHTHHHHHHHHHHHHHHHHHHHT-EE---SSSEEEEE--SSHHHHHHHHHHTTEE-B--S-TTEEEEE---HHHHHHHHHHHHHHHTT--

Solvent-accessible surface area: 41528 Å² total; per-residue (Å²): 255,42,75,43,86,78,2,43,5,31,140,69,17,87,69,82,165,45,51,23,5,54,74,67,146,41,133,23,86,4,5,25,1,17,0,10,40,84,8,31,157,62,4,10,63,35,0,21,62,17,0,76,159,40,0,61,108,0,4,60,41,8,71,24,30,3,54,103,0,15,48,72,0,3,55,15,0,49,158,81,25,66,32,89,19,77,100,77,25,0,2,2,0,8,0,14,8,5,0,0,11,3,0,0,27,0,1,0,0,43,88,47,26,0,0,3,5,56,20,18,51,48,2,4,31,71,9,0,77,37,13,44,3,108,47,19,67,6,82,16,22,111,88,38,106,19,61,22,114,46,0,14,118,40,0,145,76,105,96,0,40,0,0,4,0,5,8,4,0,11,5,0,0,5,23,10,54,33,103,36,0,35,106,0,0,92,27,0,64,7,0,0,0,0,3,5,12,6,14,19,8,13,133,62,89,12,0,1,59,15,13,119,137,20,7,45,42,0,0,0,0,3,7,0,1,20,1,3,6,2,0,0,4,7,0,0,0,0,0,1,10,53,4,0,9,73,0,0,38,35,24,9,10,3,25,4,3,2,22,4,6,15,12,1,0,18,0,1,13,135,36,15,73,100,9,25,28,21,23,126,123,2,32,101,18,31,97,92,0,23,55,91,0,106,135,35,54,13,48,24,20,108,19,60,1,1,0,1,0,0,0,100,18,101,72,30,95,36,0,23,73,9,0,25,104,89,18,2,0,2,47,28,40,66,43,82,9,20,0,13,1,4,0,0,37,65,141,26,1,63,31,1,10,96,5,0,29,92,1,56,170,86,134,52,108,98,206,26,82,38,90,75,2,42,4,29,135,69,16,87,68,82,162,45,50,24,4,61,89,66,133,18,137,31,102,2,10,24,1,17,0,11,50,84,7,32,163,61,5,11,64,30,0,26,61,11,0,74,134,37,0,56,104,0,4,65,42,9,74,23,32,4,41,101,0,13,54,70,0,4,56,12,0,50,149,76,24,66,32,92,20,80,92,80,25,0,2,2,0,8,0,14,9,6,0,0,10,4,0,0,28,0,1,0,0,43,90,45,27,0,0,3,5,53,23,18,48,46,3,4,32,74,8,0,73,38,12,41,4,115,47,22,66,6,82,18,24,113,89,40,98,20,64,22,111,43,0,16,106,46,0,142,74,105,96,0,39,0,0,4,0,4,11,4,0,11,4,0,0,3,18,14,59,34,88,34,0,35,105,0,0,91,28,1,65,6,0,0,0,0,4,6,12,7,16,16,3,8,33,31,47,11,0,1,61,14,18,168,136,17,33,46,43,0,0,0,0,2,7,0,2,20,1,3,5,2,0,0,4,6,0,0,0,0,0,1,34,55,4,0,10,74,0,0,38,36,22,10,10,4,25,6,3,2,22,4,5,16,12,1,0,16,0,1,13,134,37,14,72,96,9,27,36,31,21,97,102,1,3,27,8,6,9,66,0,18,14,92,0,90,116,37,54,15,47,22,15,96,8,19,0,2,0,0,0,0,0,103,19,107,70,29,103,35,0,24,69,8,0,34,106,90,27,2,2,2,39,35,37,60,47,85,10,22,0,12,1,4,1,0,39,47,141,24,1,63,31,1,10,98,5,0,27,92,1,54,172,86,132,54,243,115,84,103,89,90,83,135,51,142,136,69,75,80,70,99,168,106,101,48,20,49,161,5,94,23,123,25,96,3,6,50,1,83,14,37,56,108,60,32,162,59,6,67,63,33,45,93,62,10,50,116,140,38,40,106,97,86,120,170,171,25,94,103,36,2,36,101,0,15,51,70,0,2,59,15,0,49,150,73,22,68,32,91,19,80,92,77,26,0,2,2,0,50,0,14,45,28,0,0,74,3,0,0,90,34,41,9,6,107,90,104,30,0,0,3,5,56,19,15,49,40,21,3,30,75,19,0,76,59,16,81,4,119,47,29,69,4,83,18,20,110,90,39,95,19,66,19,113,50,0,13,113,42,0,141,74,100,97,0,36,0,0,4,1,4,11,3,0,10,4,0,0,3,26,12,57,29,104,36,0,37,98,0,0,95,23,2,70,24,8,0,0,0,3,4,11,7,14,20,6,10,132,55,90,10,0,1,61,14,18,171,144,22,52,110,42,0,0,0,0,2,7,0,9,38,1,3,17,23,32,80,18,97,0,0,0,0,0,2,55,55,62,9,10,92,21,0,60,157,38,39,124,80,75,23,3,54,29,71,22,16,13,15,0,16,0,2,13,135,35,13,74,98,10,28,34,28,20,132,102,1,25,101,9,30,86,92,1,21,52,92,0,106,134,38,57,14,48,22,17,98,13,50,0,0,0,0,0,0,0,101,18,101,69,30,58,20,0,9,12,0,0,4,18,72,21,2,0,1,43,31,24,63,48,82,9,22,0,12,1,4,1,0,35,48,140,37,1,63,28,2,10,98,6,0,28,94,1,54,161,30,136,24